Protein 1DP3 (pdb70)

CATH classification: 1.10.10.450

Secondary structure (DSSP, 8-state):
---SS----THHHHHHHHHHHHHHHT--STT--HHHHHHHHHHHTTSHHHHTT--

Solvent-accessible surface area: 5143 Å² total; per-residue (Å²): 148,192,130,168,90,203,127,85,114,119,51,67,138,50,14,69,68,15,8,114,124,95,142,85,132,52,33,168,89,138,110,18,49,79,76,47,8,32,103,83,7,151,155,72,46,58,178,100,16,91,57,105,58,134,284

Organism: Escherichia coli (NCBI:txid562)

InterPro domains:
  IPR007925 Relaxosome protein TraM [NF010267] (1-127)
  IPR007925 Relaxosome protein TraM [PF05261] (1-124)
  IPR007925 Relaxosome protein TraM [cd14804] (1-122)
  IPR010992 Integration host factor (IHF)-like DNA-binding domain superfamily [SSF47729] (2-56)
  IPR042073 TraM, DNA-binding domain [G3DSA:1.10.10.450] (2-56)

Foldseek 3Di:
DDDPDDPDPPCLVVLQVVLCVCCVVPPDPSVDGNVVSVVVCVVCVVVCVVVVPDD

Structure (mmCIF, N/CA/C/O backbone):
data_1DP3
#
_entry.id   1DP3
#
_cell.length_a   1.000
_cell.length_b   1.000
_cell.length_c   1.000
_cell.angle_alpha   90.00
_cell.angle_beta   90.00
_cell.angle_gamma   90.00
#
_symmetry.space_group_name_H-M   'P 1'
#
loop_
_atom_site.group_PDB
_atom_site.id
_atom_site.type_symbol
_atom_site.label_atom_id
_atom_site.label_alt_id
_atom_site.label_comp_id
_atom_site.label_asym_id
_atom_site.label_entity_id
_atom_site.label_seq_id
_atom_site.pdbx_PDB_ins_code
_atom_site.Cartn_x
_atom_site.Cartn_y
_atom_site.Cartn_z
_atom_site.occupancy
_atom_site.B_iso_or_equiv
_atom_site.auth_seq_id
_atom_site.auth_comp_id
_atom_site.auth_asym_id
_atom_site.auth_atom_id
_atom_site.pdbx_PDB_model_num
ATOM 1 N N . ALA A 1 1 ? -9.251 -17.419 -7.599 1.00 0.00 2 ALA A N 1
ATOM 2 C CA . ALA A 1 1 ? -8.675 -16.641 -8.733 1.00 0.00 2 ALA A CA 1
ATOM 3 C C . ALA A 1 1 ? -7.161 -16.857 -8.806 1.00 0.00 2 ALA A C 1
ATOM 4 O O . ALA A 1 1 ? -6.417 -16.392 -7.965 1.00 0.00 2 ALA A O 1
ATOM 13 N N . LYS A 1 2 ? -6.699 -17.559 -9.805 1.00 0.00 3 LYS A N 1
ATOM 14 C CA . LYS A 1 2 ? -5.233 -17.803 -9.927 1.00 0.00 3 LYS A CA 1
ATOM 15 C C . LYS A 1 2 ? -4.785 -17.628 -11.381 1.00 0.00 3 LYS A C 1
ATOM 16 O O . LYS A 1 2 ? -4.833 -18.549 -12.171 1.00 0.00 3 LYS A O 1
ATOM 35 N N . VAL A 1 3 ? -4.348 -16.451 -11.739 1.00 0.00 4 VAL A N 1
ATOM 36 C CA . VAL A 1 3 ? -3.894 -16.218 -13.140 1.00 0.00 4 VAL A CA 1
ATOM 37 C C . VAL A 1 3 ? -2.373 -16.051 -13.180 1.00 0.00 4 VAL A C 1
ATOM 38 O O . VAL A 1 3 ? -1.861 -14.950 -13.204 1.00 0.00 4 VAL A O 1
ATOM 51 N N . GLN A 1 4 ? -1.646 -17.136 -13.186 1.00 0.00 5 GLN A N 1
ATOM 52 C CA . GLN A 1 4 ? -0.159 -17.037 -13.221 1.00 0.00 5 GLN A CA 1
ATOM 53 C C . GLN A 1 4 ? 0.326 -16.032 -12.173 1.00 0.00 5 GLN A C 1
ATOM 54 O O . GLN A 1 4 ? -0.392 -15.680 -11.258 1.00 0.00 5 GLN A O 1
ATOM 68 N N . ALA A 1 5 ? 1.538 -15.566 -12.299 1.00 0.00 6 ALA A N 1
ATOM 69 C CA . ALA A 1 5 ? 2.065 -14.585 -11.308 1.00 0.00 6 ALA A CA 1
ATOM 70 C C . ALA A 1 5 ? 2.083 -15.207 -9.909 1.00 0.00 6 ALA A C 1
ATOM 71 O O . ALA A 1 5 ? 1.076 -15.671 -9.413 1.00 0.00 6 ALA A O 1
ATOM 78 N N . TYR A 1 6 ? 3.221 -15.220 -9.270 1.00 0.00 7 TYR A N 1
ATOM 79 C CA . TYR A 1 6 ? 3.301 -15.813 -7.905 1.00 0.00 7 TYR A CA 1
ATOM 80 C C . TYR A 1 6 ? 2.476 -14.982 -6.917 1.00 0.00 7 TYR A C 1
ATOM 81 O O . TYR A 1 6 ? 2.332 -13.785 -7.067 1.00 0.00 7 TYR A O 1
ATOM 99 N N . VAL A 1 7 ? 1.933 -15.609 -5.909 1.00 0.00 8 VAL A N 1
ATOM 100 C CA . VAL A 1 7 ? 1.119 -14.854 -4.913 1.00 0.00 8 VAL A CA 1
ATOM 101 C C . VAL A 1 7 ? 2.029 -14.238 -3.847 1.00 0.00 8 VAL A C 1
ATOM 102 O O . VAL A 1 7 ? 2.628 -14.934 -3.052 1.00 0.00 8 VAL A O 1
ATOM 115 N N . SER A 1 8 ? 2.141 -12.936 -3.826 1.00 0.00 9 SER A N 1
ATOM 116 C CA . SER A 1 8 ? 3.015 -12.279 -2.812 1.00 0.00 9 SER A CA 1
ATOM 117 C C . SER A 1 8 ? 2.211 -11.270 -1.989 1.00 0.00 9 SER A C 1
ATOM 118 O O . SER A 1 8 ? 0.999 -11.223 -2.057 1.00 0.00 9 SER A O 1
ATOM 126 N N . ASP A 1 9 ? 2.878 -10.462 -1.210 1.00 0.00 10 ASP A N 1
ATOM 127 C CA . ASP A 1 9 ? 2.158 -9.456 -0.380 1.00 0.00 10 ASP A CA 1
ATOM 128 C C . ASP A 1 9 ? 1.357 -8.507 -1.274 1.00 0.00 10 ASP A C 1
ATOM 129 O O . ASP A 1 9 ? 1.764 -7.392 -1.535 1.00 0.00 10 ASP A O 1
ATOM 138 N N . GLU A 1 10 ? 0.219 -8.939 -1.745 1.00 0.00 11 GLU A N 1
ATOM 139 C CA . GLU A 1 10 ? -0.607 -8.059 -2.622 1.00 0.00 11 GLU A CA 1
ATOM 140 C C . GLU A 1 10 ? -0.637 -6.635 -2.062 1.00 0.00 11 GLU A C 1
ATOM 141 O O . GLU A 1 10 ? -0.810 -5.676 -2.789 1.00 0.00 11 GLU A O 1
ATOM 153 N N . ILE A 1 11 ? -0.471 -6.488 -0.776 1.00 0.00 12 ILE A N 1
ATOM 154 C CA . ILE A 1 11 ? -0.490 -5.124 -0.174 1.00 0.00 12 ILE A CA 1
ATOM 155 C C . ILE A 1 11 ? 0.485 -4.208 -0.918 1.00 0.00 12 ILE A C 1
ATOM 156 O O . ILE A 1 11 ? 0.374 -2.999 -0.871 1.00 0.00 12 ILE A O 1
ATOM 172 N N . VAL A 1 12 ? 1.439 -4.775 -1.606 1.00 0.00 13 VAL A N 1
ATOM 173 C CA . VAL A 1 12 ? 2.419 -3.934 -2.352 1.00 0.00 13 VAL A CA 1
ATOM 174 C C . VAL A 1 12 ? 1.684 -2.847 -3.141 1.00 0.00 13 VAL A C 1
ATOM 175 O O . VAL A 1 12 ? 2.116 -1.713 -3.204 1.00 0.00 13 VAL A O 1
ATOM 188 N N . TYR A 1 13 ? 0.574 -3.183 -3.740 1.00 0.00 14 TYR A N 1
ATOM 189 C CA . TYR A 1 13 ? -0.188 -2.167 -4.520 1.00 0.00 14 TYR A CA 1
ATOM 190 C C . TYR A 1 13 ? -0.805 -1.134 -3.572 1.00 0.00 14 TYR A C 1
ATOM 191 O O . TYR A 1 13 ? -1.003 0.010 -3.929 1.00 0.00 14 TYR A O 1
ATOM 209 N N . LYS A 1 14 ? -1.107 -1.530 -2.366 1.00 0.00 15 LYS A N 1
ATOM 210 C CA . LYS A 1 14 ? -1.708 -0.573 -1.395 1.00 0.00 15 LYS A CA 1
ATOM 211 C C . LYS A 1 14 ? -0.673 0.478 -0.983 1.00 0.00 15 LYS A C 1
ATOM 212 O O . LYS A 1 14 ? -0.929 1.664 -1.024 1.00 0.00 15 LYS A O 1
ATOM 231 N N . ILE A 1 15 ? 0.494 0.050 -0.585 1.00 0.00 16 ILE A N 1
ATOM 232 C CA . ILE A 1 15 ? 1.544 1.025 -0.173 1.00 0.00 16 ILE A CA 1
ATOM 233 C C . ILE A 1 15 ? 1.992 1.857 -1.378 1.00 0.00 16 ILE A C 1
ATOM 234 O O . ILE A 1 15 ? 2.319 3.021 -1.254 1.00 0.00 16 ILE A O 1
ATOM 250 N N . ASN A 1 16 ? 2.008 1.271 -2.543 1.00 0.00 17 ASN A N 1
ATOM 251 C CA . ASN A 1 16 ? 2.433 2.029 -3.755 1.00 0.00 17 ASN A CA 1
ATOM 252 C C . ASN A 1 16 ? 1.527 3.247 -3.959 1.00 0.00 17 ASN A C 1
ATOM 253 O O . ASN A 1 16 ? 1.973 4.305 -4.357 1.00 0.00 17 ASN A O 1
ATOM 264 N N . LYS A 1 17 ? 0.257 3.106 -3.690 1.00 0.00 18 LYS A N 1
ATOM 265 C CA . LYS A 1 17 ? -0.675 4.256 -3.869 1.00 0.00 18 LYS A CA 1
ATOM 266 C C . LYS A 1 17 ? -0.374 5.344 -2.835 1.00 0.00 18 LYS A C 1
ATOM 267 O O . LYS A 1 17 ? -0.460 6.522 -3.116 1.00 0.00 18 LYS A O 1
ATOM 286 N N . ILE A 1 18 ? -0.020 4.957 -1.640 1.00 0.00 19 ILE A N 1
ATOM 287 C CA . ILE A 1 18 ? 0.287 5.970 -0.591 1.00 0.00 19 ILE A CA 1
ATOM 288 C C . ILE A 1 18 ? 1.510 6.796 -0.998 1.00 0.00 19 ILE A C 1
ATOM 289 O O . ILE A 1 18 ? 1.442 8.002 -1.120 1.00 0.00 19 ILE A O 1
ATOM 305 N N . VAL A 1 19 ? 2.627 6.155 -1.213 1.00 0.00 20 VAL A N 1
ATOM 306 C CA . VAL A 1 19 ? 3.850 6.906 -1.616 1.00 0.00 20 VAL A CA 1
ATOM 307 C C . VAL A 1 19 ? 3.512 7.892 -2.736 1.00 0.00 20 VAL A C 1
ATOM 308 O O . VAL A 1 19 ? 3.788 9.073 -2.641 1.00 0.00 20 VAL A O 1
ATOM 321 N N . GLU A 1 20 ? 2.915 7.420 -3.797 1.00 0.00 21 GLU A N 1
ATOM 322 C CA . GLU A 1 20 ? 2.560 8.333 -4.919 1.00 0.00 21 GLU A CA 1
ATOM 323 C C . GLU A 1 20 ? 1.740 9.514 -4.394 1.00 0.00 21 GLU A C 1
ATOM 324 O O . GLU A 1 20 ? 2.000 10.656 -4.718 1.00 0.00 21 GLU A O 1
ATOM 336 N N . ARG A 1 21 ? 0.754 9.248 -3.582 1.00 0.00 22 ARG A N 1
ATOM 337 C CA . ARG A 1 21 ? -0.080 10.356 -3.032 1.00 0.00 22 ARG A CA 1
ATOM 338 C C . ARG A 1 21 ? 0.817 11.445 -2.440 1.00 0.00 22 ARG A C 1
ATOM 339 O O . ARG A 1 21 ? 0.453 12.602 -2.387 1.00 0.00 22 ARG A O 1
ATOM 360 N N . ARG A 1 22 ? 1.990 11.082 -1.996 1.00 0.00 23 ARG A N 1
ATOM 361 C CA . ARG A 1 22 ? 2.911 12.097 -1.409 1.00 0.00 23 ARG A CA 1
ATOM 362 C C . ARG A 1 22 ? 3.265 13.154 -2.457 1.00 0.00 23 ARG A C 1
ATOM 363 O O . ARG A 1 22 ? 3.033 14.331 -2.267 1.00 0.00 23 ARG A O 1
ATOM 384 N N . ARG A 1 23 ? 3.824 12.744 -3.562 1.00 0.00 24 ARG A N 1
ATOM 385 C CA . ARG A 1 23 ? 4.189 13.728 -4.620 1.00 0.00 24 ARG A CA 1
ATOM 386 C C . ARG A 1 23 ? 2.924 14.307 -5.254 1.00 0.00 24 ARG A C 1
ATOM 387 O O . ARG A 1 23 ? 2.788 15.505 -5.400 1.00 0.00 24 ARG A O 1
ATOM 408 N N . ALA A 1 24 ? 1.993 13.469 -5.625 1.00 0.00 25 ALA A N 1
ATOM 409 C CA . ALA A 1 24 ? 0.737 13.985 -6.238 1.00 0.00 25 ALA A CA 1
ATOM 410 C C . ALA A 1 24 ? 0.245 15.196 -5.446 1.00 0.00 25 ALA A C 1
ATOM 411 O O . ALA A 1 24 ? -0.305 16.131 -5.993 1.00 0.00 25 ALA A O 1
ATOM 418 N N . GLU A 1 25 ? 0.449 15.186 -4.157 1.00 0.00 26 GLU A N 1
ATOM 419 C CA . GLU A 1 25 ? 0.008 16.331 -3.321 1.00 0.00 26 GLU A CA 1
ATOM 420 C C . GLU A 1 25 ? 1.060 17.442 -3.361 1.00 0.00 26 GLU A C 1
ATOM 421 O O . GLU A 1 25 ? 0.752 18.608 -3.206 1.00 0.00 26 GLU A O 1
ATOM 433 N N . GLY A 1 26 ? 2.301 17.090 -3.566 1.00 0.00 27 GLY A N 1
ATOM 434 C CA . GLY A 1 26 ? 3.371 18.125 -3.615 1.00 0.00 27 GLY A CA 1
ATOM 435 C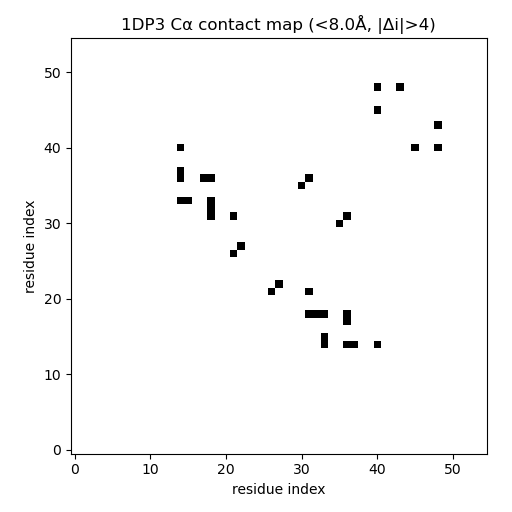 C . GLY A 1 26 ? 4.425 17.821 -2.548 1.00 0.00 27 GLY A C 1
ATOM 436 O O . GLY A 1 26 ? 5.094 18.708 -2.054 1.00 0.00 27 GLY A O 1
ATOM 440 N N . ALA A 1 27 ? 4.580 16.576 -2.190 1.00 0.00 28 ALA A N 1
ATOM 441 C CA . ALA A 1 27 ? 5.592 16.221 -1.156 1.00 0.00 28 ALA A CA 1
ATOM 442 C C . ALA A 1 27 ? 6.945 16.843 -1.509 1.00 0.00 28 ALA A C 1
ATOM 443 O O . ALA A 1 27 ? 7.119 17.412 -2.568 1.00 0.00 28 ALA A O 1
ATOM 450 N N . LYS A 1 28 ? 7.905 16.739 -0.631 1.00 0.00 29 LYS A N 1
ATOM 451 C CA . LYS A 1 28 ? 9.244 17.326 -0.921 1.00 0.00 29 LYS A CA 1
ATOM 452 C C . LYS A 1 28 ? 10.351 16.362 -0.487 1.00 0.00 29 LYS A C 1
ATOM 453 O O . LYS A 1 28 ? 10.098 15.352 0.139 1.00 0.00 29 LYS A O 1
ATOM 472 N N . SER A 1 29 ? 11.578 16.667 -0.812 1.00 0.00 30 SER A N 1
ATOM 473 C CA . SER A 1 29 ? 12.700 15.768 -0.416 1.00 0.00 30 SER A CA 1
ATOM 474 C C . SER A 1 29 ? 12.541 14.396 -1.077 1.00 0.00 30 SER A C 1
ATOM 475 O O . SER A 1 29 ? 11.443 13.919 -1.285 1.00 0.00 30 SER A O 1
ATOM 483 N N . THR A 1 30 ? 13.630 13.757 -1.409 1.00 0.00 31 THR A N 1
ATOM 484 C CA . THR A 1 30 ? 13.543 12.417 -2.056 1.00 0.00 31 THR A CA 1
ATOM 485 C C . THR A 1 30 ? 13.519 11.316 -0.992 1.00 0.00 31 THR A C 1
ATOM 486 O O . THR A 1 30 ? 14.016 10.227 -1.199 1.00 0.00 31 THR A O 1
ATOM 497 N N . ASP A 1 31 ? 12.945 11.592 0.147 1.00 0.00 32 ASP A N 1
ATOM 498 C CA . ASP A 1 31 ? 12.890 10.560 1.224 1.00 0.00 32 ASP A CA 1
ATOM 499 C C . ASP A 1 31 ? 11.690 9.636 1.009 1.00 0.00 32 ASP A C 1
ATOM 500 O O . ASP A 1 31 ? 11.659 8.520 1.488 1.00 0.00 32 ASP A O 1
ATOM 509 N N . VAL A 1 32 ? 10.699 10.093 0.293 1.00 0.00 33 VAL A N 1
ATOM 510 C CA . VAL A 1 32 ? 9.500 9.241 0.050 1.00 0.00 33 VAL A CA 1
ATOM 511 C C . VAL A 1 32 ? 9.878 8.027 -0.804 1.00 0.00 33 VAL A C 1
ATOM 512 O O . VAL A 1 32 ? 10.649 8.128 -1.738 1.00 0.00 33 VAL A O 1
ATOM 525 N N . SER A 1 33 ? 9.343 6.880 -0.488 1.00 0.00 34 SER A N 1
ATOM 526 C CA . SER A 1 33 ? 9.670 5.661 -1.280 1.00 0.00 34 SER A CA 1
ATOM 527 C C . SER A 1 33 ? 8.842 4.472 -0.785 1.00 0.00 34 SER A C 1
ATOM 528 O O . SER A 1 33 ? 8.466 4.402 0.369 1.00 0.00 34 SER A O 1
ATOM 536 N N . PHE A 1 34 ? 8.554 3.537 -1.649 1.00 0.00 35 PHE A N 1
ATOM 537 C CA . PHE A 1 34 ? 7.748 2.355 -1.229 1.00 0.00 35 PHE A CA 1
ATOM 538 C C . PHE A 1 34 ? 8.229 1.840 0.132 1.00 0.00 35 PHE A C 1
ATOM 539 O O . PHE A 1 34 ? 7.519 1.904 1.116 1.00 0.00 35 PHE A O 1
ATOM 556 N N . SER A 1 35 ? 9.427 1.329 0.194 1.00 0.00 36 SER A N 1
ATOM 557 C CA . SER A 1 35 ? 9.950 0.811 1.490 1.00 0.00 36 SER A CA 1
ATOM 558 C C . SER A 1 35 ? 9.748 1.848 2.598 1.00 0.00 36 SER A C 1
ATOM 559 O O . SER A 1 35 ? 9.401 1.519 3.714 1.00 0.00 36 SER A O 1
ATOM 567 N N . SER A 1 36 ? 9.962 3.100 2.296 1.00 0.00 37 SER A N 1
ATOM 568 C CA . SER A 1 36 ? 9.783 4.157 3.334 1.00 0.00 37 SER A CA 1
ATOM 569 C C . SER A 1 36 ? 8.324 4.202 3.800 1.00 0.00 37 SER A C 1
ATOM 570 O O . SER A 1 36 ? 8.032 4.052 4.970 1.00 0.00 37 SER A O 1
ATOM 578 N N . ILE A 1 37 ? 7.408 4.412 2.895 1.00 0.00 38 ILE A N 1
ATOM 579 C CA . ILE A 1 37 ? 5.971 4.470 3.289 1.00 0.00 38 ILE A CA 1
ATOM 580 C C . ILE A 1 37 ? 5.522 3.125 3.872 1.00 0.00 38 ILE A C 1
ATOM 581 O O . ILE A 1 37 ? 4.534 3.042 4.573 1.00 0.00 38 ILE A O 1
ATOM 597 N N . SER A 1 38 ? 6.241 2.073 3.589 1.00 0.00 39 SER A N 1
ATOM 598 C CA . SER A 1 38 ? 5.853 0.739 4.132 1.00 0.00 39 SER A CA 1
ATOM 599 C C . SER A 1 38 ? 6.182 0.660 5.625 1.00 0.00 39 SER A C 1
ATOM 600 O O . SER A 1 38 ? 5.343 0.332 6.440 1.00 0.00 39 SER A O 1
ATOM 608 N N . THR A 1 39 ? 7.400 0.959 5.989 1.00 0.00 40 THR A N 1
ATOM 609 C CA . THR A 1 39 ? 7.784 0.903 7.429 1.00 0.00 40 THR A CA 1
ATOM 610 C C . THR A 1 39 ? 6.755 1.651 8.281 1.00 0.00 40 THR A C 1
ATOM 611 O O . THR A 1 39 ? 6.245 1.132 9.253 1.00 0.00 40 THR A O 1
ATOM 622 N N . MET A 1 40 ? 6.448 2.867 7.924 1.00 0.00 41 MET A N 1
ATOM 623 C CA . MET A 1 40 ? 5.452 3.647 8.714 1.00 0.00 41 MET A CA 1
ATOM 624 C C . MET A 1 40 ? 4.117 2.899 8.767 1.00 0.00 41 MET A C 1
ATOM 625 O O . MET A 1 40 ? 3.365 3.018 9.713 1.00 0.00 41 MET A O 1
ATOM 639 N N . LEU A 1 41 ? 3.817 2.130 7.758 1.00 0.00 42 LEU A N 1
ATOM 640 C CA . LEU A 1 41 ? 2.531 1.374 7.752 1.00 0.00 42 LEU A CA 1
ATOM 641 C C . LEU A 1 41 ? 2.550 0.281 8.823 1.00 0.00 42 LEU A C 1
ATOM 642 O O . LEU A 1 41 ? 1.603 0.111 9.566 1.00 0.00 42 LEU A O 1
ATOM 658 N N . LEU A 1 42 ? 3.615 -0.469 8.901 1.00 0.00 43 LEU A N 1
ATOM 659 C CA . LEU A 1 42 ? 3.684 -1.557 9.918 1.00 0.00 43 LEU A CA 1
ATOM 660 C C . LEU A 1 42 ? 3.360 -1.014 11.310 1.00 0.00 43 LEU A C 1
ATOM 661 O O . LEU A 1 42 ? 2.869 -1.727 12.163 1.00 0.00 43 LEU A O 1
ATOM 677 N N . GLU A 1 43 ? 3.611 0.243 11.548 1.00 0.00 44 GLU A N 1
ATOM 678 C CA . GLU A 1 43 ? 3.299 0.821 12.871 1.00 0.00 44 GLU A CA 1
ATOM 679 C C . GLU A 1 43 ? 1.789 0.743 13.075 1.00 0.00 44 GLU A C 1
ATOM 680 O O . GLU A 1 43 ? 1.295 0.597 14.175 1.00 0.00 44 GLU A O 1
ATOM 692 N N . LEU A 1 44 ? 1.061 0.828 12.001 1.00 0.00 45 LEU A N 1
ATOM 693 C CA . LEU A 1 44 ? -0.422 0.751 12.084 1.00 0.00 45 LEU A CA 1
ATOM 694 C C . LEU A 1 44 ? -0.885 -0.679 11.781 1.00 0.00 45 LEU A C 1
ATOM 695 O O . LEU A 1 44 ? -2.064 -0.973 11.784 1.00 0.00 45 LEU A O 1
ATOM 711 N N . GLY A 1 45 ? 0.036 -1.570 11.515 1.00 0.00 46 GLY A N 1
ATOM 712 C CA . GLY A 1 45 ? -0.355 -2.975 11.209 1.00 0.00 46 GLY A CA 1
ATOM 713 C C . GLY A 1 45 ? -1.475 -2.978 10.167 1.00 0.00 46 GLY A C 1
ATOM 714 O O . GLY A 1 45 ? -2.427 -3.726 10.269 1.00 0.00 46 GLY A O 1
ATOM 718 N N . LEU A 1 46 ? -1.371 -2.146 9.167 1.00 0.00 47 LEU A N 1
ATOM 719 C CA . LEU A 1 46 ? -2.433 -2.102 8.120 1.00 0.00 47 LEU A CA 1
ATOM 720 C C . LEU A 1 46 ? -3.819 -2.052 8.771 1.00 0.00 47 LEU A C 1
ATOM 721 O O . LEU A 1 46 ? -4.809 -2.418 8.171 1.00 0.00 47 LEU A O 1
ATOM 737 N N . ARG A 1 47 ? -3.896 -1.607 9.996 1.00 0.00 48 ARG A N 1
ATOM 738 C CA . ARG A 1 47 ? -5.218 -1.538 10.682 1.00 0.00 48 ARG A CA 1
ATOM 739 C C . ARG A 1 47 ? -6.040 -0.362 10.135 1.00 0.00 48 ARG A C 1
ATOM 740 O O . ARG A 1 47 ? -6.328 -0.304 8.956 1.00 0.00 48 ARG A O 1
ATOM 761 N N . VAL A 1 48 ? -6.423 0.570 10.973 1.00 0.00 49 VAL A N 1
ATOM 762 C CA . VAL A 1 48 ? -7.225 1.730 10.481 1.00 0.00 49 VAL A CA 1
ATOM 763 C C . VAL A 1 48 ? -6.680 2.214 9.136 1.00 0.00 49 VAL A C 1
ATOM 764 O O . VAL A 1 48 ? -7.401 2.757 8.322 1.00 0.00 49 VAL A O 1
ATOM 777 N N . TYR A 1 49 ? -5.414 2.013 8.893 1.00 0.00 50 TYR A N 1
ATOM 778 C CA . TYR A 1 49 ? -4.825 2.453 7.597 1.00 0.00 50 TYR A CA 1
ATOM 779 C C . TYR A 1 49 ? -5.600 1.826 6.435 1.00 0.00 50 TYR A C 1
ATOM 780 O O . TYR A 1 49 ? -5.829 2.453 5.420 1.00 0.00 50 TYR A O 1
ATOM 798 N N . GLU A 1 50 ? -6.002 0.592 6.574 1.00 0.00 51 GLU A N 1
ATOM 799 C CA . GLU A 1 50 ? -6.753 -0.073 5.484 1.00 0.00 51 GLU A CA 1
ATOM 800 C C . GLU A 1 50 ? -8.131 0.572 5.314 1.00 0.00 51 GLU A C 1
ATOM 801 O O . GLU A 1 50 ? -8.813 0.351 4.333 1.00 0.00 51 GLU A O 1
ATOM 813 N N . ALA A 1 51 ? -8.546 1.366 6.262 1.00 0.00 52 ALA A N 1
ATOM 814 C CA . ALA A 1 51 ? -9.881 2.024 6.152 1.00 0.00 52 ALA A CA 1
ATOM 815 C C . ALA A 1 51 ? -9.841 3.122 5.086 1.00 0.00 52 ALA A C 1
ATOM 816 O O . ALA A 1 51 ? -10.817 3.382 4.411 1.00 0.00 52 ALA A O 1
ATOM 823 N N . GLN A 1 52 ? -8.718 3.769 4.930 1.00 0.00 53 GLN A N 1
ATOM 824 C CA . GLN A 1 52 ? -8.615 4.851 3.909 1.00 0.00 53 GLN A CA 1
ATOM 825 C C . GLN A 1 52 ? -9.242 4.393 2.589 1.00 0.00 53 GLN A C 1
ATOM 826 O O . GLN A 1 52 ? -9.800 5.179 1.850 1.00 0.00 53 GLN A O 1
ATOM 840 N N . MET A 1 53 ? -9.150 3.127 2.286 1.00 0.00 54 MET A N 1
ATOM 841 C CA . MET A 1 53 ? -9.738 2.619 1.013 1.00 0.00 54 MET A CA 1
ATOM 842 C C . MET A 1 53 ? -11.231 2.329 1.196 1.00 0.00 54 MET A C 1
ATOM 843 O O . MET A 1 53 ? -11.998 2.358 0.253 1.00 0.00 54 MET A O 1
ATOM 857 N N . GLU A 1 54 ? -11.649 2.051 2.399 1.00 0.00 55 GLU A N 1
ATOM 858 C CA . GLU A 1 54 ? -13.091 1.760 2.639 1.00 0.00 55 GLU A CA 1
ATOM 859 C C . GLU A 1 54 ? -13.622 0.800 1.569 1.00 0.00 55 GLU A C 1
ATOM 860 O O . GLU A 1 54 ? -12.872 0.251 0.787 1.00 0.00 55 GLU A O 1
ATOM 872 N N . ARG A 1 55 ? -14.910 0.594 1.529 1.00 0.00 56 ARG A N 1
ATOM 873 C CA . ARG A 1 55 ? -15.485 -0.330 0.509 1.00 0.00 56 ARG A CA 1
ATOM 874 C C . ARG A 1 55 ? -15.124 0.146 -0.900 1.00 0.00 56 ARG A C 1
ATOM 875 O O . ARG A 1 55 ? -14.570 1.227 -1.014 1.00 0.00 56 ARG A O 1
ATOM 897 N N . ALA A 1 1 ? -1.101 -21.793 -19.644 1.00 0.00 2 ALA A N 2
ATOM 898 C CA . ALA A 1 1 ? -0.696 -21.304 -18.295 1.00 0.00 2 ALA A CA 2
ATOM 899 C C . ALA A 1 1 ? -0.074 -22.443 -17.485 1.00 0.00 2 ALA A C 2
ATOM 900 O O . ALA A 1 1 ? -0.622 -22.887 -16.495 1.00 0.00 2 ALA A O 2
ATOM 909 N N . LYS A 1 2 ? 1.064 -22.915 -17.900 1.00 0.00 3 LYS A N 2
ATOM 910 C CA . LYS A 1 2 ? 1.729 -24.027 -17.159 1.00 0.00 3 LYS A CA 2
ATOM 911 C C . LYS A 1 2 ? 2.474 -23.477 -15.938 1.00 0.00 3 LYS A C 2
ATOM 912 O O . LYS A 1 2 ? 2.522 -22.284 -15.714 1.00 0.00 3 LYS A O 2
ATOM 931 N N . VAL A 1 3 ? 3.057 -24.339 -15.149 1.00 0.00 4 VAL A N 2
ATOM 932 C CA . VAL A 1 3 ? 3.798 -23.866 -13.944 1.00 0.00 4 VAL A CA 2
ATOM 933 C C . VAL A 1 3 ? 2.852 -23.117 -13.001 1.00 0.00 4 VAL A C 2
ATOM 934 O O . VAL A 1 3 ? 2.213 -22.156 -13.380 1.00 0.00 4 VAL A O 2
ATOM 947 N N . GLN A 1 4 ? 2.758 -23.551 -11.773 1.00 0.00 5 GLN A N 2
ATOM 948 C CA . GLN A 1 4 ? 1.855 -22.864 -10.806 1.00 0.00 5 GLN A CA 2
ATOM 949 C C . GLN A 1 4 ? 2.328 -21.429 -10.565 1.00 0.00 5 GLN A C 2
ATOM 950 O O . GLN A 1 4 ? 3.427 -21.059 -10.928 1.00 0.00 5 GLN A O 2
ATOM 964 N N . ALA A 1 5 ? 1.509 -20.618 -9.954 1.00 0.00 6 ALA A N 2
ATOM 965 C CA . ALA A 1 5 ? 1.913 -19.207 -9.687 1.00 0.00 6 ALA A CA 2
ATOM 966 C C . ALA A 1 5 ? 0.946 -18.558 -8.694 1.00 0.00 6 ALA A C 2
A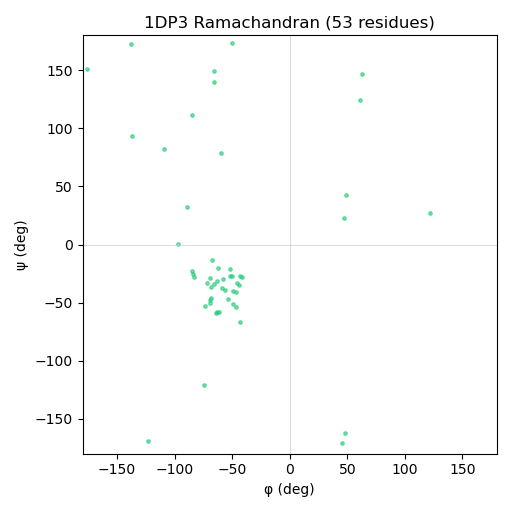TOM 967 O O . ALA A 1 5 ? -0.049 -17.973 -9.072 1.00 0.00 6 ALA A O 2
ATOM 974 N N . TYR A 1 6 ? 1.231 -18.657 -7.424 1.00 0.00 7 TYR A N 2
ATOM 975 C CA . TYR A 1 6 ? 0.328 -18.045 -6.409 1.00 0.00 7 TYR A CA 2
ATOM 976 C C . TYR A 1 6 ? 1.149 -17.465 -5.254 1.00 0.00 7 TYR A C 2
ATOM 977 O O . TYR A 1 6 ? 0.950 -17.807 -4.10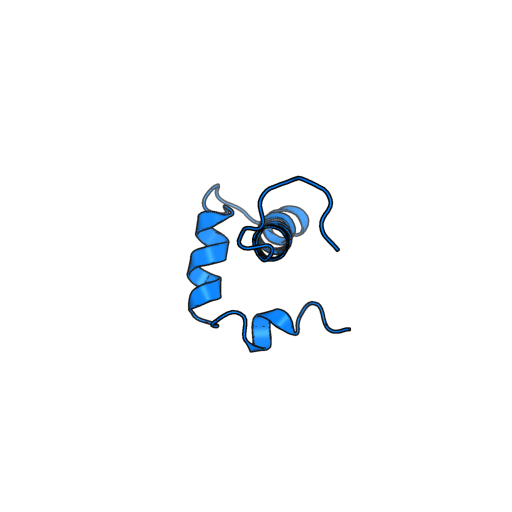5 1.00 0.00 7 TYR A O 2
ATOM 995 N N . VAL A 1 7 ? 2.069 -16.589 -5.550 1.00 0.00 8 VAL A N 2
ATOM 996 C CA . VAL A 1 7 ? 2.900 -15.987 -4.469 1.00 0.00 8 VAL A CA 2
ATOM 997 C C . VAL A 1 7 ? 3.482 -14.648 -4.931 1.00 0.00 8 VAL A C 2
ATOM 998 O O . VAL A 1 7 ? 4.481 -14.600 -5.620 1.00 0.00 8 VAL A O 2
ATOM 1011 N N . SER A 1 8 ? 2.862 -13.563 -4.558 1.00 0.00 9 SER A N 2
ATOM 1012 C CA . SER A 1 8 ? 3.379 -12.228 -4.975 1.00 0.00 9 SER A CA 2
ATOM 1013 C C . SER A 1 8 ? 3.075 -11.187 -3.896 1.00 0.00 9 SER A C 2
ATOM 1014 O O . SER A 1 8 ? 1.965 -11.080 -3.418 1.00 0.00 9 SER A O 2
ATOM 1022 N N . ASP A 1 9 ? 4.056 -10.418 -3.508 1.00 0.00 10 ASP A N 2
ATOM 1023 C CA . ASP A 1 9 ? 3.828 -9.386 -2.460 1.00 0.00 10 ASP A CA 2
ATOM 1024 C C . ASP A 1 9 ? 2.758 -8.391 -2.920 1.00 0.00 10 ASP A C 2
ATOM 1025 O O . ASP A 1 9 ? 3.060 -7.292 -3.341 1.00 0.00 10 ASP A O 2
ATOM 1034 N N . GLU A 1 10 ? 1.511 -8.767 -2.843 1.00 0.00 11 GLU A N 2
ATOM 1035 C CA . GLU A 1 10 ? 0.426 -7.841 -3.278 1.00 0.00 11 GLU A CA 2
ATOM 1036 C C . GLU A 1 10 ? 0.496 -6.535 -2.482 1.00 0.00 11 GLU A C 2
ATOM 1037 O O . GLU A 1 10 ? 0.248 -5.466 -3.001 1.00 0.00 11 GLU A O 2
ATOM 1049 N N . ILE A 1 11 ? 0.833 -6.615 -1.223 1.00 0.00 12 ILE A N 2
ATOM 1050 C CA . ILE A 1 11 ? 0.919 -5.378 -0.394 1.00 0.00 12 ILE A CA 2
ATOM 1051 C C . ILE A 1 11 ? 1.913 -4.393 -1.017 1.00 0.00 12 ILE A C 2
ATOM 1052 O O . ILE A 1 11 ? 1.644 -3.213 -1.128 1.00 0.00 12 ILE A O 2
ATOM 1068 N N . VAL A 1 12 ? 3.056 -4.869 -1.426 1.00 0.00 13 VAL A N 2
ATOM 1069 C CA . VAL A 1 12 ? 4.066 -3.960 -2.041 1.00 0.00 13 VAL A CA 2
ATOM 1070 C C . VAL A 1 12 ? 3.383 -2.996 -3.016 1.00 0.00 13 VAL A C 2
ATOM 1071 O O . VAL A 1 12 ? 3.541 -1.794 -2.929 1.00 0.00 13 VAL A O 2
ATOM 1084 N N . TYR A 1 13 ? 2.627 -3.513 -3.946 1.00 0.00 14 TYR A N 2
ATOM 1085 C CA . TYR A 1 13 ? 1.937 -2.625 -4.925 1.00 0.00 14 TYR A CA 2
ATOM 1086 C C . TYR A 1 13 ? 0.790 -1.874 -4.243 1.00 0.00 14 TYR A C 2
ATOM 1087 O O . TYR A 1 13 ? 0.396 -0.806 -4.669 1.00 0.00 14 TYR A O 2
ATOM 1105 N N . LYS A 1 14 ? 0.253 -2.421 -3.187 1.00 0.00 15 LYS A N 2
ATOM 1106 C CA . LYS A 1 14 ? -0.866 -1.736 -2.479 1.00 0.00 15 LYS A CA 2
ATOM 1107 C C . LYS A 1 14 ? -0.344 -0.510 -1.727 1.00 0.00 15 LYS A C 2
ATOM 1108 O O . LYS A 1 14 ? -1.021 0.492 -1.605 1.00 0.00 15 LYS A O 2
ATOM 1127 N N . ILE A 1 15 ? 0.859 -0.579 -1.223 1.00 0.00 16 ILE A N 2
ATOM 1128 C CA . ILE A 1 15 ? 1.423 0.583 -0.480 1.00 0.00 16 ILE A CA 2
ATOM 1129 C C . ILE A 1 15 ? 1.795 1.702 -1.455 1.00 0.00 16 ILE A C 2
ATOM 1130 O O . ILE A 1 15 ? 1.504 2.860 -1.227 1.00 0.00 16 ILE A O 2
ATOM 1146 N N . ASN A 1 16 ? 2.437 1.366 -2.542 1.00 0.00 17 ASN A N 2
ATOM 1147 C CA . ASN A 1 16 ? 2.826 2.412 -3.531 1.00 0.00 17 ASN A CA 2
ATOM 1148 C C . ASN A 1 16 ? 1.650 3.359 -3.788 1.00 0.00 17 ASN A C 2
ATOM 1149 O O . ASN A 1 16 ? 1.831 4.529 -4.061 1.00 0.00 17 ASN A O 2
ATOM 1160 N N . LYS A 1 17 ? 0.446 2.862 -3.700 1.00 0.00 18 LYS A N 2
ATOM 1161 C CA . LYS A 1 17 ? -0.740 3.735 -3.937 1.00 0.00 18 LYS A CA 2
ATOM 1162 C C . LYS A 1 17 ? -0.801 4.839 -2.879 1.00 0.00 18 LYS A C 2
ATOM 1163 O O . LYS A 1 17 ? -0.866 6.011 -3.195 1.00 0.00 18 LYS A O 2
ATOM 1182 N N . ILE A 1 18 ? -0.781 4.474 -1.626 1.00 0.00 19 ILE A N 2
ATOM 1183 C CA . ILE A 1 18 ? -0.838 5.504 -0.548 1.00 0.00 19 ILE A CA 2
ATOM 1184 C C . ILE A 1 18 ? 0.352 6.459 -0.665 1.00 0.00 19 ILE A C 2
ATOM 1185 O O . ILE A 1 18 ? 0.230 7.648 -0.448 1.00 0.00 19 ILE A O 2
ATOM 1201 N N . VAL A 1 19 ? 1.504 5.948 -1.007 1.00 0.00 20 VAL A N 2
ATOM 1202 C CA . VAL A 1 19 ? 2.701 6.828 -1.137 1.00 0.00 20 VAL A CA 2
ATOM 1203 C C . VAL A 1 19 ? 2.554 7.746 -2.353 1.00 0.00 20 VAL A C 2
ATOM 1204 O O . VAL A 1 19 ? 2.542 8.955 -2.233 1.00 0.00 20 VAL A O 2
ATOM 1217 N N . GLU A 1 20 ? 2.442 7.181 -3.525 1.00 0.00 21 GLU A N 2
ATOM 1218 C CA . GLU A 1 20 ? 2.295 8.024 -4.747 1.00 0.00 21 GLU A CA 2
ATOM 1219 C C . GLU A 1 20 ? 1.296 9.155 -4.493 1.00 0.00 21 GLU A C 2
ATOM 1220 O O . GLU A 1 20 ? 1.409 10.231 -5.045 1.00 0.00 21 GLU A O 2
ATOM 1232 N N . ARG A 1 21 ? 0.319 8.920 -3.663 1.00 0.00 22 ARG A N 2
ATOM 1233 C CA . ARG A 1 21 ? -0.685 9.983 -3.375 1.00 0.00 22 ARG A CA 2
ATOM 1234 C C . ARG A 1 21 ? 0.021 11.281 -2.977 1.00 0.00 22 ARG A C 2
ATOM 1235 O O . ARG A 1 21 ? -0.391 12.362 -3.349 1.00 0.00 22 ARG A O 2
ATOM 1256 N N . ARG A 1 22 ? 1.083 11.184 -2.225 1.00 0.00 23 ARG A N 2
ATOM 1257 C CA . ARG A 1 22 ? 1.814 12.414 -1.808 1.00 0.00 23 ARG A CA 2
ATOM 1258 C C . ARG A 1 22 ? 2.177 13.252 -3.037 1.00 0.00 23 ARG A C 2
ATOM 1259 O O . ARG A 1 22 ? 1.615 14.305 -3.270 1.00 0.00 23 ARG A O 2
ATOM 1280 N N . ARG A 1 23 ? 3.109 12.794 -3.827 1.00 0.00 24 ARG A N 2
ATOM 1281 C CA . ARG A 1 23 ? 3.500 13.568 -5.041 1.00 0.00 24 ARG A CA 2
ATOM 1282 C C . ARG A 1 23 ? 2.281 13.785 -5.937 1.00 0.00 24 ARG A C 2
ATOM 1283 O O . ARG A 1 23 ? 2.037 14.878 -6.411 1.00 0.00 24 ARG A O 2
ATOM 1304 N N . ALA A 1 24 ? 1.505 12.761 -6.170 1.00 0.00 25 ALA A N 2
ATOM 1305 C CA . ALA A 1 24 ? 0.300 12.931 -7.027 1.00 0.00 25 ALA A CA 2
ATOM 1306 C C . ALA A 1 24 ? -0.436 14.206 -6.617 1.00 0.00 25 ALA A C 2
ATOM 1307 O O . ALA A 1 24 ? -0.971 14.923 -7.440 1.00 0.00 25 ALA A O 2
ATOM 1314 N N . GLU A 1 25 ? -0.459 14.496 -5.345 1.00 0.00 26 GLU A N 2
ATOM 1315 C CA . GLU A 1 25 ? -1.146 15.723 -4.867 1.00 0.00 26 GLU A CA 2
ATOM 1316 C C . GLU A 1 25 ? -0.236 16.940 -5.054 1.00 0.00 26 GLU A C 2
ATOM 1317 O O . GLU A 1 25 ? -0.697 18.045 -5.257 1.00 0.00 26 GLU A O 2
ATOM 1329 N N . GLY A 1 26 ? 1.056 16.746 -4.987 1.00 0.00 27 GLY A N 2
ATOM 1330 C CA . GLY A 1 26 ? 1.990 17.893 -5.161 1.00 0.00 27 GLY A CA 2
ATOM 1331 C C . GLY A 1 26 ? 3.005 17.912 -4.017 1.00 0.00 27 GLY A C 2
ATOM 1332 O O . GLY A 1 26 ? 3.429 18.958 -3.568 1.00 0.00 27 GLY A O 2
ATOM 1336 N N . ALA A 1 27 ? 3.400 16.763 -3.541 1.00 0.00 28 ALA A N 2
ATOM 1337 C CA . ALA A 1 27 ? 4.390 16.717 -2.427 1.00 0.00 28 ALA A CA 2
ATOM 1338 C C . ALA A 1 27 ? 5.799 16.985 -2.962 1.00 0.00 28 ALA A C 2
ATOM 1339 O O . ALA A 1 27 ? 5.977 17.370 -4.101 1.00 0.00 28 ALA A O 2
ATOM 1346 N N . LYS A 1 28 ? 6.801 16.785 -2.150 1.00 0.00 29 LYS A N 2
ATOM 1347 C CA . LYS A 1 28 ? 8.197 17.031 -2.617 1.00 0.00 29 LYS A CA 2
ATOM 1348 C C . LYS A 1 28 ? 9.195 16.716 -1.499 1.00 0.00 29 LYS A C 2
ATOM 1349 O O . LYS A 1 28 ? 10.304 16.286 -1.748 1.00 0.00 29 LYS A O 2
ATOM 1368 N N . SER A 1 29 ? 8.811 16.924 -0.270 1.00 0.00 30 SER A N 2
ATOM 1369 C CA . SER A 1 29 ? 9.740 16.634 0.860 1.00 0.00 30 SER A CA 2
ATOM 1370 C C . SER A 1 29 ? 10.205 15.175 0.800 1.00 0.00 30 SER A C 2
ATOM 1371 O O . SER A 1 29 ? 9.494 14.307 0.332 1.00 0.00 30 SER A O 2
ATOM 1379 N N . THR A 1 30 ? 11.391 14.901 1.267 1.00 0.00 31 THR A N 2
ATOM 1380 C CA . THR A 1 30 ? 11.899 13.502 1.237 1.00 0.00 31 THR A CA 2
ATOM 1381 C C . THR A 1 30 ? 11.354 12.713 2.431 1.00 0.00 31 THR A C 2
ATOM 1382 O O . THR A 1 30 ? 11.783 11.610 2.706 1.00 0.00 31 THR A O 2
ATOM 1393 N N . ASP A 1 31 ? 10.414 13.273 3.143 1.00 0.00 32 ASP A N 2
ATOM 1394 C CA . ASP A 1 31 ? 9.843 12.556 4.319 1.00 0.00 32 ASP A CA 2
ATOM 1395 C C . ASP A 1 31 ? 8.861 11.475 3.856 1.00 0.00 32 ASP A C 2
ATOM 1396 O O . ASP A 1 31 ? 8.251 10.793 4.657 1.00 0.00 32 ASP A O 2
ATOM 1405 N N . VAL A 1 32 ? 8.705 11.313 2.571 1.00 0.00 33 VAL A N 2
ATOM 1406 C CA . VAL A 1 32 ? 7.764 10.276 2.059 1.00 0.00 33 VAL A CA 2
ATOM 1407 C C . VAL A 1 32 ? 8.508 9.288 1.158 1.00 0.00 33 VAL A C 2
ATOM 1408 O O . VAL A 1 32 ? 9.471 9.635 0.503 1.00 0.00 33 VAL A O 2
ATOM 1421 N N . SER A 1 33 ? 8.067 8.061 1.119 1.00 0.00 34 SER A N 2
ATOM 1422 C CA . SER A 1 33 ? 8.751 7.053 0.259 1.00 0.00 34 SER A CA 2
ATOM 1423 C C . SER A 1 33 ? 8.099 5.679 0.435 1.00 0.00 34 SER A C 2
ATOM 1424 O O . SER A 1 33 ? 7.556 5.367 1.476 1.00 0.00 34 SER A O 2
ATOM 1432 N N . PHE A 1 34 ? 8.149 4.856 -0.575 1.00 0.00 35 PHE A N 2
ATOM 1433 C CA . PHE A 1 34 ? 7.532 3.502 -0.467 1.00 0.00 35 PHE A CA 2
ATOM 1434 C C . PHE A 1 34 ? 7.959 2.830 0.840 1.00 0.00 35 PHE A C 2
ATOM 1435 O O . PHE A 1 34 ? 7.137 2.470 1.661 1.00 0.00 35 PHE A O 2
ATOM 1452 N N . SER A 1 35 ? 9.237 2.656 1.041 1.00 0.00 36 SER A N 2
ATOM 1453 C CA . SER A 1 35 ? 9.712 2.006 2.295 1.00 0.00 36 SER A CA 2
ATOM 1454 C C . SER A 1 35 ? 9.228 2.791 3.518 1.00 0.00 36 SER A C 2
ATOM 1455 O O . SER A 1 35 ? 8.961 2.231 4.561 1.00 0.00 36 SER A O 2
ATOM 1463 N N . SER A 1 36 ? 9.113 4.085 3.396 1.00 0.00 37 SER A N 2
ATOM 1464 C CA . SER A 1 36 ? 8.647 4.903 4.552 1.00 0.00 37 SER A CA 2
ATOM 1465 C C . SER A 1 36 ? 7.180 4.594 4.862 1.00 0.00 37 SER A C 2
ATOM 1466 O O . SER A 1 36 ? 6.832 4.237 5.969 1.00 0.00 37 SER A O 2
ATOM 1474 N N . ILE A 1 37 ? 6.318 4.730 3.891 1.00 0.00 38 ILE A N 2
ATOM 1475 C CA . ILE A 1 37 ? 4.874 4.448 4.129 1.00 0.00 38 ILE A CA 2
ATOM 1476 C C . ILE A 1 37 ? 4.670 2.968 4.474 1.00 0.00 38 ILE A C 2
ATOM 1477 O O . ILE A 1 37 ? 4.033 2.631 5.454 1.00 0.00 38 ILE A O 2
ATOM 1493 N N . SER A 1 38 ? 5.202 2.084 3.677 1.00 0.00 39 SER A N 2
ATOM 1494 C CA . SER A 1 38 ? 5.035 0.627 3.957 1.00 0.00 39 SER A CA 2
ATOM 1495 C C . SER A 1 38 ? 5.528 0.294 5.368 1.00 0.00 39 SER A C 2
ATOM 1496 O O . SER A 1 38 ? 4.817 -0.290 6.162 1.00 0.00 39 SER A O 2
ATOM 1504 N N . THR A 1 39 ? 6.740 0.657 5.685 1.00 0.00 40 THR A N 2
ATOM 1505 C CA . THR A 1 39 ? 7.280 0.357 7.042 1.00 0.00 40 THR A CA 2
ATOM 1506 C C . THR A 1 39 ? 6.282 0.784 8.124 1.00 0.00 40 THR A C 2
ATOM 1507 O O . THR A 1 39 ? 5.875 -0.008 8.951 1.00 0.00 40 THR A O 2
ATOM 1518 N N . MET A 1 40 ? 5.890 2.028 8.129 1.00 0.00 41 MET A N 2
ATOM 1519 C CA . MET A 1 40 ? 4.924 2.498 9.166 1.00 0.00 41 MET A CA 2
ATOM 1520 C C . MET A 1 40 ? 3.563 1.826 8.974 1.00 0.00 41 MET A C 2
ATOM 1521 O O . MET A 1 40 ? 2.775 1.726 9.893 1.00 0.00 41 MET A O 2
ATOM 1535 N N . LEU A 1 41 ? 3.276 1.368 7.787 1.00 0.00 42 LEU A N 2
ATOM 1536 C CA . LEU A 1 41 ? 1.961 0.709 7.541 1.00 0.00 42 LEU A CA 2
ATOM 1537 C C . LEU A 1 41 ? 1.881 -0.626 8.286 1.00 0.00 42 LEU A C 2
ATOM 1538 O O . LEU A 1 41 ? 0.954 -0.876 9.030 1.00 0.00 42 LEU A O 2
ATOM 1554 N N . LEU A 1 42 ? 2.840 -1.488 8.090 1.00 0.00 43 LEU A N 2
ATOM 1555 C CA . LEU A 1 42 ? 2.806 -2.806 8.786 1.00 0.00 43 LEU A CA 2
ATOM 1556 C C . LEU A 1 42 ? 2.913 -2.618 10.301 1.00 0.00 43 LEU A C 2
ATOM 1557 O O . LEU A 1 42 ? 2.192 -3.231 11.062 1.00 0.00 43 LEU A O 2
ATOM 1573 N N . GLU A 1 43 ? 3.802 -1.774 10.747 1.00 0.00 44 GLU A N 2
ATOM 1574 C CA . GLU A 1 43 ? 3.937 -1.556 12.215 1.00 0.00 44 GLU A CA 2
ATOM 1575 C C . GLU A 1 43 ? 2.597 -1.094 12.775 1.00 0.00 44 GLU A C 2
ATOM 1576 O O . GLU A 1 43 ? 2.321 -1.214 13.952 1.00 0.00 44 GLU A O 2
ATOM 1588 N N . LEU A 1 44 ? 1.761 -0.568 11.927 1.00 0.00 45 LEU A N 2
ATOM 1589 C CA . LEU A 1 44 ? 0.427 -0.092 12.379 1.00 0.00 45 LEU A CA 2
ATOM 1590 C C . LEU A 1 44 ? -0.644 -1.130 12.036 1.00 0.00 45 LEU A C 2
ATOM 1591 O O . LEU A 1 44 ? -1.789 -1.005 12.423 1.00 0.00 45 LEU A O 2
ATOM 1607 N N . GLY A 1 45 ? -0.285 -2.153 11.307 1.00 0.00 46 GLY A N 2
ATOM 1608 C CA . GLY A 1 45 ? -1.287 -3.192 10.938 1.00 0.00 46 GLY A CA 2
ATOM 1609 C C . GLY A 1 45 ? -2.302 -2.597 9.959 1.00 0.00 46 GLY A C 2
ATOM 1610 O O . GLY A 1 45 ? -3.463 -2.953 9.961 1.00 0.00 46 GLY A O 2
ATOM 1614 N N . LEU A 1 46 ? -1.869 -1.686 9.123 1.00 0.00 47 LEU A N 2
ATOM 1615 C CA . LEU A 1 46 ? -2.800 -1.055 8.135 1.00 0.00 47 LEU A CA 2
ATOM 1616 C C . LEU A 1 46 ? -3.752 -0.076 8.833 1.00 0.00 47 LEU A C 2
ATOM 1617 O O . LEU A 1 46 ? -4.548 0.586 8.197 1.00 0.00 47 LEU A O 2
ATOM 1633 N N . ARG A 1 47 ? -3.678 0.025 10.133 1.00 0.00 48 ARG A N 2
ATOM 1634 C CA . ARG A 1 47 ? -4.581 0.965 10.861 1.00 0.00 48 ARG A CA 2
ATOM 1635 C C . ARG A 1 47 ? -4.113 2.411 10.668 1.00 0.00 48 ARG A C 2
ATOM 1636 O O . ARG A 1 47 ? -4.689 3.336 11.208 1.00 0.00 48 ARG A O 2
ATOM 1657 N N . VAL A 1 48 ? -3.073 2.614 9.908 1.00 0.00 49 VAL A N 2
ATOM 1658 C CA . VAL A 1 48 ? -2.564 3.998 9.684 1.00 0.00 49 VAL A CA 2
ATOM 1659 C C . VAL A 1 48 ? -3.676 4.896 9.122 1.00 0.00 49 VAL A C 2
ATOM 1660 O O . VAL A 1 48 ? -4.642 5.189 9.797 1.00 0.00 49 VAL A O 2
ATOM 1673 N N . TYR A 1 49 ? -3.548 5.340 7.896 1.00 0.00 50 TYR A N 2
ATOM 1674 C CA . TYR A 1 49 ? -4.598 6.219 7.304 1.00 0.00 50 TYR A CA 2
ATOM 1675 C C . TYR A 1 49 ? -5.993 5.725 7.697 1.00 0.00 50 TYR A C 2
ATOM 1676 O O . TYR A 1 49 ? -6.931 6.491 7.788 1.00 0.00 50 TYR A O 2
ATOM 1694 N N . GLU A 1 50 ? -6.139 4.449 7.932 1.00 0.00 51 GLU A N 2
ATOM 1695 C CA . GLU A 1 50 ? -7.462 3.907 8.319 1.00 0.00 51 GLU A CA 2
ATOM 1696 C C . GLU A 1 50 ? -7.903 4.494 9.662 1.00 0.00 51 GLU A C 2
ATOM 1697 O O . GLU A 1 50 ? -9.077 4.664 9.921 1.00 0.00 51 GLU A O 2
ATOM 1709 N N . ALA A 1 51 ? -6.968 4.804 10.517 1.00 0.00 52 ALA A N 2
ATOM 1710 C CA . ALA A 1 51 ? -7.329 5.380 11.845 1.00 0.00 52 ALA A CA 2
ATOM 1711 C C . ALA A 1 51 ? -7.773 6.836 11.683 1.00 0.00 52 ALA A C 2
ATOM 1712 O O . ALA A 1 51 ? -8.652 7.310 12.377 1.00 0.00 52 ALA A O 2
ATOM 1719 N N . GLN A 1 52 ? -7.167 7.551 10.775 1.00 0.00 53 GLN A N 2
ATOM 1720 C CA . GLN A 1 52 ? -7.547 8.976 10.569 1.00 0.00 53 GLN A CA 2
ATOM 1721 C C . GLN A 1 52 ? -9.013 9.082 10.139 1.00 0.00 53 GLN A C 2
ATOM 1722 O O . GLN A 1 52 ? -9.819 9.710 10.795 1.00 0.00 53 GLN A O 2
ATOM 1736 N N . MET A 1 53 ? -9.365 8.473 9.038 1.00 0.00 54 MET A N 2
ATOM 1737 C CA . MET A 1 53 ? -10.779 8.543 8.567 1.00 0.00 54 MET A CA 2
ATOM 1738 C C . MET A 1 53 ? -11.712 7.896 9.591 1.00 0.00 54 MET A C 2
ATOM 1739 O O . MET A 1 53 ? -12.809 8.362 9.823 1.00 0.00 54 MET A O 2
ATOM 1753 N N . GLU A 1 54 ? -11.282 6.822 10.203 1.00 0.00 55 GLU A N 2
ATOM 1754 C CA . GLU A 1 54 ? -12.139 6.134 11.216 1.00 0.00 55 GLU A CA 2
ATOM 1755 C C . GLU A 1 54 ? -13.603 6.136 10.773 1.00 0.00 55 GLU A C 2
ATOM 1756 O O . GLU A 1 54 ? -13.913 6.318 9.612 1.00 0.00 55 GLU A O 2
ATOM 1768 N N . ARG A 1 55 ? -14.507 5.932 11.690 1.00 0.00 56 ARG A N 2
ATOM 1769 C CA . ARG A 1 55 ? -15.952 5.923 11.324 1.00 0.00 56 ARG A CA 2
ATOM 1770 C C . ARG A 1 55 ? -16.520 7.343 11.376 1.00 0.00 56 ARG A C 2
ATOM 1771 O O . ARG A 1 55 ? -17.732 7.478 11.343 1.00 0.00 56 ARG A O 2
ATOM 1793 N N . ALA A 1 1 ? -4.328 -30.858 4.385 1.00 0.00 2 ALA A N 3
ATOM 1794 C CA . ALA A 1 1 ? -3.529 -29.685 4.847 1.00 0.00 2 ALA A CA 3
ATOM 1795 C C . ALA A 1 1 ? -3.965 -28.421 4.098 1.00 0.00 2 ALA A C 3
ATOM 1796 O O . ALA A 1 1 ? -4.650 -27.575 4.638 1.00 0.00 2 ALA A O 3
ATOM 1805 N N . LYS A 1 2 ? -3.574 -28.288 2.861 1.00 0.00 3 LYS A N 3
ATOM 1806 C CA . LYS A 1 2 ? -3.966 -27.079 2.082 1.00 0.00 3 LYS A CA 3
ATOM 1807 C C . LYS A 1 2 ? -3.595 -27.257 0.607 1.00 0.00 3 LYS A C 3
ATOM 1808 O O . LYS A 1 2 ? -3.187 -28.320 0.182 1.00 0.00 3 LYS A O 3
ATOM 1827 N N . VAL A 1 3 ? -3.730 -26.222 -0.175 1.00 0.00 4 VAL A N 3
ATOM 1828 C CA . VAL A 1 3 ? -3.385 -26.331 -1.623 1.00 0.00 4 VAL A CA 3
ATOM 1829 C C . VAL A 1 3 ? -1.992 -25.748 -1.878 1.00 0.00 4 VAL A C 3
ATOM 1830 O O . VAL A 1 3 ? -1.556 -25.628 -3.006 1.00 0.00 4 VAL A O 3
ATOM 1843 N N . GLN A 1 4 ? -1.291 -25.385 -0.839 1.00 0.00 5 GLN A N 3
ATOM 1844 C CA . GLN A 1 4 ? 0.072 -24.809 -1.023 1.00 0.00 5 GLN A CA 3
ATOM 1845 C C . GLN A 1 4 ? -0.001 -23.549 -1.888 1.00 0.00 5 GLN A C 3
ATOM 1846 O O . GLN A 1 4 ? -0.929 -23.357 -2.648 1.00 0.00 5 GLN A O 3
ATOM 1860 N N . ALA A 1 5 ? 0.972 -22.683 -1.779 1.00 0.00 6 ALA A N 3
ATOM 1861 C CA . ALA A 1 5 ? 0.955 -21.437 -2.595 1.00 0.00 6 ALA A CA 3
ATOM 1862 C C . ALA A 1 5 ? -0.358 -20.682 -2.381 1.00 0.00 6 ALA A C 3
ATOM 1863 O O . ALA A 1 5 ? -1.326 -20.884 -3.089 1.00 0.00 6 ALA A O 3
ATOM 1870 N N . TYR A 1 6 ? -0.404 -19.813 -1.408 1.00 0.00 7 TYR A N 3
ATOM 1871 C CA . TYR A 1 6 ? -1.657 -19.048 -1.150 1.00 0.00 7 TYR A CA 3
ATOM 1872 C C . TYR A 1 6 ? -1.353 -17.795 -0.326 1.00 0.00 7 TYR A C 3
ATOM 1873 O O . TYR A 1 6 ? -1.979 -17.537 0.682 1.00 0.00 7 TYR A O 3
ATOM 1891 N N . VAL A 1 7 ? -0.397 -17.013 -0.748 1.00 0.00 8 VAL A N 3
ATOM 1892 C CA . VAL A 1 7 ? -0.056 -15.777 0.011 1.00 0.00 8 VAL A CA 3
ATOM 1893 C C . VAL A 1 7 ? 1.036 -14.990 -0.719 1.00 0.00 8 VAL A C 3
ATOM 1894 O O . VAL A 1 7 ? 2.055 -15.532 -1.103 1.00 0.00 8 VAL A O 3
ATOM 1907 N N . SER A 1 8 ? 0.835 -13.715 -0.908 1.00 0.00 9 SER A N 3
ATOM 1908 C CA . SER A 1 8 ? 1.863 -12.894 -1.610 1.00 0.00 9 SER A CA 3
ATOM 1909 C C . SER A 1 8 ? 1.810 -11.447 -1.111 1.00 0.00 9 SER A C 3
ATOM 1910 O O . SER A 1 8 ? 0.751 -10.902 -0.876 1.00 0.00 9 SER A O 3
ATOM 1918 N N . ASP A 1 9 ? 2.944 -10.823 -0.948 1.00 0.00 10 ASP A N 3
ATOM 1919 C CA . ASP A 1 9 ? 2.960 -9.415 -0.464 1.00 0.00 10 ASP A CA 3
ATOM 1920 C C . ASP A 1 9 ? 2.264 -8.499 -1.475 1.00 0.00 10 ASP A C 3
ATOM 1921 O O . ASP A 1 9 ? 2.896 -7.712 -2.151 1.00 0.00 10 ASP A O 3
ATOM 1930 N N . GLU A 1 10 ? 0.966 -8.595 -1.582 1.00 0.00 11 GLU A N 3
ATOM 1931 C CA . GLU A 1 10 ? 0.231 -7.731 -2.551 1.00 0.00 11 GLU A CA 3
ATOM 1932 C C . GLU A 1 10 ? 0.220 -6.279 -2.067 1.00 0.00 11 GLU A C 3
ATOM 1933 O O . GLU A 1 10 ? -0.231 -5.388 -2.758 1.00 0.00 11 GLU A O 3
ATOM 1945 N N . ILE A 1 11 ? 0.714 -6.035 -0.883 1.00 0.00 12 ILE A N 3
ATOM 1946 C CA . ILE A 1 11 ? 0.731 -4.641 -0.355 1.00 0.00 12 ILE A CA 3
ATOM 1947 C C . ILE A 1 11 ? 1.646 -3.762 -1.210 1.00 0.00 12 ILE A C 3
ATOM 1948 O O . ILE A 1 11 ? 1.600 -2.549 -1.141 1.00 0.00 12 ILE A O 3
ATOM 1964 N N . VAL A 1 12 ? 2.478 -4.362 -2.015 1.00 0.00 13 VAL A N 3
ATOM 1965 C CA . VAL A 1 12 ? 3.395 -3.559 -2.873 1.00 0.00 13 VAL A CA 3
ATOM 1966 C C . VAL A 1 12 ? 2.588 -2.658 -3.810 1.00 0.00 13 VAL A C 3
ATOM 1967 O O . VAL A 1 12 ? 2.623 -1.449 -3.706 1.00 0.00 13 VAL A O 3
ATOM 1980 N N . TYR A 1 13 ? 1.862 -3.239 -4.725 1.00 0.00 14 TYR A N 3
ATOM 1981 C CA . TYR A 1 13 ? 1.053 -2.418 -5.670 1.00 0.00 14 TYR A CA 3
ATOM 1982 C C . TYR A 1 13 ? 0.018 -1.589 -4.903 1.00 0.00 14 TYR A C 3
ATOM 1983 O O . TYR A 1 13 ? -0.344 -0.502 -5.307 1.00 0.00 14 TYR A O 3
ATOM 2001 N N . LYS A 1 14 ? -0.462 -2.094 -3.799 1.00 0.00 15 LYS A N 3
ATOM 2002 C CA . LYS A 1 14 ? -1.474 -1.331 -3.012 1.00 0.00 15 LYS A CA 3
ATOM 2003 C C . LYS A 1 14 ? -0.809 -0.155 -2.293 1.00 0.00 15 LYS A C 3
ATOM 2004 O O . LYS A 1 14 ? -1.216 0.982 -2.437 1.00 0.00 15 LYS A O 3
ATOM 2023 N N . ILE A 1 15 ? 0.208 -0.416 -1.520 1.00 0.00 16 ILE A N 3
ATOM 2024 C CA . ILE A 1 15 ? 0.897 0.690 -0.794 1.00 0.00 16 ILE A CA 3
ATOM 2025 C C . ILE A 1 15 ? 1.488 1.689 -1.794 1.00 0.00 16 ILE A C 3
ATOM 2026 O O . ILE A 1 15 ? 1.358 2.886 -1.642 1.00 0.00 16 ILE A O 3
ATOM 2042 N N . ASN A 1 16 ? 2.140 1.201 -2.814 1.00 0.00 17 ASN A N 3
ATOM 2043 C CA . ASN A 1 16 ? 2.742 2.119 -3.826 1.00 0.00 17 ASN A CA 3
ATOM 2044 C C . ASN A 1 16 ? 1.729 3.187 -4.247 1.00 0.00 17 ASN A C 3
ATOM 2045 O O . ASN A 1 16 ? 2.061 4.346 -4.395 1.00 0.00 17 ASN A O 3
ATOM 2056 N N . LYS A 1 17 ? 0.496 2.806 -4.442 1.00 0.00 18 LYS A N 3
ATOM 2057 C CA . LYS A 1 17 ? -0.534 3.803 -4.856 1.00 0.00 18 LYS A CA 3
ATOM 2058 C C . LYS A 1 17 ? -0.628 4.928 -3.823 1.00 0.00 18 LYS A C 3
ATOM 2059 O O . LYS A 1 17 ? -0.827 6.079 -4.160 1.00 0.00 18 LYS A O 3
ATOM 2078 N N . ILE A 1 18 ? -0.485 4.605 -2.567 1.00 0.00 19 ILE A N 3
ATOM 2079 C CA . ILE A 1 18 ? -0.567 5.657 -1.513 1.00 0.00 19 ILE A CA 3
ATOM 2080 C C . ILE A 1 18 ? 0.666 6.564 -1.571 1.00 0.00 19 ILE A C 3
ATOM 2081 O O . ILE A 1 18 ? 0.559 7.773 -1.544 1.00 0.00 19 ILE A O 3
ATOM 2097 N N . VAL A 1 19 ? 1.834 5.989 -1.651 1.00 0.00 20 VAL A N 3
ATOM 2098 C CA . VAL A 1 19 ? 3.069 6.821 -1.710 1.00 0.00 20 VAL A CA 3
ATOM 2099 C C . VAL A 1 19 ? 3.037 7.729 -2.944 1.00 0.00 20 VAL A C 3
ATOM 2100 O O . VAL A 1 19 ? 3.314 8.909 -2.864 1.00 0.00 20 VAL A O 3
ATOM 2113 N N . GLU A 1 20 ? 2.702 7.188 -4.082 1.00 0.00 21 GLU A N 3
ATOM 2114 C CA . GLU A 1 20 ? 2.653 8.022 -5.318 1.00 0.00 21 GLU A CA 3
ATOM 2115 C C . GLU A 1 20 ? 1.801 9.271 -5.079 1.00 0.00 21 GLU A C 3
ATOM 2116 O O . GLU A 1 20 ? 2.261 10.385 -5.235 1.00 0.00 21 GLU A O 3
ATOM 2128 N N . ARG A 1 21 ? 0.564 9.096 -4.701 1.00 0.00 22 ARG A N 3
ATOM 2129 C CA . ARG A 1 21 ? -0.311 10.277 -4.453 1.00 0.00 22 ARG A CA 3
ATOM 2130 C C . ARG A 1 21 ? 0.445 11.330 -3.641 1.00 0.00 22 ARG A C 3
ATOM 2131 O O . ARG A 1 21 ? 0.432 12.502 -3.961 1.00 0.00 22 ARG A O 3
ATOM 2152 N N . ARG A 1 22 ? 1.107 10.922 -2.593 1.00 0.00 23 ARG A N 3
ATOM 2153 C CA . ARG A 1 22 ? 1.866 11.899 -1.764 1.00 0.00 23 ARG A CA 3
ATOM 2154 C C . ARG A 1 22 ? 2.804 12.725 -2.647 1.00 0.00 23 ARG A C 3
ATOM 2155 O O . ARG A 1 22 ? 2.625 13.914 -2.817 1.00 0.00 23 ARG A O 3
ATOM 2176 N N . ARG A 1 23 ? 3.801 12.103 -3.213 1.00 0.00 24 ARG A N 3
ATOM 2177 C CA . ARG A 1 23 ? 4.747 12.855 -4.087 1.00 0.00 24 ARG A CA 3
ATOM 2178 C C . ARG A 1 23 ? 3.997 13.469 -5.271 1.00 0.00 24 ARG A C 3
ATOM 2179 O O . ARG A 1 23 ? 4.200 14.616 -5.616 1.00 0.00 24 ARG A O 3
ATOM 2200 N N . ALA A 1 24 ? 3.130 12.718 -5.894 1.00 0.00 25 ALA A N 3
ATOM 2201 C CA . ALA A 1 24 ? 2.369 13.270 -7.051 1.00 0.00 25 ALA A CA 3
ATOM 2202 C C . ALA A 1 24 ? 1.887 14.683 -6.717 1.00 0.00 25 ALA A C 3
ATOM 2203 O O . ALA A 1 24 ? 1.972 15.588 -7.525 1.00 0.00 25 ALA A O 3
ATOM 2210 N N . GLU A 1 25 ? 1.386 14.878 -5.528 1.00 0.00 26 GLU A N 3
ATOM 2211 C CA . GLU A 1 25 ? 0.903 16.224 -5.134 1.00 0.00 26 GLU A CA 3
ATOM 2212 C C . GLU A 1 25 ? 2.052 17.044 -4.538 1.00 0.00 26 GLU A C 3
ATOM 2213 O O . GLU A 1 25 ? 1.998 18.257 -4.484 1.00 0.00 26 GLU A O 3
ATOM 2225 N N . GLY A 1 26 ? 3.093 16.391 -4.093 1.00 0.00 27 GLY A N 3
ATOM 2226 C CA . GLY A 1 26 ? 4.241 17.136 -3.503 1.00 0.00 27 GLY A CA 3
ATOM 2227 C C . GLY A 1 26 ? 3.847 17.677 -2.127 1.00 0.00 27 GLY A C 3
ATOM 2228 O O . GLY A 1 26 ? 4.269 18.744 -1.725 1.00 0.00 27 GLY A O 3
ATOM 2232 N N . ALA A 1 27 ? 3.041 16.951 -1.402 1.00 0.00 28 ALA A N 3
ATOM 2233 C CA . ALA A 1 27 ? 2.622 17.427 -0.052 1.00 0.00 28 ALA A CA 3
ATOM 2234 C C . ALA A 1 27 ? 3.498 16.787 1.026 1.00 0.00 28 ALA A C 3
ATOM 2235 O O . ALA A 1 27 ? 3.027 16.405 2.078 1.00 0.00 28 ALA A O 3
ATOM 2242 N N . LYS A 1 28 ? 4.769 16.674 0.766 1.00 0.00 29 LYS A N 3
ATOM 2243 C CA . LYS A 1 28 ? 5.693 16.061 1.766 1.00 0.00 29 LYS A CA 3
ATOM 2244 C C . LYS A 1 28 ? 7.110 15.989 1.191 1.00 0.00 29 LYS A C 3
ATOM 2245 O O . LYS A 1 28 ? 7.867 15.088 1.495 1.00 0.00 29 LYS A O 3
ATOM 2264 N N . SER A 1 29 ? 7.475 16.929 0.360 1.00 0.00 30 SER A N 3
ATOM 2265 C CA . SER A 1 29 ? 8.840 16.907 -0.236 1.00 0.00 30 SER A CA 3
ATOM 2266 C C . SER A 1 29 ? 9.111 15.543 -0.876 1.00 0.00 30 SER A C 3
ATOM 2267 O O . SER A 1 29 ? 8.224 14.722 -1.007 1.00 0.00 30 SER A O 3
ATOM 2275 N N . THR A 1 30 ? 10.327 15.292 -1.277 1.00 0.00 31 THR A N 3
ATOM 2276 C CA . THR A 1 30 ? 10.646 13.979 -1.907 1.00 0.00 31 THR A CA 3
ATOM 2277 C C . THR A 1 30 ? 11.029 12.958 -0.833 1.00 0.00 31 THR A C 3
ATOM 2278 O O . THR A 1 30 ? 11.708 11.987 -1.098 1.00 0.00 31 THR A O 3
ATOM 2289 N N . ASP A 1 31 ? 10.599 13.173 0.379 1.00 0.00 32 ASP A N 3
ATOM 2290 C CA . ASP A 1 31 ? 10.938 12.219 1.472 1.00 0.00 32 ASP A CA 3
ATOM 2291 C C . ASP A 1 31 ? 9.983 11.023 1.451 1.00 0.00 32 ASP A C 3
ATOM 2292 O O . ASP A 1 31 ? 10.273 9.973 1.990 1.00 0.00 32 ASP A O 3
ATOM 2301 N N . VAL A 1 32 ? 8.843 11.173 0.834 1.00 0.00 33 VAL A N 3
ATOM 2302 C CA . VAL A 1 32 ? 7.868 10.044 0.780 1.00 0.00 33 VAL A CA 3
ATOM 2303 C C . VAL A 1 32 ? 8.440 8.887 -0.042 1.00 0.00 33 VAL A C 3
ATOM 2304 O O . VAL A 1 32 ? 9.237 9.083 -0.938 1.00 0.00 33 VAL A O 3
ATOM 2317 N N . SER A 1 33 ? 8.039 7.681 0.256 1.00 0.00 34 SER A N 3
ATOM 2318 C CA . SER A 1 33 ? 8.558 6.510 -0.506 1.00 0.00 34 SER A CA 3
ATOM 2319 C C . SER A 1 33 ? 7.958 5.214 0.045 1.00 0.00 34 SER A C 3
ATOM 2320 O O . SER A 1 33 ? 7.675 5.101 1.221 1.00 0.00 34 SER A O 3
ATOM 2328 N N . PHE A 1 34 ? 7.760 4.235 -0.796 1.00 0.00 35 PHE A N 3
ATOM 2329 C CA . PHE A 1 34 ? 7.178 2.948 -0.317 1.00 0.00 35 PHE A CA 3
ATOM 2330 C C . PHE A 1 34 ? 7.818 2.539 1.013 1.00 0.00 35 PHE A C 3
ATOM 2331 O O . PHE A 1 34 ? 7.154 2.426 2.023 1.00 0.00 35 PHE A O 3
ATOM 2348 N N . SER A 1 35 ? 9.104 2.320 1.020 1.00 0.00 36 SER A N 3
ATOM 2349 C CA . SER A 1 35 ? 9.786 1.920 2.285 1.00 0.00 36 SER A CA 3
ATOM 2350 C C . SER A 1 35 ? 9.342 2.825 3.437 1.00 0.00 36 SER A C 3
ATOM 2351 O O . SER A 1 35 ? 9.226 2.396 4.567 1.00 0.00 36 SER A O 3
ATOM 2359 N N . SER A 1 36 ? 9.094 4.077 3.158 1.00 0.00 37 SER A N 3
ATOM 2360 C CA . SER A 1 36 ? 8.660 5.010 4.239 1.00 0.00 37 SER A CA 3
ATOM 2361 C C . SER A 1 36 ? 7.167 4.830 4.527 1.00 0.00 37 SER A C 3
ATOM 2362 O O . SER A 1 36 ? 6.743 4.804 5.665 1.00 0.00 37 SER A O 3
ATOM 2370 N N . ILE A 1 37 ? 6.365 4.704 3.505 1.00 0.00 38 ILE A N 3
ATOM 2371 C CA . ILE A 1 37 ? 4.899 4.526 3.723 1.00 0.00 38 ILE A CA 3
ATOM 2372 C C . ILE A 1 37 ? 4.609 3.109 4.223 1.00 0.00 38 ILE A C 3
ATOM 2373 O O . ILE A 1 37 ? 3.753 2.899 5.059 1.00 0.00 38 ILE A O 3
ATOM 2389 N N . SER A 1 38 ? 5.318 2.136 3.719 1.00 0.00 39 SER A N 3
ATOM 2390 C CA . SER A 1 38 ? 5.084 0.734 4.169 1.00 0.00 39 SER A CA 3
ATOM 2391 C C . SER A 1 38 ? 5.664 0.527 5.570 1.00 0.00 39 SER A C 3
ATOM 2392 O O . SER A 1 38 ? 5.011 0.003 6.452 1.00 0.00 39 SER A O 3
ATOM 2400 N N . THR A 1 39 ? 6.886 0.934 5.780 1.00 0.00 40 THR A N 3
ATOM 2401 C CA . THR A 1 39 ? 7.515 0.759 7.121 1.00 0.00 40 THR A CA 3
ATOM 2402 C C . THR A 1 39 ? 6.592 1.289 8.224 1.00 0.00 40 THR A C 3
ATOM 2403 O O . THR A 1 39 ? 6.366 0.632 9.222 1.00 0.00 40 THR A O 3
ATOM 2414 N N . MET A 1 40 ? 6.062 2.472 8.060 1.00 0.00 41 MET A N 3
ATOM 2415 C CA . MET A 1 40 ? 5.159 3.034 9.109 1.00 0.00 41 MET A CA 3
ATOM 2416 C C . MET A 1 40 ? 3.801 2.327 9.076 1.00 0.00 41 MET A C 3
ATOM 2417 O O . MET A 1 40 ? 3.156 2.157 10.091 1.00 0.00 41 MET A O 3
ATOM 2431 N N . LEU A 1 41 ? 3.363 1.914 7.919 1.00 0.00 42 LEU A N 3
ATOM 2432 C CA . LEU A 1 41 ? 2.059 1.224 7.816 1.00 0.00 42 LEU A CA 3
ATOM 2433 C C . LEU A 1 41 ? 2.110 -0.130 8.523 1.00 0.00 42 LEU A C 3
ATOM 2434 O O . LEU A 1 41 ? 1.261 -0.450 9.333 1.00 0.00 42 LEU A O 3
ATOM 2450 N N . LEU A 1 42 ? 3.093 -0.935 8.224 1.00 0.00 43 LEU A N 3
ATOM 2451 C CA . LEU A 1 42 ? 3.179 -2.267 8.880 1.00 0.00 43 LEU A CA 3
ATOM 2452 C C . LEU A 1 42 ? 3.556 -2.118 10.351 1.00 0.00 43 LEU A C 3
ATOM 2453 O O . LEU A 1 42 ? 3.528 -3.070 11.106 1.00 0.00 43 LEU A O 3
ATOM 2469 N N . GLU A 1 43 ? 3.885 -0.932 10.777 1.00 0.00 44 GLU A N 3
ATOM 2470 C CA . GLU A 1 43 ? 4.230 -0.742 12.209 1.00 0.00 44 GLU A CA 3
ATOM 2471 C C . GLU A 1 43 ? 2.927 -0.727 12.990 1.00 0.00 44 GLU A C 3
ATOM 2472 O O . GLU A 1 43 ? 2.842 -1.177 14.115 1.00 0.00 44 GLU A O 3
ATOM 2484 N N . LEU A 1 44 ? 1.903 -0.216 12.368 1.00 0.00 45 LEU A N 3
ATOM 2485 C CA . LEU A 1 44 ? 0.572 -0.160 13.014 1.00 0.00 45 LEU A CA 3
ATOM 2486 C C . LEU A 1 44 ? -0.321 -1.285 12.469 1.00 0.00 45 LEU A C 3
ATOM 2487 O O . LEU A 1 44 ? -1.439 -1.468 12.909 1.00 0.00 45 LEU A O 3
ATOM 2503 N N . GLY A 1 45 ? 0.166 -2.042 11.515 1.00 0.00 46 GLY A N 3
ATOM 2504 C CA . GLY A 1 45 ? -0.657 -3.151 10.949 1.00 0.00 46 GLY A CA 3
ATOM 2505 C C . GLY A 1 45 ? -1.692 -2.587 9.970 1.00 0.00 46 GLY A C 3
ATOM 2506 O O . GLY A 1 45 ? -2.751 -3.150 9.783 1.00 0.00 46 GLY A O 3
ATOM 2510 N N . LEU A 1 46 ? -1.393 -1.483 9.338 1.00 0.00 47 LEU A N 3
ATOM 2511 C CA . LEU A 1 46 ? -2.358 -0.887 8.365 1.00 0.00 47 LEU A CA 3
ATOM 2512 C C . LEU A 1 46 ? -3.763 -0.745 8.974 1.00 0.00 47 LEU A C 3
ATOM 2513 O O . LEU A 1 46 ? -4.728 -0.537 8.267 1.00 0.00 47 LEU A O 3
ATOM 2529 N N . ARG A 1 47 ? -3.896 -0.856 10.270 1.00 0.00 48 ARG A N 3
ATOM 2530 C CA . ARG A 1 47 ? -5.251 -0.726 10.888 1.00 0.00 48 ARG A CA 3
ATOM 2531 C C . ARG A 1 47 ? -5.686 0.742 10.930 1.00 0.00 48 ARG A C 3
ATOM 2532 O O . ARG A 1 47 ? -6.547 1.168 10.186 1.00 0.00 48 ARG A O 3
ATOM 2553 N N . VAL A 1 48 ? -5.101 1.515 11.804 1.00 0.00 49 VAL A N 3
ATOM 2554 C CA . VAL A 1 48 ? -5.481 2.953 11.908 1.00 0.00 49 VAL A CA 3
ATOM 2555 C C . VAL A 1 48 ? -5.466 3.612 10.527 1.00 0.00 49 VAL A C 3
ATOM 2556 O O . VAL A 1 48 ? -6.257 4.487 10.238 1.00 0.00 49 VAL A O 3
ATOM 2569 N N . TYR A 1 49 ? -4.571 3.200 9.672 1.00 0.00 50 TYR A N 3
ATOM 2570 C CA . TYR A 1 49 ? -4.510 3.806 8.310 1.00 0.00 50 TYR A CA 3
ATOM 2571 C C . TYR A 1 49 ? -5.919 3.933 7.725 1.00 0.00 50 TYR A C 3
ATOM 2572 O O . TYR A 1 49 ? -6.316 4.983 7.261 1.00 0.00 50 TYR A O 3
ATOM 2590 N N . GLU A 1 50 ? -6.679 2.872 7.742 1.00 0.00 51 GLU A N 3
ATOM 2591 C CA . GLU A 1 50 ? -8.053 2.928 7.190 1.00 0.00 51 GLU A CA 3
ATOM 2592 C C . GLU A 1 50 ? -8.916 3.903 7.998 1.00 0.00 51 GLU A C 3
ATOM 2593 O O . GLU A 1 50 ? -10.005 4.262 7.595 1.00 0.00 51 GLU A O 3
ATOM 2605 N N . ALA A 1 51 ? -8.439 4.332 9.134 1.00 0.00 52 ALA A N 3
ATOM 2606 C CA . ALA A 1 51 ? -9.235 5.281 9.967 1.00 0.00 52 ALA A CA 3
ATOM 2607 C C . ALA A 1 51 ? -9.130 6.701 9.402 1.00 0.00 52 ALA A C 3
ATOM 2608 O O . ALA A 1 51 ? -10.123 7.333 9.102 1.00 0.00 52 ALA A O 3
ATOM 2615 N N . GLN A 1 52 ? -7.935 7.205 9.256 1.00 0.00 53 GLN A N 3
ATOM 2616 C CA . GLN A 1 52 ? -7.769 8.582 8.716 1.00 0.00 53 GLN A CA 3
ATOM 2617 C C . GLN A 1 52 ? -7.810 8.569 7.183 1.00 0.00 53 GLN A C 3
ATOM 2618 O O . GLN A 1 52 ? -7.396 9.512 6.537 1.00 0.00 53 GLN A O 3
ATOM 2632 N N . MET A 1 53 ? -8.300 7.512 6.597 1.00 0.00 54 MET A N 3
ATOM 2633 C CA . MET A 1 53 ? -8.363 7.449 5.110 1.00 0.00 54 MET A CA 3
ATOM 2634 C C . MET A 1 53 ? -9.104 8.669 4.556 1.00 0.00 54 MET A C 3
ATOM 2635 O O . MET A 1 53 ? -8.838 9.123 3.460 1.00 0.00 54 MET A O 3
ATOM 2649 N N . GLU A 1 54 ? -10.032 9.205 5.302 1.00 0.00 55 GLU A N 3
ATOM 2650 C CA . GLU A 1 54 ? -10.785 10.397 4.813 1.00 0.00 55 GLU A CA 3
ATOM 2651 C C . GLU A 1 54 ? -9.949 11.667 5.004 1.00 0.00 55 GLU A C 3
ATOM 2652 O O . GLU A 1 54 ? -8.761 11.608 5.243 1.00 0.00 55 GLU A O 3
ATOM 2664 N N . ARG A 1 55 ? -10.563 12.813 4.898 1.00 0.00 56 ARG A N 3
ATOM 2665 C CA . ARG A 1 55 ? -9.803 14.085 5.073 1.00 0.00 56 ARG A CA 3
ATOM 2666 C C . ARG A 1 55 ? -10.766 15.259 5.259 1.00 0.00 56 ARG A C 3
ATOM 2667 O O . ARG A 1 55 ? -11.960 15.049 5.112 1.00 0.00 56 ARG A O 3
ATOM 2689 N N . ALA A 1 1 ? -3.527 -21.384 -7.942 1.00 0.00 2 ALA A N 4
ATOM 2690 C CA . ALA A 1 1 ? -3.876 -20.337 -8.947 1.00 0.00 2 ALA A CA 4
ATOM 2691 C C . ALA A 1 1 ? -5.332 -20.498 -9.389 1.00 0.00 2 ALA A C 4
ATOM 2692 O O . ALA A 1 1 ? -6.176 -19.675 -9.096 1.00 0.00 2 ALA A O 4
ATOM 2701 N N . LYS A 1 2 ? -5.632 -21.551 -10.099 1.00 0.00 3 LYS A N 4
ATOM 2702 C CA . LYS A 1 2 ? -7.032 -21.763 -10.563 1.00 0.00 3 LYS A CA 4
ATOM 2703 C C . LYS A 1 2 ? -7.506 -20.557 -11.379 1.00 0.00 3 LYS A C 4
ATOM 2704 O O . LYS A 1 2 ? -8.305 -19.762 -10.923 1.00 0.00 3 LYS A O 4
ATOM 2723 N N . VAL A 1 3 ? -7.017 -20.413 -12.581 1.00 0.00 4 VAL A N 4
ATOM 2724 C CA . VAL A 1 3 ? -7.439 -19.258 -13.425 1.00 0.00 4 VAL A CA 4
ATOM 2725 C C . VAL A 1 3 ? -7.064 -17.938 -12.747 1.00 0.00 4 VAL A C 4
ATOM 2726 O O . VAL A 1 3 ? -7.504 -16.877 -13.147 1.00 0.00 4 VAL A O 4
ATOM 2739 N N . GLN A 1 4 ? -6.255 -17.992 -11.724 1.00 0.00 5 GLN A N 4
ATOM 2740 C CA . GLN A 1 4 ? -5.858 -16.739 -11.022 1.00 0.00 5 GLN A CA 4
ATOM 2741 C C . GLN A 1 4 ? -7.104 -15.969 -10.576 1.00 0.00 5 GLN A C 4
ATOM 2742 O O . GLN A 1 4 ? -8.202 -16.231 -11.026 1.00 0.00 5 GLN A O 4
ATOM 2756 N N . ALA A 1 5 ? -6.946 -15.022 -9.693 1.00 0.00 6 ALA A N 4
ATOM 2757 C CA . ALA A 1 5 ? -8.126 -14.242 -9.222 1.00 0.00 6 ALA A CA 4
ATOM 2758 C C . ALA A 1 5 ? -7.711 -13.272 -8.114 1.00 0.00 6 ALA A C 4
ATOM 2759 O O . ALA A 1 5 ? -8.341 -13.189 -7.078 1.00 0.00 6 ALA A O 4
ATOM 2766 N N . TYR A 1 6 ? -6.654 -12.539 -8.325 1.00 0.00 7 TYR A N 4
ATOM 2767 C CA . TYR A 1 6 ? -6.198 -11.573 -7.285 1.00 0.00 7 TYR A CA 4
ATOM 2768 C C . TYR A 1 6 ? -6.158 -12.253 -5.915 1.00 0.00 7 TYR A C 4
ATOM 2769 O O . TYR A 1 6 ? -6.997 -12.016 -5.067 1.00 0.00 7 TYR A O 4
ATOM 2787 N N . VAL A 1 7 ? -5.189 -13.098 -5.690 1.00 0.00 8 VAL A N 4
ATOM 2788 C CA . VAL A 1 7 ? -5.095 -13.796 -4.375 1.00 0.00 8 VAL A CA 4
ATOM 2789 C C . VAL A 1 7 ? -3.675 -13.671 -3.811 1.00 0.00 8 VAL A C 4
ATOM 2790 O O . VAL A 1 7 ? -3.011 -14.653 -3.551 1.00 0.00 8 VAL A O 4
ATOM 2803 N N . SER A 1 8 ? -3.208 -12.467 -3.620 1.00 0.00 9 SER A N 4
ATOM 2804 C CA . SER A 1 8 ? -1.833 -12.278 -3.074 1.00 0.00 9 SER A CA 4
ATOM 2805 C C . SER A 1 8 ? -1.742 -10.944 -2.326 1.00 0.00 9 SER A C 4
ATOM 2806 O O . SER A 1 8 ? -2.724 -10.252 -2.152 1.00 0.00 9 SER A O 4
ATOM 2814 N N . ASP A 1 9 ? -0.569 -10.580 -1.883 1.00 0.00 10 ASP A N 4
ATOM 2815 C CA . ASP A 1 9 ? -0.414 -9.292 -1.148 1.00 0.00 10 ASP A CA 4
ATOM 2816 C C . ASP A 1 9 ? -0.827 -8.120 -2.044 1.00 0.00 10 ASP A C 4
ATOM 2817 O O . ASP A 1 9 ? 0.005 -7.417 -2.586 1.00 0.00 10 ASP A O 4
ATOM 2826 N N . GLU A 1 10 ? -2.103 -7.906 -2.206 1.00 0.00 11 GLU A N 4
ATOM 2827 C CA . GLU A 1 10 ? -2.568 -6.781 -3.068 1.00 0.00 11 GLU A CA 4
ATOM 2828 C C . GLU A 1 10 ? -2.286 -5.437 -2.392 1.00 0.00 11 GLU A C 4
ATOM 2829 O O . GLU A 1 10 ? -2.411 -4.390 -2.996 1.00 0.00 11 GLU A O 4
ATOM 2841 N N . ILE A 1 11 ? -1.907 -5.456 -1.145 1.00 0.00 12 ILE A N 4
ATOM 2842 C CA . ILE A 1 11 ? -1.620 -4.175 -0.435 1.00 0.00 12 ILE A CA 4
ATOM 2843 C C . ILE A 1 11 ? -0.461 -3.440 -1.115 1.00 0.00 12 ILE A C 4
ATOM 2844 O O . ILE A 1 11 ? -0.357 -2.232 -1.047 1.00 0.00 12 ILE A O 4
ATOM 2860 N N . VAL A 1 12 ? 0.410 -4.158 -1.771 1.00 0.00 13 VAL A N 4
ATOM 2861 C CA . VAL A 1 12 ? 1.558 -3.495 -2.452 1.00 0.00 13 VAL A CA 4
ATOM 2862 C C . VAL A 1 12 ? 1.072 -2.264 -3.222 1.00 0.00 13 VAL A C 4
ATOM 2863 O O . VAL A 1 12 ? 1.606 -1.181 -3.082 1.00 0.00 13 VAL A O 4
ATOM 2876 N N . TYR A 1 13 ? 0.061 -2.421 -4.032 1.00 0.00 14 TYR A N 4
ATOM 2877 C CA . TYR A 1 13 ? -0.461 -1.260 -4.809 1.00 0.00 14 TYR A CA 4
ATOM 2878 C C . TYR A 1 13 ? -1.146 -0.262 -3.872 1.00 0.00 14 TYR A C 4
ATOM 2879 O O . TYR A 1 13 ? -1.248 0.912 -4.167 1.00 0.00 14 TYR A O 4
ATOM 2897 N N . LYS A 1 14 ? -1.617 -0.721 -2.745 1.00 0.00 15 LYS A N 4
ATOM 2898 C CA . LYS A 1 14 ? -2.298 0.200 -1.791 1.00 0.00 15 LYS A CA 4
ATOM 2899 C C . LYS A 1 14 ? -1.286 1.168 -1.170 1.00 0.00 15 LYS A C 4
ATOM 2900 O O . LYS A 1 14 ? -1.449 2.372 -1.227 1.00 0.00 15 LYS A O 4
ATOM 2919 N N . ILE A 1 15 ? -0.244 0.654 -0.576 1.00 0.00 16 ILE A N 4
ATOM 2920 C CA . ILE A 1 15 ? 0.772 1.549 0.049 1.00 0.00 16 ILE A CA 4
ATOM 2921 C C . ILE A 1 15 ? 1.643 2.197 -1.029 1.00 0.00 16 ILE A C 4
ATOM 2922 O O . ILE A 1 15 ? 2.203 3.259 -0.832 1.00 0.00 16 ILE A O 4
ATOM 2938 N N . ASN A 1 16 ? 1.761 1.574 -2.169 1.00 0.00 17 ASN A N 4
ATOM 2939 C CA . ASN A 1 16 ? 2.595 2.161 -3.255 1.00 0.00 17 ASN A CA 4
ATOM 2940 C C . ASN A 1 16 ? 1.977 3.478 -3.734 1.00 0.00 17 ASN A C 4
ATOM 2941 O O . ASN A 1 16 ? 2.672 4.430 -4.032 1.00 0.00 17 ASN A O 4
ATOM 2952 N N . LYS A 1 17 ? 0.677 3.542 -3.808 1.00 0.00 18 LYS A N 4
ATOM 2953 C CA . LYS A 1 17 ? 0.019 4.799 -4.264 1.00 0.00 18 LYS A CA 4
ATOM 2954 C C . LYS A 1 17 ? 0.230 5.907 -3.230 1.00 0.00 18 LYS A C 4
ATOM 2955 O O . LYS A 1 17 ? 0.417 7.059 -3.570 1.00 0.00 18 LYS A O 4
ATOM 2974 N N . ILE A 1 18 ? 0.201 5.568 -1.970 1.00 0.00 19 ILE A N 4
ATOM 2975 C CA . ILE A 1 18 ? 0.400 6.600 -0.913 1.00 0.00 19 ILE A CA 4
ATOM 2976 C C . ILE A 1 18 ? 1.702 7.366 -1.158 1.00 0.00 19 ILE A C 4
ATOM 2977 O O . ILE A 1 18 ? 1.750 8.577 -1.059 1.00 0.00 19 ILE A O 4
ATOM 2993 N N . VAL A 1 19 ? 2.762 6.671 -1.474 1.00 0.00 20 VAL A N 4
ATOM 2994 C CA . VAL A 1 19 ? 4.061 7.364 -1.721 1.00 0.00 20 VAL A CA 4
ATOM 2995 C C . VAL A 1 19 ? 3.982 8.189 -3.010 1.00 0.00 20 VAL A C 4
ATOM 2996 O O . VAL A 1 19 ? 4.338 9.350 -3.037 1.00 0.00 20 VAL A O 4
ATOM 3009 N N . GLU A 1 20 ? 3.522 7.597 -4.077 1.00 0.00 21 GLU A N 4
ATOM 3010 C CA . GLU A 1 20 ? 3.422 8.345 -5.361 1.00 0.00 21 GLU A CA 4
ATOM 3011 C C . GLU A 1 20 ? 2.453 9.524 -5.216 1.00 0.00 21 GLU A C 4
ATOM 3012 O O . GLU A 1 20 ? 2.586 10.535 -5.875 1.00 0.00 21 GLU A O 4
ATOM 3024 N N . ARG A 1 21 ? 1.479 9.398 -4.357 1.00 0.00 22 ARG A N 4
ATOM 3025 C CA . ARG A 1 21 ? 0.500 10.507 -4.169 1.00 0.00 22 ARG A CA 4
ATOM 3026 C C . ARG A 1 21 ? 1.224 11.852 -4.089 1.00 0.00 22 ARG A C 4
ATOM 3027 O O . ARG A 1 21 ? 0.939 12.763 -4.839 1.00 0.00 22 ARG A O 4
ATOM 3048 N N . ARG A 1 22 ? 2.156 11.985 -3.186 1.00 0.00 23 ARG A N 4
ATOM 3049 C CA . ARG A 1 22 ? 2.891 13.277 -3.067 1.00 0.00 23 ARG A CA 4
ATOM 3050 C C . ARG A 1 22 ? 3.252 13.805 -4.458 1.00 0.00 23 ARG A C 4
ATOM 3051 O O . ARG A 1 22 ? 3.084 14.972 -4.751 1.00 0.00 23 ARG A O 4
ATOM 3072 N N . ARG A 1 23 ? 3.745 12.956 -5.318 1.00 0.00 24 ARG A N 4
ATOM 3073 C CA . ARG A 1 23 ? 4.109 13.418 -6.688 1.00 0.00 24 ARG A CA 4
ATOM 3074 C C . ARG A 1 23 ? 2.845 13.738 -7.481 1.00 0.00 24 ARG A C 4
ATOM 3075 O O . ARG A 1 23 ? 2.656 14.848 -7.938 1.00 0.00 24 ARG A O 4
ATOM 3096 N N . ALA A 1 24 ? 1.969 12.787 -7.637 1.00 0.00 25 ALA A N 4
ATOM 3097 C CA . ALA A 1 24 ? 0.716 13.066 -8.388 1.00 0.00 25 ALA A CA 4
ATOM 3098 C C . ALA A 1 24 ? 0.112 14.376 -7.880 1.00 0.00 25 ALA A C 4
ATOM 3099 O O . ALA A 1 24 ? -0.625 15.045 -8.574 1.00 0.00 25 ALA A O 4
ATOM 3106 N N . GLU A 1 25 ? 0.431 14.747 -6.667 1.00 0.00 26 GLU A N 4
ATOM 3107 C CA . GLU A 1 25 ? -0.108 16.009 -6.101 1.00 0.00 26 GLU A CA 4
ATOM 3108 C C . GLU A 1 25 ? 0.855 17.168 -6.372 1.00 0.00 26 GLU A C 4
ATOM 3109 O O . GLU A 1 25 ? 0.495 18.323 -6.263 1.00 0.00 26 GLU A O 4
ATOM 3121 N N . GLY A 1 26 ? 2.080 16.872 -6.723 1.00 0.00 27 GLY A N 4
ATOM 3122 C CA . GLY A 1 26 ? 3.057 17.966 -6.994 1.00 0.00 27 GLY A CA 4
ATOM 3123 C C . GLY A 1 26 ? 4.424 17.575 -6.436 1.00 0.00 27 GLY A C 4
ATOM 3124 O O . GLY A 1 26 ? 4.996 18.273 -5.624 1.00 0.00 27 GLY A O 4
ATOM 3128 N N . ALA A 1 27 ? 4.944 16.455 -6.866 1.00 0.00 28 ALA A N 4
ATOM 3129 C CA . ALA A 1 27 ? 6.277 15.991 -6.370 1.00 0.00 28 ALA A CA 4
ATOM 3130 C C . ALA A 1 27 ? 7.222 17.175 -6.144 1.00 0.00 28 ALA A C 4
ATOM 3131 O O . ALA A 1 27 ? 7.200 18.150 -6.866 1.00 0.00 28 ALA A O 4
ATOM 3138 N N . LYS A 1 28 ? 8.050 17.089 -5.136 1.00 0.00 29 LYS A N 4
ATOM 3139 C CA . LYS A 1 28 ? 9.001 18.194 -4.839 1.00 0.00 29 LYS A CA 4
ATOM 3140 C C . LYS A 1 28 ? 9.827 17.814 -3.612 1.00 0.00 29 LYS A C 4
ATOM 3141 O O . LYS A 1 28 ? 11.014 17.572 -3.694 1.00 0.00 29 LYS A O 4
ATOM 3160 N N . SER A 1 29 ? 9.192 17.734 -2.476 1.00 0.00 30 SER A N 4
ATOM 3161 C CA . SER A 1 29 ? 9.919 17.342 -1.240 1.00 0.00 30 SER A CA 4
ATOM 3162 C C . SER A 1 29 ? 9.366 16.008 -0.743 1.00 0.00 30 SER A C 4
ATOM 3163 O O . SER A 1 29 ? 9.287 15.749 0.440 1.00 0.00 30 SER A O 4
ATOM 3171 N N . THR A 1 30 ? 8.989 15.164 -1.659 1.00 0.00 31 THR A N 4
ATOM 3172 C CA . THR A 1 30 ? 8.440 13.832 -1.278 1.00 0.00 31 THR A CA 4
ATOM 3173 C C . THR A 1 30 ? 9.484 12.750 -1.538 1.00 0.00 31 THR A C 4
ATOM 3174 O O . THR A 1 30 ? 9.176 11.668 -1.996 1.00 0.00 31 THR A O 4
ATOM 3185 N N . ASP A 1 31 ? 10.721 13.037 -1.245 1.00 0.00 32 ASP A N 4
ATOM 3186 C CA . ASP A 1 31 ? 11.795 12.031 -1.469 1.00 0.00 32 ASP A CA 4
ATOM 3187 C C . ASP A 1 31 ? 11.405 10.697 -0.824 1.00 0.00 32 ASP A C 4
ATOM 3188 O O . ASP A 1 31 ? 11.926 9.655 -1.167 1.00 0.00 32 ASP A O 4
ATOM 3197 N N . VAL A 1 32 ? 10.485 10.724 0.104 1.00 0.00 33 VAL A N 4
ATOM 3198 C CA . VAL A 1 32 ? 10.048 9.462 0.766 1.00 0.00 33 VAL A CA 4
ATOM 3199 C C . VAL A 1 32 ? 9.811 8.373 -0.285 1.00 0.00 33 VAL A C 4
ATOM 3200 O O . VAL A 1 32 ? 9.875 8.624 -1.473 1.00 0.00 33 VAL A O 4
ATOM 3213 N N . SER A 1 33 ? 9.543 7.162 0.130 1.00 0.00 34 SER A N 4
ATOM 3214 C CA . SER A 1 33 ? 9.315 6.077 -0.867 1.00 0.00 34 SER A CA 4
ATOM 3215 C C . SER A 1 33 ? 8.503 4.935 -0.250 1.00 0.00 34 SER A C 4
ATOM 3216 O O . SER A 1 33 ? 8.067 5.009 0.883 1.00 0.00 34 SER A O 4
ATOM 3224 N N . PHE A 1 34 ? 8.300 3.878 -0.987 1.00 0.00 35 PHE A N 4
ATOM 3225 C CA . PHE A 1 34 ? 7.519 2.729 -0.449 1.00 0.00 35 PHE A CA 4
ATOM 3226 C C . PHE A 1 34 ? 8.202 2.164 0.798 1.00 0.00 35 PHE A C 4
ATOM 3227 O O . PHE A 1 34 ? 7.647 2.176 1.878 1.00 0.00 35 PHE A O 4
ATOM 3244 N N . SER A 1 35 ? 9.401 1.667 0.656 1.00 0.00 36 SER A N 4
ATOM 3245 C CA . SER A 1 35 ? 10.119 1.102 1.835 1.00 0.00 36 SER A CA 4
ATOM 3246 C C . SER A 1 35 ? 9.917 2.005 3.054 1.00 0.00 36 SER A C 4
ATOM 3247 O O . SER A 1 35 ? 9.716 1.541 4.158 1.00 0.00 36 SER A O 4
ATOM 3255 N N . SER A 1 36 ? 9.967 3.293 2.858 1.00 0.00 37 SER A N 4
ATOM 3256 C CA . SER A 1 36 ? 9.776 4.231 4.000 1.00 0.00 37 SER A CA 4
ATOM 3257 C C . SER A 1 36 ? 8.285 4.393 4.309 1.00 0.00 37 SER A C 4
ATOM 3258 O O . SER A 1 36 ? 7.881 4.461 5.452 1.00 0.00 37 SER A O 4
ATOM 3266 N N . ILE A 1 37 ? 7.463 4.462 3.296 1.00 0.00 38 ILE A N 4
ATOM 3267 C CA . ILE A 1 37 ? 6.002 4.626 3.536 1.00 0.00 38 ILE A CA 4
ATOM 3268 C C . ILE A 1 37 ? 5.379 3.306 3.996 1.00 0.00 38 ILE A C 4
ATOM 3269 O O . ILE A 1 37 ? 4.366 3.288 4.664 1.00 0.00 38 ILE A O 4
ATOM 3285 N N . SER A 1 38 ? 5.972 2.201 3.640 1.00 0.00 39 SER A N 4
ATOM 3286 C CA . SER A 1 38 ? 5.404 0.887 4.057 1.00 0.00 39 SER A CA 4
ATOM 3287 C C . SER A 1 38 ? 5.673 0.638 5.543 1.00 0.00 39 SER A C 4
ATOM 3288 O O . SER A 1 38 ? 4.762 0.522 6.339 1.00 0.00 39 SER A O 4
ATOM 3296 N N . THR A 1 39 ? 6.918 0.545 5.921 1.00 0.00 40 THR A N 4
ATOM 3297 C CA . THR A 1 39 ? 7.254 0.295 7.354 1.00 0.00 40 THR A CA 4
ATOM 3298 C C . THR A 1 39 ? 6.508 1.269 8.271 1.00 0.00 40 THR A C 4
ATOM 3299 O O . THR A 1 39 ? 6.356 1.027 9.453 1.00 0.00 40 THR A O 4
ATOM 3310 N N . MET A 1 40 ? 6.048 2.373 7.747 1.00 0.00 41 MET A N 4
ATOM 3311 C CA . MET A 1 40 ? 5.326 3.354 8.608 1.00 0.00 41 MET A CA 4
ATOM 3312 C C . MET A 1 40 ? 3.975 2.779 9.058 1.00 0.00 41 MET A C 4
ATOM 3313 O O . MET A 1 40 ? 3.635 2.816 10.222 1.00 0.00 41 MET A O 4
ATOM 3327 N N . LEU A 1 41 ? 3.205 2.250 8.147 1.00 0.00 42 LEU A N 4
ATOM 3328 C CA . LEU A 1 41 ? 1.891 1.677 8.531 1.00 0.00 42 LEU A CA 4
ATOM 3329 C C . LEU A 1 41 ? 2.099 0.407 9.360 1.00 0.00 42 LEU A C 4
ATOM 3330 O O . LEU A 1 41 ? 1.393 0.156 10.317 1.00 0.00 42 LEU A O 4
ATOM 3346 N N . LEU A 1 42 ? 3.057 -0.401 8.995 1.00 0.00 43 LEU A N 4
ATOM 3347 C CA . LEU A 1 42 ? 3.301 -1.655 9.759 1.00 0.00 43 LEU A CA 4
ATOM 3348 C C . LEU A 1 42 ? 3.336 -1.362 11.260 1.00 0.00 43 LEU A C 4
ATOM 3349 O O . LEU A 1 42 ? 3.085 -2.229 12.075 1.00 0.00 43 LEU A O 4
ATOM 3365 N N . GLU A 1 43 ? 3.623 -0.147 11.634 1.00 0.00 44 GLU A N 4
ATOM 3366 C CA . GLU A 1 43 ? 3.650 0.198 13.071 1.00 0.00 44 GLU A CA 4
ATOM 3367 C C . GLU A 1 43 ? 2.223 0.088 13.601 1.00 0.00 44 GLU A C 4
ATOM 3368 O O . GLU A 1 43 ? 1.986 -0.262 14.742 1.00 0.00 44 GLU A O 4
ATOM 3380 N N . LEU A 1 44 ? 1.276 0.374 12.758 1.00 0.00 45 LEU A N 4
ATOM 3381 C CA . LEU A 1 44 ? -0.150 0.285 13.164 1.00 0.00 45 LEU A CA 4
ATOM 3382 C C . LEU A 1 44 ? -0.684 -1.124 12.876 1.00 0.00 45 LEU A C 4
ATOM 3383 O O . LEU A 1 44 ? -1.735 -1.508 13.349 1.00 0.00 45 LEU A O 4
ATOM 3399 N N . GLY A 1 45 ? 0.037 -1.898 12.106 1.00 0.00 46 GLY A N 4
ATOM 3400 C CA . GLY A 1 45 ? -0.426 -3.281 11.795 1.00 0.00 46 GLY A CA 4
ATOM 3401 C C . GLY A 1 45 ? -1.118 -3.314 10.428 1.00 0.00 46 GLY A C 4
ATOM 3402 O O . GLY A 1 45 ? -1.587 -4.346 9.994 1.00 0.00 46 GLY A O 4
ATOM 3406 N N . LEU A 1 46 ? -1.183 -2.196 9.746 1.00 0.00 47 LEU A N 4
ATOM 3407 C CA . LEU A 1 46 ? -1.841 -2.153 8.397 1.00 0.00 47 LEU A CA 4
ATOM 3408 C C . LEU A 1 46 ? -3.378 -2.149 8.520 1.00 0.00 47 LEU A C 4
ATOM 3409 O O . LEU A 1 46 ? -4.073 -1.782 7.594 1.00 0.00 47 LEU A O 4
ATOM 3425 N N . ARG A 1 47 ? -3.915 -2.553 9.640 1.00 0.00 48 ARG A N 4
ATOM 3426 C CA . ARG A 1 47 ? -5.398 -2.568 9.788 1.00 0.00 48 ARG A CA 4
ATOM 3427 C C . ARG A 1 47 ? -5.934 -1.143 9.970 1.00 0.00 48 ARG A C 4
ATOM 3428 O O . ARG A 1 47 ? -6.931 -0.768 9.386 1.00 0.00 48 ARG A O 4
ATOM 3449 N N . VAL A 1 48 ? -5.285 -0.350 10.776 1.00 0.00 49 VAL A N 4
ATOM 3450 C CA . VAL A 1 48 ? -5.763 1.043 10.996 1.00 0.00 49 VAL A CA 4
ATOM 3451 C C . VAL A 1 48 ? -5.938 1.765 9.656 1.00 0.00 49 VAL A C 4
ATOM 3452 O O . VAL A 1 48 ? -7.043 2.019 9.219 1.00 0.00 49 VAL A O 4
ATOM 3465 N N . TYR A 1 49 ? -4.861 2.095 9.003 1.00 0.00 50 TYR A N 4
ATOM 3466 C CA . TYR A 1 49 ? -4.970 2.800 7.692 1.00 0.00 50 TYR A CA 4
ATOM 3467 C C . TYR A 1 49 ? -6.072 2.166 6.839 1.00 0.00 50 TYR A C 4
ATOM 3468 O O . TYR A 1 49 ? -7.002 2.825 6.420 1.00 0.00 50 TYR A O 4
ATOM 3486 N N . GLU A 1 50 ? -5.970 0.892 6.574 1.00 0.00 51 GLU A N 4
ATOM 3487 C CA . GLU A 1 50 ? -6.998 0.211 5.750 1.00 0.00 51 GLU A CA 4
ATOM 3488 C C . GLU A 1 50 ? -8.370 0.300 6.424 1.00 0.00 51 GLU A C 4
ATOM 3489 O O . GLU A 1 50 ? -9.396 0.233 5.774 1.00 0.00 51 GLU A O 4
ATOM 3501 N N . ALA A 1 51 ? -8.399 0.448 7.719 1.00 0.00 52 ALA A N 4
ATOM 3502 C CA . ALA A 1 51 ? -9.705 0.539 8.433 1.00 0.00 52 ALA A CA 4
ATOM 3503 C C . ALA A 1 51 ? -10.301 1.942 8.274 1.00 0.00 52 ALA A C 4
ATOM 3504 O O . ALA A 1 51 ? -11.487 2.102 8.063 1.00 0.00 52 ALA A O 4
ATOM 3511 N N . GLN A 1 52 ? -9.489 2.957 8.378 1.00 0.00 53 GLN A N 4
ATOM 3512 C CA . GLN A 1 52 ? -10.008 4.348 8.239 1.00 0.00 53 GLN A CA 4
ATOM 3513 C C . GLN A 1 52 ? -10.605 4.557 6.843 1.00 0.00 53 GLN A C 4
ATOM 3514 O O . GLN A 1 52 ? -11.432 5.423 6.639 1.00 0.00 53 GLN A O 4
ATOM 3528 N N . MET A 1 53 ? -10.192 3.776 5.883 1.00 0.00 54 MET A N 4
ATOM 3529 C CA . MET A 1 53 ? -10.740 3.938 4.505 1.00 0.00 54 MET A CA 4
ATOM 3530 C C . MET A 1 53 ? -11.833 2.898 4.239 1.00 0.00 54 MET A C 4
ATOM 3531 O O . MET A 1 53 ? -12.151 2.595 3.108 1.00 0.00 54 MET A O 4
ATOM 3545 N N . GLU A 1 54 ? -12.411 2.353 5.275 1.00 0.00 55 GLU A N 4
ATOM 3546 C CA . GLU A 1 54 ? -13.484 1.336 5.080 1.00 0.00 55 GLU A CA 4
ATOM 3547 C C . GLU A 1 54 ? -14.374 1.259 6.323 1.00 0.00 55 GLU A C 4
ATOM 3548 O O . GLU A 1 54 ? -14.085 1.858 7.341 1.00 0.00 55 GLU A O 4
ATOM 3560 N N . ARG A 1 55 ? -15.451 0.529 6.251 1.00 0.00 56 ARG A N 4
ATOM 3561 C CA . ARG A 1 55 ? -16.357 0.417 7.431 1.00 0.00 56 ARG A CA 4
ATOM 3562 C C . ARG A 1 55 ? -16.242 -0.977 8.055 1.00 0.00 56 ARG A C 4
ATOM 3563 O O . ARG A 1 55 ? -17.196 -1.731 7.951 1.00 0.00 56 ARG A O 4
ATOM 3585 N N . ALA A 1 1 ? 0.849 -24.812 -7.955 1.00 0.00 2 ALA A N 5
ATOM 3586 C CA . ALA A 1 1 ? 0.517 -25.385 -9.291 1.00 0.00 2 ALA A CA 5
ATOM 3587 C C . ALA A 1 1 ? 0.427 -24.271 -10.338 1.00 0.00 2 ALA A C 5
ATOM 3588 O O . ALA A 1 1 ? 0.329 -24.525 -11.522 1.00 0.00 2 ALA A O 5
ATOM 3597 N N . LYS A 1 2 ? 0.457 -23.037 -9.911 1.00 0.00 3 LYS A N 5
ATOM 3598 C CA . LYS A 1 2 ? 0.373 -21.910 -10.883 1.00 0.00 3 LYS A CA 5
ATOM 3599 C C . LYS A 1 2 ? 1.481 -20.889 -10.607 1.00 0.00 3 LYS A C 5
ATOM 3600 O O . LYS A 1 2 ? 1.884 -20.684 -9.480 1.00 0.00 3 LYS A O 5
ATOM 3619 N N . VAL A 1 3 ? 1.977 -20.248 -11.631 1.00 0.00 4 VAL A N 5
ATOM 3620 C CA . VAL A 1 3 ? 3.059 -19.241 -11.427 1.00 0.00 4 VAL A CA 5
ATOM 3621 C C . VAL A 1 3 ? 2.487 -17.825 -11.527 1.00 0.00 4 VAL A C 5
ATOM 3622 O O . VAL A 1 3 ? 3.205 -16.848 -11.447 1.00 0.00 4 VAL A O 5
ATOM 3635 N N . GLN A 1 4 ? 1.198 -17.707 -11.701 1.00 0.00 5 GLN A N 5
ATOM 3636 C CA . GLN A 1 4 ? 0.582 -16.352 -11.806 1.00 0.00 5 GLN A CA 5
ATOM 3637 C C . GLN A 1 4 ? 0.702 -15.610 -10.473 1.00 0.00 5 GLN A C 5
ATOM 3638 O O . GLN A 1 4 ? 1.481 -15.976 -9.615 1.00 0.00 5 GLN A O 5
ATOM 3652 N N . ALA A 1 5 ? -0.062 -14.568 -10.292 1.00 0.00 6 ALA A N 5
ATOM 3653 C CA . ALA A 1 5 ? 0.009 -13.803 -9.014 1.00 0.00 6 ALA A CA 5
ATOM 3654 C C . ALA A 1 5 ? 1.428 -13.271 -8.795 1.00 0.00 6 ALA A C 5
ATOM 3655 O O . ALA A 1 5 ? 1.982 -13.374 -7.719 1.00 0.00 6 ALA A O 5
ATOM 3662 N N . TYR A 1 6 ? 2.016 -12.706 -9.810 1.00 0.00 7 TYR A N 5
ATOM 3663 C CA . TYR A 1 6 ? 3.400 -12.166 -9.670 1.00 0.00 7 TYR A CA 5
ATOM 3664 C C . TYR A 1 6 ? 3.412 -10.982 -8.700 1.00 0.00 7 TYR A C 5
ATOM 3665 O O . TYR A 1 6 ? 2.409 -10.646 -8.103 1.00 0.00 7 TYR A O 5
ATOM 3683 N N . VAL A 1 7 ? 4.543 -10.348 -8.541 1.00 0.00 8 VAL A N 5
ATOM 3684 C CA . VAL A 1 7 ? 4.630 -9.180 -7.612 1.00 0.00 8 VAL A CA 5
ATOM 3685 C C . VAL A 1 7 ? 4.494 -9.644 -6.159 1.00 0.00 8 VAL A C 5
ATOM 3686 O O . VAL A 1 7 ? 4.464 -8.845 -5.245 1.00 0.00 8 VAL A O 5
ATOM 3699 N N . SER A 1 8 ? 4.417 -10.927 -5.936 1.00 0.00 9 SER A N 5
ATOM 3700 C CA . SER A 1 8 ? 4.289 -11.432 -4.538 1.00 0.00 9 SER A CA 5
ATOM 3701 C C . SER A 1 8 ? 3.285 -10.585 -3.756 1.00 0.00 9 SER A C 5
ATOM 3702 O O . SER A 1 8 ? 2.372 -10.016 -4.317 1.00 0.00 9 SER A O 5
ATOM 3710 N N . ASP A 1 9 ? 3.459 -10.516 -2.462 1.00 0.00 10 ASP A N 5
ATOM 3711 C CA . ASP A 1 9 ? 2.539 -9.723 -1.592 1.00 0.00 10 ASP A CA 5
ATOM 3712 C C . ASP A 1 9 ? 1.992 -8.504 -2.335 1.00 0.00 10 ASP A C 5
ATOM 3713 O O . ASP A 1 9 ? 2.568 -7.433 -2.309 1.00 0.00 10 ASP A O 5
ATOM 3722 N N . GLU A 1 10 ? 0.883 -8.667 -2.993 1.00 0.00 11 GLU A N 5
ATOM 3723 C CA . GLU A 1 10 ? 0.278 -7.529 -3.744 1.00 0.00 11 GLU A CA 5
ATOM 3724 C C . GLU A 1 10 ? 0.231 -6.273 -2.866 1.00 0.00 11 GLU A C 5
ATOM 3725 O O . GLU A 1 10 ? 0.149 -5.165 -3.359 1.00 0.00 11 GLU A O 5
ATOM 3737 N N . ILE A 1 11 ? 0.286 -6.433 -1.571 1.00 0.00 12 ILE A N 5
ATOM 3738 C CA . ILE A 1 11 ? 0.245 -5.245 -0.672 1.00 0.00 12 ILE A CA 5
ATOM 3739 C C . ILE A 1 11 ? 1.294 -4.220 -1.108 1.00 0.00 12 ILE A C 5
ATOM 3740 O O . ILE A 1 11 ? 1.203 -3.051 -0.793 1.00 0.00 12 ILE A O 5
ATOM 3756 N N . VAL A 1 12 ? 2.290 -4.650 -1.833 1.00 0.00 13 VAL A N 5
ATOM 3757 C CA . VAL A 1 12 ? 3.343 -3.698 -2.291 1.00 0.00 13 VAL A CA 5
ATOM 3758 C C . VAL A 1 12 ? 2.706 -2.555 -3.086 1.00 0.00 13 VAL A C 5
ATOM 3759 O O . VAL A 1 12 ? 2.725 -1.413 -2.672 1.00 0.00 13 VAL A O 5
ATOM 3772 N N . TYR A 1 13 ? 2.142 -2.854 -4.224 1.00 0.00 14 TYR A N 5
ATOM 3773 C CA . TYR A 1 13 ? 1.503 -1.784 -5.042 1.00 0.00 14 TYR A CA 5
ATOM 3774 C C . TYR A 1 13 ? 0.449 -1.045 -4.212 1.00 0.00 14 TYR A C 5
ATOM 3775 O O . TYR A 1 13 ? 0.090 0.078 -4.503 1.00 0.00 14 TYR A O 5
ATOM 3793 N N . LYS A 1 14 ? -0.048 -1.667 -3.178 1.00 0.00 15 LYS A N 5
ATOM 3794 C CA . LYS A 1 14 ? -1.077 -1.000 -2.329 1.00 0.00 15 LYS A CA 5
ATOM 3795 C C . LYS A 1 14 ? -0.458 0.179 -1.576 1.00 0.00 15 LYS A C 5
ATOM 3796 O O . LYS A 1 14 ? -1.038 1.243 -1.484 1.00 0.00 15 LYS A O 5
ATOM 3815 N N . ILE A 1 15 ? 0.718 0.001 -1.035 1.00 0.00 16 ILE A N 5
ATOM 3816 C CA . ILE A 1 15 ? 1.372 1.113 -0.289 1.00 0.00 16 ILE A CA 5
ATOM 3817 C C . ILE A 1 15 ? 1.925 2.154 -1.266 1.00 0.00 16 ILE A C 5
ATOM 3818 O O . ILE A 1 15 ? 2.310 3.240 -0.879 1.00 0.00 16 ILE A O 5
ATOM 3834 N N . ASN A 1 16 ? 1.965 1.834 -2.531 1.00 0.00 17 ASN A N 5
ATOM 3835 C CA . ASN A 1 16 ? 2.493 2.806 -3.530 1.00 0.00 17 ASN A CA 5
ATOM 3836 C C . ASN A 1 16 ? 1.497 3.953 -3.728 1.00 0.00 17 ASN A C 5
ATOM 3837 O O . ASN A 1 16 ? 1.861 5.112 -3.714 1.00 0.00 17 ASN A O 5
ATOM 3848 N N . LYS A 1 17 ? 0.244 3.640 -3.911 1.00 0.00 18 LYS A N 5
ATOM 3849 C CA . LYS A 1 17 ? -0.772 4.712 -4.109 1.00 0.00 18 LYS A CA 5
ATOM 3850 C C . LYS A 1 17 ? -0.605 5.797 -3.043 1.00 0.00 18 LYS A C 5
ATOM 3851 O O . LYS A 1 17 ? -0.904 6.953 -3.267 1.00 0.00 18 LYS A O 5
ATOM 3870 N N . ILE A 1 18 ? -0.128 5.435 -1.883 1.00 0.00 19 ILE A N 5
ATOM 3871 C CA . ILE A 1 18 ? 0.058 6.444 -0.804 1.00 0.00 19 ILE A CA 5
ATOM 3872 C C . ILE A 1 18 ? 1.299 7.295 -1.088 1.00 0.00 19 ILE A C 5
ATOM 3873 O O . ILE A 1 18 ? 1.272 8.505 -0.977 1.00 0.00 19 ILE A O 5
ATOM 3889 N N . VAL A 1 19 ? 2.386 6.673 -1.456 1.00 0.00 20 VAL A N 5
ATOM 3890 C CA . VAL A 1 19 ? 3.625 7.450 -1.749 1.00 0.00 20 VAL A CA 5
ATOM 3891 C C . VAL A 1 19 ? 3.452 8.242 -3.049 1.00 0.00 20 VAL A C 5
ATOM 3892 O O . VAL A 1 19 ? 3.689 9.433 -3.098 1.00 0.00 20 VAL A O 5
ATOM 3905 N N . GLU A 1 20 ? 3.040 7.588 -4.100 1.00 0.00 21 GLU A N 5
ATOM 3906 C CA . GLU A 1 20 ? 2.850 8.300 -5.396 1.00 0.00 21 GLU A CA 5
ATOM 3907 C C . GLU A 1 20 ? 2.153 9.643 -5.167 1.00 0.00 21 GLU A C 5
ATOM 3908 O O . GLU A 1 20 ? 2.535 10.654 -5.722 1.00 0.00 21 GLU A O 5
ATOM 3920 N N . ARG A 1 21 ? 1.134 9.663 -4.352 1.00 0.00 22 ARG A N 5
ATOM 3921 C CA . ARG A 1 21 ? 0.414 10.941 -4.089 1.00 0.00 22 ARG A CA 5
ATOM 3922 C C . ARG A 1 21 ? 1.419 12.079 -3.893 1.00 0.00 22 ARG A C 5
ATOM 3923 O O . ARG A 1 21 ? 1.357 13.095 -4.558 1.00 0.00 22 ARG A O 5
ATOM 3944 N N . ARG A 1 22 ? 2.345 11.917 -2.989 1.00 0.00 23 ARG A N 5
ATOM 3945 C CA . ARG A 1 22 ? 3.354 12.991 -2.757 1.00 0.00 23 ARG A CA 5
ATOM 3946 C C . ARG A 1 22 ? 3.902 13.488 -4.096 1.00 0.00 23 ARG A C 5
ATOM 3947 O O . ARG A 1 22 ? 3.989 14.675 -4.340 1.00 0.00 23 ARG A O 5
ATOM 3968 N N . ARG A 1 23 ? 4.270 12.590 -4.969 1.00 0.00 24 ARG A N 5
ATOM 3969 C CA . ARG A 1 23 ? 4.809 13.011 -6.294 1.00 0.00 24 ARG A CA 5
ATOM 3970 C C . ARG A 1 23 ? 3.686 13.581 -7.160 1.00 0.00 24 ARG A C 5
ATOM 3971 O O . ARG A 1 23 ? 3.765 14.697 -7.635 1.00 0.00 24 ARG A O 5
ATOM 3992 N N . ALA A 1 24 ? 2.636 12.829 -7.364 1.00 0.00 25 ALA A N 5
ATOM 3993 C CA . ALA A 1 24 ? 1.511 13.346 -8.193 1.00 0.00 25 ALA A CA 5
ATOM 3994 C C . ALA A 1 24 ? 1.217 14.792 -7.798 1.00 0.00 25 ALA A C 5
ATOM 3995 O O . ALA A 1 24 ? 0.789 15.596 -8.601 1.00 0.00 25 ALA A O 5
ATOM 4002 N N . GLU A 1 25 ? 1.456 15.126 -6.559 1.00 0.00 26 GLU A N 5
ATOM 4003 C CA . GLU A 1 25 ? 1.208 16.514 -6.098 1.00 0.00 26 GLU A CA 5
ATOM 4004 C C . GLU A 1 25 ? 2.411 17.400 -6.435 1.00 0.00 26 GLU A C 5
ATOM 4005 O O . GLU A 1 25 ? 2.274 18.587 -6.658 1.00 0.00 26 GLU A O 5
ATOM 4017 N N . GLY A 1 26 ? 3.591 16.833 -6.480 1.00 0.00 27 GLY A N 5
ATOM 4018 C CA . GLY A 1 26 ? 4.793 17.651 -6.809 1.00 0.00 27 GLY A CA 5
ATOM 4019 C C . GLY A 1 26 ? 5.842 17.498 -5.705 1.00 0.00 27 GLY A C 5
ATOM 4020 O O . GLY A 1 26 ? 6.475 18.453 -5.301 1.00 0.00 27 GLY A O 5
ATOM 4024 N N . ALA A 1 27 ? 6.035 16.304 -5.215 1.00 0.00 28 ALA A N 5
ATOM 4025 C CA . ALA A 1 27 ? 7.047 16.095 -4.139 1.00 0.00 28 ALA A CA 5
ATOM 4026 C C . ALA A 1 27 ? 8.401 15.728 -4.755 1.00 0.00 28 ALA A C 5
ATOM 4027 O O . ALA A 1 27 ? 8.520 15.552 -5.950 1.00 0.00 28 ALA A O 5
ATOM 4034 N N . LYS A 1 28 ? 9.422 15.610 -3.950 1.00 0.00 29 LYS A N 5
ATOM 4035 C CA . LYS A 1 28 ? 10.763 15.254 -4.498 1.00 0.00 29 LYS A CA 5
ATOM 4036 C C . LYS A 1 28 ? 11.762 15.025 -3.358 1.00 0.00 29 LYS A C 5
ATOM 4037 O O . LYS A 1 28 ? 12.633 14.183 -3.447 1.00 0.00 29 LYS A O 5
ATOM 4056 N N . SER A 1 29 ? 11.645 15.767 -2.292 1.00 0.00 30 SER A N 5
ATOM 4057 C CA . SER A 1 29 ? 12.589 15.588 -1.152 1.00 0.00 30 SER A CA 5
ATOM 4058 C C . SER A 1 29 ? 12.805 14.097 -0.873 1.00 0.00 30 SER A C 5
ATOM 4059 O O . SER A 1 29 ? 11.972 13.270 -1.189 1.00 0.00 30 SER A O 5
ATOM 4067 N N . THR A 1 30 ? 13.916 13.747 -0.286 1.00 0.00 31 THR A N 5
ATOM 4068 C CA . THR A 1 30 ? 14.184 12.309 0.010 1.00 0.00 31 THR A CA 5
ATOM 4069 C C . THR A 1 30 ? 13.573 11.923 1.359 1.00 0.00 31 THR A C 5
ATOM 4070 O O . THR A 1 30 ? 14.158 11.181 2.125 1.00 0.00 31 THR A O 5
ATOM 4081 N N . ASP A 1 31 ? 12.402 12.415 1.657 1.00 0.00 32 ASP A N 5
ATOM 4082 C CA . ASP A 1 31 ? 11.757 12.071 2.958 1.00 0.00 32 ASP A CA 5
ATOM 4083 C C . ASP A 1 31 ? 10.662 11.022 2.742 1.00 0.00 32 ASP A C 5
ATOM 4084 O O . ASP A 1 31 ? 10.385 10.214 3.605 1.00 0.00 32 ASP A O 5
ATOM 4093 N N . VAL A 1 32 ? 10.039 11.029 1.594 1.00 0.00 33 VAL A N 5
ATOM 4094 C CA . VAL A 1 32 ? 8.963 10.030 1.326 1.00 0.00 33 VAL A CA 5
ATOM 4095 C C . VAL A 1 32 ? 9.461 8.967 0.343 1.00 0.00 33 VAL A C 5
ATOM 4096 O O . VAL A 1 32 ? 10.140 9.267 -0.618 1.00 0.00 33 VAL A O 5
ATOM 4109 N N . SER A 1 33 ? 9.128 7.728 0.578 1.00 0.00 34 SER A N 5
ATOM 4110 C CA . SER A 1 33 ? 9.581 6.648 -0.344 1.00 0.00 34 SER A CA 5
ATOM 4111 C C . SER A 1 33 ? 8.764 5.375 -0.109 1.00 0.00 34 SER A C 5
ATOM 4112 O O . SER A 1 33 ? 8.377 5.070 1.002 1.00 0.00 34 SER A O 5
ATOM 4120 N N . PHE A 1 34 ? 8.501 4.629 -1.146 1.00 0.00 35 PHE A N 5
ATOM 4121 C CA . PHE A 1 34 ? 7.709 3.377 -0.980 1.00 0.00 35 PHE A CA 5
ATOM 4122 C C . PHE A 1 34 ? 8.184 2.612 0.259 1.00 0.00 35 PHE A C 5
ATOM 4123 O O . PHE A 1 34 ? 7.392 2.121 1.037 1.00 0.00 35 PHE A O 5
ATOM 4140 N N . SER A 1 35 ? 9.473 2.511 0.447 1.00 0.00 36 SER A N 5
ATOM 4141 C CA . SER A 1 35 ? 9.996 1.779 1.636 1.00 0.00 36 SER A CA 5
ATOM 4142 C C . SER A 1 35 ? 9.639 2.534 2.920 1.00 0.00 36 SER A C 5
ATOM 4143 O O . SER A 1 35 ? 9.410 1.942 3.955 1.00 0.00 36 SER A O 5
ATOM 4151 N N . SER A 1 36 ? 9.591 3.838 2.858 1.00 0.00 37 SER A N 5
ATOM 4152 C CA . SER A 1 36 ? 9.251 4.630 4.076 1.00 0.00 37 SER A CA 5
ATOM 4153 C C . SER A 1 36 ? 7.743 4.593 4.333 1.00 0.00 37 SER A C 5
ATOM 4154 O O . SER A 1 36 ? 7.299 4.416 5.450 1.00 0.00 37 SER A O 5
ATOM 4162 N N . ILE A 1 37 ? 6.949 4.759 3.309 1.00 0.00 38 ILE A N 5
ATOM 4163 C CA . ILE A 1 37 ? 5.471 4.735 3.503 1.00 0.00 38 ILE A CA 5
ATOM 4164 C C . ILE A 1 37 ? 5.002 3.316 3.839 1.00 0.00 38 ILE A C 5
ATOM 4165 O O . ILE A 1 37 ? 3.953 3.121 4.417 1.00 0.00 38 ILE A O 5
ATOM 4181 N N . SER A 1 38 ? 5.767 2.325 3.475 1.00 0.00 39 SER A N 5
ATOM 4182 C CA . SER A 1 38 ? 5.359 0.921 3.770 1.00 0.00 39 SER A CA 5
ATOM 4183 C C . SER A 1 38 ? 5.559 0.605 5.257 1.00 0.00 39 SER A C 5
ATOM 4184 O O . SER A 1 38 ? 4.646 0.180 5.940 1.00 0.00 39 SER A O 5
ATOM 4192 N N . THR A 1 39 ? 6.748 0.798 5.760 1.00 0.00 40 THR A N 5
ATOM 4193 C CA . THR A 1 39 ? 7.014 0.500 7.198 1.00 0.00 40 THR A CA 5
ATOM 4194 C C . THR A 1 39 ? 5.961 1.154 8.099 1.00 0.00 40 THR A C 5
ATOM 4195 O O . THR A 1 39 ? 5.600 0.621 9.130 1.00 0.00 40 THR A O 5
ATOM 4206 N N . MET A 1 40 ? 5.470 2.306 7.729 1.00 0.00 41 MET A N 5
ATOM 4207 C CA . MET A 1 40 ? 4.449 2.981 8.584 1.00 0.00 41 MET A CA 5
ATOM 4208 C C . MET A 1 40 ? 3.181 2.127 8.680 1.00 0.00 41 MET A C 5
ATOM 4209 O O . MET A 1 40 ? 2.468 2.169 9.664 1.00 0.00 41 MET A O 5
ATOM 4223 N N . LEU A 1 41 ? 2.896 1.349 7.674 1.00 0.00 42 LEU A N 5
ATOM 4224 C CA . LEU A 1 41 ? 1.677 0.490 7.721 1.00 0.00 42 LEU A CA 5
ATOM 4225 C C . LEU A 1 41 ? 1.853 -0.612 8.768 1.00 0.00 42 LEU A C 5
ATOM 4226 O O . LEU A 1 41 ? 1.099 -0.711 9.715 1.00 0.00 42 LEU A O 5
ATOM 4242 N N . LEU A 1 42 ? 2.847 -1.441 8.601 1.00 0.00 43 LEU A N 5
ATOM 4243 C CA . LEU A 1 42 ? 3.075 -2.539 9.583 1.00 0.00 43 LEU A CA 5
ATOM 4244 C C . LEU A 1 42 ? 3.159 -1.968 10.999 1.00 0.00 43 LEU A C 5
ATOM 4245 O O . LEU A 1 42 ? 2.631 -2.532 11.936 1.00 0.00 43 LEU A O 5
ATOM 4261 N N . GLU A 1 43 ? 3.805 -0.846 11.164 1.00 0.00 44 GLU A N 5
ATOM 4262 C CA . GLU A 1 43 ? 3.903 -0.246 12.522 1.00 0.00 44 GLU A CA 5
ATOM 4263 C C . GLU A 1 43 ? 2.493 0.043 13.028 1.00 0.00 44 GLU A C 5
ATOM 4264 O O . GLU A 1 43 ? 2.243 0.126 14.214 1.00 0.00 44 GLU A O 5
ATOM 4276 N N . LEU A 1 44 ? 1.572 0.182 12.119 1.00 0.00 45 LEU A N 5
ATOM 4277 C CA . LEU A 1 44 ? 0.163 0.452 12.506 1.00 0.00 45 LEU A CA 5
ATOM 4278 C C . LEU A 1 44 ? -0.650 -0.845 12.433 1.00 0.00 45 LEU A C 5
ATOM 4279 O O . LEU A 1 44 ? -1.805 -0.888 12.810 1.00 0.00 45 LEU A O 5
ATOM 4295 N N . GLY A 1 45 ? -0.051 -1.902 11.949 1.00 0.00 46 GLY A N 5
ATOM 4296 C CA . GLY A 1 45 ? -0.785 -3.195 11.848 1.00 0.00 46 GLY A CA 5
ATOM 4297 C C . GLY A 1 45 ? -1.790 -3.129 10.695 1.00 0.00 46 GLY A C 5
ATOM 4298 O O . GLY A 1 45 ? -2.592 -4.022 10.515 1.00 0.00 46 GLY A O 5
ATOM 4302 N N . LEU A 1 46 ? -1.751 -2.073 9.919 1.00 0.00 47 LEU A N 5
ATOM 4303 C CA . LEU A 1 46 ? -2.698 -1.922 8.764 1.00 0.00 47 LEU A CA 5
ATOM 4304 C C . LEU A 1 46 ? -4.126 -1.585 9.234 1.00 0.00 47 LEU A C 5
ATOM 4305 O O . LEU A 1 46 ? -4.899 -1.005 8.496 1.00 0.00 47 LEU A O 5
ATOM 4321 N N . ARG A 1 47 ? -4.491 -1.936 10.439 1.00 0.00 48 ARG A N 5
ATOM 4322 C CA . ARG A 1 47 ? -5.870 -1.622 10.917 1.00 0.00 48 ARG A CA 5
ATOM 4323 C C . ARG A 1 47 ? -5.998 -0.129 11.233 1.00 0.00 48 ARG A C 5
ATOM 4324 O O . ARG A 1 47 ? -6.682 0.604 10.546 1.00 0.00 48 ARG A O 5
ATOM 4345 N N . VAL A 1 48 ? -5.344 0.326 12.269 1.00 0.00 49 VAL A N 5
ATOM 4346 C CA . VAL A 1 48 ? -5.426 1.768 12.630 1.00 0.00 49 VAL A CA 5
ATOM 4347 C C . VAL A 1 48 ? -5.357 2.638 11.373 1.00 0.00 49 VAL A C 5
ATOM 4348 O O . VAL A 1 48 ? -5.880 3.733 11.334 1.00 0.00 49 VAL A O 5
ATOM 4361 N N . TYR A 1 49 ? -4.717 2.155 10.343 1.00 0.00 50 TYR A N 5
ATOM 4362 C CA . TYR A 1 49 ? -4.618 2.951 9.086 1.00 0.00 50 TYR A CA 5
ATOM 4363 C C . TYR A 1 49 ? -6.007 3.153 8.476 1.00 0.00 50 TYR A C 5
ATOM 4364 O O . TYR A 1 49 ? -6.400 4.257 8.157 1.00 0.00 50 TYR A O 5
ATOM 4382 N N . GLU A 1 50 ? -6.753 2.096 8.316 1.00 0.00 51 GLU A N 5
ATOM 4383 C CA . GLU A 1 50 ? -8.111 2.220 7.734 1.00 0.00 51 GLU A CA 5
ATOM 4384 C C . GLU A 1 50 ? -8.983 3.123 8.613 1.00 0.00 51 GLU A C 5
ATOM 4385 O O . GLU A 1 50 ? -10.046 3.553 8.215 1.00 0.00 51 GLU A O 5
ATOM 4397 N N . ALA A 1 51 ? -8.537 3.415 9.805 1.00 0.00 52 ALA A N 5
ATOM 4398 C CA . ALA A 1 51 ? -9.337 4.291 10.706 1.00 0.00 52 ALA A CA 5
ATOM 4399 C C . ALA A 1 51 ? -9.268 5.743 10.224 1.00 0.00 52 ALA A C 5
ATOM 4400 O O . ALA A 1 51 ? -10.278 6.381 9.996 1.00 0.00 52 ALA A O 5
ATOM 4407 N N . GLN A 1 52 ? -8.084 6.269 10.069 1.00 0.00 53 GLN A N 5
ATOM 4408 C CA . GLN A 1 52 ? -7.947 7.675 9.606 1.00 0.00 53 GLN A CA 5
ATOM 4409 C C . GLN A 1 52 ? -7.943 7.736 8.076 1.00 0.00 53 GLN A C 5
ATOM 4410 O O . GLN A 1 52 ? -7.283 8.564 7.481 1.00 0.00 53 GLN A O 5
ATOM 4424 N N . MET A 1 53 ? -8.672 6.864 7.434 1.00 0.00 54 MET A N 5
ATOM 4425 C CA . MET A 1 53 ? -8.705 6.877 5.943 1.00 0.00 54 MET A CA 5
ATOM 4426 C C . MET A 1 53 ? -9.215 8.228 5.436 1.00 0.00 54 MET A C 5
ATOM 4427 O O . MET A 1 53 ? -8.915 8.643 4.334 1.00 0.00 54 MET A O 5
ATOM 4441 N N . GLU A 1 54 ? -9.984 8.918 6.233 1.00 0.00 55 GLU A N 5
ATOM 4442 C CA . GLU A 1 54 ? -10.513 10.242 5.798 1.00 0.00 55 GLU A CA 5
ATOM 4443 C C . GLU A 1 54 ? -9.810 11.367 6.565 1.00 0.00 55 GLU A C 5
ATOM 4444 O O . GLU A 1 54 ? -8.788 11.161 7.189 1.00 0.00 55 GLU A O 5
ATOM 4456 N N . ARG A 1 55 ? -10.350 12.555 6.521 1.00 0.00 56 ARG A N 5
ATOM 4457 C CA . ARG A 1 55 ? -9.712 13.690 7.249 1.00 0.00 56 ARG A CA 5
ATOM 4458 C C . ARG A 1 55 ? -10.640 14.909 7.246 1.00 0.00 56 ARG A C 5
ATOM 4459 O O . ARG A 1 55 ? -10.140 16.010 7.093 1.00 0.00 56 ARG A O 5
ATOM 4481 N N . ALA A 1 1 ? -2.350 -20.237 -13.006 1.00 0.00 2 ALA A N 6
ATOM 4482 C CA . ALA A 1 1 ? -2.062 -19.515 -11.733 1.00 0.00 2 ALA A CA 6
ATOM 4483 C C . ALA A 1 1 ? -0.965 -18.468 -11.951 1.00 0.00 2 ALA A C 6
ATOM 4484 O O . ALA A 1 1 ? 0.210 -18.757 -11.848 1.00 0.00 2 ALA A O 6
ATOM 4493 N N . LYS A 1 2 ? -1.341 -17.255 -12.252 1.00 0.00 3 LYS A N 6
ATOM 4494 C CA . LYS A 1 2 ? -0.318 -16.192 -12.475 1.00 0.00 3 LYS A CA 6
ATOM 4495 C C . LYS A 1 2 ? 0.306 -15.774 -11.141 1.00 0.00 3 LYS A C 6
ATOM 4496 O O . LYS A 1 2 ? -0.293 -15.061 -10.361 1.00 0.00 3 LYS A O 6
ATOM 4515 N N . VAL A 1 3 ? 1.506 -16.212 -10.874 1.00 0.00 4 VAL A N 6
ATOM 4516 C CA . VAL A 1 3 ? 2.168 -15.841 -9.589 1.00 0.00 4 VAL A CA 6
ATOM 4517 C C . VAL A 1 3 ? 1.247 -16.160 -8.408 1.00 0.00 4 VAL A C 6
ATOM 4518 O O . VAL A 1 3 ? 0.455 -15.340 -7.987 1.00 0.00 4 VAL A O 6
ATOM 4531 N N . GLN A 1 4 ? 1.343 -17.345 -7.873 1.00 0.00 5 GLN A N 6
ATOM 4532 C CA . GLN A 1 4 ? 0.472 -17.715 -6.719 1.00 0.00 5 GLN A CA 6
ATOM 4533 C C . GLN A 1 4 ? 0.452 -16.584 -5.687 1.00 0.00 5 GLN A C 6
ATOM 4534 O O . GLN A 1 4 ? 1.209 -15.638 -5.773 1.00 0.00 5 GLN A O 6
ATOM 4548 N N . ALA A 1 5 ? -0.408 -16.675 -4.708 1.00 0.00 6 ALA A N 6
ATOM 4549 C CA . ALA A 1 5 ? -0.475 -15.605 -3.673 1.00 0.00 6 ALA A CA 6
ATOM 4550 C C . ALA A 1 5 ? -1.670 -15.840 -2.746 1.00 0.00 6 ALA A C 6
ATOM 4551 O O . ALA A 1 5 ? -2.799 -15.934 -3.184 1.00 0.00 6 ALA A O 6
ATOM 4558 N N . TYR A 1 6 ? -1.431 -15.931 -1.467 1.00 0.00 7 TYR A N 6
ATOM 4559 C CA . TYR A 1 6 ? -2.553 -16.156 -0.513 1.00 0.00 7 TYR A CA 6
ATOM 4560 C C . TYR A 1 6 ? -2.125 -15.782 0.908 1.00 0.00 7 TYR A C 6
ATOM 4561 O O . TYR A 1 6 ? -2.041 -16.622 1.784 1.00 0.00 7 TYR A O 6
ATOM 4579 N N . VAL A 1 7 ? -1.853 -14.528 1.145 1.00 0.00 8 VAL A N 6
ATOM 4580 C CA . VAL A 1 7 ? -1.430 -14.102 2.510 1.00 0.00 8 VAL A CA 6
ATOM 4581 C C . VAL A 1 7 ? -1.520 -12.578 2.642 1.00 0.00 8 VAL A C 6
ATOM 4582 O O . VAL A 1 7 ? -1.985 -12.058 3.637 1.00 0.00 8 VAL A O 6
ATOM 4595 N N . SER A 1 8 ? -1.080 -11.858 1.646 1.00 0.00 9 SER A N 6
ATOM 4596 C CA . SER A 1 8 ? -1.144 -10.369 1.716 1.00 0.00 9 SER A CA 6
ATOM 4597 C C . SER A 1 8 ? -0.391 -9.750 0.536 1.00 0.00 9 SER A C 6
ATOM 4598 O O . SER A 1 8 ? 0.375 -8.820 0.693 1.00 0.00 9 SER A O 6
ATOM 4606 N N . ASP A 1 9 ? -0.602 -10.262 -0.644 1.00 0.00 10 ASP A N 6
ATOM 4607 C CA . ASP A 1 9 ? 0.098 -9.708 -1.836 1.00 0.00 10 ASP A CA 6
ATOM 4608 C C . ASP A 1 9 ? -0.379 -8.281 -2.118 1.00 0.00 10 ASP A C 6
ATOM 4609 O O . ASP A 1 9 ? 0.402 -7.408 -2.447 1.00 0.00 10 ASP A O 6
ATOM 4618 N N . GLU A 1 10 ? -1.654 -8.036 -1.993 1.00 0.00 11 GLU A N 6
ATOM 4619 C CA . GLU A 1 10 ? -2.185 -6.667 -2.257 1.00 0.00 11 GLU A CA 6
ATOM 4620 C C . GLU A 1 10 ? -1.395 -5.625 -1.459 1.00 0.00 11 GLU A C 6
ATOM 4621 O O . GLU A 1 10 ? -1.389 -4.455 -1.786 1.00 0.00 11 GLU A O 6
ATOM 4633 N N . ILE A 1 11 ? -0.733 -6.040 -0.415 1.00 0.00 12 ILE A N 6
ATOM 4634 C CA . ILE A 1 11 ? 0.052 -5.069 0.403 1.00 0.00 12 ILE A CA 6
ATOM 4635 C C . ILE A 1 11 ? 0.996 -4.262 -0.493 1.00 0.00 12 ILE A C 6
ATOM 4636 O O . ILE A 1 11 ? 0.942 -3.048 -0.533 1.00 0.00 12 ILE A O 6
ATOM 4652 N N . VAL A 1 12 ? 1.861 -4.925 -1.211 1.00 0.00 13 VAL A N 6
ATOM 4653 C CA . VAL A 1 12 ? 2.808 -4.194 -2.102 1.00 0.00 13 VAL A CA 6
ATOM 4654 C C . VAL A 1 12 ? 2.080 -3.077 -2.855 1.00 0.00 13 VAL A C 6
ATOM 4655 O O . VAL A 1 12 ? 2.472 -1.928 -2.811 1.00 0.00 13 VAL A O 6
ATOM 4668 N N . TYR A 1 13 ? 1.023 -3.407 -3.546 1.00 0.00 14 TYR A N 6
ATOM 4669 C CA . TYR A 1 13 ? 0.273 -2.362 -4.303 1.00 0.00 14 TYR A CA 6
ATOM 4670 C C . TYR A 1 13 ? -0.423 -1.403 -3.333 1.00 0.00 14 TYR A C 6
ATOM 4671 O O . TYR A 1 13 ? -0.721 -0.273 -3.670 1.00 0.00 14 TYR A O 6
ATOM 4689 N N . LYS A 1 14 ? -0.687 -1.844 -2.135 1.00 0.00 15 LYS A N 6
ATOM 4690 C CA . LYS A 1 14 ? -1.365 -0.957 -1.146 1.00 0.00 15 LYS A CA 6
ATOM 4691 C C . LYS A 1 14 ? -0.454 0.212 -0.766 1.00 0.00 15 LYS A C 6
ATOM 4692 O O . LYS A 1 14 ? -0.845 1.361 -0.820 1.00 0.00 15 LYS A O 6
ATOM 4711 N N . ILE A 1 15 ? 0.760 -0.072 -0.380 1.00 0.00 16 ILE A N 6
ATOM 4712 C CA . ILE A 1 15 ? 1.696 1.022 0.004 1.00 0.00 16 ILE A CA 6
ATOM 4713 C C . ILE A 1 15 ? 1.982 1.924 -1.199 1.00 0.00 16 ILE A C 6
ATOM 4714 O O . ILE A 1 15 ? 2.442 3.039 -1.057 1.00 0.00 16 ILE A O 6
ATOM 4730 N N . ASN A 1 16 ? 1.713 1.451 -2.385 1.00 0.00 17 ASN A N 6
ATOM 4731 C CA . ASN A 1 16 ? 1.974 2.282 -3.596 1.00 0.00 17 ASN A CA 6
ATOM 4732 C C . ASN A 1 16 ? 0.957 3.423 -3.690 1.00 0.00 17 ASN A C 6
ATOM 4733 O O . ASN A 1 16 ? 1.311 4.564 -3.903 1.00 0.00 17 ASN A O 6
ATOM 4744 N N . LYS A 1 17 ? -0.302 3.122 -3.534 1.00 0.00 18 LYS A N 6
ATOM 4745 C CA . LYS A 1 17 ? -1.338 4.191 -3.620 1.00 0.00 18 LYS A CA 6
ATOM 4746 C C . LYS A 1 17 ? -1.128 5.224 -2.510 1.00 0.00 18 LYS A C 6
ATOM 4747 O O . LYS A 1 17 ? -1.508 6.371 -2.635 1.00 0.00 18 LYS A O 6
ATOM 4766 N N . ILE A 1 18 ? -0.525 4.826 -1.425 1.00 0.00 19 ILE A N 6
ATOM 4767 C CA . ILE A 1 18 ? -0.290 5.784 -0.307 1.00 0.00 19 ILE A CA 6
ATOM 4768 C C . ILE A 1 18 ? 0.923 6.667 -0.611 1.00 0.00 19 ILE A C 6
ATOM 4769 O O . ILE A 1 18 ? 0.862 7.877 -0.511 1.00 0.00 19 ILE A O 6
ATOM 4785 N N . VAL A 1 19 ? 2.026 6.075 -0.982 1.00 0.00 20 VAL A N 6
ATOM 4786 C CA . VAL A 1 19 ? 3.237 6.886 -1.290 1.00 0.00 20 VAL A CA 6
ATOM 4787 C C . VAL A 1 19 ? 3.004 7.725 -2.549 1.00 0.00 20 VAL A C 6
ATOM 4788 O O . VAL A 1 19 ? 3.295 8.904 -2.584 1.00 0.00 20 VAL A O 6
ATOM 4801 N N . GLU A 1 20 ? 2.479 7.125 -3.583 1.00 0.00 21 GLU A N 6
ATOM 4802 C CA . GLU A 1 20 ? 2.225 7.886 -4.841 1.00 0.00 21 GLU A CA 6
ATOM 4803 C C . GLU A 1 20 ? 1.652 9.268 -4.516 1.00 0.00 21 GLU A C 6
ATOM 4804 O O . GLU A 1 20 ? 2.009 10.258 -5.124 1.00 0.00 21 GLU A O 6
ATOM 4816 N N . ARG A 1 21 ? 0.767 9.346 -3.558 1.00 0.00 22 ARG A N 6
ATOM 4817 C CA . ARG A 1 21 ? 0.175 10.664 -3.195 1.00 0.00 22 ARG A CA 6
ATOM 4818 C C . ARG A 1 21 ? 1.274 11.726 -3.115 1.00 0.00 22 ARG A C 6
ATOM 4819 O O . ARG A 1 21 ? 1.104 12.844 -3.561 1.00 0.00 22 ARG A O 6
ATOM 4840 N N . ARG A 1 22 ? 2.401 11.386 -2.550 1.00 0.00 23 ARG A N 6
ATOM 4841 C CA . ARG A 1 22 ? 3.508 12.378 -2.447 1.00 0.00 23 ARG A CA 6
ATOM 4842 C C . ARG A 1 22 ? 3.705 13.082 -3.791 1.00 0.00 23 ARG A C 6
ATOM 4843 O O . ARG A 1 22 ? 3.731 14.295 -3.870 1.00 0.00 23 ARG A O 6
ATOM 4864 N N . ARG A 1 23 ? 3.840 12.331 -4.850 1.00 0.00 24 ARG A N 6
ATOM 4865 C CA . ARG A 1 23 ? 4.031 12.958 -6.190 1.00 0.00 24 ARG A CA 6
ATOM 4866 C C . ARG A 1 23 ? 2.733 13.631 -6.637 1.00 0.00 24 ARG A C 6
ATOM 4867 O O . ARG A 1 23 ? 2.725 14.781 -7.031 1.00 0.00 24 ARG A O 6
ATOM 4888 N N . ALA A 1 24 ? 1.633 12.930 -6.571 1.00 0.00 25 ALA A N 6
ATOM 4889 C CA . ALA A 1 24 ? 0.342 13.544 -6.984 1.00 0.00 25 ALA A CA 6
ATOM 4890 C C . ALA A 1 24 ? 0.245 14.957 -6.404 1.00 0.00 25 ALA A C 6
ATOM 4891 O O . ALA A 1 24 ? -0.309 15.853 -7.007 1.00 0.00 25 ALA A O 6
ATOM 4898 N N . GLU A 1 25 ? 0.793 15.157 -5.236 1.00 0.00 26 GLU A N 6
ATOM 4899 C CA . GLU A 1 25 ? 0.751 16.504 -4.610 1.00 0.00 26 GLU A CA 6
ATOM 4900 C C . GLU A 1 25 ? 1.877 17.377 -5.172 1.00 0.00 26 GLU A C 6
ATOM 4901 O O . GLU A 1 25 ? 1.768 18.586 -5.229 1.00 0.00 26 GLU A O 6
ATOM 4913 N N . GLY A 1 26 ? 2.960 16.773 -5.588 1.00 0.00 27 GLY A N 6
ATOM 4914 C CA . GLY A 1 26 ? 4.089 17.570 -6.144 1.00 0.00 27 GLY A CA 6
ATOM 4915 C C . GLY A 1 26 ? 5.133 17.808 -5.053 1.00 0.00 27 GLY A C 6
ATOM 4916 O O . GLY A 1 26 ? 5.937 18.716 -5.138 1.00 0.00 27 GLY A O 6
ATOM 4920 N N . ALA A 1 27 ? 5.129 17.002 -4.027 1.00 0.00 28 ALA A N 6
ATOM 4921 C CA . ALA A 1 27 ? 6.123 17.185 -2.932 1.00 0.00 28 ALA A CA 6
ATOM 4922 C C . ALA A 1 27 ? 7.532 17.312 -3.515 1.00 0.00 28 ALA A C 6
ATOM 4923 O O . ALA A 1 27 ? 7.737 17.164 -4.705 1.00 0.00 28 ALA A O 6
ATOM 4930 N N . LYS A 1 28 ? 8.506 17.586 -2.690 1.00 0.00 29 LYS A N 6
ATOM 4931 C CA . LYS A 1 28 ? 9.900 17.722 -3.203 1.00 0.00 29 LYS A CA 6
ATOM 4932 C C . LYS A 1 28 ? 10.896 17.179 -2.179 1.00 0.00 29 LYS A C 6
ATOM 4933 O O . LYS A 1 28 ? 12.092 17.350 -2.312 1.00 0.00 29 LYS A O 6
ATOM 4952 N N . SER A 1 29 ? 10.417 16.524 -1.159 1.00 0.00 30 SER A N 6
ATOM 4953 C CA . SER A 1 29 ? 11.341 15.973 -0.131 1.00 0.00 30 SER A CA 6
ATOM 4954 C C . SER A 1 29 ? 11.346 14.444 -0.197 1.00 0.00 30 SER A C 6
ATOM 4955 O O . SER A 1 29 ? 10.311 13.812 -0.281 1.00 0.00 30 SER A O 6
ATOM 4963 N N . THR A 1 30 ? 12.503 13.844 -0.162 1.00 0.00 31 THR A N 6
ATOM 4964 C CA . THR A 1 30 ? 12.574 12.354 -0.223 1.00 0.00 31 THR A CA 6
ATOM 4965 C C . THR A 1 30 ? 12.036 11.741 1.074 1.00 0.00 31 THR A C 6
ATOM 4966 O O . THR A 1 30 ? 11.946 10.537 1.212 1.00 0.00 31 THR A O 6
ATOM 4977 N N . ASP A 1 31 ? 11.672 12.560 2.024 1.00 0.00 32 ASP A N 6
ATOM 4978 C CA . ASP A 1 31 ? 11.136 12.025 3.307 1.00 0.00 32 ASP A CA 6
ATOM 4979 C C . ASP A 1 31 ? 10.056 10.978 3.030 1.00 0.00 32 ASP A C 6
ATOM 4980 O O . ASP A 1 31 ? 9.874 10.044 3.786 1.00 0.00 32 ASP A O 6
ATOM 4989 N N . VAL A 1 32 ? 9.338 11.128 1.953 1.00 0.00 33 VAL A N 6
ATOM 4990 C CA . VAL A 1 32 ? 8.268 10.142 1.626 1.00 0.00 33 VAL A CA 6
ATOM 4991 C C . VAL A 1 32 ? 8.775 9.135 0.591 1.00 0.00 33 VAL A C 6
ATOM 4992 O O . VAL A 1 32 ? 9.486 9.483 -0.331 1.00 0.00 33 VAL A O 6
ATOM 5005 N N . SER A 1 33 ? 8.415 7.890 0.737 1.00 0.00 34 SER A N 6
ATOM 5006 C CA . SER A 1 33 ? 8.877 6.861 -0.238 1.00 0.00 34 SER A CA 6
ATOM 5007 C C . SER A 1 33 ? 8.252 5.503 0.090 1.00 0.00 34 SER A C 6
ATOM 5008 O O . SER A 1 33 ? 7.838 5.252 1.204 1.00 0.00 34 SER A O 6
ATOM 5016 N N . PHE A 1 34 ? 8.182 4.624 -0.872 1.00 0.00 35 PHE A N 6
ATOM 5017 C CA . PHE A 1 34 ? 7.585 3.283 -0.612 1.00 0.00 35 PHE A CA 6
ATOM 5018 C C . PHE A 1 34 ? 8.198 2.668 0.650 1.00 0.00 35 PHE A C 6
ATOM 5019 O O . PHE A 1 34 ? 7.515 2.409 1.621 1.00 0.00 35 PHE A O 6
ATOM 5036 N N . SER A 1 35 ? 9.482 2.433 0.644 1.00 0.00 36 SER A N 6
ATOM 5037 C CA . SER A 1 35 ? 10.138 1.837 1.843 1.00 0.00 36 SER A CA 6
ATOM 5038 C C . SER A 1 35 ? 9.796 2.651 3.094 1.00 0.00 36 SER A C 6
ATOM 5039 O O . SER A 1 35 ? 9.676 2.119 4.180 1.00 0.00 36 SER A O 6
ATOM 5047 N N . SER A 1 36 ? 9.640 3.939 2.952 1.00 0.00 37 SER A N 6
ATOM 5048 C CA . SER A 1 36 ? 9.306 4.784 4.134 1.00 0.00 37 SER A CA 6
ATOM 5049 C C . SER A 1 36 ? 7.854 4.549 4.559 1.00 0.00 37 SER A C 6
ATOM 5050 O O . SER A 1 36 ? 7.575 4.227 5.697 1.00 0.00 37 SER A O 6
ATOM 5058 N N . ILE A 1 37 ? 6.926 4.705 3.654 1.00 0.00 38 ILE A N 6
ATOM 5059 C CA . ILE A 1 37 ? 5.494 4.488 4.009 1.00 0.00 38 ILE A CA 6
ATOM 5060 C C . ILE A 1 37 ? 5.282 3.054 4.500 1.00 0.00 38 ILE A C 6
ATOM 5061 O O . ILE A 1 37 ? 4.641 2.821 5.505 1.00 0.00 38 ILE A O 6
ATOM 5077 N N . SER A 1 38 ? 5.818 2.091 3.801 1.00 0.00 39 SER A N 6
ATOM 5078 C CA . SER A 1 38 ? 5.650 0.675 4.231 1.00 0.00 39 SER A CA 6
ATOM 5079 C C . SER A 1 38 ? 5.934 0.543 5.730 1.00 0.00 39 SER A C 6
ATOM 5080 O O . SER A 1 38 ? 5.214 -0.117 6.453 1.00 0.00 39 SER A O 6
ATOM 5088 N N . THR A 1 39 ? 6.980 1.163 6.200 1.00 0.00 40 THR A N 6
ATOM 5089 C CA . THR A 1 39 ? 7.312 1.074 7.651 1.00 0.00 40 THR A CA 6
ATOM 5090 C C . THR A 1 39 ? 6.077 1.395 8.499 1.00 0.00 40 THR A C 6
ATOM 5091 O O . THR A 1 39 ? 5.523 0.535 9.154 1.00 0.00 40 THR A O 6
ATOM 5102 N N . MET A 1 40 ? 5.641 2.624 8.490 1.00 0.00 41 MET A N 6
ATOM 5103 C CA . MET A 1 40 ? 4.442 2.995 9.296 1.00 0.00 41 MET A CA 6
ATOM 5104 C C . MET A 1 40 ? 3.280 2.054 8.972 1.00 0.00 41 MET A C 6
ATOM 5105 O O . MET A 1 40 ? 2.374 1.874 9.760 1.00 0.00 41 MET A O 6
ATOM 5119 N N . LEU A 1 41 ? 3.300 1.456 7.815 1.00 0.00 42 LEU A N 6
ATOM 5120 C CA . LEU A 1 41 ? 2.196 0.531 7.432 1.00 0.00 42 LEU A CA 6
ATOM 5121 C C . LEU A 1 41 ? 2.231 -0.737 8.288 1.00 0.00 42 LEU A C 6
ATOM 5122 O O . LEU A 1 41 ? 1.331 -0.999 9.063 1.00 0.00 42 LEU A O 6
ATOM 5138 N N . LEU A 1 42 ? 3.254 -1.536 8.150 1.00 0.00 43 LEU A N 6
ATOM 5139 C CA . LEU A 1 42 ? 3.326 -2.792 8.951 1.00 0.00 43 LEU A CA 6
ATOM 5140 C C . LEU A 1 42 ? 3.562 -2.486 10.431 1.00 0.00 43 LEU A C 6
ATOM 5141 O O . LEU A 1 42 ? 3.165 -3.242 11.297 1.00 0.00 43 LEU A O 6
ATOM 5157 N N . GLU A 1 43 ? 4.192 -1.385 10.740 1.00 0.00 44 GLU A N 6
ATOM 5158 C CA . GLU A 1 43 ? 4.422 -1.059 12.173 1.00 0.00 44 GLU A CA 6
ATOM 5159 C C . GLU A 1 43 ? 3.072 -0.784 12.817 1.00 0.00 44 GLU A C 6
ATOM 5160 O O . GLU A 1 43 ? 2.816 -1.137 13.951 1.00 0.00 44 GLU A O 6
ATOM 5172 N N . LEU A 1 44 ? 2.201 -0.166 12.075 1.00 0.00 45 LEU A N 6
ATOM 5173 C CA . LEU A 1 44 ? 0.844 0.133 12.593 1.00 0.00 45 LEU A CA 6
ATOM 5174 C C . LEU A 1 44 ? -0.149 -0.891 12.029 1.00 0.00 45 LEU A C 6
ATOM 5175 O O . LEU A 1 44 ? -1.346 -0.765 12.188 1.00 0.00 45 LEU A O 6
ATOM 5191 N N . GLY A 1 45 ? 0.343 -1.906 11.363 1.00 0.00 46 GLY A N 6
ATOM 5192 C CA . GLY A 1 45 ? -0.574 -2.926 10.783 1.00 0.00 46 GLY A CA 6
ATOM 5193 C C . GLY A 1 45 ? -1.515 -2.237 9.796 1.00 0.00 46 GLY A C 6
ATOM 5194 O O . GLY A 1 45 ? -2.605 -2.703 9.536 1.00 0.00 46 GLY A O 6
ATOM 5198 N N . LEU A 1 46 ? -1.086 -1.124 9.251 1.00 0.00 47 LEU A N 6
ATOM 5199 C CA . LEU A 1 46 ? -1.930 -0.364 8.276 1.00 0.00 47 LEU A CA 6
ATOM 5200 C C . LEU A 1 46 ? -3.415 -0.498 8.618 1.00 0.00 47 LEU A C 6
ATOM 5201 O O . LEU A 1 46 ? -4.257 -0.541 7.748 1.00 0.00 47 LEU A O 6
ATOM 5217 N N . ARG A 1 47 ? -3.744 -0.569 9.878 1.00 0.00 48 ARG A N 6
ATOM 5218 C CA . ARG A 1 47 ? -5.179 -0.707 10.267 1.00 0.00 48 ARG A CA 6
ATOM 5219 C C . ARG A 1 47 ? -5.920 0.620 10.086 1.00 0.00 48 ARG A C 6
ATOM 5220 O O . ARG A 1 47 ? -7.134 0.662 10.077 1.00 0.00 48 ARG A O 6
ATOM 5241 N N . VAL A 1 48 ? -5.206 1.701 9.951 1.00 0.00 49 VAL A N 6
ATOM 5242 C CA . VAL A 1 48 ? -5.882 3.021 9.778 1.00 0.00 49 VAL A CA 6
ATOM 5243 C C . VAL A 1 48 ? -6.896 2.962 8.624 1.00 0.00 49 VAL A C 6
ATOM 5244 O O . VAL A 1 48 ? -7.960 2.393 8.754 1.00 0.00 49 VAL A O 6
ATOM 5257 N N . TYR A 1 49 ? -6.583 3.550 7.497 1.00 0.00 50 TYR A N 6
ATOM 5258 C CA . TYR A 1 49 ? -7.539 3.528 6.350 1.00 0.00 50 TYR A CA 6
ATOM 5259 C C . TYR A 1 49 ? -8.158 2.134 6.176 1.00 0.00 50 TYR A C 6
ATOM 5260 O O . TYR A 1 49 ? -9.297 2.003 5.776 1.00 0.00 50 TYR A O 6
ATOM 5278 N N . GLU A 1 50 ? -7.422 1.095 6.461 1.00 0.00 51 GLU A N 6
ATOM 5279 C CA . GLU A 1 50 ? -7.973 -0.272 6.301 1.00 0.00 51 GLU A CA 6
ATOM 5280 C C . GLU A 1 50 ? -9.138 -0.501 7.266 1.00 0.00 51 GLU A C 6
ATOM 5281 O O . GLU A 1 50 ? -9.866 -1.468 7.158 1.00 0.00 51 GLU A O 6
ATOM 5293 N N . ALA A 1 51 ? -9.327 0.382 8.209 1.00 0.00 52 ALA A N 6
ATOM 5294 C CA . ALA A 1 51 ? -10.448 0.210 9.174 1.00 0.00 52 ALA A CA 6
ATOM 5295 C C . ALA A 1 51 ? -11.785 0.254 8.432 1.00 0.00 52 ALA A C 6
ATOM 5296 O O . ALA A 1 51 ? -12.611 -0.628 8.562 1.00 0.00 52 ALA A O 6
ATOM 5303 N N . GLN A 1 52 ? -12.005 1.277 7.652 1.00 0.00 53 GLN A N 6
ATOM 5304 C CA . GLN A 1 52 ? -13.281 1.383 6.899 1.00 0.00 53 GLN A CA 6
ATOM 5305 C C . GLN A 1 52 ? -13.178 0.629 5.570 1.00 0.00 53 GLN A C 6
ATOM 5306 O O . GLN A 1 52 ? -14.160 0.418 4.886 1.00 0.00 53 GLN A O 6
ATOM 5320 N N . MET A 1 53 ? -11.994 0.224 5.196 1.00 0.00 54 MET A N 6
ATOM 5321 C CA . MET A 1 53 ? -11.829 -0.514 3.911 1.00 0.00 54 MET A CA 6
ATOM 5322 C C . MET A 1 53 ? -11.821 -2.023 4.164 1.00 0.00 54 MET A C 6
ATOM 5323 O O . MET A 1 53 ? -11.251 -2.786 3.408 1.00 0.00 54 MET A O 6
ATOM 5337 N N . GLU A 1 54 ? -12.449 -2.461 5.219 1.00 0.00 55 GLU A N 6
ATOM 5338 C CA . GLU A 1 54 ? -12.476 -3.922 5.516 1.00 0.00 55 GLU A CA 6
ATOM 5339 C C . GLU A 1 54 ? -13.106 -4.687 4.348 1.00 0.00 55 GLU A C 6
ATOM 5340 O O . GLU A 1 54 ? -13.414 -4.120 3.318 1.00 0.00 55 GLU A O 6
ATOM 5352 N N . ARG A 1 55 ? -13.300 -5.968 4.499 1.00 0.00 56 ARG A N 6
ATOM 5353 C CA . ARG A 1 55 ? -13.911 -6.764 3.397 1.00 0.00 56 ARG A CA 6
ATOM 5354 C C . ARG A 1 55 ? -15.336 -6.277 3.119 1.00 0.00 56 ARG A C 6
ATOM 5355 O O . ARG A 1 55 ? -16.122 -6.246 4.051 1.00 0.00 56 ARG A O 6
ATOM 5377 N N . ALA A 1 1 ? 18.436 -13.796 -16.669 1.00 0.00 2 ALA A N 7
ATOM 5378 C CA . ALA A 1 1 ? 18.312 -14.525 -15.374 1.00 0.00 2 ALA A CA 7
ATOM 5379 C C . ALA A 1 1 ? 17.281 -13.835 -14.475 1.00 0.00 2 ALA A C 7
ATOM 5380 O O . ALA A 1 1 ? 17.599 -12.923 -13.739 1.00 0.00 2 ALA A O 7
ATOM 5389 N N . LYS A 1 2 ? 16.050 -14.262 -14.531 1.00 0.00 3 LYS A N 7
ATOM 5390 C CA . LYS A 1 2 ? 15.001 -13.628 -13.681 1.00 0.00 3 LYS A CA 7
ATOM 5391 C C . LYS A 1 2 ? 14.167 -14.700 -12.974 1.00 0.00 3 LYS A C 7
ATOM 5392 O O . LYS A 1 2 ? 14.219 -15.865 -13.315 1.00 0.00 3 LYS A O 7
ATOM 5411 N N . VAL A 1 3 ? 13.398 -14.313 -11.994 1.00 0.00 4 VAL A N 7
ATOM 5412 C CA . VAL A 1 3 ? 12.558 -15.308 -11.266 1.00 0.00 4 VAL A CA 7
ATOM 5413 C C . VAL A 1 3 ? 11.079 -15.083 -11.588 1.00 0.00 4 VAL A C 7
ATOM 5414 O O . VAL A 1 3 ? 10.614 -13.961 -11.666 1.00 0.00 4 VAL A O 7
ATOM 5427 N N . GLN A 1 4 ? 10.335 -16.137 -11.778 1.00 0.00 5 GLN A N 7
ATOM 5428 C CA . GLN A 1 4 ? 8.886 -15.983 -12.098 1.00 0.00 5 GLN A CA 7
ATOM 5429 C C . GLN A 1 4 ? 8.239 -14.956 -11.166 1.00 0.00 5 GLN A C 7
ATOM 5430 O O . GLN A 1 4 ? 8.834 -14.511 -10.204 1.00 0.00 5 GLN A O 7
ATOM 5444 N N . ALA A 1 5 ? 7.020 -14.577 -11.442 1.00 0.00 6 ALA A N 7
ATOM 5445 C CA . ALA A 1 5 ? 6.329 -13.581 -10.573 1.00 0.00 6 ALA A CA 7
ATOM 5446 C C . ALA A 1 5 ? 4.932 -14.087 -10.205 1.00 0.00 6 ALA A C 7
ATOM 5447 O O . ALA A 1 5 ? 4.009 -14.021 -10.992 1.00 0.00 6 ALA A O 7
ATOM 5454 N N . TYR A 1 6 ? 4.768 -14.594 -9.014 1.00 0.00 7 TYR A N 7
ATOM 5455 C CA . TYR A 1 6 ? 3.429 -15.105 -8.600 1.00 0.00 7 TYR A CA 7
ATOM 5456 C C . TYR A 1 6 ? 2.766 -14.133 -7.621 1.00 0.00 7 TYR A C 7
ATOM 5457 O O . TYR A 1 6 ? 3.218 -13.020 -7.433 1.00 0.00 7 TYR A O 7
ATOM 5475 N N . VAL A 1 7 ? 1.696 -14.542 -6.997 1.00 0.00 8 VAL A N 7
ATOM 5476 C CA . VAL A 1 7 ? 1.003 -13.642 -6.031 1.00 0.00 8 VAL A CA 7
ATOM 5477 C C . VAL A 1 7 ? 1.866 -13.444 -4.784 1.00 0.00 8 VAL A C 7
ATOM 5478 O O . VAL A 1 7 ? 1.768 -14.184 -3.824 1.00 0.00 8 VAL A O 7
ATOM 5491 N N . SER A 1 8 ? 2.713 -12.451 -4.788 1.00 0.00 9 SER A N 7
ATOM 5492 C CA . SER A 1 8 ? 3.584 -12.206 -3.603 1.00 0.00 9 SER A CA 7
ATOM 5493 C C . SER A 1 8 ? 2.869 -11.303 -2.596 1.00 0.00 9 SER A C 7
ATOM 5494 O O . SER A 1 8 ? 1.660 -11.191 -2.595 1.00 0.00 9 SER A O 7
ATOM 5502 N N . ASP A 1 9 ? 3.614 -10.659 -1.739 1.00 0.00 10 ASP A N 7
ATOM 5503 C CA . ASP A 1 9 ? 2.992 -9.760 -0.724 1.00 0.00 10 ASP A CA 7
ATOM 5504 C C . ASP A 1 9 ? 2.131 -8.697 -1.411 1.00 0.00 10 ASP A C 7
ATOM 5505 O O . ASP A 1 9 ? 2.557 -7.577 -1.617 1.00 0.00 10 ASP A O 7
ATOM 5514 N N . GLU A 1 10 ? 0.925 -9.043 -1.766 1.00 0.00 11 GLU A N 7
ATOM 5515 C CA . GLU A 1 10 ? 0.028 -8.059 -2.440 1.00 0.00 11 GLU A CA 7
ATOM 5516 C C . GLU A 1 10 ? 0.162 -6.679 -1.788 1.00 0.00 11 GLU A C 7
ATOM 5517 O O . GLU A 1 10 ? 0.022 -5.661 -2.436 1.00 0.00 11 GLU A O 7
ATOM 5529 N N . ILE A 1 11 ? 0.431 -6.638 -0.512 1.00 0.00 12 ILE A N 7
ATOM 5530 C CA . ILE A 1 11 ? 0.573 -5.323 0.176 1.00 0.00 12 ILE A CA 7
ATOM 5531 C C . ILE A 1 11 ? 1.586 -4.448 -0.568 1.00 0.00 12 ILE A C 7
ATOM 5532 O O . ILE A 1 11 ? 1.504 -3.236 -0.551 1.00 0.00 12 ILE A O 7
ATOM 5548 N N . VAL A 1 12 ? 2.542 -5.052 -1.220 1.00 0.00 13 VAL A N 7
ATOM 5549 C CA . VAL A 1 12 ? 3.556 -4.250 -1.960 1.00 0.00 13 VAL A CA 7
ATOM 5550 C C . VAL A 1 12 ? 2.870 -3.144 -2.768 1.00 0.00 13 VAL A C 7
ATOM 5551 O O . VAL A 1 12 ? 3.251 -1.993 -2.706 1.00 0.00 13 VAL A O 7
ATOM 5564 N N . TYR A 1 13 ? 1.858 -3.480 -3.519 1.00 0.00 14 TYR A N 7
ATOM 5565 C CA . TYR A 1 13 ? 1.153 -2.437 -4.316 1.00 0.00 14 TYR A CA 7
ATOM 5566 C C . TYR A 1 13 ? 0.323 -1.544 -3.392 1.00 0.00 14 TYR A C 7
ATOM 5567 O O . TYR A 1 13 ? 0.145 -0.368 -3.641 1.00 0.00 14 TYR A O 7
ATOM 5585 N N . LYS A 1 14 ? -0.185 -2.096 -2.323 1.00 0.00 15 LYS A N 7
ATOM 5586 C CA . LYS A 1 14 ? -1.002 -1.282 -1.379 1.00 0.00 15 LYS A CA 7
ATOM 5587 C C . LYS A 1 14 ? -0.196 -0.078 -0.883 1.00 0.00 15 LYS A C 7
ATOM 5588 O O . LYS A 1 14 ? -0.666 1.043 -0.895 1.00 0.00 15 LYS A O 7
ATOM 5607 N N . ILE A 1 15 ? 1.014 -0.300 -0.444 1.00 0.00 16 ILE A N 7
ATOM 5608 C CA . ILE A 1 15 ? 1.846 0.834 0.054 1.00 0.00 16 ILE A CA 7
ATOM 5609 C C . ILE A 1 15 ? 1.932 1.934 -1.008 1.00 0.00 16 ILE A C 7
ATOM 5610 O O . ILE A 1 15 ? 1.764 3.103 -0.720 1.00 0.00 16 ILE A O 7
ATOM 5626 N N . ASN A 1 16 ? 2.195 1.571 -2.233 1.00 0.00 17 ASN A N 7
ATOM 5627 C CA . ASN A 1 16 ? 2.293 2.596 -3.312 1.00 0.00 17 ASN A CA 7
ATOM 5628 C C . ASN A 1 16 ? 1.127 3.584 -3.215 1.00 0.00 17 ASN A C 7
ATOM 5629 O O . ASN A 1 16 ? 1.319 4.784 -3.163 1.00 0.00 17 ASN A O 7
ATOM 5640 N N . LYS A 1 17 ? -0.080 3.090 -3.194 1.00 0.00 18 LYS A N 7
ATOM 5641 C CA . LYS A 1 17 ? -1.260 3.998 -3.104 1.00 0.00 18 LYS A CA 7
ATOM 5642 C C . LYS A 1 17 ? -1.012 5.095 -2.062 1.00 0.00 18 LYS A C 7
ATOM 5643 O O . LYS A 1 17 ? -1.347 6.244 -2.267 1.00 0.00 18 LYS A O 7
ATOM 5662 N N . ILE A 1 18 ? -0.431 4.748 -0.946 1.00 0.00 19 ILE A N 7
ATOM 5663 C CA . ILE A 1 18 ? -0.168 5.772 0.106 1.00 0.00 19 ILE A CA 7
ATOM 5664 C C . ILE A 1 18 ? 1.060 6.609 -0.264 1.00 0.00 19 ILE A C 7
ATOM 5665 O O . ILE A 1 18 ? 1.144 7.779 0.055 1.00 0.00 19 ILE A O 7
ATOM 5681 N N . VAL A 1 19 ? 2.011 6.021 -0.938 1.00 0.00 20 VAL A N 7
ATOM 5682 C CA . VAL A 1 19 ? 3.231 6.786 -1.330 1.00 0.00 20 VAL A CA 7
ATOM 5683 C C . VAL A 1 19 ? 2.890 7.799 -2.426 1.00 0.00 20 VAL A C 7
ATOM 5684 O O . VAL A 1 19 ? 3.250 8.957 -2.349 1.00 0.00 20 VAL A O 7
ATOM 5697 N N . GLU A 1 20 ? 2.200 7.370 -3.446 1.00 0.00 21 GLU A N 7
ATOM 5698 C CA . GLU A 1 20 ? 1.835 8.306 -4.549 1.00 0.00 21 GLU A CA 7
ATOM 5699 C C . GLU A 1 20 ? 1.134 9.545 -3.986 1.00 0.00 21 GLU A C 7
ATOM 5700 O O . GLU A 1 20 ? 1.530 10.666 -4.242 1.00 0.00 21 GLU A O 7
ATOM 5712 N N . ARG A 1 21 ? 0.093 9.356 -3.223 1.00 0.00 22 ARG A N 7
ATOM 5713 C CA . ARG A 1 21 ? -0.633 10.527 -2.649 1.00 0.00 22 ARG A CA 7
ATOM 5714 C C . ARG A 1 21 ? 0.363 11.531 -2.063 1.00 0.00 22 ARG A C 7
ATOM 5715 O O . ARG A 1 21 ? 0.304 12.712 -2.343 1.00 0.00 22 ARG A O 7
ATOM 5736 N N . ARG A 1 22 ? 1.277 11.072 -1.253 1.00 0.00 23 ARG A N 7
ATOM 5737 C CA . ARG A 1 22 ? 2.276 12.004 -0.651 1.00 0.00 23 ARG A CA 7
ATOM 5738 C C . ARG A 1 22 ? 2.877 12.905 -1.733 1.00 0.00 23 ARG A C 7
ATOM 5739 O O . ARG A 1 22 ? 2.594 14.085 -1.798 1.00 0.00 23 ARG A O 7
ATOM 5760 N N . ARG A 1 23 ? 3.701 12.360 -2.586 1.00 0.00 24 ARG A N 7
ATOM 5761 C CA . ARG A 1 23 ? 4.314 13.189 -3.662 1.00 0.00 24 ARG A CA 7
ATOM 5762 C C . ARG A 1 23 ? 3.220 13.776 -4.556 1.00 0.00 24 ARG A C 7
ATOM 5763 O O . ARG A 1 23 ? 3.240 14.944 -4.889 1.00 0.00 24 ARG A O 7
ATOM 5784 N N . ALA A 1 24 ? 2.263 12.978 -4.941 1.00 0.00 25 ALA A N 7
ATOM 5785 C CA . ALA A 1 24 ? 1.168 13.499 -5.804 1.00 0.00 25 ALA A CA 7
ATOM 5786 C C . ALA A 1 24 ? 0.697 14.857 -5.280 1.00 0.00 25 ALA A C 7
ATOM 5787 O O . ALA A 1 24 ? 0.407 15.761 -6.038 1.00 0.00 25 ALA A O 7
ATOM 5794 N N . GLU A 1 25 ? 0.622 15.004 -3.986 1.00 0.00 26 GLU A N 7
ATOM 5795 C CA . GLU A 1 25 ? 0.174 16.296 -3.406 1.00 0.00 26 GLU A CA 7
ATOM 5796 C C . GLU A 1 25 ? 1.378 17.203 -3.139 1.00 0.00 26 GLU A C 7
ATOM 5797 O O . GLU A 1 25 ? 1.244 18.404 -3.005 1.00 0.00 26 GLU A O 7
ATOM 5809 N N . GLY A 1 26 ? 2.555 16.643 -3.059 1.00 0.00 27 GLY A N 7
ATOM 5810 C CA . GLY A 1 26 ? 3.763 17.477 -2.802 1.00 0.00 27 GLY A CA 7
ATOM 5811 C C . GLY A 1 26 ? 3.768 17.933 -1.341 1.00 0.00 27 GLY A C 7
ATOM 5812 O O . GLY A 1 26 ? 4.099 19.062 -1.034 1.00 0.00 27 GLY A O 7
ATOM 5816 N N . ALA A 1 27 ? 3.404 17.065 -0.436 1.00 0.00 28 ALA A N 7
ATOM 5817 C CA . ALA A 1 27 ? 3.390 17.451 1.004 1.00 0.00 28 ALA A CA 7
ATOM 5818 C C . ALA A 1 27 ? 4.553 16.784 1.741 1.00 0.00 28 ALA A C 7
ATOM 5819 O O . ALA A 1 27 ? 4.396 16.257 2.825 1.00 0.00 28 ALA A O 7
ATOM 5826 N N . LYS A 1 28 ? 5.718 16.803 1.158 1.00 0.00 29 LYS A N 7
ATOM 5827 C CA . LYS A 1 28 ? 6.899 16.173 1.816 1.00 0.00 29 LYS A CA 7
ATOM 5828 C C . LYS A 1 28 ? 8.073 16.107 0.836 1.00 0.00 29 LYS A C 7
ATOM 5829 O O . LYS A 1 28 ? 7.931 15.670 -0.287 1.00 0.00 29 LYS A O 7
ATOM 5848 N N . SER A 1 29 ? 9.233 16.537 1.253 1.00 0.00 30 SER A N 7
ATOM 5849 C CA . SER A 1 29 ? 10.413 16.494 0.343 1.00 0.00 30 SER A CA 7
ATOM 5850 C C . SER A 1 29 ? 10.642 15.065 -0.150 1.00 0.00 30 SER A C 7
ATOM 5851 O O . SER A 1 29 ? 9.756 14.234 -0.107 1.00 0.00 30 SER A O 7
ATOM 5859 N N . THR A 1 30 ? 11.821 14.766 -0.619 1.00 0.00 31 THR A N 7
ATOM 5860 C CA . THR A 1 30 ? 12.099 13.385 -1.112 1.00 0.00 31 THR A CA 7
ATOM 5861 C C . THR A 1 30 ? 12.198 12.409 0.065 1.00 0.00 31 THR A C 7
ATOM 5862 O O . THR A 1 30 ? 13.156 11.674 0.193 1.00 0.00 31 THR A O 7
ATOM 5873 N N . ASP A 1 31 ? 11.216 12.394 0.925 1.00 0.00 32 ASP A N 7
ATOM 5874 C CA . ASP A 1 31 ? 11.252 11.466 2.088 1.00 0.00 32 ASP A CA 7
ATOM 5875 C C . ASP A 1 31 ? 10.314 10.282 1.844 1.00 0.00 32 ASP A C 7
ATOM 5876 O O . ASP A 1 31 ? 10.528 9.193 2.339 1.00 0.00 32 ASP A O 7
ATOM 5885 N N . VAL A 1 32 ? 9.272 10.491 1.088 1.00 0.00 33 VAL A N 7
ATOM 5886 C CA . VAL A 1 32 ? 8.314 9.383 0.813 1.00 0.00 33 VAL A CA 7
ATOM 5887 C C . VAL A 1 32 ? 8.951 8.349 -0.117 1.00 0.00 33 VAL A C 7
ATOM 5888 O O . VAL A 1 32 ? 9.891 8.634 -0.833 1.00 0.00 33 VAL A O 7
ATOM 5901 N N . SER A 1 33 ? 8.443 7.146 -0.112 1.00 0.00 34 SER A N 7
ATOM 5902 C CA . SER A 1 33 ? 9.012 6.086 -0.991 1.00 0.00 34 SER A CA 7
ATOM 5903 C C . SER A 1 33 ? 8.400 4.729 -0.636 1.00 0.00 34 SER A C 7
ATOM 5904 O O . SER A 1 33 ? 8.094 4.458 0.508 1.00 0.00 34 SER A O 7
ATOM 5912 N N . PHE A 1 34 ? 8.217 3.873 -1.605 1.00 0.00 35 PHE A N 7
ATOM 5913 C CA . PHE A 1 34 ? 7.621 2.539 -1.312 1.00 0.00 35 PHE A CA 7
ATOM 5914 C C . PHE A 1 34 ? 8.267 1.937 -0.061 1.00 0.00 35 PHE A C 7
ATOM 5915 O O . PHE A 1 34 ? 7.593 1.537 0.868 1.00 0.00 35 PHE A O 7
ATOM 5932 N N . SER A 1 35 ? 9.570 1.868 -0.031 1.00 0.00 36 SER A N 7
ATOM 5933 C CA . SER A 1 35 ? 10.258 1.292 1.159 1.00 0.00 36 SER A CA 7
ATOM 5934 C C . SER A 1 35 ? 10.014 2.175 2.387 1.00 0.00 36 SER A C 7
ATOM 5935 O O . SER A 1 35 ? 10.013 1.706 3.509 1.00 0.00 36 SER A O 7
ATOM 5943 N N . SER A 1 36 ? 9.809 3.449 2.186 1.00 0.00 37 SER A N 7
ATOM 5944 C CA . SER A 1 36 ? 9.568 4.359 3.343 1.00 0.00 37 SER A CA 7
ATOM 5945 C C . SER A 1 36 ? 8.113 4.255 3.812 1.00 0.00 37 SER A C 7
ATOM 5946 O O . SER A 1 36 ? 7.841 4.027 4.974 1.00 0.00 37 SER A O 7
ATOM 5954 N N . ILE A 1 37 ? 7.173 4.420 2.918 1.00 0.00 38 ILE A N 7
ATOM 5955 C CA . ILE A 1 37 ? 5.738 4.333 3.322 1.00 0.00 38 ILE A CA 7
ATOM 5956 C C . ILE A 1 37 ? 5.391 2.901 3.741 1.00 0.00 38 ILE A C 7
ATOM 5957 O O . ILE A 1 37 ? 4.418 2.664 4.426 1.00 0.00 38 ILE A O 7
ATOM 5973 N N . SER A 1 38 ? 6.179 1.944 3.337 1.00 0.00 39 SER A N 7
ATOM 5974 C CA . SER A 1 38 ? 5.889 0.534 3.716 1.00 0.00 39 SER A CA 7
ATOM 5975 C C . SER A 1 38 ? 6.024 0.357 5.231 1.00 0.00 39 SER A C 7
ATOM 5976 O O . SER A 1 38 ? 5.060 0.101 5.925 1.00 0.00 39 SER A O 7
ATOM 5984 N N . THR A 1 39 ? 7.215 0.489 5.749 1.00 0.00 40 THR A N 7
ATOM 5985 C CA . THR A 1 39 ? 7.413 0.329 7.217 1.00 0.00 40 THR A CA 7
ATOM 5986 C C . THR A 1 39 ? 6.408 1.187 7.989 1.00 0.00 40 THR A C 7
ATOM 5987 O O . THR A 1 39 ? 5.900 0.788 9.020 1.00 0.00 40 THR A O 7
ATOM 5998 N N . MET A 1 40 ? 6.119 2.365 7.506 1.00 0.00 41 MET A N 7
ATOM 5999 C CA . MET A 1 40 ? 5.153 3.243 8.224 1.00 0.00 41 MET A CA 7
ATOM 6000 C C . MET A 1 40 ? 3.787 2.551 8.324 1.00 0.00 41 MET A C 7
ATOM 6001 O O . MET A 1 40 ? 3.118 2.616 9.334 1.00 0.00 41 MET A O 7
ATOM 6015 N N . LEU A 1 41 ? 3.370 1.889 7.282 1.00 0.00 42 LEU A N 7
ATOM 6016 C CA . LEU A 1 41 ? 2.053 1.191 7.318 1.00 0.00 42 LEU A CA 7
ATOM 6017 C C . LEU A 1 41 ? 2.111 0.002 8.279 1.00 0.00 42 LEU A C 7
ATOM 6018 O O . LEU A 1 41 ? 1.126 -0.365 8.888 1.00 0.00 42 LEU A O 7
ATOM 6034 N N . LEU A 1 42 ? 3.255 -0.610 8.409 1.00 0.00 43 LEU A N 7
ATOM 6035 C CA . LEU A 1 42 ? 3.373 -1.786 9.319 1.00 0.00 43 LEU A CA 7
ATOM 6036 C C . LEU A 1 42 ? 3.296 -1.349 10.785 1.00 0.00 43 LEU A C 7
ATOM 6037 O O . LEU A 1 42 ? 2.601 -1.951 11.579 1.00 0.00 43 LEU A O 7
ATOM 6053 N N . GLU A 1 43 ? 3.997 -0.312 11.155 1.00 0.00 44 GLU A N 7
ATOM 6054 C CA . GLU A 1 43 ? 3.940 0.138 12.575 1.00 0.00 44 GLU A CA 7
ATOM 6055 C C . GLU A 1 43 ? 2.480 0.361 12.962 1.00 0.00 44 GLU A C 7
ATOM 6056 O O . GLU A 1 43 ? 2.074 0.141 14.085 1.00 0.00 44 GLU A O 7
ATOM 6068 N N . LEU A 1 44 ? 1.692 0.792 12.019 1.00 0.00 45 LEU A N 7
ATOM 6069 C CA . LEU A 1 44 ? 0.250 1.031 12.291 1.00 0.00 45 LEU A CA 7
ATOM 6070 C C . LEU A 1 44 ? -0.527 -0.282 12.163 1.00 0.00 45 LEU A C 7
ATOM 6071 O O . LEU A 1 44 ? -1.690 -0.362 12.506 1.00 0.00 45 LEU A O 7
ATOM 6087 N N . GLY A 1 45 ? 0.110 -1.312 11.673 1.00 0.00 46 GLY A N 7
ATOM 6088 C CA . GLY A 1 45 ? -0.589 -2.619 11.523 1.00 0.00 46 GLY A CA 7
ATOM 6089 C C . GLY A 1 45 ? -1.695 -2.490 10.475 1.00 0.00 46 GLY A C 7
ATOM 6090 O O . GLY A 1 45 ? -2.767 -3.045 10.622 1.00 0.00 46 GLY A O 7
ATOM 6094 N N . LEU A 1 46 ? -1.447 -1.767 9.415 1.00 0.00 47 LEU A N 7
ATOM 6095 C CA . LEU A 1 46 ? -2.491 -1.607 8.359 1.00 0.00 47 LEU A CA 7
ATOM 6096 C C . LEU A 1 46 ? -3.867 -1.401 9.000 1.00 0.00 47 LEU A C 7
ATOM 6097 O O . LEU A 1 46 ? -4.848 -1.958 8.560 1.00 0.00 47 LEU A O 7
ATOM 6113 N N . ARG A 1 47 ? -3.938 -0.627 10.052 1.00 0.00 48 ARG A N 7
ATOM 6114 C CA . ARG A 1 47 ? -5.249 -0.401 10.742 1.00 0.00 48 ARG A CA 7
ATOM 6115 C C . ARG A 1 47 ? -6.150 0.581 9.977 1.00 0.00 48 ARG A C 7
ATOM 6116 O O . ARG A 1 47 ? -7.103 0.195 9.333 1.00 0.00 48 ARG A O 7
ATOM 6137 N N . VAL A 1 48 ? -5.876 1.854 10.081 1.00 0.00 49 VAL A N 7
ATOM 6138 C CA . VAL A 1 48 ? -6.729 2.873 9.398 1.00 0.00 49 VAL A CA 7
ATOM 6139 C C . VAL A 1 48 ? -7.163 2.399 8.007 1.00 0.00 49 VAL A C 7
ATOM 6140 O O . VAL A 1 48 ? -8.243 1.872 7.833 1.00 0.00 49 VAL A O 7
ATOM 6153 N N . TYR A 1 49 ? -6.334 2.616 7.020 1.00 0.00 50 TYR A N 7
ATOM 6154 C CA . TYR A 1 49 ? -6.680 2.211 5.610 1.00 0.00 50 TYR A CA 7
ATOM 6155 C C . TYR A 1 49 ? -7.527 0.933 5.580 1.00 0.00 50 TYR A C 7
ATOM 6156 O O . TYR A 1 49 ? -8.315 0.731 4.678 1.00 0.00 50 TYR A O 7
ATOM 6174 N N . GLU A 1 50 ? -7.372 0.064 6.540 1.00 0.00 51 GLU A N 7
ATOM 6175 C CA . GLU A 1 50 ? -8.159 -1.185 6.539 1.00 0.00 51 GLU A CA 7
ATOM 6176 C C . GLU A 1 50 ? -9.634 -0.898 6.833 1.00 0.00 51 GLU A C 7
ATOM 6177 O O . GLU A 1 50 ? -10.516 -1.569 6.339 1.00 0.00 51 GLU A O 7
ATOM 6189 N N . ALA A 1 51 ? -9.910 0.098 7.632 1.00 0.00 52 ALA A N 7
ATOM 6190 C CA . ALA A 1 51 ? -11.329 0.423 7.952 1.00 0.00 52 ALA A CA 7
ATOM 6191 C C . ALA A 1 51 ? -12.141 0.563 6.661 1.00 0.00 52 ALA A C 7
ATOM 6192 O O . ALA A 1 51 ? -13.324 0.286 6.628 1.00 0.00 52 ALA A O 7
ATOM 6199 N N . GLN A 1 52 ? -11.514 0.993 5.602 1.00 0.00 53 GLN A N 7
ATOM 6200 C CA . GLN A 1 52 ? -12.248 1.153 4.314 1.00 0.00 53 GLN A CA 7
ATOM 6201 C C . GLN A 1 52 ? -12.882 -0.178 3.897 1.00 0.00 53 GLN A C 7
ATOM 6202 O O . GLN A 1 52 ? -13.882 -0.211 3.208 1.00 0.00 53 GLN A O 7
ATOM 6216 N N . MET A 1 53 ? -12.308 -1.276 4.308 1.00 0.00 54 MET A N 7
ATOM 6217 C CA . MET A 1 53 ? -12.878 -2.602 3.936 1.00 0.00 54 MET A CA 7
ATOM 6218 C C . MET A 1 53 ? -12.848 -2.786 2.416 1.00 0.00 54 MET A C 7
ATOM 6219 O O . MET A 1 53 ? -13.817 -3.206 1.814 1.00 0.00 54 MET A O 7
ATOM 6233 N N . GLU A 1 54 ? -11.747 -2.474 1.790 1.00 0.00 55 GLU A N 7
ATOM 6234 C CA . GLU A 1 54 ? -11.662 -2.633 0.310 1.00 0.00 55 GLU A CA 7
ATOM 6235 C C . GLU A 1 54 ? -10.938 -3.926 -0.036 1.00 0.00 55 GLU A C 7
ATOM 6236 O O . GLU A 1 54 ? -10.330 -4.062 -1.080 1.00 0.00 55 GLU A O 7
ATOM 6248 N N . ARG A 1 55 ? -11.008 -4.868 0.841 1.00 0.00 56 ARG A N 7
ATOM 6249 C CA . ARG A 1 55 ? -10.335 -6.177 0.602 1.00 0.00 56 ARG A CA 7
ATOM 6250 C C . ARG A 1 55 ? -11.349 -7.320 0.702 1.00 0.00 56 ARG A C 7
ATOM 6251 O O . ARG A 1 55 ? -12.196 -7.411 -0.171 1.00 0.00 56 ARG A O 7
ATOM 6273 N N . ALA A 1 1 ? 5.145 -10.348 -23.644 1.00 0.00 2 ALA A N 8
ATOM 6274 C CA . ALA A 1 1 ? 3.723 -10.046 -23.306 1.00 0.00 2 ALA A CA 8
ATOM 6275 C C . ALA A 1 1 ? 3.656 -9.050 -22.145 1.00 0.00 2 ALA A C 8
ATOM 6276 O O . ALA A 1 1 ? 2.884 -8.110 -22.163 1.00 0.00 2 ALA A O 8
ATOM 6285 N N . LYS A 1 2 ? 4.457 -9.248 -21.135 1.00 0.00 3 LYS A N 8
ATOM 6286 C CA . LYS A 1 2 ? 4.436 -8.314 -19.973 1.00 0.00 3 LYS A CA 8
ATOM 6287 C C . LYS A 1 2 ? 2.993 -7.984 -19.584 1.00 0.00 3 LYS A C 8
ATOM 6288 O O . LYS A 1 2 ? 2.503 -6.900 -19.837 1.00 0.00 3 LYS A O 8
ATOM 6307 N N . VAL A 1 3 ? 2.308 -8.911 -18.974 1.00 0.00 4 VAL A N 8
ATOM 6308 C CA . VAL A 1 3 ? 0.895 -8.650 -18.572 1.00 0.00 4 VAL A CA 8
ATOM 6309 C C . VAL A 1 3 ? 0.719 -8.889 -17.070 1.00 0.00 4 VAL A C 8
ATOM 6310 O O . VAL A 1 3 ? 0.241 -8.036 -16.348 1.00 0.00 4 VAL A O 8
ATOM 6323 N N . GLN A 1 4 ? 1.095 -10.045 -16.596 1.00 0.00 5 GLN A N 8
ATOM 6324 C CA . GLN A 1 4 ? 0.946 -10.340 -15.144 1.00 0.00 5 GLN A CA 8
ATOM 6325 C C . GLN A 1 4 ? 1.476 -11.744 -14.835 1.00 0.00 5 GLN A C 8
ATOM 6326 O O . GLN A 1 4 ? 2.156 -12.349 -15.638 1.00 0.00 5 GLN A O 8
ATOM 6340 N N . ALA A 1 5 ? 1.171 -12.263 -13.680 1.00 0.00 6 ALA A N 8
ATOM 6341 C CA . ALA A 1 5 ? 1.660 -13.627 -13.324 1.00 0.00 6 ALA A CA 8
ATOM 6342 C C . ALA A 1 5 ? 1.017 -14.097 -12.017 1.00 0.00 6 ALA A C 8
ATOM 6343 O O . ALA A 1 5 ? 1.541 -13.874 -10.942 1.00 0.00 6 ALA A O 8
ATOM 6350 N N . TYR A 1 6 ? -0.111 -14.744 -12.099 1.00 0.00 7 TYR A N 8
ATOM 6351 C CA . TYR A 1 6 ? -0.785 -15.230 -10.860 1.00 0.00 7 TYR A CA 8
ATOM 6352 C C . TYR A 1 6 ? -1.043 -14.063 -9.904 1.00 0.00 7 TYR A C 8
ATOM 6353 O O . TYR A 1 6 ? -0.418 -13.025 -9.992 1.00 0.00 7 TYR A O 8
ATOM 6371 N N . VAL A 1 7 ? -1.960 -14.227 -8.988 1.00 0.00 8 VAL A N 8
ATOM 6372 C CA . VAL A 1 7 ? -2.257 -13.128 -8.024 1.00 0.00 8 VAL A CA 8
ATOM 6373 C C . VAL A 1 7 ? -1.904 -13.564 -6.601 1.00 0.00 8 VAL A C 8
ATOM 6374 O O . VAL A 1 7 ? -2.217 -14.662 -6.181 1.00 0.00 8 VAL A O 8
ATOM 6387 N N . SER A 1 8 ? -1.252 -12.716 -5.855 1.00 0.00 9 SER A N 8
ATOM 6388 C CA . SER A 1 8 ? -0.876 -13.082 -4.459 1.00 0.00 9 SER A CA 8
ATOM 6389 C C . SER A 1 8 ? -1.163 -11.915 -3.513 1.00 0.00 9 SER A C 8
ATOM 6390 O O . SER A 1 8 ? -1.929 -11.026 -3.824 1.00 0.00 9 SER A O 8
ATOM 6398 N N . ASP A 1 9 ? -0.551 -11.913 -2.360 1.00 0.00 10 ASP A N 8
ATOM 6399 C CA . ASP A 1 9 ? -0.782 -10.805 -1.393 1.00 0.00 10 ASP A CA 8
ATOM 6400 C C . ASP A 1 9 ? -0.398 -9.464 -2.026 1.00 0.00 10 ASP A C 8
ATOM 6401 O O . ASP A 1 9 ? 0.668 -8.936 -1.781 1.00 0.00 10 ASP A O 8
ATOM 6410 N N . GLU A 1 10 ? -1.258 -8.914 -2.838 1.00 0.00 11 GLU A N 8
ATOM 6411 C CA . GLU A 1 10 ? -0.942 -7.610 -3.489 1.00 0.00 11 GLU A CA 8
ATOM 6412 C C . GLU A 1 10 ? -0.868 -6.494 -2.442 1.00 0.00 11 GLU A C 8
ATOM 6413 O O . GLU A 1 10 ? -1.610 -5.535 -2.488 1.00 0.00 11 GLU A O 8
ATOM 6425 N N . ILE A 1 11 ? 0.027 -6.613 -1.499 1.00 0.00 12 ILE A N 8
ATOM 6426 C CA . ILE A 1 11 ? 0.153 -5.558 -0.452 1.00 0.00 12 ILE A CA 8
ATOM 6427 C C . ILE A 1 11 ? 1.121 -4.468 -0.921 1.00 0.00 12 ILE A C 8
ATOM 6428 O O . ILE A 1 11 ? 0.763 -3.314 -1.038 1.00 0.00 12 ILE A O 8
ATOM 6444 N N . VAL A 1 12 ? 2.346 -4.828 -1.190 1.00 0.00 13 VAL A N 8
ATOM 6445 C CA . VAL A 1 12 ? 3.337 -3.813 -1.652 1.00 0.00 13 VAL A CA 8
ATOM 6446 C C . VAL A 1 12 ? 2.729 -2.947 -2.758 1.00 0.00 13 VAL A C 8
ATOM 6447 O O . VAL A 1 12 ? 3.053 -1.784 -2.895 1.00 0.00 13 VAL A O 8
ATOM 6460 N N . TYR A 1 13 ? 1.850 -3.503 -3.545 1.00 0.00 14 TYR A N 8
ATOM 6461 C CA . TYR A 1 13 ? 1.223 -2.710 -4.641 1.00 0.00 14 TYR A CA 8
ATOM 6462 C C . TYR A 1 13 ? 0.246 -1.684 -4.059 1.00 0.00 14 TYR A C 8
ATOM 6463 O O . TYR A 1 13 ? 0.157 -0.565 -4.525 1.00 0.00 14 TYR A O 8
ATOM 6481 N N . LYS A 1 14 ? -0.485 -2.054 -3.043 1.00 0.00 15 LYS A N 8
ATOM 6482 C CA . LYS A 1 14 ? -1.451 -1.098 -2.431 1.00 0.00 15 LYS A CA 8
ATOM 6483 C C . LYS A 1 14 ? -0.698 0.030 -1.724 1.00 0.00 15 LYS A C 8
ATOM 6484 O O . LYS A 1 14 ? -1.146 1.157 -1.676 1.00 0.00 15 LYS A O 8
ATOM 6503 N N . ILE A 1 15 ? 0.449 -0.268 -1.175 1.00 0.00 16 ILE A N 8
ATOM 6504 C CA . ILE A 1 15 ? 1.235 0.785 -0.471 1.00 0.00 16 ILE A CA 8
ATOM 6505 C C . ILE A 1 15 ? 1.815 1.775 -1.485 1.00 0.00 16 ILE A C 8
ATOM 6506 O O . ILE A 1 15 ? 1.770 2.975 -1.292 1.00 0.00 16 ILE A O 8
ATOM 6522 N N . ASN A 1 16 ? 2.356 1.283 -2.564 1.00 0.00 17 ASN A N 8
ATOM 6523 C CA . ASN A 1 16 ? 2.940 2.193 -3.591 1.00 0.00 17 ASN A CA 8
ATOM 6524 C C . ASN A 1 16 ? 1.894 3.215 -4.050 1.00 0.00 17 ASN A C 8
ATOM 6525 O O . ASN A 1 16 ? 2.208 4.354 -4.331 1.00 0.00 17 ASN A O 8
ATOM 6536 N N . LYS A 1 17 ? 0.654 2.815 -4.126 1.00 0.00 18 LYS A N 8
ATOM 6537 C CA . LYS A 1 17 ? -0.409 3.763 -4.567 1.00 0.00 18 LYS A CA 8
ATOM 6538 C C . LYS A 1 17 ? -0.712 4.775 -3.459 1.00 0.00 18 LYS A C 8
ATOM 6539 O O . LYS A 1 17 ? -1.230 5.845 -3.706 1.00 0.00 18 LYS A O 8
ATOM 6558 N N . ILE A 1 18 ? -0.391 4.445 -2.238 1.00 0.00 19 ILE A N 8
ATOM 6559 C CA . ILE A 1 18 ? -0.662 5.386 -1.113 1.00 0.00 19 ILE A CA 8
ATOM 6560 C C . ILE A 1 18 ? 0.468 6.413 -0.996 1.00 0.00 19 ILE A C 8
ATOM 6561 O O . ILE A 1 18 ? 0.248 7.552 -0.635 1.00 0.00 19 ILE A O 8
ATOM 6577 N N . VAL A 1 19 ? 1.676 6.018 -1.292 1.00 0.00 20 VAL A N 8
ATOM 6578 C CA . VAL A 1 19 ? 2.818 6.972 -1.191 1.00 0.00 20 VAL A CA 8
ATOM 6579 C C . VAL A 1 19 ? 2.739 8.017 -2.307 1.00 0.00 20 VAL A C 8
ATOM 6580 O O . VAL A 1 19 ? 2.856 9.204 -2.070 1.00 0.00 20 VAL A O 8
ATOM 6593 N N . GLU A 1 20 ? 2.545 7.589 -3.525 1.00 0.00 21 GLU A N 8
ATOM 6594 C CA . GLU A 1 20 ? 2.462 8.561 -4.654 1.00 0.00 21 GLU A CA 8
ATOM 6595 C C . GLU A 1 20 ? 1.378 9.605 -4.375 1.00 0.00 21 GLU A C 8
ATOM 6596 O O . GLU A 1 20 ? 1.530 10.769 -4.689 1.00 0.00 21 GLU A O 8
ATOM 6608 N N . ARG A 1 21 ? 0.285 9.202 -3.786 1.00 0.00 22 ARG A N 8
ATOM 6609 C CA . ARG A 1 21 ? -0.802 10.178 -3.487 1.00 0.00 22 ARG A CA 8
ATOM 6610 C C . ARG A 1 21 ? -0.210 11.440 -2.857 1.00 0.00 22 ARG A C 8
ATOM 6611 O O . ARG A 1 21 ? -0.707 12.532 -3.048 1.00 0.00 22 ARG A O 8
ATOM 6632 N N . ARG A 1 22 ? 0.848 11.298 -2.109 1.00 0.00 23 ARG A N 8
ATOM 6633 C CA . ARG A 1 22 ? 1.472 12.490 -1.471 1.00 0.00 23 ARG A CA 8
ATOM 6634 C C . ARG A 1 22 ? 1.929 13.477 -2.547 1.00 0.00 23 ARG A C 8
ATOM 6635 O O . ARG A 1 22 ? 1.231 14.412 -2.880 1.00 0.00 23 ARG A O 8
ATOM 6656 N N . ARG A 1 23 ? 3.090 13.272 -3.103 1.00 0.00 24 ARG A N 8
ATOM 6657 C CA . ARG A 1 23 ? 3.575 14.199 -4.162 1.00 0.00 24 ARG A CA 8
ATOM 6658 C C . ARG A 1 23 ? 2.535 14.289 -5.278 1.00 0.00 24 ARG A C 8
ATOM 6659 O O . ARG A 1 23 ? 2.390 15.305 -5.926 1.00 0.00 24 ARG A O 8
ATOM 6680 N N . ALA A 1 24 ? 1.801 13.232 -5.502 1.00 0.00 25 ALA A N 8
ATOM 6681 C CA . ALA A 1 24 ? 0.764 13.265 -6.568 1.00 0.00 25 ALA A CA 8
ATOM 6682 C C . ALA A 1 24 ? -0.058 14.548 -6.438 1.00 0.00 25 ALA A C 8
ATOM 6683 O O . ALA A 1 24 ? -0.305 15.239 -7.406 1.00 0.00 25 ALA A O 8
ATOM 6690 N N . GLU A 1 25 ? -0.478 14.875 -5.245 1.00 0.00 26 GLU A N 8
ATOM 6691 C CA . GLU A 1 25 ? -1.275 16.113 -5.056 1.00 0.00 26 GLU A CA 8
ATOM 6692 C C . GLU A 1 25 ? -0.353 17.337 -5.042 1.00 0.00 26 GLU A C 8
ATOM 6693 O O . GLU A 1 25 ? -0.773 18.446 -5.313 1.00 0.00 26 GLU A O 8
ATOM 6705 N N . GLY A 1 26 ? 0.902 17.147 -4.728 1.00 0.00 27 GLY A N 8
ATOM 6706 C CA . GLY A 1 26 ? 1.844 18.301 -4.697 1.00 0.00 27 GLY A CA 8
ATOM 6707 C C . GLY A 1 26 ? 2.102 18.714 -3.248 1.00 0.00 27 GLY A C 8
ATOM 6708 O O . GLY A 1 26 ? 2.128 19.883 -2.920 1.00 0.00 27 GLY A O 8
ATOM 6712 N N . ALA A 1 27 ? 2.293 17.761 -2.375 1.00 0.00 28 ALA A N 8
ATOM 6713 C CA . ALA A 1 27 ? 2.551 18.100 -0.946 1.00 0.00 28 ALA A CA 8
ATOM 6714 C C . ALA A 1 27 ? 3.813 18.957 -0.823 1.00 0.00 28 ALA A C 8
ATOM 6715 O O . ALA A 1 27 ? 4.256 19.568 -1.775 1.00 0.00 28 ALA A O 8
ATOM 6722 N N . LYS A 1 28 ? 4.396 19.005 0.344 1.00 0.00 29 LYS A N 8
ATOM 6723 C CA . LYS A 1 28 ? 5.630 19.821 0.528 1.00 0.00 29 LYS A CA 8
ATOM 6724 C C . LYS A 1 28 ? 6.736 18.970 1.159 1.00 0.00 29 LYS A C 8
ATOM 6725 O O . LYS A 1 28 ? 7.875 19.003 0.735 1.00 0.00 29 LYS A O 8
ATOM 6744 N N . SER A 1 29 ? 6.412 18.202 2.163 1.00 0.00 30 SER A N 8
ATOM 6745 C CA . SER A 1 29 ? 7.448 17.346 2.808 1.00 0.00 30 SER A CA 8
ATOM 6746 C C . SER A 1 29 ? 6.956 15.908 2.886 1.00 0.00 30 SER A C 8
ATOM 6747 O O . SER A 1 29 ? 7.379 15.129 3.717 1.00 0.00 30 SER A O 8
ATOM 6755 N N . THR A 1 30 ? 6.076 15.556 2.005 1.00 0.00 31 THR A N 8
ATOM 6756 C CA . THR A 1 30 ? 5.544 14.166 1.982 1.00 0.00 31 THR A CA 8
ATOM 6757 C C . THR A 1 30 ? 6.126 13.423 0.778 1.00 0.00 31 THR A C 8
ATOM 6758 O O . THR A 1 30 ? 5.444 12.675 0.107 1.00 0.00 31 THR A O 8
ATOM 6769 N N . ASP A 1 31 ? 7.382 13.635 0.498 1.00 0.00 32 ASP A N 8
ATOM 6770 C CA . ASP A 1 31 ? 8.019 12.955 -0.665 1.00 0.00 32 ASP A CA 8
ATOM 6771 C C . ASP A 1 31 ? 8.543 11.577 -0.252 1.00 0.00 32 ASP A C 8
ATOM 6772 O O . ASP A 1 31 ? 9.418 11.022 -0.884 1.00 0.00 32 ASP A O 8
ATOM 6781 N N . VAL A 1 32 ? 8.012 11.025 0.806 1.00 0.00 33 VAL A N 8
ATOM 6782 C CA . VAL A 1 32 ? 8.474 9.680 1.260 1.00 0.00 33 VAL A CA 8
ATOM 6783 C C . VAL A 1 32 ? 8.415 8.681 0.101 1.00 0.00 33 VAL A C 8
ATOM 6784 O O . VAL A 1 32 ? 8.234 9.050 -1.043 1.00 0.00 33 VAL A O 8
ATOM 6797 N N . SER A 1 33 ? 8.564 7.415 0.384 1.00 0.00 34 SER A N 8
ATOM 6798 C CA . SER A 1 33 ? 8.518 6.404 -0.710 1.00 0.00 34 SER A CA 8
ATOM 6799 C C . SER A 1 33 ? 7.914 5.092 -0.202 1.00 0.00 34 SER A C 8
ATOM 6800 O O . SER A 1 33 ? 7.635 4.935 0.969 1.00 0.00 34 SER A O 8
ATOM 6808 N N . PHE A 1 34 ? 7.711 4.150 -1.081 1.00 0.00 35 PHE A N 8
ATOM 6809 C CA . PHE A 1 34 ? 7.126 2.845 -0.662 1.00 0.00 35 PHE A CA 8
ATOM 6810 C C . PHE A 1 34 ? 7.912 2.261 0.515 1.00 0.00 35 PHE A C 8
ATOM 6811 O O . PHE A 1 34 ? 7.403 2.132 1.611 1.00 0.00 35 PHE A O 8
ATOM 6828 N N . SER A 1 35 ? 9.149 1.903 0.296 1.00 0.00 36 SER A N 8
ATOM 6829 C CA . SER A 1 35 ? 9.965 1.324 1.403 1.00 0.00 36 SER A CA 8
ATOM 6830 C C . SER A 1 35 ? 9.733 2.108 2.699 1.00 0.00 36 SER A C 8
ATOM 6831 O O . SER A 1 35 ? 9.514 1.538 3.749 1.00 0.00 36 SER A O 8
ATOM 6839 N N . SER A 1 36 ? 9.782 3.408 2.632 1.00 0.00 37 SER A N 8
ATOM 6840 C CA . SER A 1 36 ? 9.564 4.227 3.859 1.00 0.00 37 SER A CA 8
ATOM 6841 C C . SER A 1 36 ? 8.101 4.137 4.301 1.00 0.00 37 SER A C 8
ATOM 6842 O O . SER A 1 36 ? 7.798 3.711 5.399 1.00 0.00 37 SER A O 8
ATOM 6850 N N . ILE A 1 37 ? 7.191 4.535 3.455 1.00 0.00 38 ILE A N 8
ATOM 6851 C CA . ILE A 1 37 ? 5.749 4.474 3.825 1.00 0.00 38 ILE A CA 8
ATOM 6852 C C . ILE A 1 37 ? 5.368 3.048 4.238 1.00 0.00 38 ILE A C 8
ATOM 6853 O O . ILE A 1 37 ? 4.380 2.830 4.911 1.00 0.00 38 ILE A O 8
ATOM 6869 N N . SER A 1 38 ? 6.141 2.077 3.839 1.00 0.00 39 SER A N 8
ATOM 6870 C CA . SER A 1 38 ? 5.820 0.669 4.208 1.00 0.00 39 SER A CA 8
ATOM 6871 C C . SER A 1 38 ? 6.134 0.423 5.687 1.00 0.00 39 SER A C 8
ATOM 6872 O O . SER A 1 38 ? 5.328 -0.111 6.422 1.00 0.00 39 SER A O 8
ATOM 6880 N N . THR A 1 39 ? 7.300 0.809 6.126 1.00 0.00 40 THR A N 8
ATOM 6881 C CA . THR A 1 39 ? 7.666 0.598 7.556 1.00 0.00 40 THR A CA 8
ATOM 6882 C C . THR A 1 39 ? 6.554 1.116 8.471 1.00 0.00 40 THR A C 8
ATOM 6883 O O . THR A 1 39 ? 6.006 0.386 9.273 1.00 0.00 40 THR A O 8
ATOM 6894 N N . MET A 1 40 ? 6.217 2.371 8.358 1.00 0.00 41 MET A N 8
ATOM 6895 C CA . MET A 1 40 ? 5.141 2.936 9.221 1.00 0.00 41 MET A CA 8
ATOM 6896 C C . MET A 1 40 ? 3.839 2.157 9.022 1.00 0.00 41 MET A C 8
ATOM 6897 O O . MET A 1 40 ? 2.991 2.109 9.891 1.00 0.00 41 MET A O 8
ATOM 6911 N N . LEU A 1 41 ? 3.674 1.546 7.882 1.00 0.00 42 LEU A N 8
ATOM 6912 C CA . LEU A 1 41 ? 2.427 0.771 7.624 1.00 0.00 42 LEU A CA 8
ATOM 6913 C C . LEU A 1 41 ? 2.354 -0.445 8.549 1.00 0.00 42 LEU A C 8
ATOM 6914 O O . LEU A 1 41 ? 1.448 -0.573 9.349 1.00 0.00 42 LEU A O 8
ATOM 6930 N N . LEU A 1 42 ? 3.297 -1.341 8.448 1.00 0.00 43 LEU A N 8
ATOM 6931 C CA . LEU A 1 42 ? 3.270 -2.547 9.323 1.00 0.00 43 LEU A CA 8
ATOM 6932 C C . LEU A 1 42 ? 3.375 -2.139 10.793 1.00 0.00 43 LEU A C 8
ATOM 6933 O O . LEU A 1 42 ? 2.822 -2.782 11.665 1.00 0.00 43 LEU A O 8
ATOM 6949 N N . GLU A 1 43 ? 4.063 -1.069 11.077 1.00 0.00 44 GLU A N 8
ATOM 6950 C CA . GLU A 1 43 ? 4.182 -0.617 12.479 1.00 0.00 44 GLU A CA 8
ATOM 6951 C C . GLU A 1 43 ? 2.788 -0.232 12.971 1.00 0.00 44 GLU A C 8
ATOM 6952 O O . GLU A 1 43 ? 2.448 -0.390 14.126 1.00 0.00 44 GLU A O 8
ATOM 6964 N N . LEU A 1 44 ? 1.983 0.259 12.078 1.00 0.00 45 LEU A N 8
ATOM 6965 C CA . LEU A 1 44 ? 0.599 0.655 12.440 1.00 0.00 45 LEU A CA 8
ATOM 6966 C C . LEU A 1 44 ? -0.367 -0.488 12.090 1.00 0.00 45 LEU A C 8
ATOM 6967 O O . LEU A 1 44 ? -1.550 -0.416 12.358 1.00 0.00 45 LEU A O 8
ATOM 6983 N N . GLY A 1 45 ? 0.130 -1.542 11.496 1.00 0.00 46 GLY A N 8
ATOM 6984 C CA . GLY A 1 45 ? -0.762 -2.682 11.134 1.00 0.00 46 GLY A CA 8
ATOM 6985 C C . GLY A 1 45 ? -1.738 -2.250 10.035 1.00 0.00 46 GLY A C 8
ATOM 6986 O O . GLY A 1 45 ? -2.817 -2.795 9.904 1.00 0.00 46 GLY A O 8
ATOM 6990 N N . LEU A 1 46 ? -1.367 -1.283 9.239 1.00 0.00 47 LEU A N 8
ATOM 6991 C CA . LEU A 1 46 ? -2.276 -0.828 8.145 1.00 0.00 47 LEU A CA 8
ATOM 6992 C C . LEU A 1 46 ? -3.717 -0.708 8.655 1.00 0.00 47 LEU A C 8
ATOM 6993 O O . LEU A 1 46 ? -4.658 -0.812 7.897 1.00 0.00 47 LEU A O 8
ATOM 7009 N N . ARG A 1 47 ? -3.896 -0.506 9.933 1.00 0.00 48 ARG A N 8
ATOM 7010 C CA . ARG A 1 47 ? -5.278 -0.393 10.494 1.00 0.00 48 ARG A CA 8
ATOM 7011 C C . ARG A 1 47 ? -5.915 0.969 10.179 1.00 0.00 48 ARG A C 8
ATOM 7012 O O . ARG A 1 47 ? -7.046 1.049 9.740 1.00 0.00 48 ARG A O 8
ATOM 7033 N N . VAL A 1 48 ? -5.213 2.041 10.433 1.00 0.00 49 VAL A N 8
ATOM 7034 C CA . VAL A 1 48 ? -5.786 3.400 10.189 1.00 0.00 49 VAL A CA 8
ATOM 7035 C C . VAL A 1 48 ? -6.613 3.447 8.895 1.00 0.00 49 VAL A C 8
ATOM 7036 O O . VAL A 1 48 ? -7.787 3.130 8.899 1.00 0.00 49 VAL A O 8
ATOM 7049 N N . TYR A 1 49 ? -6.024 3.876 7.803 1.00 0.00 50 TYR A N 8
ATOM 7050 C CA . TYR A 1 49 ? -6.795 3.978 6.511 1.00 0.00 50 TYR A CA 8
ATOM 7051 C C . TYR A 1 49 ? -7.809 2.841 6.388 1.00 0.00 50 TYR A C 8
ATOM 7052 O O . TYR A 1 49 ? -8.841 2.983 5.761 1.00 0.00 50 TYR A O 8
ATOM 7070 N N . GLU A 1 50 ? -7.522 1.713 6.967 1.00 0.00 51 GLU A N 8
ATOM 7071 C CA . GLU A 1 50 ? -8.450 0.573 6.875 1.00 0.00 51 GLU A CA 8
ATOM 7072 C C . GLU A 1 50 ? -9.639 0.770 7.823 1.00 0.00 51 GLU A C 8
ATOM 7073 O O . GLU A 1 50 ? -10.761 0.433 7.505 1.00 0.00 51 GLU A O 8
ATOM 7085 N N . ALA A 1 51 ? -9.397 1.315 8.983 1.00 0.00 52 ALA A N 8
ATOM 7086 C CA . ALA A 1 51 ? -10.510 1.534 9.951 1.00 0.00 52 ALA A CA 8
ATOM 7087 C C . ALA A 1 51 ? -11.471 2.603 9.420 1.00 0.00 52 ALA A C 8
ATOM 7088 O O . ALA A 1 51 ? -12.558 2.782 9.931 1.00 0.00 52 ALA A O 8
ATOM 7095 N N . GLN A 1 52 ? -11.076 3.316 8.400 1.00 0.00 53 GLN A N 8
ATOM 7096 C CA . GLN A 1 52 ? -11.961 4.366 7.840 1.00 0.00 53 GLN A CA 8
ATOM 7097 C C . GLN A 1 52 ? -12.181 4.132 6.343 1.00 0.00 53 GLN A C 8
ATOM 7098 O O . GLN A 1 52 ? -12.219 5.058 5.558 1.00 0.00 53 GLN A O 8
ATOM 7112 N N . MET A 1 53 ? -12.325 2.898 5.942 1.00 0.00 54 MET A N 8
ATOM 7113 C CA . MET A 1 53 ? -12.541 2.606 4.496 1.00 0.00 54 MET A CA 8
ATOM 7114 C C . MET A 1 53 ? -13.979 2.947 4.097 1.00 0.00 54 MET A C 8
ATOM 7115 O O . MET A 1 53 ? -14.279 3.153 2.937 1.00 0.00 54 MET A O 8
ATOM 7129 N N . GLU A 1 54 ? -14.871 3.006 5.047 1.00 0.00 55 GLU A N 8
ATOM 7130 C CA . GLU A 1 54 ? -16.288 3.334 4.720 1.00 0.00 55 GLU A CA 8
ATOM 7131 C C . GLU A 1 54 ? -16.887 4.240 5.800 1.00 0.00 55 GLU A C 8
ATOM 7132 O O . GLU A 1 54 ? -16.245 4.562 6.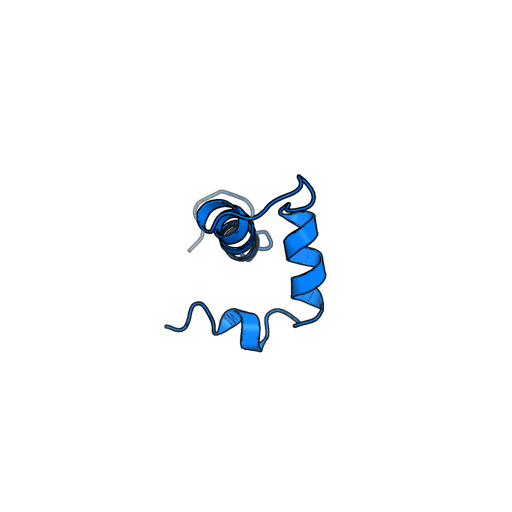778 1.00 0.00 55 GLU A O 8
ATOM 7144 N N . ARG A 1 55 ? -18.112 4.652 5.626 1.00 0.00 56 ARG A N 8
ATOM 7145 C CA . ARG A 1 55 ? -18.753 5.535 6.643 1.00 0.00 56 ARG A CA 8
ATOM 7146 C C . ARG A 1 55 ? -19.262 4.701 7.821 1.00 0.00 56 ARG A C 8
ATOM 7147 O O . ARG A 1 55 ? -19.725 3.598 7.586 1.00 0.00 56 ARG A O 8
ATOM 7169 N N . ALA A 1 1 ? 9.371 -18.455 -19.655 1.00 0.00 2 ALA A N 9
ATOM 7170 C CA . ALA A 1 1 ? 8.473 -17.518 -20.390 1.00 0.00 2 ALA A CA 9
ATOM 7171 C C . ALA A 1 1 ? 7.094 -17.476 -19.727 1.00 0.00 2 ALA A C 9
ATOM 7172 O O . ALA A 1 1 ? 6.453 -16.445 -19.669 1.00 0.00 2 ALA A O 9
ATOM 7181 N N . LYS A 1 2 ? 6.633 -18.589 -19.224 1.00 0.00 3 LYS A N 9
ATOM 7182 C CA . LYS A 1 2 ? 5.295 -18.612 -18.565 1.00 0.00 3 LYS A CA 9
ATOM 7183 C C . LYS A 1 2 ? 5.454 -18.528 -17.044 1.00 0.00 3 LYS A C 9
ATOM 7184 O O . LYS A 1 2 ? 5.802 -19.492 -16.393 1.00 0.00 3 LYS A O 9
ATOM 7203 N N . VAL A 1 3 ? 5.205 -17.381 -16.475 1.00 0.00 4 VAL A N 9
ATOM 7204 C CA . VAL A 1 3 ? 5.342 -17.237 -14.997 1.00 0.00 4 VAL A CA 9
ATOM 7205 C C . VAL A 1 3 ? 4.043 -16.697 -14.394 1.00 0.00 4 VAL A C 9
ATOM 7206 O O . VAL A 1 3 ? 3.895 -15.511 -14.172 1.00 0.00 4 VAL A O 9
ATOM 7219 N N . GLN A 1 4 ? 3.099 -17.557 -14.125 1.00 0.00 5 GLN A N 9
ATOM 7220 C CA . GLN A 1 4 ? 1.811 -17.090 -13.536 1.00 0.00 5 GLN A CA 9
ATOM 7221 C C . GLN A 1 4 ? 1.798 -17.340 -12.025 1.00 0.00 5 GLN A C 9
ATOM 7222 O O . GLN A 1 4 ? 2.560 -18.136 -11.512 1.00 0.00 5 GLN A O 9
ATOM 7236 N N . ALA A 1 5 ? 0.938 -16.668 -11.309 1.00 0.00 6 ALA A N 9
ATOM 7237 C CA . ALA A 1 5 ? 0.879 -16.869 -9.832 1.00 0.00 6 ALA A CA 9
ATOM 7238 C C . ALA A 1 5 ? -0.469 -16.390 -9.288 1.00 0.00 6 ALA A C 9
ATOM 7239 O O . ALA A 1 5 ? -0.746 -15.207 -9.237 1.00 0.00 6 ALA A O 9
ATOM 7246 N N . TYR A 1 6 ? -1.313 -17.300 -8.881 1.00 0.00 7 TYR A N 9
ATOM 7247 C CA . TYR A 1 6 ? -2.643 -16.897 -8.341 1.00 0.00 7 TYR A CA 9
ATOM 7248 C C . TYR A 1 6 ? -2.541 -16.594 -6.844 1.00 0.00 7 TYR A C 9
ATOM 7249 O O . TYR A 1 6 ? -1.683 -17.107 -6.154 1.00 0.00 7 TYR A O 9
ATOM 7267 N N . VAL A 1 7 ? -3.413 -15.767 -6.337 1.00 0.00 8 VAL A N 9
ATOM 7268 C CA . VAL A 1 7 ? -3.370 -15.434 -4.884 1.00 0.00 8 VAL A CA 9
ATOM 7269 C C . VAL A 1 7 ? -1.953 -15.019 -4.478 1.00 0.00 8 VAL A C 9
ATOM 7270 O O . VAL A 1 7 ? -1.141 -15.838 -4.096 1.00 0.00 8 VAL A O 9
ATOM 7283 N N . SER A 1 8 ? -1.651 -13.752 -4.556 1.00 0.00 9 SER A N 9
ATOM 7284 C CA . SER A 1 8 ? -0.287 -13.285 -4.173 1.00 0.00 9 SER A CA 9
ATOM 7285 C C . SER A 1 8 ? -0.383 -12.037 -3.291 1.00 0.00 9 SER A C 9
ATOM 7286 O O . SER A 1 8 ? -1.163 -11.141 -3.550 1.00 0.00 9 SER A O 9
ATOM 7294 N N . ASP A 1 9 ? 0.399 -11.975 -2.249 1.00 0.00 10 ASP A N 9
ATOM 7295 C CA . ASP A 1 9 ? 0.352 -10.789 -1.348 1.00 0.00 10 ASP A CA 9
ATOM 7296 C C . ASP A 1 9 ? 0.757 -9.524 -2.112 1.00 0.00 10 ASP A C 9
ATOM 7297 O O . ASP A 1 9 ? 1.834 -8.993 -1.924 1.00 0.00 10 ASP A O 9
ATOM 7306 N N . GLU A 1 10 ? -0.097 -9.038 -2.970 1.00 0.00 11 GLU A N 9
ATOM 7307 C CA . GLU A 1 10 ? 0.239 -7.808 -3.743 1.00 0.00 11 GLU A CA 9
ATOM 7308 C C . GLU A 1 10 ? 0.225 -6.584 -2.824 1.00 0.00 11 GLU A C 9
ATOM 7309 O O . GLU A 1 10 ? -0.586 -5.692 -2.978 1.00 0.00 11 GLU A O 9
ATOM 7321 N N . ILE A 1 11 ? 1.113 -6.534 -1.870 1.00 0.00 12 ILE A N 9
ATOM 7322 C CA . ILE A 1 11 ? 1.147 -5.366 -0.944 1.00 0.00 12 ILE A CA 9
ATOM 7323 C C . ILE A 1 11 ? 1.892 -4.197 -1.595 1.00 0.00 12 ILE A C 9
ATOM 7324 O O . ILE A 1 11 ? 1.479 -3.059 -1.508 1.00 0.00 12 ILE A O 9
ATOM 7340 N N . VAL A 1 12 ? 2.987 -4.470 -2.251 1.00 0.00 13 VAL A N 9
ATOM 7341 C CA . VAL A 1 12 ? 3.755 -3.372 -2.907 1.00 0.00 13 VAL A CA 9
ATOM 7342 C C . VAL A 1 12 ? 2.802 -2.454 -3.678 1.00 0.00 13 VAL A C 9
ATOM 7343 O O . VAL A 1 12 ? 2.850 -1.247 -3.551 1.00 0.00 13 VAL A O 9
ATOM 7356 N N . TYR A 1 13 ? 1.939 -3.017 -4.479 1.00 0.00 14 TYR A N 9
ATOM 7357 C CA . TYR A 1 13 ? 0.984 -2.175 -5.255 1.00 0.00 14 TYR A CA 9
ATOM 7358 C C . TYR A 1 13 ? 0.081 -1.387 -4.304 1.00 0.00 14 TYR A C 9
ATOM 7359 O O . TYR A 1 13 ? -0.112 -0.197 -4.460 1.00 0.00 14 TYR A O 9
ATOM 7377 N N . LYS A 1 14 ? -0.476 -2.040 -3.320 1.00 0.00 15 LYS A N 9
ATOM 7378 C CA . LYS A 1 14 ? -1.367 -1.326 -2.362 1.00 0.00 15 LYS A CA 9
ATOM 7379 C C . LYS A 1 14 ? -0.590 -0.217 -1.646 1.00 0.00 15 LYS A C 9
ATOM 7380 O O . LYS A 1 14 ? -1.057 0.898 -1.520 1.00 0.00 15 LYS A O 9
ATOM 7399 N N . ILE A 1 15 ? 0.593 -0.511 -1.181 1.00 0.00 16 ILE A N 9
ATOM 7400 C CA . ILE A 1 15 ? 1.395 0.530 -0.479 1.00 0.00 16 ILE A CA 9
ATOM 7401 C C . ILE A 1 15 ? 1.757 1.656 -1.451 1.00 0.00 16 ILE A C 9
ATOM 7402 O O . ILE A 1 15 ? 1.473 2.813 -1.212 1.00 0.00 16 ILE A O 9
ATOM 7418 N N . ASN A 1 16 ? 2.377 1.324 -2.551 1.00 0.00 17 ASN A N 9
ATOM 7419 C CA . ASN A 1 16 ? 2.753 2.374 -3.539 1.00 0.00 17 ASN A CA 9
ATOM 7420 C C . ASN A 1 16 ? 1.574 3.323 -3.771 1.00 0.00 17 ASN A C 9
ATOM 7421 O O . ASN A 1 16 ? 1.721 4.528 -3.745 1.00 0.00 17 ASN A O 9
ATOM 7432 N N . LYS A 1 17 ? 0.404 2.787 -3.994 1.00 0.00 18 LYS A N 9
ATOM 7433 C CA . LYS A 1 17 ? -0.781 3.662 -4.224 1.00 0.00 18 LYS A CA 9
ATOM 7434 C C . LYS A 1 17 ? -0.789 4.810 -3.212 1.00 0.00 18 LYS A C 9
ATOM 7435 O O . LYS A 1 17 ? -1.032 5.951 -3.553 1.00 0.00 18 LYS A O 9
ATOM 7454 N N . ILE A 1 18 ? -0.517 4.518 -1.970 1.00 0.00 19 ILE A N 9
ATOM 7455 C CA . ILE A 1 18 ? -0.504 5.593 -0.937 1.00 0.00 19 ILE A CA 9
ATOM 7456 C C . ILE A 1 18 ? 0.757 6.448 -1.088 1.00 0.00 19 ILE A C 9
ATOM 7457 O O . ILE A 1 18 ? 0.739 7.643 -0.875 1.00 0.00 19 ILE A O 9
ATOM 7473 N N . VAL A 1 19 ? 1.853 5.843 -1.460 1.00 0.00 20 VAL A N 9
ATOM 7474 C CA . VAL A 1 19 ? 3.114 6.622 -1.629 1.00 0.00 20 VAL A CA 9
ATOM 7475 C C . VAL A 1 19 ? 3.008 7.526 -2.861 1.00 0.00 20 VAL A C 9
ATOM 7476 O O . VAL A 1 19 ? 3.265 8.712 -2.796 1.00 0.00 20 VAL A O 9
ATOM 7489 N N . GLU A 1 20 ? 2.628 6.975 -3.982 1.00 0.00 21 GLU A N 9
ATOM 7490 C CA . GLU A 1 20 ? 2.505 7.806 -5.213 1.00 0.00 21 GLU A CA 9
ATOM 7491 C C . GLU A 1 20 ? 1.601 9.012 -4.945 1.00 0.00 21 GLU A C 9
ATOM 7492 O O . GLU A 1 20 ? 1.688 10.024 -5.610 1.00 0.00 21 GLU A O 9
ATOM 7504 N N . ARG A 1 21 ? 0.734 8.912 -3.974 1.00 0.00 22 ARG A N 9
ATOM 7505 C CA . ARG A 1 21 ? -0.172 10.055 -3.663 1.00 0.00 22 ARG A CA 9
ATOM 7506 C C . ARG A 1 21 ? 0.634 11.225 -3.096 1.00 0.00 22 ARG A C 9
ATOM 7507 O O . ARG A 1 21 ? 0.617 12.317 -3.629 1.00 0.00 22 ARG A O 9
ATOM 7528 N N . ARG A 1 22 ? 1.345 11.008 -2.023 1.00 0.00 23 ARG A N 9
ATOM 7529 C CA . ARG A 1 22 ? 2.151 12.113 -1.437 1.00 0.00 23 ARG A CA 9
ATOM 7530 C C . ARG A 1 22 ? 2.899 12.852 -2.548 1.00 0.00 23 ARG A C 9
ATOM 7531 O O . ARG A 1 22 ? 2.763 14.048 -2.711 1.00 0.00 23 ARG A O 9
ATOM 7552 N N . ARG A 1 23 ? 3.678 12.146 -3.321 1.00 0.00 24 ARG A N 9
ATOM 7553 C CA . ARG A 1 23 ? 4.422 12.810 -4.428 1.00 0.00 24 ARG A CA 9
ATOM 7554 C C . ARG A 1 23 ? 3.441 13.250 -5.514 1.00 0.00 24 ARG A C 9
ATOM 7555 O O . ARG A 1 23 ? 3.570 14.316 -6.083 1.00 0.00 24 ARG A O 9
ATOM 7576 N N . ALA A 1 24 ? 2.453 12.443 -5.798 1.00 0.00 25 ALA A N 9
ATOM 7577 C CA . ALA A 1 24 ? 1.460 12.829 -6.838 1.00 0.00 25 ALA A CA 9
ATOM 7578 C C . ALA A 1 24 ? 1.069 14.293 -6.640 1.00 0.00 25 ALA A C 9
ATOM 7579 O O . ALA A 1 24 ? 0.984 15.058 -7.580 1.00 0.00 25 ALA A O 9
ATOM 7586 N N . GLU A 1 25 ? 0.846 14.688 -5.415 1.00 0.00 26 GLU A N 9
ATOM 7587 C CA . GLU A 1 25 ? 0.475 16.102 -5.148 1.00 0.00 26 GLU A CA 9
ATOM 7588 C C . GLU A 1 25 ? 1.706 16.998 -5.303 1.00 0.00 26 GLU A C 9
ATOM 7589 O O . GLU A 1 25 ? 1.603 18.152 -5.670 1.00 0.00 26 GLU A O 9
ATOM 7601 N N . GLY A 1 26 ? 2.873 16.476 -5.029 1.00 0.00 27 GLY A N 9
ATOM 7602 C CA . GLY A 1 26 ? 4.109 17.298 -5.165 1.00 0.00 27 GLY A CA 9
ATOM 7603 C C . GLY A 1 26 ? 4.403 18.016 -3.847 1.00 0.00 27 GLY A C 9
ATOM 7604 O O . GLY A 1 26 ? 5.198 18.932 -3.795 1.00 0.00 27 GLY A O 9
ATOM 7608 N N . ALA A 1 27 ? 3.772 17.608 -2.779 1.00 0.00 28 ALA A N 9
ATOM 7609 C CA . ALA A 1 27 ? 4.026 18.277 -1.470 1.00 0.00 28 ALA A CA 9
ATOM 7610 C C . ALA A 1 27 ? 4.782 17.334 -0.534 1.00 0.00 28 ALA A C 9
ATOM 7611 O O . ALA A 1 27 ? 4.572 17.330 0.664 1.00 0.00 28 ALA A O 9
ATOM 7618 N N . LYS A 1 28 ? 5.664 16.544 -1.078 1.00 0.00 29 LYS A N 9
ATOM 7619 C CA . LYS A 1 28 ? 6.457 15.588 -0.247 1.00 0.00 29 LYS A CA 9
ATOM 7620 C C . LYS A 1 28 ? 7.090 14.517 -1.141 1.00 0.00 29 LYS A C 9
ATOM 7621 O O . LYS A 1 28 ? 7.233 13.378 -0.746 1.00 0.00 29 LYS A O 9
ATOM 7640 N N . SER A 1 29 ? 7.472 14.867 -2.341 1.00 0.00 30 SER A N 9
ATOM 7641 C CA . SER A 1 29 ? 8.091 13.851 -3.241 1.00 0.00 30 SER A CA 9
ATOM 7642 C C . SER A 1 29 ? 9.601 13.827 -3.042 1.00 0.00 30 SER A C 9
ATOM 7643 O O . SER A 1 29 ? 10.345 13.298 -3.844 1.00 0.00 30 SER A O 9
ATOM 7651 N N . THR A 1 30 ? 10.042 14.381 -1.962 1.00 0.00 31 THR A N 9
ATOM 7652 C CA . THR A 1 30 ? 11.499 14.393 -1.653 1.00 0.00 31 THR A CA 9
ATOM 7653 C C . THR A 1 30 ? 11.775 13.424 -0.504 1.00 0.00 31 THR A C 9
ATOM 7654 O O . THR A 1 30 ? 12.800 12.775 -0.451 1.00 0.00 31 THR A O 9
ATOM 7665 N N . ASP A 1 31 ? 10.856 13.335 0.418 1.00 0.00 32 ASP A N 9
ATOM 7666 C CA . ASP A 1 31 ? 11.036 12.423 1.581 1.00 0.00 32 ASP A CA 9
ATOM 7667 C C . ASP A 1 31 ? 10.192 11.158 1.402 1.00 0.00 32 ASP A C 9
ATOM 7668 O O . ASP A 1 31 ? 10.662 10.053 1.590 1.00 0.00 32 ASP A O 9
ATOM 7677 N N . VAL A 1 32 ? 8.945 11.313 1.051 1.00 0.00 33 VAL A N 9
ATOM 7678 C CA . VAL A 1 32 ? 8.064 10.124 0.868 1.00 0.00 33 VAL A CA 9
ATOM 7679 C C . VAL A 1 32 ? 8.782 9.045 0.053 1.00 0.00 33 VAL A C 9
ATOM 7680 O O . VAL A 1 32 ? 9.601 9.335 -0.796 1.00 0.00 33 VAL A O 9
ATOM 7693 N N . SER A 1 33 ? 8.479 7.803 0.307 1.00 0.00 34 SER A N 9
ATOM 7694 C CA . SER A 1 33 ? 9.138 6.700 -0.448 1.00 0.00 34 SER A CA 9
ATOM 7695 C C . SER A 1 33 ? 8.534 5.353 -0.045 1.00 0.00 34 SER A C 9
ATOM 7696 O O . SER A 1 33 ? 8.145 5.150 1.088 1.00 0.00 34 SER A O 9
ATOM 7704 N N . PHE A 1 34 ? 8.450 4.431 -0.964 1.00 0.00 35 PHE A N 9
ATOM 7705 C CA . PHE A 1 34 ? 7.868 3.098 -0.634 1.00 0.00 35 PHE A CA 9
ATOM 7706 C C . PHE A 1 34 ? 8.387 2.612 0.722 1.00 0.00 35 PHE A C 9
ATOM 7707 O O . PHE A 1 34 ? 7.624 2.307 1.617 1.00 0.00 35 PHE A O 9
ATOM 7724 N N . SER A 1 35 ? 9.681 2.536 0.882 1.00 0.00 36 SER A N 9
ATOM 7725 C CA . SER A 1 35 ? 10.247 2.069 2.180 1.00 0.00 36 SER A CA 9
ATOM 7726 C C . SER A 1 35 ? 9.724 2.931 3.333 1.00 0.00 36 SER A C 9
ATOM 7727 O O . SER A 1 35 ? 9.604 2.476 4.454 1.00 0.00 36 SER A O 9
ATOM 7735 N N . SER A 1 36 ? 9.413 4.169 3.069 1.00 0.00 37 SER A N 9
ATOM 7736 C CA . SER A 1 36 ? 8.903 5.056 4.153 1.00 0.00 37 SER A CA 9
ATOM 7737 C C . SER A 1 36 ? 7.414 4.794 4.403 1.00 0.00 37 SER A C 9
ATOM 7738 O O . SER A 1 36 ? 6.969 4.721 5.533 1.00 0.00 37 SER A O 9
ATOM 7746 N N . ILE A 1 37 ? 6.640 4.658 3.362 1.00 0.00 38 ILE A N 9
ATOM 7747 C CA . ILE A 1 37 ? 5.181 4.409 3.548 1.00 0.00 38 ILE A CA 9
ATOM 7748 C C . ILE A 1 37 ? 4.938 2.991 4.072 1.00 0.00 38 ILE A C 9
ATOM 7749 O O . ILE A 1 37 ? 4.148 2.780 4.968 1.00 0.00 38 ILE A O 9
ATOM 7765 N N . SER A 1 38 ? 5.604 2.016 3.518 1.00 0.00 39 SER A N 9
ATOM 7766 C CA . SER A 1 38 ? 5.398 0.615 3.985 1.00 0.00 39 SER A CA 9
ATOM 7767 C C . SER A 1 38 ? 5.870 0.456 5.434 1.00 0.00 39 SER A C 9
ATOM 7768 O O . SER A 1 38 ? 5.200 -0.141 6.252 1.00 0.00 39 SER A O 9
ATOM 7776 N N . THR A 1 39 ? 7.020 0.979 5.754 1.00 0.00 40 THR A N 9
ATOM 7777 C CA . THR A 1 39 ? 7.539 0.852 7.147 1.00 0.00 40 THR A CA 9
ATOM 7778 C C . THR A 1 39 ? 6.477 1.274 8.168 1.00 0.00 40 THR A C 9
ATOM 7779 O O . THR A 1 39 ? 6.148 0.534 9.074 1.00 0.00 40 THR A O 9
ATOM 7790 N N . MET A 1 40 ? 5.945 2.460 8.039 1.00 0.00 41 MET A N 9
ATOM 7791 C CA . MET A 1 40 ? 4.915 2.925 9.016 1.00 0.00 41 MET A CA 9
ATOM 7792 C C . MET A 1 40 ? 3.604 2.155 8.829 1.00 0.00 41 MET A C 9
ATOM 7793 O O . MET A 1 40 ? 2.833 1.995 9.754 1.00 0.00 41 MET A O 9
ATOM 7807 N N . LEU A 1 41 ? 3.343 1.679 7.643 1.00 0.00 42 LEU A N 9
ATOM 7808 C CA . LEU A 1 41 ? 2.078 0.923 7.408 1.00 0.00 42 LEU A CA 9
ATOM 7809 C C . LEU A 1 41 ? 2.094 -0.400 8.175 1.00 0.00 42 LEU A C 9
ATOM 7810 O O . LEU A 1 41 ? 1.147 -0.748 8.852 1.00 0.00 42 LEU A O 9
ATOM 7826 N N . LEU A 1 42 ? 3.160 -1.146 8.071 1.00 0.00 43 LEU A N 9
ATOM 7827 C CA . LEU A 1 42 ? 3.226 -2.450 8.793 1.00 0.00 43 LEU A CA 9
ATOM 7828 C C . LEU A 1 42 ? 3.290 -2.224 10.306 1.00 0.00 43 LEU A C 9
ATOM 7829 O O . LEU A 1 42 ? 2.627 -2.896 11.071 1.00 0.00 43 LEU A O 9
ATOM 7845 N N . GLU A 1 43 ? 4.081 -1.282 10.745 1.00 0.00 44 GLU A N 9
ATOM 7846 C CA . GLU A 1 43 ? 4.175 -1.020 12.208 1.00 0.00 44 GLU A CA 9
ATOM 7847 C C . GLU A 1 43 ? 2.786 -0.690 12.746 1.00 0.00 44 GLU A C 9
ATOM 7848 O O . GLU A 1 43 ? 2.470 -0.930 13.893 1.00 0.00 44 GLU A O 9
ATOM 7860 N N . LEU A 1 44 ? 1.953 -0.145 11.906 1.00 0.00 45 LEU A N 9
ATOM 7861 C CA . LEU A 1 44 ? 0.573 0.201 12.332 1.00 0.00 45 LEU A CA 9
ATOM 7862 C C . LEU A 1 44 ? -0.401 -0.883 11.843 1.00 0.00 45 LEU A C 9
ATOM 7863 O O . LEU A 1 44 ? -1.584 -0.834 12.116 1.00 0.00 45 LEU A O 9
ATOM 7879 N N . GLY A 1 45 ? 0.088 -1.856 11.120 1.00 0.00 46 GLY A N 9
ATOM 7880 C CA . GLY A 1 45 ? -0.815 -2.930 10.616 1.00 0.00 46 GLY A CA 9
ATOM 7881 C C . GLY A 1 45 ? -2.003 -2.290 9.898 1.00 0.00 46 GLY A C 9
ATOM 7882 O O . GLY A 1 45 ? -3.129 -2.718 10.042 1.00 0.00 46 GLY A O 9
ATOM 7886 N N . LEU A 1 46 ? -1.748 -1.263 9.127 1.00 0.00 47 LEU A N 9
ATOM 7887 C CA . LEU A 1 46 ? -2.846 -0.567 8.384 1.00 0.00 47 LEU A CA 9
ATOM 7888 C C . LEU A 1 46 ? -4.137 -0.542 9.211 1.00 0.00 47 LEU A C 9
ATOM 7889 O O . LEU A 1 46 ? -5.228 -0.570 8.675 1.00 0.00 47 LEU A O 9
ATOM 7905 N N . ARG A 1 47 ? -4.025 -0.491 10.510 1.00 0.00 48 ARG A N 9
ATOM 7906 C CA . ARG A 1 47 ? -5.249 -0.466 11.362 1.00 0.00 48 ARG A CA 9
ATOM 7907 C C . ARG A 1 47 ? -5.918 0.909 11.291 1.00 0.00 48 ARG A C 9
ATOM 7908 O O . ARG A 1 47 ? -6.783 1.148 10.473 1.00 0.00 48 ARG A O 9
ATOM 7929 N N . VAL A 1 48 ? -5.526 1.817 12.144 1.00 0.00 49 VAL A N 9
ATOM 7930 C CA . VAL A 1 48 ? -6.142 3.174 12.121 1.00 0.00 49 VAL A CA 9
ATOM 7931 C C . VAL A 1 48 ? -6.171 3.712 10.689 1.00 0.00 49 VAL A C 9
ATOM 7932 O O . VAL A 1 48 ? -6.980 4.553 10.346 1.00 0.00 49 VAL A O 9
ATOM 7945 N N . TYR A 1 49 ? -5.296 3.230 9.848 1.00 0.00 50 TYR A N 9
ATOM 7946 C CA . TYR A 1 49 ? -5.274 3.710 8.437 1.00 0.00 50 TYR A CA 9
ATOM 7947 C C . TYR A 1 49 ? -6.634 3.465 7.776 1.00 0.00 50 TYR A C 9
ATOM 7948 O O . TYR A 1 49 ? -7.247 4.368 7.246 1.00 0.00 50 TYR A O 9
ATOM 7966 N N . GLU A 1 50 ? -7.109 2.250 7.805 1.00 0.00 51 GLU A N 9
ATOM 7967 C CA . GLU A 1 50 ? -8.419 1.947 7.186 1.00 0.00 51 GLU A CA 9
ATOM 7968 C C . GLU A 1 50 ? -9.551 2.597 7.989 1.00 0.00 51 GLU A C 9
ATOM 7969 O O . GLU A 1 50 ? -10.687 2.638 7.560 1.00 0.00 51 GLU A O 9
ATOM 7981 N N . ALA A 1 51 ? -9.248 3.104 9.153 1.00 0.00 52 ALA A N 9
ATOM 7982 C CA . ALA A 1 51 ? -10.305 3.748 9.986 1.00 0.00 52 ALA A CA 9
ATOM 7983 C C . ALA A 1 51 ? -10.574 5.174 9.497 1.00 0.00 52 ALA A C 9
ATOM 7984 O O . ALA A 1 51 ? -11.690 5.527 9.170 1.00 0.00 52 ALA A O 9
ATOM 7991 N N . GLN A 1 52 ? -9.563 5.999 9.453 1.00 0.00 53 GLN A N 9
ATOM 7992 C CA . GLN A 1 52 ? -9.766 7.404 8.991 1.00 0.00 53 GLN A CA 9
ATOM 7993 C C . GLN A 1 52 ? -10.464 7.420 7.626 1.00 0.00 53 GLN A C 9
ATOM 7994 O O . GLN A 1 52 ? -11.070 8.400 7.242 1.00 0.00 53 GLN A O 9
ATOM 8008 N N . MET A 1 53 ? -10.381 6.344 6.892 1.00 0.00 54 MET A N 9
ATOM 8009 C CA . MET A 1 53 ? -11.039 6.304 5.555 1.00 0.00 54 MET A CA 9
ATOM 8010 C C . MET A 1 53 ? -12.489 5.831 5.691 1.00 0.00 54 MET A C 9
ATOM 8011 O O . MET A 1 53 ? -13.403 6.450 5.183 1.00 0.00 54 MET A O 9
ATOM 8025 N N . GLU A 1 54 ? -12.706 4.741 6.372 1.00 0.00 55 GLU A N 9
ATOM 8026 C CA . GLU A 1 54 ? -14.097 4.230 6.539 1.00 0.00 55 GLU A CA 9
ATOM 8027 C C . GLU A 1 54 ? -14.412 4.027 8.022 1.00 0.00 55 GLU A C 9
ATOM 8028 O O . GLU A 1 54 ? -13.535 4.040 8.861 1.00 0.00 55 GLU A O 9
ATOM 8040 N N . ARG A 1 55 ? -15.661 3.835 8.351 1.00 0.00 56 ARG A N 9
ATOM 8041 C CA . ARG A 1 55 ? -16.033 3.628 9.779 1.00 0.00 56 ARG A CA 9
ATOM 8042 C C . ARG A 1 55 ? -17.455 3.067 9.879 1.00 0.00 56 ARG A C 9
ATOM 8043 O O . ARG A 1 55 ? -17.723 2.068 9.232 1.00 0.00 56 ARG A O 9
ATOM 8065 N N . ALA A 1 1 ? -6.790 -19.639 -10.067 1.00 0.00 2 ALA A N 10
ATOM 8066 C CA . ALA A 1 1 ? -5.579 -20.344 -9.559 1.00 0.00 2 ALA A CA 10
ATOM 8067 C C . ALA A 1 1 ? -4.314 -19.726 -10.164 1.00 0.00 2 ALA A C 10
ATOM 8068 O O . ALA A 1 1 ? -3.250 -20.312 -10.133 1.00 0.00 2 ALA A O 10
ATOM 8077 N N . LYS A 1 2 ? -4.421 -18.548 -10.715 1.00 0.00 3 LYS A N 10
ATOM 8078 C CA . LYS A 1 2 ? -3.225 -17.896 -11.321 1.00 0.00 3 LYS A CA 10
ATOM 8079 C C . LYS A 1 2 ? -2.674 -16.825 -10.379 1.00 0.00 3 LYS A C 10
ATOM 8080 O O . LYS A 1 2 ? -2.632 -15.655 -10.709 1.00 0.00 3 LYS A O 10
ATOM 8099 N N . VAL A 1 3 ? -2.250 -17.213 -9.207 1.00 0.00 4 VAL A N 10
ATOM 8100 C CA . VAL A 1 3 ? -1.700 -16.217 -8.244 1.00 0.00 4 VAL A CA 10
ATOM 8101 C C . VAL A 1 3 ? -0.265 -16.589 -7.861 1.00 0.00 4 VAL A C 10
ATOM 8102 O O . VAL A 1 3 ? 0.601 -15.744 -7.759 1.00 0.00 4 VAL A O 10
ATOM 8115 N N . GLN A 1 4 ? -0.007 -17.851 -7.648 1.00 0.00 5 GLN A N 10
ATOM 8116 C CA . GLN A 1 4 ? 1.371 -18.277 -7.273 1.00 0.00 5 GLN A CA 10
ATOM 8117 C C . GLN A 1 4 ? 1.934 -17.358 -6.188 1.00 0.00 5 GLN A C 10
ATOM 8118 O O . GLN A 1 4 ? 1.219 -16.582 -5.584 1.00 0.00 5 GLN A O 10
ATOM 8132 N N . ALA A 1 5 ? 3.213 -17.437 -5.934 1.00 0.00 6 ALA A N 10
ATOM 8133 C CA . ALA A 1 5 ? 3.824 -16.568 -4.887 1.00 0.00 6 ALA A CA 10
ATOM 8134 C C . ALA A 1 5 ? 3.284 -16.942 -3.504 1.00 0.00 6 ALA A C 10
ATOM 8135 O O . ALA A 1 5 ? 2.291 -16.411 -3.049 1.00 0.00 6 ALA A O 10
ATOM 8142 N N . TYR A 1 6 ? 3.934 -17.853 -2.831 1.00 0.00 7 TYR A N 10
ATOM 8143 C CA . TYR A 1 6 ? 3.458 -18.259 -1.479 1.00 0.00 7 TYR A CA 10
ATOM 8144 C C . TYR A 1 6 ? 3.289 -17.026 -0.587 1.00 0.00 7 TYR A C 10
ATOM 8145 O O . TYR A 1 6 ? 4.249 -16.461 -0.105 1.00 0.00 7 TYR A O 10
ATOM 8163 N N . VAL A 1 7 ? 2.074 -16.603 -0.366 1.00 0.00 8 VAL A N 10
ATOM 8164 C CA . VAL A 1 7 ? 1.849 -15.405 0.491 1.00 0.00 8 VAL A CA 10
ATOM 8165 C C . VAL A 1 7 ? 2.745 -14.252 0.030 1.00 0.00 8 VAL A C 10
ATOM 8166 O O . VAL A 1 7 ? 3.776 -13.982 0.613 1.00 0.00 8 VAL A O 10
ATOM 8179 N N . SER A 1 8 ? 2.362 -13.572 -1.016 1.00 0.00 9 SER A N 10
ATOM 8180 C CA . SER A 1 8 ? 3.192 -12.439 -1.515 1.00 0.00 9 SER A CA 10
ATOM 8181 C C . SER A 1 8 ? 2.879 -11.163 -0.729 1.00 0.00 9 SER A C 10
ATOM 8182 O O . SER A 1 8 ? 1.768 -10.952 -0.284 1.00 0.00 9 SER A O 10
ATOM 8190 N N . ASP A 1 9 ? 3.851 -10.310 -0.553 1.00 0.00 10 ASP A N 10
ATOM 8191 C CA . ASP A 1 9 ? 3.612 -9.050 0.201 1.00 0.00 10 ASP A CA 10
ATOM 8192 C C . ASP A 1 9 ? 2.567 -8.192 -0.516 1.00 0.00 10 ASP A C 10
ATOM 8193 O O . ASP A 1 9 ? 2.894 -7.233 -1.189 1.00 0.00 10 ASP A O 10
ATOM 8202 N N . GLU A 1 10 ? 1.314 -8.528 -0.380 1.00 0.00 11 GLU A N 10
ATOM 8203 C CA . GLU A 1 10 ? 0.250 -7.731 -1.055 1.00 0.00 11 GLU A CA 10
ATOM 8204 C C . GLU A 1 10 ? 0.290 -6.277 -0.578 1.00 0.00 11 GLU A C 10
ATOM 8205 O O . GLU A 1 10 ? -0.313 -5.403 -1.169 1.00 0.00 11 GLU A O 10
ATOM 8217 N N . ILE A 1 11 ? 0.996 -6.010 0.488 1.00 0.00 12 ILE A N 10
ATOM 8218 C CA . ILE A 1 11 ? 1.071 -4.612 1.001 1.00 0.00 12 ILE A CA 10
ATOM 8219 C C . ILE A 1 11 ? 1.909 -3.744 0.057 1.00 0.00 12 ILE A C 10
ATOM 8220 O O . ILE A 1 11 ? 1.631 -2.578 -0.135 1.00 0.00 12 ILE A O 10
ATOM 8236 N N . VAL A 1 12 ? 2.933 -4.303 -0.528 1.00 0.00 13 VAL A N 10
ATOM 8237 C CA . VAL A 1 12 ? 3.790 -3.509 -1.457 1.00 0.00 13 VAL A CA 10
ATOM 8238 C C . VAL A 1 12 ? 2.920 -2.619 -2.351 1.00 0.00 13 VAL A C 10
ATOM 8239 O O . VAL A 1 12 ? 3.200 -1.453 -2.545 1.00 0.00 13 VAL A O 10
ATOM 8252 N N . TYR A 1 13 ? 1.867 -3.163 -2.899 1.00 0.00 14 TYR A N 10
ATOM 8253 C CA . TYR A 1 13 ? 0.980 -2.351 -3.780 1.00 0.00 14 TYR A CA 10
ATOM 8254 C C . TYR A 1 13 ? 0.279 -1.259 -2.967 1.00 0.00 14 TYR A C 10
ATOM 8255 O O . TYR A 1 13 ? 0.296 -0.098 -3.323 1.00 0.00 14 TYR A O 10
ATOM 8273 N N . LYS A 1 14 ? -0.344 -1.626 -1.882 1.00 0.00 15 LYS A N 10
ATOM 8274 C CA . LYS A 1 14 ? -1.052 -0.614 -1.047 1.00 0.00 15 LYS A CA 10
ATOM 8275 C C . LYS A 1 14 ? -0.123 0.555 -0.710 1.00 0.00 15 LYS A C 10
ATOM 8276 O O . LYS A 1 14 ? -0.529 1.699 -0.708 1.00 0.00 15 LYS A O 10
ATOM 8295 N N . ILE A 1 15 ? 1.120 0.279 -0.422 1.00 0.00 16 ILE A N 10
ATOM 8296 C CA . ILE A 1 15 ? 2.066 1.382 -0.085 1.00 0.00 16 ILE A CA 10
ATOM 8297 C C . ILE A 1 15 ? 2.320 2.256 -1.316 1.00 0.00 16 ILE A C 10
ATOM 8298 O O . ILE A 1 15 ? 2.280 3.468 -1.248 1.00 0.00 16 ILE A O 10
ATOM 8314 N N . ASN A 1 16 ? 2.584 1.650 -2.441 1.00 0.00 17 ASN A N 10
ATOM 8315 C CA . ASN A 1 16 ? 2.840 2.449 -3.674 1.00 0.00 17 ASN A CA 10
ATOM 8316 C C . ASN A 1 16 ? 1.816 3.580 -3.790 1.00 0.00 17 ASN A C 10
ATOM 8317 O O . ASN A 1 16 ? 2.103 4.641 -4.309 1.00 0.00 17 ASN A O 10
ATOM 8328 N N . LYS A 1 17 ? 0.623 3.362 -3.308 1.00 0.00 18 LYS A N 10
ATOM 8329 C CA . LYS A 1 17 ? -0.421 4.425 -3.389 1.00 0.00 18 LYS A CA 10
ATOM 8330 C C . LYS A 1 17 ? -0.099 5.557 -2.408 1.00 0.00 18 LYS A C 10
ATOM 8331 O O . LYS A 1 17 ? -0.026 6.711 -2.781 1.00 0.00 18 LYS A O 10
ATOM 8350 N N . ILE A 1 18 ? 0.091 5.236 -1.158 1.00 0.00 19 ILE A N 10
ATOM 8351 C CA . ILE A 1 18 ? 0.407 6.293 -0.156 1.00 0.00 19 ILE A CA 10
ATOM 8352 C C . ILE A 1 18 ? 1.590 7.141 -0.634 1.00 0.00 19 ILE A C 10
ATOM 8353 O O . ILE A 1 18 ? 1.524 8.354 -0.665 1.00 0.00 19 ILE A O 10
ATOM 8369 N N . VAL A 1 19 ? 2.672 6.513 -1.009 1.00 0.00 20 VAL A N 10
ATOM 8370 C CA . VAL A 1 19 ? 3.854 7.286 -1.485 1.00 0.00 20 VAL A CA 10
ATOM 8371 C C . VAL A 1 19 ? 3.500 8.055 -2.761 1.00 0.00 20 VAL A C 10
ATOM 8372 O O . VAL A 1 19 ? 3.554 9.267 -2.803 1.00 0.00 20 VAL A O 10
ATOM 8385 N N . GLU A 1 20 ? 3.137 7.356 -3.803 1.00 0.00 21 GLU A N 10
ATOM 8386 C CA . GLU A 1 20 ? 2.778 8.045 -5.075 1.00 0.00 21 GLU A CA 10
ATOM 8387 C C . GLU A 1 20 ? 1.782 9.175 -4.798 1.00 0.00 21 GLU A C 10
ATOM 8388 O O . GLU A 1 20 ? 1.898 10.262 -5.326 1.00 0.00 21 GLU A O 10
ATOM 8400 N N . ARG A 1 21 ? 0.803 8.922 -3.972 1.00 0.00 22 ARG A N 10
ATOM 8401 C CA . ARG A 1 21 ? -0.199 9.981 -3.660 1.00 0.00 22 ARG A CA 10
ATOM 8402 C C . ARG A 1 21 ? 0.506 11.318 -3.420 1.00 0.00 22 ARG A C 10
ATOM 8403 O O . ARG A 1 21 ? 0.130 12.335 -3.971 1.00 0.00 22 ARG A O 10
ATOM 8424 N N . ARG A 1 22 ? 1.523 11.327 -2.604 1.00 0.00 23 ARG A N 10
ATOM 8425 C CA . ARG A 1 22 ? 2.249 12.599 -2.332 1.00 0.00 23 ARG A CA 10
ATOM 8426 C C . ARG A 1 22 ? 2.491 13.356 -3.642 1.00 0.00 23 ARG A C 10
ATOM 8427 O O . ARG A 1 22 ? 2.138 14.511 -3.776 1.00 0.00 23 ARG A O 10
ATOM 8448 N N . ARG A 1 23 ? 3.087 12.714 -4.610 1.00 0.00 24 ARG A N 10
ATOM 8449 C CA . ARG A 1 23 ? 3.345 13.399 -5.909 1.00 0.00 24 ARG A CA 10
ATOM 8450 C C . ARG A 1 23 ? 2.028 13.640 -6.647 1.00 0.00 24 ARG A C 10
ATOM 8451 O O . ARG A 1 23 ? 1.706 14.754 -7.010 1.00 0.00 24 ARG A O 10
ATOM 8472 N N . ALA A 1 24 ? 1.258 12.611 -6.862 1.00 0.00 25 ALA A N 10
ATOM 8473 C CA . ALA A 1 24 ? -0.040 12.796 -7.567 1.00 0.00 25 ALA A CA 10
ATOM 8474 C C . ALA A 1 24 ? -0.803 13.963 -6.939 1.00 0.00 25 ALA A C 10
ATOM 8475 O O . ALA A 1 24 ? -1.656 14.568 -7.558 1.00 0.00 25 ALA A O 10
ATOM 8482 N N . GLU A 1 25 ? -0.503 14.280 -5.708 1.00 0.00 26 GLU A N 10
ATOM 8483 C CA . GLU A 1 25 ? -1.203 15.400 -5.034 1.00 0.00 26 GLU A CA 10
ATOM 8484 C C . GLU A 1 25 ? -0.333 16.659 -5.056 1.00 0.00 26 GLU A C 10
ATOM 8485 O O . GLU A 1 25 ? -0.828 17.767 -4.981 1.00 0.00 26 GLU A O 10
ATOM 8497 N N . GLY A 1 26 ? 0.962 16.504 -5.157 1.00 0.00 27 GLY A N 10
ATOM 8498 C CA . GLY A 1 26 ? 1.852 17.699 -5.183 1.00 0.00 27 GLY A CA 10
ATOM 8499 C C . GLY A 1 26 ? 2.885 17.591 -4.059 1.00 0.00 27 GLY A C 10
ATOM 8500 O O . GLY A 1 26 ? 2.971 18.443 -3.198 1.00 0.00 27 GLY A O 10
ATOM 8504 N N . ALA A 1 27 ? 3.668 16.548 -4.064 1.00 0.00 28 ALA A N 10
ATOM 8505 C CA . ALA A 1 27 ? 4.697 16.380 -2.996 1.00 0.00 28 ALA A CA 10
ATOM 8506 C C . ALA A 1 27 ? 5.606 17.611 -2.938 1.00 0.00 28 ALA A C 10
ATOM 8507 O O . ALA A 1 27 ? 5.279 18.662 -3.451 1.00 0.00 28 ALA A O 10
ATOM 8514 N N . LYS A 1 28 ? 6.747 17.490 -2.316 1.00 0.00 29 LYS A N 10
ATOM 8515 C CA . LYS A 1 28 ? 7.674 18.655 -2.225 1.00 0.00 29 LYS A CA 10
ATOM 8516 C C . LYS A 1 28 ? 9.121 18.203 -2.444 1.00 0.00 29 LYS A C 10
ATOM 8517 O O . LYS A 1 28 ? 9.866 18.817 -3.181 1.00 0.00 29 LYS A O 10
ATOM 8536 N N . SER A 1 29 ? 9.525 17.137 -1.811 1.00 0.00 30 SER A N 10
ATOM 8537 C CA . SER A 1 29 ? 10.924 16.651 -1.985 1.00 0.00 30 SER A CA 10
ATOM 8538 C C . SER A 1 29 ? 10.965 15.122 -1.931 1.00 0.00 30 SER A C 10
ATOM 8539 O O . SER A 1 29 ? 9.944 14.463 -1.923 1.00 0.00 30 SER A O 10
ATOM 8547 N N . THR A 1 30 ? 12.139 14.551 -1.897 1.00 0.00 31 THR A N 10
ATOM 8548 C CA . THR A 1 30 ? 12.243 13.065 -1.843 1.00 0.00 31 THR A CA 10
ATOM 8549 C C . THR A 1 30 ? 12.074 12.575 -0.402 1.00 0.00 31 THR A C 10
ATOM 8550 O O . THR A 1 30 ? 12.292 11.419 -0.100 1.00 0.00 31 THR A O 10
ATOM 8561 N N . ASP A 1 31 ? 11.688 13.447 0.489 1.00 0.00 32 ASP A N 10
ATOM 8562 C CA . ASP A 1 31 ? 11.508 13.031 1.909 1.00 0.00 32 ASP A CA 10
ATOM 8563 C C . ASP A 1 31 ? 10.645 11.769 1.983 1.00 0.00 32 ASP A C 10
ATOM 8564 O O . ASP A 1 31 ? 10.754 10.982 2.903 1.00 0.00 32 ASP A O 10
ATOM 8573 N N . VAL A 1 32 ? 9.788 11.569 1.019 1.00 0.00 33 VAL A N 10
ATOM 8574 C CA . VAL A 1 32 ? 8.918 10.358 1.034 1.00 0.00 33 VAL A CA 10
ATOM 8575 C C . VAL A 1 32 ? 9.543 9.248 0.184 1.00 0.00 33 VAL A C 10
ATOM 8576 O O . VAL A 1 32 ? 10.210 9.506 -0.798 1.00 0.00 33 VAL A O 10
ATOM 8589 N N . SER A 1 33 ? 9.331 8.014 0.553 1.00 0.00 34 SER A N 10
ATOM 8590 C CA . SER A 1 33 ? 9.912 6.889 -0.235 1.00 0.00 34 SER A CA 10
ATOM 8591 C C . SER A 1 33 ? 9.087 5.616 -0.033 1.00 0.00 34 SER A C 10
ATOM 8592 O O . SER A 1 33 ? 8.478 5.417 1.000 1.00 0.00 34 SER A O 10
ATOM 8600 N N . PHE A 1 34 ? 9.060 4.753 -1.012 1.00 0.00 35 PHE A N 10
ATOM 8601 C CA . PHE A 1 34 ? 8.274 3.492 -0.876 1.00 0.00 35 PHE A CA 10
ATOM 8602 C C . PHE A 1 34 ? 8.747 2.705 0.349 1.00 0.00 35 PHE A C 10
ATOM 8603 O O . PHE A 1 34 ? 7.955 2.142 1.080 1.00 0.00 35 PHE A O 10
ATOM 8620 N N . SER A 1 35 ? 10.031 2.658 0.576 1.00 0.00 36 SER A N 10
ATOM 8621 C CA . SER A 1 35 ? 10.552 1.905 1.753 1.00 0.00 36 SER A CA 10
ATOM 8622 C C . SER A 1 35 ? 10.169 2.622 3.051 1.00 0.00 36 SER A C 10
ATOM 8623 O O . SER A 1 35 ? 10.030 2.010 4.091 1.00 0.00 36 SER A O 10
ATOM 8631 N N . SER A 1 36 ? 10.000 3.915 2.998 1.00 0.00 37 SER A N 10
ATOM 8632 C CA . SER A 1 36 ? 9.628 4.669 4.229 1.00 0.00 37 SER A CA 10
ATOM 8633 C C . SER A 1 36 ? 8.127 4.535 4.505 1.00 0.00 37 SER A C 10
ATOM 8634 O O . SER A 1 36 ? 7.709 4.331 5.628 1.00 0.00 37 SER A O 10
ATOM 8642 N N . ILE A 1 37 ? 7.313 4.652 3.492 1.00 0.00 38 ILE A N 10
ATOM 8643 C CA . ILE A 1 37 ? 5.841 4.535 3.698 1.00 0.00 38 ILE A CA 10
ATOM 8644 C C . ILE A 1 37 ? 5.443 3.070 3.909 1.00 0.00 38 ILE A C 10
ATOM 8645 O O . ILE A 1 37 ? 4.407 2.773 4.469 1.00 0.00 38 ILE A O 10
ATOM 8661 N N . SER A 1 38 ? 6.256 2.154 3.457 1.00 0.00 39 SER A N 10
ATOM 8662 C CA . SER A 1 38 ? 5.924 0.710 3.625 1.00 0.00 39 SER A CA 10
ATOM 8663 C C . SER A 1 38 ? 5.830 0.349 5.111 1.00 0.00 39 SER A C 10
ATOM 8664 O O . SER A 1 38 ? 4.756 0.244 5.666 1.00 0.00 39 SER A O 10
ATOM 8672 N N . THR A 1 39 ? 6.948 0.153 5.755 1.00 0.00 40 THR A N 10
ATOM 8673 C CA . THR A 1 39 ? 6.929 -0.207 7.202 1.00 0.00 40 THR A CA 10
ATOM 8674 C C . THR A 1 39 ? 5.874 0.621 7.945 1.00 0.00 40 THR A C 10
ATOM 8675 O O . THR A 1 39 ? 5.240 0.150 8.868 1.00 0.00 40 THR A O 10
ATOM 8686 N N . MET A 1 40 ? 5.684 1.850 7.551 1.00 0.00 41 MET A N 10
ATOM 8687 C CA . MET A 1 40 ? 4.672 2.705 8.236 1.00 0.00 41 MET A CA 10
ATOM 8688 C C . MET A 1 40 ? 3.338 1.962 8.350 1.00 0.00 41 MET A C 10
ATOM 8689 O O . MET A 1 40 ? 2.838 1.728 9.432 1.00 0.00 41 MET A O 10
ATOM 8703 N N . LEU A 1 41 ? 2.756 1.590 7.242 1.00 0.00 42 LEU A N 10
ATOM 8704 C CA . LEU A 1 41 ? 1.454 0.863 7.294 1.00 0.00 42 LEU A CA 10
ATOM 8705 C C . LEU A 1 41 ? 1.589 -0.404 8.141 1.00 0.00 42 LEU A C 10
ATOM 8706 O O . LEU A 1 41 ? 0.897 -0.578 9.126 1.00 0.00 42 LEU A O 10
ATOM 8722 N N . LEU A 1 42 ? 2.470 -1.292 7.767 1.00 0.00 43 LEU A N 10
ATOM 8723 C CA . LEU A 1 42 ? 2.640 -2.546 8.556 1.00 0.00 43 LEU A CA 10
ATOM 8724 C C . LEU A 1 42 ? 2.787 -2.222 10.042 1.00 0.00 43 LEU A C 10
ATOM 8725 O O . LEU A 1 42 ? 2.189 -2.859 10.888 1.00 0.00 43 LEU A O 10
ATOM 8741 N N . GLU A 1 43 ? 3.569 -1.230 10.372 1.00 0.00 44 GLU A N 10
ATOM 8742 C CA . GLU A 1 43 ? 3.735 -0.865 11.805 1.00 0.00 44 GLU A CA 10
ATOM 8743 C C . GLU A 1 43 ? 2.385 -0.420 12.354 1.00 0.00 44 GLU A C 10
ATOM 8744 O O . GLU A 1 43 ? 2.156 -0.386 13.546 1.00 0.00 44 GLU A O 10
ATOM 8756 N N . LEU A 1 44 ? 1.486 -0.084 11.473 1.00 0.00 45 LEU A N 10
ATOM 8757 C CA . LEU A 1 44 ? 0.135 0.354 11.898 1.00 0.00 45 LEU A CA 10
ATOM 8758 C C . LEU A 1 44 ? -0.846 -0.814 11.776 1.00 0.00 45 LEU A C 10
ATOM 8759 O O . LEU A 1 44 ? -2.005 -0.704 12.124 1.00 0.00 45 LEU A O 10
ATOM 8775 N N . GLY A 1 45 ? -0.390 -1.935 11.278 1.00 0.00 46 GLY A N 10
ATOM 8776 C CA . GLY A 1 45 ? -1.298 -3.106 11.130 1.00 0.00 46 GLY A CA 10
ATOM 8777 C C . GLY A 1 45 ? -2.328 -2.820 10.035 1.00 0.00 46 GLY A C 10
ATOM 8778 O O . GLY A 1 45 ? -3.251 -3.584 9.830 1.00 0.00 46 GLY A O 10
ATOM 8782 N N . LEU A 1 46 ? -2.176 -1.721 9.331 1.00 0.00 47 LEU A N 10
ATOM 8783 C CA . LEU A 1 46 ? -3.138 -1.361 8.237 1.00 0.00 47 LEU A CA 10
ATOM 8784 C C . LEU A 1 46 ? -4.445 -0.787 8.806 1.00 0.00 47 LEU A C 10
ATOM 8785 O O . LEU A 1 46 ? -5.077 0.049 8.194 1.00 0.00 47 LEU A O 10
ATOM 8801 N N . ARG A 1 47 ? -4.864 -1.231 9.962 1.00 0.00 48 ARG A N 10
ATOM 8802 C CA . ARG A 1 47 ? -6.133 -0.706 10.545 1.00 0.00 48 ARG A CA 10
ATOM 8803 C C . ARG A 1 47 ? -5.954 0.746 11.002 1.00 0.00 48 ARG A C 10
ATOM 8804 O O . ARG A 1 47 ? -6.558 1.652 10.465 1.00 0.00 48 ARG A O 10
ATOM 8825 N N . VAL A 1 48 ? -5.135 0.971 11.994 1.00 0.00 49 VAL A N 10
ATOM 8826 C CA . VAL A 1 48 ? -4.925 2.363 12.485 1.00 0.00 49 VAL A CA 10
ATOM 8827 C C . VAL A 1 48 ? -4.809 3.331 11.306 1.00 0.00 49 VAL A C 10
ATOM 8828 O O . VAL A 1 48 ? -5.211 4.475 11.388 1.00 0.00 49 VAL A O 10
ATOM 8841 N N . TYR A 1 49 ? -4.262 2.884 10.209 1.00 0.00 50 TYR A N 10
ATOM 8842 C CA . TYR A 1 49 ? -4.125 3.782 9.027 1.00 0.00 50 TYR A CA 10
ATOM 8843 C C . TYR A 1 49 ? -5.486 3.983 8.357 1.00 0.00 50 TYR A C 10
ATOM 8844 O O . TYR A 1 49 ? -6.050 5.060 8.387 1.00 0.00 50 TYR A O 10
ATOM 8862 N N . GLU A 1 50 ? -6.019 2.956 7.754 1.00 0.00 51 GLU A N 10
ATOM 8863 C CA . GLU A 1 50 ? -7.337 3.081 7.085 1.00 0.00 51 GLU A CA 10
ATOM 8864 C C . GLU A 1 50 ? -8.400 3.538 8.086 1.00 0.00 51 GLU A C 10
ATOM 8865 O O . GLU A 1 50 ? -9.437 4.054 7.716 1.00 0.00 51 GLU A O 10
ATOM 8877 N N . ALA A 1 51 ? -8.152 3.352 9.356 1.00 0.00 52 ALA A N 10
ATOM 8878 C CA . ALA A 1 51 ? -9.148 3.776 10.381 1.00 0.00 52 ALA A CA 10
ATOM 8879 C C . ALA A 1 51 ? -9.394 5.286 10.293 1.00 0.00 52 ALA A C 10
ATOM 8880 O O . ALA A 1 51 ? -10.434 5.777 10.682 1.00 0.00 52 ALA A O 10
ATOM 8887 N N . GLN A 1 52 ? -8.444 6.023 9.787 1.00 0.00 53 GLN A N 10
ATOM 8888 C CA . GLN A 1 52 ? -8.626 7.499 9.676 1.00 0.00 53 GLN A CA 10
ATOM 8889 C C . GLN A 1 52 ? -9.975 7.819 9.026 1.00 0.00 53 GLN A C 10
ATOM 8890 O O . GLN A 1 52 ? -10.689 8.702 9.455 1.00 0.00 53 GLN A O 10
ATOM 8904 N N . MET A 1 53 ? -10.329 7.106 7.990 1.00 0.00 54 MET A N 10
ATOM 8905 C CA . MET A 1 53 ? -11.630 7.370 7.313 1.00 0.00 54 MET A CA 10
ATOM 8906 C C . MET A 1 53 ? -12.120 6.107 6.601 1.00 0.00 54 MET A C 10
ATOM 8907 O O . MET A 1 53 ? -13.113 5.517 6.975 1.00 0.00 54 MET A O 10
ATOM 8921 N N . GLU A 1 54 ? -11.428 5.689 5.575 1.00 0.00 55 GLU A N 10
ATOM 8922 C CA . GLU A 1 54 ? -11.855 4.463 4.840 1.00 0.00 55 GLU A CA 10
ATOM 8923 C C . GLU A 1 54 ? -10.887 4.173 3.688 1.00 0.00 55 GLU A C 10
ATOM 8924 O O . GLU A 1 54 ? -10.215 5.056 3.193 1.00 0.00 55 GLU A O 10
ATOM 8936 N N . ARG A 1 55 ? -10.810 2.943 3.261 1.00 0.00 56 ARG A N 10
ATOM 8937 C CA . ARG A 1 55 ? -9.885 2.598 2.143 1.00 0.00 56 ARG A CA 10
ATOM 8938 C C . ARG A 1 55 ? -10.060 3.585 0.987 1.00 0.00 56 ARG A C 10
ATOM 8939 O O . ARG A 1 55 ? -11.175 3.717 0.510 1.00 0.00 56 ARG A O 10
ATOM 8961 N N . ALA A 1 1 ? -5.561 -26.080 0.933 1.00 0.00 2 ALA A N 11
ATOM 8962 C CA . ALA A 1 1 ? -4.386 -25.254 1.330 1.00 0.00 2 ALA A CA 11
ATOM 8963 C C . ALA A 1 1 ? -3.184 -25.590 0.446 1.00 0.00 2 ALA A C 11
ATOM 8964 O O . ALA A 1 1 ? -2.962 -26.732 0.090 1.00 0.00 2 ALA A O 11
ATOM 8973 N N . LYS A 1 2 ? -2.406 -24.607 0.086 1.00 0.00 3 LYS A N 11
ATOM 8974 C CA . LYS A 1 2 ? -1.218 -24.872 -0.775 1.00 0.00 3 LYS A CA 11
ATOM 8975 C C . LYS A 1 2 ? 0.071 -24.615 0.009 1.00 0.00 3 LYS A C 11
ATOM 8976 O O . LYS A 1 2 ? 0.681 -23.572 -0.115 1.00 0.00 3 LYS A O 11
ATOM 8995 N N . VAL A 1 3 ? 0.487 -25.564 0.810 1.00 0.00 4 VAL A N 11
ATOM 8996 C CA . VAL A 1 3 ? 1.740 -25.396 1.611 1.00 0.00 4 VAL A CA 11
ATOM 8997 C C . VAL A 1 3 ? 1.900 -23.941 2.070 1.00 0.00 4 VAL A C 11
A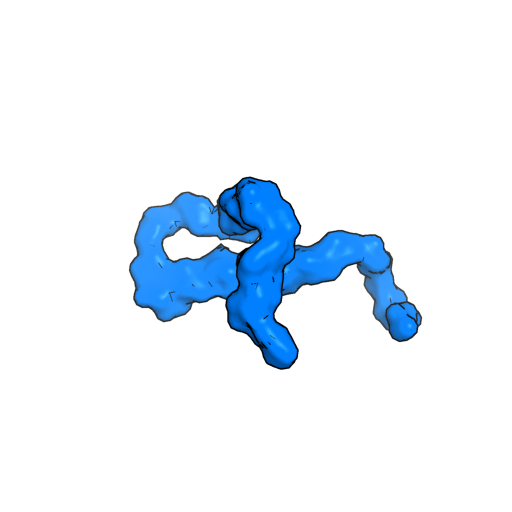TOM 8998 O O . VAL A 1 3 ? 2.680 -23.188 1.523 1.00 0.00 4 VAL A O 11
ATOM 9011 N N . GLN A 1 4 ? 1.165 -23.544 3.072 1.00 0.00 5 GLN A N 11
ATOM 9012 C CA . GLN A 1 4 ? 1.270 -22.141 3.564 1.00 0.00 5 GLN A CA 11
ATOM 9013 C C . GLN A 1 4 ? 0.883 -21.162 2.452 1.00 0.00 5 GLN A C 11
ATOM 9014 O O . GLN A 1 4 ? 0.947 -21.481 1.281 1.00 0.00 5 GLN A O 11
ATOM 9028 N N . ALA A 1 5 ? 0.481 -19.973 2.808 1.00 0.00 6 ALA A N 11
ATOM 9029 C CA . ALA A 1 5 ? 0.089 -18.976 1.771 1.00 0.00 6 ALA A CA 11
ATOM 9030 C C . ALA A 1 5 ? 0.751 -17.625 2.061 1.00 0.00 6 ALA A C 11
ATOM 9031 O O . ALA A 1 5 ? 0.297 -16.866 2.895 1.00 0.00 6 ALA A O 11
ATOM 9038 N N . TYR A 1 6 ? 1.821 -17.318 1.378 1.00 0.00 7 TYR A N 11
ATOM 9039 C CA . TYR A 1 6 ? 2.511 -16.017 1.617 1.00 0.00 7 TYR A CA 11
ATOM 9040 C C . TYR A 1 6 ? 2.518 -15.169 0.340 1.00 0.00 7 TYR A C 11
ATOM 9041 O O . TYR A 1 6 ? 3.546 -14.692 -0.092 1.00 0.00 7 TYR A O 11
ATOM 9059 N N . VAL A 1 7 ? 1.378 -14.978 -0.265 1.00 0.00 8 VAL A N 11
ATOM 9060 C CA . VAL A 1 7 ? 1.327 -14.160 -1.512 1.00 0.00 8 VAL A CA 11
ATOM 9061 C C . VAL A 1 7 ? 0.515 -12.882 -1.280 1.00 0.00 8 VAL A C 11
ATOM 9062 O O . VAL A 1 7 ? -0.481 -12.641 -1.933 1.00 0.00 8 VAL A O 11
ATOM 9075 N N . SER A 1 8 ? 0.932 -12.058 -0.356 1.00 0.00 9 SER A N 11
ATOM 9076 C CA . SER A 1 8 ? 0.182 -10.797 -0.087 1.00 0.00 9 SER A CA 11
ATOM 9077 C C . SER A 1 8 ? 0.679 -9.680 -1.012 1.00 0.00 9 SER A C 11
ATOM 9078 O O . SER A 1 8 ? 1.030 -8.605 -0.570 1.00 0.00 9 SER A O 11
ATOM 9086 N N . ASP A 1 9 ? 0.714 -9.930 -2.291 1.00 0.00 10 ASP A N 11
ATOM 9087 C CA . ASP A 1 9 ? 1.190 -8.890 -3.245 1.00 0.00 10 ASP A CA 11
ATOM 9088 C C . ASP A 1 9 ? 0.269 -7.665 -3.205 1.00 0.00 10 ASP A C 11
ATOM 9089 O O . ASP A 1 9 ? 0.722 -6.537 -3.194 1.00 0.00 10 ASP A O 11
ATOM 9098 N N . GLU A 1 10 ? -1.018 -7.878 -3.188 1.00 0.00 11 GLU A N 11
ATOM 9099 C CA . GLU A 1 10 ? -1.966 -6.726 -3.157 1.00 0.00 11 GLU A CA 11
ATOM 9100 C C . GLU A 1 10 ? -1.516 -5.687 -2.125 1.00 0.00 11 GLU A C 11
ATOM 9101 O O . GLU A 1 10 ? -1.496 -4.502 -2.394 1.00 0.00 11 GLU A O 11
ATOM 9113 N N . ILE A 1 11 ? -1.158 -6.118 -0.947 1.00 0.00 12 ILE A N 11
ATOM 9114 C CA . ILE A 1 11 ? -0.716 -5.150 0.099 1.00 0.00 12 ILE A CA 11
ATOM 9115 C C . ILE A 1 11 ? 0.378 -4.230 -0.455 1.00 0.00 12 ILE A C 11
ATOM 9116 O O . ILE A 1 11 ? 0.330 -3.027 -0.293 1.00 0.00 12 ILE A O 11
ATOM 9132 N N . VAL A 1 12 ? 1.362 -4.786 -1.107 1.00 0.00 13 VAL A N 11
ATOM 9133 C CA . VAL A 1 12 ? 2.456 -3.944 -1.667 1.00 0.00 13 VAL A CA 11
ATOM 9134 C C . VAL A 1 12 ? 1.895 -2.972 -2.710 1.00 0.00 13 VAL A C 11
ATOM 9135 O O . VAL A 1 12 ? 2.370 -1.863 -2.857 1.00 0.00 13 VAL A O 11
ATOM 9148 N N . TYR A 1 13 ? 0.889 -3.379 -3.434 1.00 0.00 14 TYR A N 11
ATOM 9149 C CA . TYR A 1 13 ? 0.302 -2.477 -4.465 1.00 0.00 14 TYR A CA 11
ATOM 9150 C C . TYR A 1 13 ? -0.290 -1.229 -3.803 1.00 0.00 14 TYR A C 11
ATOM 9151 O O . TYR A 1 13 ? -0.019 -0.115 -4.205 1.00 0.00 14 TYR A O 11
ATOM 9169 N N . LYS A 1 14 ? -1.095 -1.408 -2.793 1.00 0.00 15 LYS A N 11
ATOM 9170 C CA . LYS A 1 14 ? -1.703 -0.231 -2.107 1.00 0.00 15 LYS A CA 11
ATOM 9171 C C . LYS A 1 14 ? -0.613 0.767 -1.700 1.00 0.00 15 LYS A C 11
ATOM 9172 O O . LYS A 1 14 ? -0.853 1.953 -1.599 1.00 0.00 15 LYS A O 11
ATOM 9191 N N . ILE A 1 15 ? 0.582 0.295 -1.464 1.00 0.00 16 ILE A N 11
ATOM 9192 C CA . ILE A 1 15 ? 1.680 1.219 -1.066 1.00 0.00 16 ILE A CA 11
ATOM 9193 C C . ILE A 1 15 ? 2.163 2.022 -2.277 1.00 0.00 16 ILE A C 11
ATOM 9194 O O . ILE A 1 15 ? 2.080 3.234 -2.300 1.00 0.00 16 ILE A O 11
ATOM 9210 N N . ASN A 1 16 ? 2.669 1.356 -3.282 1.00 0.00 17 ASN A N 11
ATOM 9211 C CA . ASN A 1 16 ? 3.158 2.082 -4.491 1.00 0.00 17 ASN A CA 11
ATOM 9212 C C . ASN A 1 16 ? 2.180 3.197 -4.863 1.00 0.00 17 ASN A C 11
ATOM 9213 O O . ASN A 1 16 ? 2.555 4.194 -5.449 1.00 0.00 17 ASN A O 11
ATOM 9224 N N . LYS A 1 17 ? 0.932 3.047 -4.518 1.00 0.00 18 LYS A N 11
ATOM 9225 C CA . LYS A 1 17 ? -0.058 4.112 -4.838 1.00 0.00 18 LYS A CA 11
ATOM 9226 C C . LYS A 1 17 ? 0.122 5.282 -3.869 1.00 0.00 18 LYS A C 11
ATOM 9227 O O . LYS A 1 17 ? 0.416 6.392 -4.267 1.00 0.00 18 LYS A O 11
ATOM 9246 N N . ILE A 1 18 ? -0.043 5.036 -2.598 1.00 0.00 19 ILE A N 11
ATOM 9247 C CA . ILE A 1 18 ? 0.129 6.130 -1.600 1.00 0.00 19 ILE A CA 11
ATOM 9248 C C . ILE A 1 18 ? 1.433 6.880 -1.877 1.00 0.00 19 ILE A C 11
ATOM 9249 O O . ILE A 1 18 ? 1.446 8.082 -2.051 1.00 0.00 19 ILE A O 11
ATOM 9265 N N . VAL A 1 19 ? 2.531 6.174 -1.934 1.00 0.00 20 VAL A N 11
ATOM 9266 C CA . VAL A 1 19 ? 3.835 6.845 -2.217 1.00 0.00 20 VAL A CA 11
ATOM 9267 C C . VAL A 1 19 ? 3.671 7.838 -3.369 1.00 0.00 20 VAL A C 11
ATOM 9268 O O . VAL A 1 19 ? 3.739 9.038 -3.186 1.00 0.00 20 VAL A O 11
ATOM 9281 N N . GLU A 1 20 ? 3.462 7.343 -4.557 1.00 0.00 21 GLU A N 11
ATOM 9282 C CA . GLU A 1 20 ? 3.296 8.250 -5.728 1.00 0.00 21 GLU A CA 11
ATOM 9283 C C . GLU A 1 20 ? 2.335 9.394 -5.392 1.00 0.00 21 GLU A C 11
ATOM 9284 O O . GLU A 1 20 ? 2.418 10.471 -5.947 1.00 0.00 21 GLU A O 11
ATOM 9296 N N . ARG A 1 21 ? 1.419 9.169 -4.488 1.00 0.00 22 ARG A N 11
ATOM 9297 C CA . ARG A 1 21 ? 0.454 10.247 -4.122 1.00 0.00 22 ARG A CA 11
ATOM 9298 C C . ARG A 1 21 ? 1.164 11.347 -3.330 1.00 0.00 22 ARG A C 11
ATOM 9299 O O . ARG A 1 21 ? 0.852 12.515 -3.457 1.00 0.00 22 ARG A O 11
ATOM 9320 N N . ARG A 1 22 ? 2.117 10.988 -2.515 1.00 0.00 23 ARG A N 11
ATOM 9321 C CA . ARG A 1 22 ? 2.842 12.017 -1.720 1.00 0.00 23 ARG A CA 11
ATOM 9322 C C . ARG A 1 22 ? 3.174 13.225 -2.598 1.00 0.00 23 ARG A C 11
ATOM 9323 O O . ARG A 1 22 ? 3.019 14.361 -2.192 1.00 0.00 23 ARG A O 11
ATOM 9344 N N . ARG A 1 23 ? 3.624 12.993 -3.801 1.00 0.00 24 ARG A N 11
ATOM 9345 C CA . ARG A 1 23 ? 3.962 14.132 -4.702 1.00 0.00 24 ARG A CA 11
ATOM 9346 C C . ARG A 1 23 ? 2.684 14.809 -5.195 1.00 0.00 24 ARG A C 11
ATOM 9347 O O . ARG A 1 23 ? 2.460 15.977 -4.949 1.00 0.00 24 ARG A O 11
ATOM 9368 N N . ALA A 1 24 ? 1.840 14.086 -5.881 1.00 0.00 25 ALA A N 11
ATOM 9369 C CA . ALA A 1 24 ? 0.575 14.699 -6.374 1.00 0.00 25 ALA A CA 11
ATOM 9370 C C . ALA A 1 24 ? -0.039 15.547 -5.261 1.00 0.00 25 ALA A C 11
ATOM 9371 O O . ALA A 1 24 ? -0.737 16.511 -5.508 1.00 0.00 25 ALA A O 11
ATOM 9378 N N . GLU A 1 25 ? 0.229 15.195 -4.033 1.00 0.00 26 GLU A N 11
ATOM 9379 C CA . GLU A 1 25 ? -0.318 15.971 -2.894 1.00 0.00 26 GLU A CA 11
ATOM 9380 C C . GLU A 1 25 ? 0.597 17.160 -2.580 1.00 0.00 26 GLU A C 11
ATOM 9381 O O . GLU A 1 25 ? 0.152 18.190 -2.113 1.00 0.00 26 GLU A O 11
ATOM 9393 N N . GLY A 1 26 ? 1.874 17.027 -2.832 1.00 0.00 27 GLY A N 11
ATOM 9394 C CA . GLY A 1 26 ? 2.807 18.155 -2.545 1.00 0.00 27 GLY A CA 11
ATOM 9395 C C . GLY A 1 26 ? 3.956 17.660 -1.666 1.00 0.00 27 GLY A C 11
ATOM 9396 O O . GLY A 1 26 ? 4.285 18.259 -0.663 1.00 0.00 27 GLY A O 11
ATOM 9400 N N . ALA A 1 27 ? 4.568 16.568 -2.035 1.00 0.00 28 ALA A N 11
ATOM 9401 C CA . ALA A 1 27 ? 5.697 16.036 -1.218 1.00 0.00 28 ALA A CA 11
ATOM 9402 C C . ALA A 1 27 ? 6.755 17.122 -1.007 1.00 0.00 28 ALA A C 11
ATOM 9403 O O . ALA A 1 27 ? 6.536 18.280 -1.301 1.00 0.00 28 ALA A O 11
ATOM 9410 N N . LYS A 1 28 ? 7.900 16.757 -0.500 1.00 0.00 29 LYS A N 11
ATOM 9411 C CA . LYS A 1 28 ? 8.970 17.771 -0.272 1.00 0.00 29 LYS A CA 11
ATOM 9412 C C . LYS A 1 28 ? 10.291 17.292 -0.877 1.00 0.00 29 LYS A C 11
ATOM 9413 O O . LYS A 1 28 ? 10.947 18.011 -1.606 1.00 0.00 29 LYS A O 11
ATOM 9432 N N . SER A 1 29 ? 10.690 16.084 -0.582 1.00 0.00 30 SER A N 11
ATOM 9433 C CA . SER A 1 29 ? 11.970 15.565 -1.143 1.00 0.00 30 SER A CA 11
ATOM 9434 C C . SER A 1 29 ? 11.827 14.084 -1.508 1.00 0.00 30 SER A C 11
ATOM 9435 O O . SER A 1 29 ? 10.736 13.553 -1.573 1.00 0.00 30 SER A O 11
ATOM 9443 N N . THR A 1 30 ? 12.921 13.415 -1.750 1.00 0.00 31 THR A N 11
ATOM 9444 C CA . THR A 1 30 ? 12.848 11.971 -2.112 1.00 0.00 31 THR A CA 11
ATOM 9445 C C . THR A 1 30 ? 12.848 11.106 -0.849 1.00 0.00 31 THR A C 11
ATOM 9446 O O . THR A 1 30 ? 12.797 9.894 -0.915 1.00 0.00 31 THR A O 11
ATOM 9457 N N . ASP A 1 31 ? 12.907 11.718 0.300 1.00 0.00 32 ASP A N 11
ATOM 9458 C CA . ASP A 1 31 ? 12.910 10.930 1.567 1.00 0.00 32 ASP A CA 11
ATOM 9459 C C . ASP A 1 31 ? 11.748 9.934 1.574 1.00 0.00 32 ASP A C 11
ATOM 9460 O O . ASP A 1 31 ? 11.802 8.906 2.219 1.00 0.00 32 ASP A O 11
ATOM 9469 N N . VAL A 1 32 ? 10.696 10.229 0.859 1.00 0.00 33 VAL A N 11
ATOM 9470 C CA . VAL A 1 32 ? 9.532 9.299 0.826 1.00 0.00 33 VAL A CA 11
ATOM 9471 C C . VAL A 1 32 ? 9.784 8.170 -0.175 1.00 0.00 33 VAL A C 11
ATOM 9472 O O . VAL A 1 32 ? 10.424 8.360 -1.193 1.00 0.00 33 VAL A O 11
ATOM 9485 N N . SER A 1 33 ? 9.289 6.995 0.102 1.00 0.00 34 SER A N 11
ATOM 9486 C CA . SER A 1 33 ? 9.502 5.855 -0.836 1.00 0.00 34 SER A CA 11
ATOM 9487 C C . SER A 1 33 ? 8.692 4.640 -0.379 1.00 0.00 34 SER A C 11
ATOM 9488 O O . SER A 1 33 ? 7.987 4.686 0.609 1.00 0.00 34 SER A O 11
ATOM 9496 N N . PHE A 1 34 ? 8.785 3.550 -1.093 1.00 0.00 35 PHE A N 11
ATOM 9497 C CA . PHE A 1 34 ? 8.020 2.333 -0.700 1.00 0.00 35 PHE A CA 11
ATOM 9498 C C . PHE A 1 34 ? 8.352 1.940 0.743 1.00 0.00 35 PHE A C 11
ATOM 9499 O O . PHE A 1 34 ? 7.502 1.939 1.609 1.00 0.00 35 PHE A O 11
ATOM 9516 N N . SER A 1 35 ? 9.588 1.607 1.005 1.00 0.00 36 SER A N 11
ATOM 9517 C CA . SER A 1 35 ? 9.975 1.215 2.390 1.00 0.00 36 SER A CA 11
ATOM 9518 C C . SER A 1 35 ? 9.441 2.237 3.398 1.00 0.00 36 SER A C 11
ATOM 9519 O O . SER A 1 35 ? 8.869 1.884 4.409 1.00 0.00 36 SER A O 11
ATOM 9527 N N . SER A 1 36 ? 9.626 3.500 3.134 1.00 0.00 37 SER A N 11
ATOM 9528 C CA . SER A 1 36 ? 9.133 4.542 4.082 1.00 0.00 37 SER A CA 11
ATOM 9529 C C . SER A 1 36 ? 7.609 4.465 4.219 1.00 0.00 37 SER A C 11
ATOM 9530 O O . SER A 1 36 ? 7.086 4.180 5.279 1.00 0.00 37 SER A O 11
ATOM 9538 N N . ILE A 1 37 ? 6.893 4.720 3.159 1.00 0.00 38 ILE A N 11
ATOM 9539 C CA . ILE A 1 37 ? 5.404 4.667 3.232 1.00 0.00 38 ILE A CA 11
ATOM 9540 C C . ILE A 1 37 ? 4.946 3.305 3.763 1.00 0.00 38 ILE A C 11
ATOM 9541 O O . ILE A 1 37 ? 3.999 3.211 4.517 1.00 0.00 38 ILE A O 11
ATOM 9557 N N . SER A 1 38 ? 5.606 2.252 3.374 1.00 0.00 39 SER A N 11
ATOM 9558 C CA . SER A 1 38 ? 5.203 0.900 3.858 1.00 0.00 39 SER A CA 11
ATOM 9559 C C . SER A 1 38 ? 5.623 0.704 5.319 1.00 0.00 39 SER A C 11
ATOM 9560 O O . SER A 1 38 ? 4.845 0.273 6.147 1.00 0.00 39 SER A O 11
ATOM 9568 N N . THR A 1 39 ? 6.851 1.008 5.636 1.00 0.00 40 THR A N 11
ATOM 9569 C CA . THR A 1 39 ? 7.330 0.832 7.039 1.00 0.00 40 THR A CA 11
ATOM 9570 C C . THR A 1 39 ? 6.362 1.486 8.034 1.00 0.00 40 THR A C 11
ATOM 9571 O O . THR A 1 39 ? 6.057 0.930 9.070 1.00 0.00 40 THR A O 11
ATOM 9582 N N . MET A 1 40 ? 5.883 2.663 7.732 1.00 0.00 41 MET A N 11
ATOM 9583 C CA . MET A 1 40 ? 4.945 3.346 8.671 1.00 0.00 41 MET A CA 11
ATOM 9584 C C . MET A 1 40 ? 3.609 2.600 8.740 1.00 0.00 41 MET A C 11
ATOM 9585 O O . MET A 1 40 ? 2.931 2.620 9.748 1.00 0.00 41 MET A O 11
ATOM 9599 N N . LEU A 1 41 ? 3.223 1.948 7.681 1.00 0.00 42 LEU A N 11
ATOM 9600 C CA . LEU A 1 41 ? 1.929 1.206 7.695 1.00 0.00 42 LEU A CA 11
ATOM 9601 C C . LEU A 1 41 ? 2.016 0.003 8.635 1.00 0.00 42 LEU A C 11
ATOM 9602 O O . LEU A 1 41 ? 1.150 -0.219 9.458 1.00 0.00 42 LEU A O 11
ATOM 9618 N N . LEU A 1 42 ? 3.052 -0.782 8.514 1.00 0.00 43 LEU A N 11
ATOM 9619 C CA . LEU A 1 42 ? 3.184 -1.975 9.395 1.00 0.00 43 LEU A CA 11
ATOM 9620 C C . LEU A 1 42 ? 3.377 -1.548 10.850 1.00 0.00 43 LEU A C 11
ATOM 9621 O O . LEU A 1 42 ? 3.212 -2.337 11.760 1.00 0.00 43 LEU A O 11
ATOM 9637 N N . GLU A 1 43 ? 3.701 -0.308 11.085 1.00 0.00 44 GLU A N 11
ATOM 9638 C CA . GLU A 1 43 ? 3.872 0.148 12.491 1.00 0.00 44 GLU A CA 11
ATOM 9639 C C . GLU A 1 43 ? 2.516 0.067 13.181 1.00 0.00 44 GLU A C 11
ATOM 9640 O O . GLU A 1 43 ? 2.411 -0.186 14.364 1.00 0.00 44 GLU A O 11
ATOM 9652 N N . LEU A 1 44 ? 1.477 0.268 12.423 1.00 0.00 45 LEU A N 11
ATOM 9653 C CA . LEU A 1 44 ? 0.105 0.195 12.981 1.00 0.00 45 LEU A CA 11
ATOM 9654 C C . LEU A 1 44 ? -0.520 -1.158 12.629 1.00 0.00 45 LEU A C 11
ATOM 9655 O O . LEU A 1 44 ? -1.599 -1.491 13.078 1.00 0.00 45 LEU A O 11
ATOM 9671 N N . GLY A 1 45 ? 0.149 -1.939 11.820 1.00 0.00 46 GLY A N 11
ATOM 9672 C CA . GLY A 1 45 ? -0.405 -3.268 11.432 1.00 0.00 46 GLY A CA 11
ATOM 9673 C C . GLY A 1 45 ? -1.405 -3.087 10.289 1.00 0.00 46 GLY A C 11
ATOM 9674 O O . GLY A 1 45 ? -2.238 -3.934 10.041 1.00 0.00 46 GLY A O 11
ATOM 9678 N N . LEU A 1 46 ? -1.332 -1.983 9.590 1.00 0.00 47 LEU A N 11
ATOM 9679 C CA . LEU A 1 46 ? -2.284 -1.750 8.467 1.00 0.00 47 LEU A CA 11
ATOM 9680 C C . LEU A 1 46 ? -3.722 -1.655 8.993 1.00 0.00 47 LEU A C 11
ATOM 9681 O O . LEU A 1 46 ? -4.667 -1.610 8.233 1.00 0.00 47 LEU A O 11
ATOM 9697 N N . ARG A 1 47 ? -3.892 -1.625 10.288 1.00 0.00 48 ARG A N 11
ATOM 9698 C CA . ARG A 1 47 ? -5.266 -1.535 10.859 1.00 0.00 48 ARG A CA 11
ATOM 9699 C C . ARG A 1 47 ? -5.820 -0.119 10.697 1.00 0.00 48 ARG A C 11
ATOM 9700 O O . ARG A 1 47 ? -6.580 0.163 9.791 1.00 0.00 48 ARG A O 11
ATOM 9721 N N . VAL A 1 48 ? -5.448 0.775 11.573 1.00 0.00 49 VAL A N 11
ATOM 9722 C CA . VAL A 1 48 ? -5.952 2.172 11.477 1.00 0.00 49 VAL A CA 11
ATOM 9723 C C . VAL A 1 48 ? -5.922 2.651 10.023 1.00 0.00 49 VAL A C 11
ATOM 9724 O O . VAL A 1 48 ? -6.789 3.380 9.582 1.00 0.00 49 VAL A O 11
ATOM 9737 N N . TYR A 1 49 ? -4.934 2.246 9.272 1.00 0.00 50 TYR A N 11
ATOM 9738 C CA . TYR A 1 49 ? -4.857 2.681 7.847 1.00 0.00 50 TYR A CA 11
ATOM 9739 C C . TYR A 1 49 ? -6.192 2.423 7.145 1.00 0.00 50 TYR A C 11
ATOM 9740 O O . TYR A 1 49 ? -6.766 3.305 6.540 1.00 0.00 50 TYR A O 11
ATOM 9758 N N . GLU A 1 50 ? -6.683 1.218 7.218 1.00 0.00 51 GLU A N 11
ATOM 9759 C CA . GLU A 1 50 ? -7.969 0.893 6.558 1.00 0.00 51 GLU A CA 11
ATOM 9760 C C . GLU A 1 50 ? -9.103 1.722 7.166 1.00 0.00 51 GLU A C 11
ATOM 9761 O O . GLU A 1 50 ? -10.189 1.797 6.628 1.00 0.00 51 GLU A O 11
ATOM 9773 N N . ALA A 1 51 ? -8.858 2.351 8.284 1.00 0.00 52 ALA A N 11
ATOM 9774 C CA . ALA A 1 51 ? -9.921 3.180 8.921 1.00 0.00 52 ALA A CA 11
ATOM 9775 C C . ALA A 1 51 ? -10.312 4.330 7.991 1.00 0.00 52 ALA A C 11
ATOM 9776 O O . ALA A 1 51 ? -11.478 4.596 7.774 1.00 0.00 52 ALA A O 11
ATOM 9783 N N . GLN A 1 52 ? -9.346 5.012 7.439 1.00 0.00 53 GLN A N 11
ATOM 9784 C CA . GLN A 1 52 ? -9.657 6.141 6.524 1.00 0.00 53 GLN A CA 11
ATOM 9785 C C . GLN A 1 52 ? -9.634 5.667 5.068 1.00 0.00 53 GLN A C 11
ATOM 9786 O O . GLN A 1 52 ? -9.187 6.368 4.184 1.00 0.00 53 GLN A O 11
ATOM 9800 N N . MET A 1 53 ? -10.114 4.479 4.814 1.00 0.00 54 MET A N 11
ATOM 9801 C CA . MET A 1 53 ? -10.116 3.961 3.415 1.00 0.00 54 MET A CA 11
ATOM 9802 C C . MET A 1 53 ? -11.014 4.831 2.530 1.00 0.00 54 MET A C 11
ATOM 9803 O O . MET A 1 53 ? -10.633 5.233 1.448 1.00 0.00 54 MET A O 11
ATOM 9817 N N . GLU A 1 54 ? -12.204 5.123 2.979 1.00 0.00 55 GLU A N 11
ATOM 9818 C CA . GLU A 1 54 ? -13.122 5.967 2.162 1.00 0.00 55 GLU A CA 11
ATOM 9819 C C . GLU A 1 54 ? -13.774 7.041 3.037 1.00 0.00 55 GLU A C 11
ATOM 9820 O O . GLU A 1 54 ? -13.824 6.924 4.245 1.00 0.00 55 GLU A O 11
ATOM 9832 N N . ARG A 1 55 ? -14.274 8.085 2.436 1.00 0.00 56 ARG A N 11
ATOM 9833 C CA . ARG A 1 55 ? -14.922 9.166 3.235 1.00 0.00 56 ARG A CA 11
ATOM 9834 C C . ARG A 1 55 ? -16.127 9.732 2.479 1.00 0.00 56 ARG A C 11
ATOM 9835 O O . ARG A 1 55 ? -16.128 9.652 1.262 1.00 0.00 56 ARG A O 11
ATOM 9857 N N . ALA A 1 1 ? 12.745 -21.624 -3.174 1.00 0.00 2 ALA A N 12
ATOM 9858 C CA . ALA A 1 1 ? 13.803 -20.585 -3.333 1.00 0.00 2 ALA A CA 12
ATOM 9859 C C . ALA A 1 1 ? 13.168 -19.202 -3.494 1.00 0.00 2 ALA A C 12
ATOM 9860 O O . ALA A 1 1 ? 12.995 -18.472 -2.538 1.00 0.00 2 ALA A O 12
ATOM 9869 N N . LYS A 1 2 ? 12.822 -18.834 -4.698 1.00 0.00 3 LYS A N 12
ATOM 9870 C CA . LYS A 1 2 ? 12.200 -17.497 -4.918 1.00 0.00 3 LYS A CA 12
ATOM 9871 C C . LYS A 1 2 ? 10.684 -17.576 -4.719 1.00 0.00 3 LYS A C 12
ATOM 9872 O O . LYS A 1 2 ? 9.915 -17.315 -5.622 1.00 0.00 3 LYS A O 12
ATOM 9891 N N . VAL A 1 3 ? 10.250 -17.933 -3.542 1.00 0.00 4 VAL A N 12
ATOM 9892 C CA . VAL A 1 3 ? 8.784 -18.027 -3.285 1.00 0.00 4 VAL A CA 12
ATOM 9893 C C . VAL A 1 3 ? 8.065 -16.814 -3.884 1.00 0.00 4 VAL A C 12
ATOM 9894 O O . VAL A 1 3 ? 8.595 -15.721 -3.914 1.00 0.00 4 VAL A O 12
ATOM 9907 N N . GLN A 1 4 ? 6.864 -16.996 -4.360 1.00 0.00 5 GLN A N 12
ATOM 9908 C CA . GLN A 1 4 ? 6.115 -15.853 -4.957 1.00 0.00 5 GLN A CA 12
ATOM 9909 C C . GLN A 1 4 ? 5.733 -14.845 -3.871 1.00 0.00 5 GLN A C 12
ATOM 9910 O O . GLN A 1 4 ? 5.669 -15.171 -2.703 1.00 0.00 5 GLN A O 12
ATOM 9924 N N . ALA A 1 5 ? 5.482 -13.621 -4.247 1.00 0.00 6 ALA A N 12
ATOM 9925 C CA . ALA A 1 5 ? 5.106 -12.592 -3.236 1.00 0.00 6 ALA A CA 12
ATOM 9926 C C . ALA A 1 5 ? 6.115 -12.587 -2.086 1.00 0.00 6 ALA A C 12
ATOM 9927 O O . ALA A 1 5 ? 5.878 -13.150 -1.036 1.00 0.00 6 ALA A O 12
ATOM 9934 N N . TYR A 1 6 ? 7.237 -11.955 -2.280 1.00 0.00 7 TYR A N 12
ATOM 9935 C CA . TYR A 1 6 ? 8.265 -11.911 -1.200 1.00 0.00 7 TYR A CA 12
ATOM 9936 C C . TYR A 1 6 ? 8.119 -10.623 -0.388 1.00 0.00 7 TYR A C 12
ATOM 9937 O O . TYR A 1 6 ? 7.433 -9.702 -0.784 1.00 0.00 7 TYR A O 12
ATOM 9955 N N . VAL A 1 7 ? 8.759 -10.549 0.747 1.00 0.00 8 VAL A N 12
ATOM 9956 C CA . VAL A 1 7 ? 8.654 -9.319 1.583 1.00 0.00 8 VAL A CA 12
ATOM 9957 C C . VAL A 1 7 ? 7.184 -8.995 1.867 1.00 0.00 8 VAL A C 12
ATOM 9958 O O . VAL A 1 7 ? 6.618 -9.441 2.845 1.00 0.00 8 VAL A O 12
ATOM 9971 N N . SER A 1 8 ? 6.563 -8.220 1.018 1.00 0.00 9 SER A N 12
ATOM 9972 C CA . SER A 1 8 ? 5.130 -7.867 1.240 1.00 0.00 9 SER A CA 12
ATOM 9973 C C . SER A 1 8 ? 4.259 -8.484 0.143 1.00 0.00 9 SER A C 12
ATOM 9974 O O . SER A 1 8 ? 4.607 -8.470 -1.022 1.00 0.00 9 SER A O 12
ATOM 9982 N N . ASP A 1 9 ? 3.129 -9.028 0.505 1.00 0.00 10 ASP A N 12
ATOM 9983 C CA . ASP A 1 9 ? 2.237 -9.647 -0.509 1.00 0.00 10 ASP A CA 12
ATOM 9984 C C . ASP A 1 9 ? 1.548 -8.560 -1.346 1.00 0.00 10 ASP A C 12
ATOM 9985 O O . ASP A 1 9 ? 2.191 -7.674 -1.874 1.00 0.00 10 ASP A O 12
ATOM 9994 N N . GLU A 1 10 ? 0.246 -8.617 -1.476 1.00 0.00 11 GLU A N 12
ATOM 9995 C CA . GLU A 1 10 ? -0.468 -7.585 -2.281 1.00 0.00 11 GLU A CA 12
ATOM 9996 C C . GLU A 1 10 ? -0.346 -6.211 -1.613 1.00 0.00 11 GLU A C 12
ATOM 9997 O O . GLU A 1 10 ? -0.635 -5.193 -2.208 1.00 0.00 11 GLU A O 12
ATOM 10009 N N . ILE A 1 11 ? 0.082 -6.178 -0.380 1.00 0.00 12 ILE A N 12
ATOM 10010 C CA . ILE A 1 11 ? 0.221 -4.870 0.325 1.00 0.00 12 ILE A CA 12
ATOM 10011 C C . ILE A 1 11 ? 1.098 -3.917 -0.493 1.00 0.00 12 ILE A C 12
ATOM 10012 O O . ILE A 1 11 ? 0.932 -2.713 -0.447 1.00 0.00 12 ILE A O 12
ATOM 10028 N N . VAL A 1 12 ? 2.031 -4.443 -1.238 1.00 0.00 13 VAL A N 12
ATOM 10029 C CA . VAL A 1 12 ? 2.919 -3.566 -2.054 1.00 0.00 13 VAL A CA 12
ATOM 10030 C C . VAL A 1 12 ? 2.091 -2.516 -2.801 1.00 0.00 13 VAL A C 12
ATOM 10031 O O . VAL A 1 12 ? 2.431 -1.350 -2.831 1.00 0.00 13 VAL A O 12
ATOM 10044 N N . TYR A 1 13 ? 1.006 -2.919 -3.403 1.00 0.00 14 TYR A N 12
ATOM 10045 C CA . TYR A 1 13 ? 0.161 -1.941 -4.148 1.00 0.00 14 TYR A CA 12
ATOM 10046 C C . TYR A 1 13 ? -0.409 -0.897 -3.194 1.00 0.00 14 TYR A C 12
ATOM 10047 O O . TYR A 1 13 ? -0.175 0.287 -3.334 1.00 0.00 14 TYR A O 12
ATOM 10065 N N . LYS A 1 14 ? -1.175 -1.330 -2.234 1.00 0.00 15 LYS A N 12
ATOM 10066 C CA . LYS A 1 14 ? -1.783 -0.371 -1.277 1.00 0.00 15 LYS A CA 12
ATOM 10067 C C . LYS A 1 14 ? -0.763 0.691 -0.854 1.00 0.00 15 LYS A C 12
ATOM 10068 O O . LYS A 1 14 ? -1.101 1.840 -0.648 1.00 0.00 15 LYS A O 12
ATOM 10087 N N . ILE A 1 15 ? 0.480 0.319 -0.717 1.00 0.00 16 ILE A N 12
ATOM 10088 C CA . ILE A 1 15 ? 1.513 1.312 -0.304 1.00 0.00 16 ILE A CA 12
ATOM 10089 C C . ILE A 1 15 ? 1.809 2.284 -1.450 1.00 0.00 16 ILE A C 12
ATOM 10090 O O . ILE A 1 15 ? 1.615 3.478 -1.329 1.00 0.00 16 ILE A O 12
ATOM 10106 N N . ASN A 1 16 ? 2.277 1.784 -2.560 1.00 0.00 17 ASN A N 12
ATOM 10107 C CA . ASN A 1 16 ? 2.585 2.684 -3.710 1.00 0.00 17 ASN A CA 12
ATOM 10108 C C . ASN A 1 16 ? 1.458 3.702 -3.899 1.00 0.00 17 ASN A C 12
ATOM 10109 O O . ASN A 1 16 ? 1.664 4.781 -4.418 1.00 0.00 17 ASN A O 12
ATOM 10120 N N . LYS A 1 17 ? 0.267 3.366 -3.485 1.00 0.00 18 LYS A N 12
ATOM 10121 C CA . LYS A 1 17 ? -0.876 4.312 -3.646 1.00 0.00 18 LYS A CA 12
ATOM 10122 C C . LYS A 1 17 ? -0.649 5.579 -2.815 1.00 0.00 18 LYS A C 12
ATOM 10123 O O . LYS A 1 17 ? -0.305 6.621 -3.335 1.00 0.00 18 LYS A O 12
ATOM 10142 N N . ILE A 1 18 ? -0.848 5.498 -1.527 1.00 0.00 19 ILE A N 12
ATOM 10143 C CA . ILE A 1 18 ? -0.656 6.696 -0.660 1.00 0.00 19 ILE A CA 12
ATOM 10144 C C . ILE A 1 18 ? 0.641 7.431 -1.027 1.00 0.00 19 ILE A C 12
ATOM 10145 O O . ILE A 1 18 ? 0.669 8.641 -1.132 1.00 0.00 19 ILE A O 12
ATOM 10161 N N . VAL A 1 19 ? 1.714 6.712 -1.217 1.00 0.00 20 VAL A N 12
ATOM 10162 C CA . VAL A 1 19 ? 3.005 7.374 -1.569 1.00 0.00 20 VAL A CA 12
ATOM 10163 C C . VAL A 1 19 ? 2.864 8.157 -2.878 1.00 0.00 20 VAL A C 12
ATOM 10164 O O . VAL A 1 19 ? 3.242 9.309 -2.967 1.00 0.00 20 VAL A O 12
ATOM 10177 N N . GLU A 1 20 ? 2.329 7.540 -3.896 1.00 0.00 21 GLU A N 12
ATOM 10178 C CA . GLU A 1 20 ? 2.170 8.247 -5.200 1.00 0.00 21 GLU A CA 12
ATOM 10179 C C . GLU A 1 20 ? 1.668 9.677 -4.977 1.00 0.00 21 GLU A C 12
ATOM 10180 O O . GLU A 1 20 ? 2.181 10.621 -5.545 1.00 0.00 21 GLU A O 12
ATOM 10192 N N . ARG A 1 21 ? 0.664 9.845 -4.158 1.00 0.00 22 ARG A N 12
ATOM 10193 C CA . ARG A 1 21 ? 0.127 11.214 -3.906 1.00 0.00 22 ARG A CA 12
ATOM 10194 C C . ARG A 1 21 ? 1.276 12.212 -3.731 1.00 0.00 22 ARG A C 12
ATOM 10195 O O . ARG A 1 21 ? 1.303 13.256 -4.355 1.00 0.00 22 ARG A O 12
ATOM 10216 N N . ARG A 1 22 ? 2.223 11.904 -2.891 1.00 0.00 23 ARG A N 12
ATOM 10217 C CA . ARG A 1 22 ? 3.365 12.840 -2.681 1.00 0.00 23 ARG A CA 12
ATOM 10218 C C . ARG A 1 22 ? 3.926 13.299 -4.030 1.00 0.00 23 ARG A C 12
ATOM 10219 O O . ARG A 1 22 ? 3.955 14.477 -4.332 1.00 0.00 23 ARG A O 12
ATOM 10240 N N . ARG A 1 23 ? 4.371 12.381 -4.843 1.00 0.00 24 ARG A N 12
ATOM 10241 C CA . ARG A 1 23 ? 4.929 12.771 -6.171 1.00 0.00 24 ARG A CA 12
ATOM 10242 C C . ARG A 1 23 ? 3.821 13.335 -7.061 1.00 0.00 24 ARG A C 12
ATOM 10243 O O . ARG A 1 23 ? 3.960 14.391 -7.644 1.00 0.00 24 ARG A O 12
ATOM 10264 N N . ALA A 1 24 ? 2.717 12.646 -7.166 1.00 0.00 25 ALA A N 12
ATOM 10265 C CA . ALA A 1 24 ? 1.604 13.156 -8.016 1.00 0.00 25 ALA A CA 12
ATOM 10266 C C . ALA A 1 24 ? 1.406 14.651 -7.754 1.00 0.00 25 ALA A C 12
ATOM 10267 O O . ALA A 1 24 ? 1.035 15.404 -8.632 1.00 0.00 25 ALA A O 12
ATOM 10274 N N . GLU A 1 25 ? 1.662 15.083 -6.549 1.00 0.00 26 GLU A N 12
ATOM 10275 C CA . GLU A 1 25 ? 1.505 16.513 -6.215 1.00 0.00 26 GLU A CA 12
ATOM 10276 C C . GLU A 1 25 ? 2.777 17.274 -6.612 1.00 0.00 26 GLU A C 12
ATOM 10277 O O . GLU A 1 25 ? 2.738 18.450 -6.912 1.00 0.00 26 GLU A O 12
ATOM 10289 N N . GLY A 1 26 ? 3.902 16.610 -6.618 1.00 0.00 27 GLY A N 12
ATOM 10290 C CA . GLY A 1 26 ? 5.168 17.299 -6.997 1.00 0.00 27 GLY A CA 12
ATOM 10291 C C . GLY A 1 26 ? 6.132 17.292 -5.810 1.00 0.00 27 GLY A C 12
ATOM 10292 O O . GLY A 1 26 ? 6.719 18.299 -5.469 1.00 0.00 27 GLY A O 12
ATOM 10296 N N . ALA A 1 27 ? 6.301 16.163 -5.177 1.00 0.00 28 ALA A N 12
ATOM 10297 C CA . ALA A 1 27 ? 7.228 16.095 -4.012 1.00 0.00 28 ALA A CA 12
ATOM 10298 C C . ALA A 1 27 ? 8.540 15.416 -4.423 1.00 0.00 28 ALA A C 12
ATOM 10299 O O . ALA A 1 27 ? 8.573 14.608 -5.330 1.00 0.00 28 ALA A O 12
ATOM 10306 N N . LYS A 1 28 ? 9.617 15.738 -3.762 1.00 0.00 29 LYS A N 12
ATOM 10307 C CA . LYS A 1 28 ? 10.923 15.110 -4.115 1.00 0.00 29 LYS A CA 12
ATOM 10308 C C . LYS A 1 28 ? 11.765 14.902 -2.856 1.00 0.00 29 LYS A C 12
ATOM 10309 O O . LYS A 1 28 ? 12.828 15.471 -2.706 1.00 0.00 29 LYS A O 12
ATOM 10328 N N . SER A 1 29 ? 11.298 14.090 -1.947 1.00 0.00 30 SER A N 12
ATOM 10329 C CA . SER A 1 29 ? 12.070 13.846 -0.696 1.00 0.00 30 SER A CA 12
ATOM 10330 C C . SER A 1 29 ? 11.922 12.385 -0.262 1.00 0.00 30 SER A C 12
ATOM 10331 O O . SER A 1 29 ? 10.915 11.753 -0.511 1.00 0.00 30 SER A O 12
ATOM 10339 N N . THR A 1 30 ? 12.918 11.845 0.383 1.00 0.00 31 THR A N 12
ATOM 10340 C CA . THR A 1 30 ? 12.836 10.425 0.830 1.00 0.00 31 THR A CA 12
ATOM 10341 C C . THR A 1 30 ? 11.751 10.266 1.901 1.00 0.00 31 THR A C 12
ATOM 10342 O O . THR A 1 30 ? 11.421 9.170 2.306 1.00 0.00 31 THR A O 12
ATOM 10353 N N . ASP A 1 31 ? 11.194 11.354 2.361 1.00 0.00 32 ASP A N 12
ATOM 10354 C CA . ASP A 1 31 ? 10.131 11.261 3.404 1.00 0.00 32 ASP A CA 12
ATOM 10355 C C . ASP A 1 31 ? 9.037 10.290 2.956 1.00 0.00 32 ASP A C 12
ATOM 10356 O O . ASP A 1 31 ? 8.452 9.585 3.754 1.00 0.00 32 ASP A O 12
ATOM 10365 N N . VAL A 1 32 ? 8.757 10.247 1.682 1.00 0.00 33 VAL A N 12
ATOM 10366 C CA . VAL A 1 32 ? 7.704 9.322 1.179 1.00 0.00 33 VAL A CA 12
ATOM 10367 C C . VAL A 1 32 ? 8.305 8.338 0.172 1.00 0.00 33 VAL A C 12
ATOM 10368 O O . VAL A 1 32 ? 9.204 8.670 -0.574 1.00 0.00 33 VAL A O 12
ATOM 10381 N N . SER A 1 33 ? 7.817 7.129 0.147 1.00 0.00 34 SER A N 12
ATOM 10382 C CA . SER A 1 33 ? 8.362 6.122 -0.809 1.00 0.00 34 SER A CA 12
ATOM 10383 C C . SER A 1 33 ? 7.770 4.743 -0.510 1.00 0.00 34 SER A C 12
ATOM 10384 O O . SER A 1 33 ? 6.911 4.596 0.337 1.00 0.00 34 SER A O 12
ATOM 10392 N N . PHE A 1 34 ? 8.222 3.730 -1.197 1.00 0.00 35 PHE A N 12
ATOM 10393 C CA . PHE A 1 34 ? 7.682 2.364 -0.944 1.00 0.00 35 PHE A CA 12
ATOM 10394 C C . PHE A 1 34 ? 8.114 1.876 0.441 1.00 0.00 35 PHE A C 12
ATOM 10395 O O . PHE A 1 34 ? 7.298 1.658 1.314 1.00 0.00 35 PHE A O 12
ATOM 10412 N N . SER A 1 35 ? 9.390 1.702 0.649 1.00 0.00 36 SER A N 12
ATOM 10413 C CA . SER A 1 35 ? 9.874 1.227 1.978 1.00 0.00 36 SER A CA 12
ATOM 10414 C C . SER A 1 35 ? 9.665 2.311 3.040 1.00 0.00 36 SER A C 12
ATOM 10415 O O . SER A 1 35 ? 9.740 2.055 4.226 1.00 0.00 36 SER A O 12
ATOM 10423 N N . SER A 1 36 ? 9.406 3.522 2.626 1.00 0.00 37 SER A N 12
ATOM 10424 C CA . SER A 1 36 ? 9.193 4.618 3.616 1.00 0.00 37 SER A CA 12
ATOM 10425 C C . SER A 1 36 ? 7.780 4.542 4.199 1.00 0.00 37 SER A C 12
ATOM 10426 O O . SER A 1 36 ? 7.595 4.318 5.379 1.00 0.00 37 SER A O 12
ATOM 10434 N N . ILE A 1 37 ? 6.780 4.724 3.380 1.00 0.00 38 ILE A N 12
ATOM 10435 C CA . ILE A 1 37 ? 5.378 4.663 3.884 1.00 0.00 38 ILE A CA 12
ATOM 10436 C C . ILE A 1 37 ? 5.090 3.271 4.463 1.00 0.00 38 ILE A C 12
ATOM 10437 O O . ILE A 1 37 ? 4.448 3.136 5.487 1.00 0.00 38 ILE A O 12
ATOM 10453 N N . SER A 1 38 ? 5.556 2.236 3.818 1.00 0.00 39 SER A N 12
ATOM 10454 C CA . SER A 1 38 ? 5.304 0.862 4.340 1.00 0.00 39 SER A CA 12
ATOM 10455 C C . SER A 1 38 ? 5.761 0.764 5.796 1.00 0.00 39 SER A C 12
ATOM 10456 O O . SER A 1 38 ? 5.094 0.181 6.630 1.00 0.00 39 SER A O 12
ATOM 10464 N N . THR A 1 39 ? 6.892 1.332 6.111 1.00 0.00 40 THR A N 12
ATOM 10465 C CA . THR A 1 39 ? 7.392 1.273 7.514 1.00 0.00 40 THR A CA 12
ATOM 10466 C C . THR A 1 39 ? 6.277 1.666 8.488 1.00 0.00 40 THR A C 12
ATOM 10467 O O . THR A 1 39 ? 5.739 0.839 9.196 1.00 0.00 40 THR A O 12
ATOM 10478 N N . MET A 1 40 ? 5.928 2.924 8.529 1.00 0.00 41 MET A N 12
ATOM 10479 C CA . MET A 1 40 ? 4.847 3.368 9.456 1.00 0.00 41 MET A CA 12
ATOM 10480 C C . MET A 1 40 ? 3.599 2.501 9.268 1.00 0.00 41 MET A C 12
ATOM 10481 O O . MET A 1 40 ? 2.844 2.274 10.191 1.00 0.00 41 MET A O 12
ATOM 10495 N N . LEU A 1 41 ? 3.379 2.018 8.077 1.00 0.00 42 LEU A N 12
ATOM 10496 C CA . LEU A 1 41 ? 2.181 1.168 7.823 1.00 0.00 42 LEU A CA 12
ATOM 10497 C C . LEU A 1 41 ? 2.312 -0.176 8.547 1.00 0.00 42 LEU A C 12
ATOM 10498 O O . LEU A 1 41 ? 1.461 -0.559 9.324 1.00 0.00 42 LEU A O 12
ATOM 10514 N N . LEU A 1 42 ? 3.368 -0.901 8.291 1.00 0.00 43 LEU A N 12
ATOM 10515 C CA . LEU A 1 42 ? 3.544 -2.224 8.960 1.00 0.00 43 LEU A CA 12
ATOM 10516 C C . LEU A 1 42 ? 3.580 -2.060 10.482 1.00 0.00 43 LEU A C 12
ATOM 10517 O O . LEU A 1 42 ? 2.939 -2.793 11.208 1.00 0.00 43 LEU A O 12
ATOM 10533 N N . GLU A 1 43 ? 4.323 -1.106 10.973 1.00 0.00 44 GLU A N 12
ATOM 10534 C CA . GLU A 1 43 ? 4.389 -0.907 12.448 1.00 0.00 44 GLU A CA 12
ATOM 10535 C C . GLU A 1 43 ? 2.979 -0.700 12.995 1.00 0.00 44 GLU A C 12
ATOM 10536 O O . GLU A 1 43 ? 2.704 -0.935 14.154 1.00 0.00 44 GLU A O 12
ATOM 10548 N N . LEU A 1 44 ? 2.084 -0.265 12.155 1.00 0.00 45 LEU A N 12
ATOM 10549 C CA . LEU A 1 44 ? 0.682 -0.041 12.599 1.00 0.00 45 LEU A CA 12
ATOM 10550 C C . LEU A 1 44 ? -0.190 -1.227 12.159 1.00 0.00 45 LEU A C 12
ATOM 10551 O O . LEU A 1 44 ? -1.382 -1.251 12.389 1.00 0.00 45 LEU A O 12
ATOM 10567 N N . GLY A 1 45 ? 0.394 -2.208 11.524 1.00 0.00 46 GLY A N 12
ATOM 10568 C CA . GLY A 1 45 ? -0.412 -3.377 11.071 1.00 0.00 46 GLY A CA 12
ATOM 10569 C C . GLY A 1 45 ? -1.559 -2.877 10.195 1.00 0.00 46 GLY A C 12
ATOM 10570 O O . GLY A 1 45 ? -2.687 -3.299 10.346 1.00 0.00 46 GLY A O 12
ATOM 10574 N N . LEU A 1 46 ? -1.257 -1.975 9.288 1.00 0.00 47 LEU A N 12
ATOM 10575 C CA . LEU A 1 46 ? -2.285 -1.389 8.364 1.00 0.00 47 LEU A CA 12
ATOM 10576 C C . LEU A 1 46 ? -3.710 -1.536 8.910 1.00 0.00 47 LEU A C 12
ATOM 10577 O O . LEU A 1 46 ? -4.623 -1.894 8.193 1.00 0.00 47 LEU A O 12
ATOM 10593 N N . ARG A 1 47 ? -3.912 -1.254 10.168 1.00 0.00 48 ARG A N 12
ATOM 10594 C CA . ARG A 1 47 ? -5.281 -1.369 10.744 1.00 0.00 48 ARG A CA 12
ATOM 10595 C C . ARG A 1 47 ? -6.142 -0.191 10.284 1.00 0.00 48 ARG A C 12
ATOM 10596 O O . ARG A 1 47 ? -6.829 -0.263 9.284 1.00 0.00 48 ARG A O 12
ATOM 10617 N N . VAL A 1 48 ? -6.105 0.898 11.003 1.00 0.00 49 VAL A N 12
ATOM 10618 C CA . VAL A 1 48 ? -6.917 2.081 10.601 1.00 0.00 49 VAL A CA 12
ATOM 10619 C C . VAL A 1 48 ? -6.539 2.510 9.182 1.00 0.00 49 VAL A C 12
ATOM 10620 O O . VAL A 1 48 ? -7.270 3.223 8.521 1.00 0.00 49 VAL A O 12
ATOM 10633 N N . TYR A 1 49 ? -5.403 2.077 8.708 1.00 0.00 50 TYR A N 12
ATOM 10634 C CA . TYR A 1 49 ? -4.977 2.454 7.330 1.00 0.00 50 TYR A CA 12
ATOM 10635 C C . TYR A 1 49 ? -5.832 1.712 6.297 1.00 0.00 50 TYR A C 12
ATOM 10636 O O . TYR A 1 49 ? -6.416 2.313 5.417 1.00 0.00 50 TYR A O 12
ATOM 10654 N N . GLU A 1 50 ? -5.910 0.413 6.396 1.00 0.00 51 GLU A N 12
ATOM 10655 C CA . GLU A 1 50 ? -6.722 -0.358 5.429 1.00 0.00 51 GLU A CA 12
ATOM 10656 C C . GLU A 1 50 ? -8.214 -0.122 5.681 1.00 0.00 51 GLU A C 12
ATOM 10657 O O . GLU A 1 50 ? -9.061 -0.597 4.951 1.00 0.00 51 GLU A O 12
ATOM 10669 N N . ALA A 1 51 ? -8.540 0.610 6.712 1.00 0.00 52 ALA A N 12
ATOM 10670 C CA . ALA A 1 51 ? -9.976 0.876 7.014 1.00 0.00 52 ALA A CA 12
ATOM 10671 C C . ALA A 1 51 ? -10.528 1.945 6.067 1.00 0.00 52 ALA A C 12
ATOM 10672 O O . ALA A 1 51 ? -11.593 1.792 5.500 1.00 0.00 52 ALA A O 12
ATOM 10679 N N . GLN A 1 52 ? -9.816 3.024 5.890 1.00 0.00 53 GLN A N 12
ATOM 10680 C CA . GLN A 1 52 ? -10.307 4.097 4.980 1.00 0.00 53 GLN A CA 12
ATOM 10681 C C . GLN A 1 52 ? -10.759 3.490 3.648 1.00 0.00 53 GLN A C 12
ATOM 10682 O O . GLN A 1 52 ? -11.695 3.957 3.028 1.00 0.00 53 GLN A O 12
ATOM 10696 N N . MET A 1 53 ? -10.103 2.452 3.206 1.00 0.00 54 MET A N 12
ATOM 10697 C CA . MET A 1 53 ? -10.498 1.816 1.917 1.00 0.00 54 MET A CA 12
ATOM 10698 C C . MET A 1 53 ? -11.767 0.985 2.108 1.00 0.00 54 MET A C 12
ATOM 10699 O O . MET A 1 53 ? -12.458 0.663 1.161 1.00 0.00 54 MET A O 12
ATOM 10713 N N . GLU A 1 54 ? -12.082 0.634 3.325 1.00 0.00 55 GLU A N 12
ATOM 10714 C CA . GLU A 1 54 ? -13.308 -0.175 3.575 1.00 0.00 55 GLU A CA 12
ATOM 10715 C C . GLU A 1 54 ? -14.442 0.720 4.082 1.00 0.00 55 GLU A C 12
ATOM 10716 O O . GLU A 1 54 ? -14.231 1.862 4.440 1.00 0.00 55 GLU A O 12
ATOM 10728 N N . ARG A 1 55 ? -15.644 0.212 4.113 1.00 0.00 56 ARG A N 12
ATOM 10729 C CA . ARG A 1 55 ? -16.790 1.036 4.596 1.00 0.00 56 ARG A CA 12
ATOM 10730 C C . ARG A 1 55 ? -16.453 1.669 5.948 1.00 0.00 56 ARG A C 12
ATOM 10731 O O . ARG A 1 55 ? -15.436 1.303 6.515 1.00 0.00 56 ARG A O 12
ATOM 10753 N N . ALA A 1 1 ? -3.012 -26.242 3.793 1.00 0.00 2 ALA A N 13
ATOM 10754 C CA . ALA A 1 1 ? -3.327 -26.005 2.355 1.00 0.00 2 ALA A CA 13
ATOM 10755 C C . ALA A 1 1 ? -4.252 -24.794 2.208 1.00 0.00 2 ALA A C 13
ATOM 10756 O O . ALA A 1 1 ? -4.159 -24.040 1.259 1.00 0.00 2 ALA A O 13
ATOM 10765 N N . LYS A 1 2 ? -5.144 -24.601 3.140 1.00 0.00 3 LYS A N 13
ATOM 10766 C CA . LYS A 1 2 ? -6.073 -23.438 3.053 1.00 0.00 3 LYS A CA 13
ATOM 10767 C C . LYS A 1 2 ? -5.609 -22.324 3.995 1.00 0.00 3 LYS A C 13
ATOM 10768 O O . LYS A 1 2 ? -6.382 -21.774 4.754 1.00 0.00 3 LYS A O 13
ATOM 10787 N N . VAL A 1 3 ? -4.347 -21.988 3.952 1.00 0.00 4 VAL A N 13
ATOM 10788 C CA . VAL A 1 3 ? -3.833 -20.912 4.845 1.00 0.00 4 VAL A CA 13
ATOM 10789 C C . VAL A 1 3 ? -3.242 -19.769 4.017 1.00 0.00 4 VAL A C 13
ATOM 10790 O O . VAL A 1 3 ? -2.215 -19.215 4.352 1.00 0.00 4 VAL A O 13
ATOM 10803 N N . GLN A 1 4 ? -3.886 -19.411 2.939 1.00 0.00 5 GLN A N 13
ATOM 10804 C CA . GLN A 1 4 ? -3.360 -18.302 2.090 1.00 0.00 5 GLN A CA 13
ATOM 10805 C C . GLN A 1 4 ? -1.845 -18.442 1.919 1.00 0.00 5 GLN A C 13
ATOM 10806 O O . GLN A 1 4 ? -1.263 -19.458 2.241 1.00 0.00 5 GLN A O 13
ATOM 10820 N N . ALA A 1 5 ? -1.199 -17.427 1.412 1.00 0.00 6 ALA A N 13
ATOM 10821 C CA . ALA A 1 5 ? 0.278 -17.502 1.223 1.00 0.00 6 ALA A CA 13
ATOM 10822 C C . ALA A 1 5 ? 0.970 -16.370 1.985 1.00 0.00 6 ALA A C 13
ATOM 10823 O O . ALA A 1 5 ? 1.336 -15.360 1.418 1.00 0.00 6 ALA A O 13
ATOM 10830 N N . TYR A 1 6 ? 1.150 -16.534 3.268 1.00 0.00 7 TYR A N 13
ATOM 10831 C CA . TYR A 1 6 ? 1.817 -15.472 4.076 1.00 0.00 7 TYR A CA 13
ATOM 10832 C C . TYR A 1 6 ? 1.337 -14.084 3.639 1.00 0.00 7 TYR A C 13
ATOM 10833 O O . TYR A 1 6 ? 2.066 -13.324 3.034 1.00 0.00 7 TYR A O 13
ATOM 10851 N N . VAL A 1 7 ? 0.110 -13.749 3.942 1.00 0.00 8 VAL A N 13
ATOM 10852 C CA . VAL A 1 7 ? -0.421 -12.412 3.544 1.00 0.00 8 VAL A CA 13
ATOM 10853 C C . VAL A 1 7 ? -0.144 -12.149 2.060 1.00 0.00 8 VAL A C 13
ATOM 10854 O O . VAL A 1 7 ? 0.954 -11.792 1.678 1.00 0.00 8 VAL A O 13
ATOM 10867 N N . SER A 1 8 ? -1.128 -12.327 1.222 1.00 0.00 9 SER A N 13
ATOM 10868 C CA . SER A 1 8 ? -0.917 -12.088 -0.235 1.00 0.00 9 SER A CA 13
ATOM 10869 C C . SER A 1 8 ? -0.171 -10.769 -0.452 1.00 0.00 9 SER A C 13
ATOM 10870 O O . SER A 1 8 ? -0.303 -9.836 0.314 1.00 0.00 9 SER A O 13
ATOM 10878 N N . ASP A 1 9 ? 0.617 -10.689 -1.490 1.00 0.00 10 ASP A N 13
ATOM 10879 C CA . ASP A 1 9 ? 1.376 -9.435 -1.757 1.00 0.00 10 ASP A CA 13
ATOM 10880 C C . ASP A 1 9 ? 0.432 -8.326 -2.230 1.00 0.00 10 ASP A C 13
ATOM 10881 O O . ASP A 1 9 ? 0.846 -7.207 -2.467 1.00 0.00 10 ASP A O 13
ATOM 10890 N N . GLU A 1 10 ? -0.830 -8.625 -2.375 1.00 0.00 11 GLU A N 13
ATOM 10891 C CA . GLU A 1 10 ? -1.793 -7.585 -2.837 1.00 0.00 11 GLU A CA 13
ATOM 10892 C C . GLU A 1 10 ? -1.535 -6.258 -2.116 1.00 0.00 11 GLU A C 13
ATOM 10893 O O . GLU A 1 10 ? -1.816 -5.195 -2.632 1.00 0.00 11 GLU A O 13
ATOM 10905 N N . ILE A 1 11 ? -0.999 -6.310 -0.926 1.00 0.00 12 ILE A N 13
ATOM 10906 C CA . ILE A 1 11 ? -0.724 -5.049 -0.177 1.00 0.00 12 ILE A CA 13
ATOM 10907 C C . ILE A 1 11 ? 0.485 -4.327 -0.780 1.00 0.00 12 ILE A C 13
ATOM 10908 O O . ILE A 1 11 ? 0.655 -3.137 -0.612 1.00 0.00 12 ILE A O 13
ATOM 10924 N N . VAL A 1 12 ? 1.326 -5.040 -1.480 1.00 0.00 13 VAL A N 13
ATOM 10925 C CA . VAL A 1 12 ? 2.522 -4.391 -2.091 1.00 0.00 13 VAL A CA 13
ATOM 10926 C C . VAL A 1 12 ? 2.096 -3.441 -3.214 1.00 0.00 13 VAL A C 13
ATOM 10927 O O . VAL A 1 12 ? 2.710 -2.417 -3.441 1.00 0.00 13 VAL A O 13
ATOM 10940 N N . TYR A 1 13 ? 1.046 -3.771 -3.917 1.00 0.00 14 TYR A N 13
ATOM 10941 C CA . TYR A 1 13 ? 0.583 -2.885 -5.025 1.00 0.00 14 TYR A CA 13
ATOM 10942 C C . TYR A 1 13 ? -0.033 -1.604 -4.454 1.00 0.00 14 TYR A C 13
ATOM 10943 O O . TYR A 1 13 ? 0.076 -0.541 -5.031 1.00 0.00 14 TYR A O 13
ATOM 10961 N N . LYS A 1 14 ? -0.680 -1.699 -3.324 1.00 0.00 15 LYS A N 13
ATOM 10962 C CA . LYS A 1 14 ? -1.304 -0.488 -2.719 1.00 0.00 15 LYS A CA 13
ATOM 10963 C C . LYS A 1 14 ? -0.229 0.421 -2.115 1.00 0.00 15 LYS A C 13
ATOM 10964 O O . LYS A 1 14 ? -0.200 1.609 -2.361 1.00 0.00 15 LYS A O 13
ATOM 10983 N N . ILE A 1 15 ? 0.656 -0.131 -1.328 1.00 0.00 16 ILE A N 13
ATOM 10984 C CA . ILE A 1 15 ? 1.727 0.704 -0.710 1.00 0.00 16 ILE A CA 13
ATOM 10985 C C . ILE A 1 15 ? 2.291 1.687 -1.738 1.00 0.00 16 ILE A C 13
ATOM 10986 O O . ILE A 1 15 ? 2.508 2.848 -1.451 1.00 0.00 16 ILE A O 13
ATOM 11002 N N . ASN A 1 16 ? 2.530 1.231 -2.937 1.00 0.00 17 ASN A N 13
ATOM 11003 C CA . ASN A 1 16 ? 3.080 2.138 -3.984 1.00 0.00 17 ASN A CA 13
ATOM 11004 C C . ASN A 1 16 ? 2.132 3.317 -4.214 1.00 0.00 17 ASN A C 13
ATOM 11005 O O . ASN A 1 16 ? 2.551 4.408 -4.549 1.00 0.00 17 ASN A O 13
ATOM 11016 N N . LYS A 1 17 ? 0.856 3.108 -4.041 1.00 0.00 18 LYS A N 13
ATOM 11017 C CA . LYS A 1 17 ? -0.117 4.218 -4.254 1.00 0.00 18 LYS A CA 13
ATOM 11018 C C . LYS A 1 17 ? 0.127 5.341 -3.240 1.00 0.00 18 LYS A C 13
ATOM 11019 O O . LYS A 1 17 ? 0.170 6.503 -3.588 1.00 0.00 18 LYS A O 13
ATOM 11038 N N . ILE A 1 18 ? 0.290 5.004 -1.988 1.00 0.00 19 ILE A N 13
ATOM 11039 C CA . ILE A 1 18 ? 0.534 6.060 -0.962 1.00 0.00 19 ILE A CA 13
ATOM 11040 C C . ILE A 1 18 ? 1.644 7.002 -1.439 1.00 0.00 19 ILE A C 13
ATOM 11041 O O . ILE A 1 18 ? 1.447 8.194 -1.567 1.00 0.00 19 ILE A O 13
ATOM 11057 N N . VAL A 1 19 ? 2.808 6.474 -1.712 1.00 0.00 20 VAL A N 13
ATOM 11058 C CA . VAL A 1 19 ? 3.923 7.340 -2.192 1.00 0.00 20 VAL A CA 13
ATOM 11059 C C . VAL A 1 19 ? 3.402 8.310 -3.255 1.00 0.00 20 VAL A C 13
ATOM 11060 O O . VAL A 1 19 ? 3.272 9.494 -3.022 1.00 0.00 20 VAL A O 13
ATOM 11073 N N . GLU A 1 20 ? 3.108 7.804 -4.422 1.00 0.00 21 GLU A N 13
ATOM 11074 C CA . GLU A 1 20 ? 2.596 8.678 -5.520 1.00 0.00 21 GLU A CA 13
ATOM 11075 C C . GLU A 1 20 ? 1.646 9.742 -4.962 1.00 0.00 21 GLU A C 13
ATOM 11076 O O . GLU A 1 20 ? 1.671 10.885 -5.372 1.00 0.00 21 GLU A O 13
ATOM 11088 N N . ARG A 1 21 ? 0.812 9.379 -4.026 1.00 0.00 22 ARG A N 13
ATOM 11089 C CA . ARG A 1 21 ? -0.129 10.377 -3.443 1.00 0.00 22 ARG A CA 13
ATOM 11090 C C . ARG A 1 21 ? 0.647 11.404 -2.618 1.00 0.00 22 ARG A C 13
ATOM 11091 O O . ARG A 1 21 ? 0.325 12.577 -2.610 1.00 0.00 22 ARG A O 13
ATOM 11112 N N . ARG A 1 22 ? 1.669 10.978 -1.929 1.00 0.00 23 ARG A N 13
ATOM 11113 C CA . ARG A 1 22 ? 2.463 11.939 -1.114 1.00 0.00 23 ARG A CA 13
ATOM 11114 C C . ARG A 1 22 ? 2.772 13.187 -1.943 1.00 0.00 23 ARG A C 13
ATOM 11115 O O . ARG A 1 22 ? 2.452 14.294 -1.557 1.00 0.00 23 ARG A O 13
ATOM 11136 N N . ARG A 1 23 ? 3.383 13.018 -3.083 1.00 0.00 24 ARG A N 13
ATOM 11137 C CA . ARG A 1 23 ? 3.700 14.199 -3.935 1.00 0.00 24 ARG A CA 13
ATOM 11138 C C . ARG A 1 23 ? 2.421 14.731 -4.575 1.00 0.00 24 ARG A C 13
ATOM 11139 O O . ARG A 1 23 ? 2.312 15.897 -4.897 1.00 0.00 24 ARG A O 13
ATOM 11160 N N . ALA A 1 24 ? 1.437 13.891 -4.743 1.00 0.00 25 ALA A N 13
ATOM 11161 C CA . ALA A 1 24 ? 0.160 14.364 -5.337 1.00 0.00 25 ALA A CA 13
ATOM 11162 C C . ALA A 1 24 ? -0.523 15.298 -4.340 1.00 0.00 25 ALA A C 13
ATOM 11163 O O . ALA A 1 24 ? -1.331 16.132 -4.697 1.00 0.00 25 ALA A O 13
ATOM 11170 N N . GLU A 1 25 ? -0.189 15.157 -3.086 1.00 0.00 26 GLU A N 13
ATOM 11171 C CA . GLU A 1 25 ? -0.786 16.015 -2.046 1.00 0.00 26 GLU A CA 13
ATOM 11172 C C . GLU A 1 25 ? 0.108 17.241 -1.806 1.00 0.00 26 GLU A C 13
ATOM 11173 O O . GLU A 1 25 ? -0.366 18.296 -1.434 1.00 0.00 26 GLU A O 13
ATOM 11185 N N . GLY A 1 26 ? 1.396 17.117 -2.014 1.00 0.00 27 GLY A N 13
ATOM 11186 C CA . GLY A 1 26 ? 2.294 18.288 -1.792 1.00 0.00 27 GLY A CA 13
ATOM 11187 C C . GLY A 1 26 ? 3.548 17.844 -1.036 1.00 0.00 27 GLY A C 13
ATOM 11188 O O . GLY A 1 26 ? 4.043 18.538 -0.170 1.00 0.00 27 GLY A O 13
ATOM 11192 N N . ALA A 1 27 ? 4.066 16.692 -1.357 1.00 0.00 28 ALA A N 13
ATOM 11193 C CA . ALA A 1 27 ? 5.291 16.199 -0.664 1.00 0.00 28 ALA A CA 13
ATOM 11194 C C . ALA A 1 27 ? 6.427 17.211 -0.806 1.00 0.00 28 ALA A C 13
ATOM 11195 O O . ALA A 1 27 ? 6.208 18.386 -1.021 1.00 0.00 28 ALA A O 13
ATOM 11202 N N . LYS A 1 28 ? 7.643 16.758 -0.689 1.00 0.00 29 LYS A N 13
ATOM 11203 C CA . LYS A 1 28 ? 8.801 17.685 -0.816 1.00 0.00 29 LYS A CA 13
ATOM 11204 C C . LYS A 1 28 ? 9.802 17.149 -1.844 1.00 0.00 29 LYS A C 13
ATOM 11205 O O . LYS A 1 28 ? 10.378 17.893 -2.611 1.00 0.00 29 LYS A O 13
ATOM 11224 N N . SER A 1 29 ? 10.012 15.861 -1.865 1.00 0.00 30 SER A N 13
ATOM 11225 C CA . SER A 1 29 ? 10.976 15.280 -2.844 1.00 0.00 30 SER A CA 13
ATOM 11226 C C . SER A 1 29 ? 10.804 13.761 -2.926 1.00 0.00 30 SER A C 13
ATOM 11227 O O . SER A 1 29 ? 9.829 13.209 -2.455 1.00 0.00 30 SER A O 13
ATOM 11235 N N . THR A 1 30 ? 11.744 13.082 -3.527 1.00 0.00 31 THR A N 13
ATOM 11236 C CA . THR A 1 30 ? 11.635 11.600 -3.646 1.00 0.00 31 THR A CA 13
ATOM 11237 C C . THR A 1 30 ? 12.157 10.921 -2.377 1.00 0.00 31 THR A C 13
ATOM 11238 O O . THR A 1 30 ? 12.407 9.733 -2.356 1.00 0.00 31 THR A O 13
ATOM 11249 N N . ASP A 1 31 ? 12.325 11.665 -1.318 1.00 0.00 32 ASP A N 13
ATOM 11250 C CA . ASP A 1 31 ? 12.831 11.054 -0.056 1.00 0.00 32 ASP A CA 13
ATOM 11251 C C . ASP A 1 31 ? 11.912 9.908 0.380 1.00 0.00 32 ASP A C 13
ATOM 11252 O O . ASP A 1 31 ? 12.288 9.065 1.169 1.00 0.00 32 ASP A O 13
ATOM 11261 N N . VAL A 1 32 ? 10.711 9.873 -0.129 1.00 0.00 33 VAL A N 13
ATOM 11262 C CA . VAL A 1 32 ? 9.771 8.784 0.254 1.00 0.00 33 VAL A CA 13
ATOM 11263 C C . VAL A 1 32 ? 9.900 7.607 -0.718 1.00 0.00 33 VAL A C 13
ATOM 11264 O O . VAL A 1 32 ? 10.557 7.700 -1.736 1.00 0.00 33 VAL A O 13
ATOM 11277 N N . SER A 1 33 ? 9.275 6.504 -0.413 1.00 0.00 34 SER A N 13
ATOM 11278 C CA . SER A 1 33 ? 9.358 5.323 -1.318 1.00 0.00 34 SER A CA 13
ATOM 11279 C C . SER A 1 33 ? 8.663 4.122 -0.675 1.00 0.00 34 SER A C 13
ATOM 11280 O O . SER A 1 33 ? 8.214 4.184 0.453 1.00 0.00 34 SER A O 13
ATOM 11288 N N . PHE A 1 34 ? 8.568 3.031 -1.381 1.00 0.00 35 PHE A N 13
ATOM 11289 C CA . PHE A 1 34 ? 7.899 1.831 -0.804 1.00 0.00 35 PHE A CA 13
ATOM 11290 C C . PHE A 1 34 ? 8.431 1.555 0.606 1.00 0.00 35 PHE A C 13
ATOM 11291 O O . PHE A 1 34 ? 7.715 1.671 1.581 1.00 0.00 35 PHE A O 13
ATOM 11308 N N . SER A 1 35 ? 9.680 1.194 0.719 1.00 0.00 36 SER A N 13
ATOM 11309 C CA . SER A 1 35 ? 10.258 0.912 2.067 1.00 0.00 36 SER A CA 13
ATOM 11310 C C . SER A 1 35 ? 9.781 1.957 3.078 1.00 0.00 36 SER A C 13
ATOM 11311 O O . SER A 1 35 ? 9.431 1.638 4.198 1.00 0.00 36 SER A O 13
ATOM 11319 N N . SER A 1 36 ? 9.763 3.204 2.694 1.00 0.00 37 SER A N 13
ATOM 11320 C CA . SER A 1 36 ? 9.305 4.266 3.635 1.00 0.00 37 SER A CA 13
ATOM 11321 C C . SER A 1 36 ? 7.793 4.162 3.856 1.00 0.00 37 SER A C 13
ATOM 11322 O O . SER A 1 36 ? 7.323 4.116 4.975 1.00 0.00 37 SER A O 13
ATOM 11330 N N . ILE A 1 37 ? 7.029 4.129 2.798 1.00 0.00 38 ILE A N 13
ATOM 11331 C CA . ILE A 1 37 ? 5.548 4.032 2.949 1.00 0.00 38 ILE A CA 13
ATOM 11332 C C . ILE A 1 37 ? 5.157 2.666 3.525 1.00 0.00 38 ILE A C 13
ATOM 11333 O O . ILE A 1 37 ? 4.076 2.495 4.051 1.00 0.00 38 ILE A O 13
ATOM 11349 N N . SER A 1 38 ? 6.020 1.696 3.431 1.00 0.00 39 SER A N 13
ATOM 11350 C CA . SER A 1 38 ? 5.679 0.352 3.981 1.00 0.00 39 SER A CA 13
ATOM 11351 C C . SER A 1 38 ? 5.768 0.370 5.510 1.00 0.00 39 SER A C 13
ATOM 11352 O O . SER A 1 38 ? 4.804 0.110 6.204 1.00 0.00 39 SER A O 13
ATOM 11360 N N . THR A 1 39 ? 6.923 0.668 6.035 1.00 0.00 40 THR A N 13
ATOM 11361 C CA . THR A 1 39 ? 7.098 0.698 7.517 1.00 0.00 40 THR A CA 13
ATOM 11362 C C . THR A 1 39 ? 6.016 1.549 8.192 1.00 0.00 40 THR A C 13
ATOM 11363 O O . THR A 1 39 ? 5.345 1.103 9.103 1.00 0.00 40 THR A O 13
ATOM 11374 N N . MET A 1 40 ? 5.850 2.776 7.774 1.00 0.00 41 MET A N 13
ATOM 11375 C CA . MET A 1 40 ? 4.824 3.650 8.419 1.00 0.00 41 MET A CA 13
ATOM 11376 C C . MET A 1 40 ? 3.501 2.895 8.593 1.00 0.00 41 MET A C 13
ATOM 11377 O O . MET A 1 40 ? 2.877 2.954 9.635 1.00 0.00 41 MET A O 13
ATOM 11391 N N . LEU A 1 41 ? 3.064 2.188 7.587 1.00 0.00 42 LEU A N 13
ATOM 11392 C CA . LEU A 1 41 ? 1.781 1.438 7.709 1.00 0.00 42 LEU A CA 13
ATOM 11393 C C . LEU A 1 41 ? 1.929 0.291 8.712 1.00 0.00 42 LEU A C 13
ATOM 11394 O O . LEU A 1 41 ? 1.172 0.174 9.653 1.00 0.00 42 LEU A O 13
ATOM 11410 N N . LEU A 1 42 ? 2.898 -0.560 8.512 1.00 0.00 43 LEU A N 13
ATOM 11411 C CA . LEU A 1 42 ? 3.090 -1.703 9.449 1.00 0.00 43 LEU A CA 13
ATOM 11412 C C . LEU A 1 42 ? 3.258 -1.199 10.884 1.00 0.00 43 LEU A C 13
ATOM 11413 O O . LEU A 1 42 ? 2.927 -1.884 11.832 1.00 0.00 43 LEU A O 13
ATOM 11429 N N . GLU A 1 43 ? 3.758 -0.006 11.059 1.00 0.00 44 GLU A N 13
ATOM 11430 C CA . GLU A 1 43 ? 3.926 0.526 12.440 1.00 0.00 44 GLU A CA 13
ATOM 11431 C C . GLU A 1 43 ? 2.548 0.682 13.076 1.00 0.00 44 GLU A C 13
ATOM 11432 O O . GLU A 1 43 ? 2.392 0.660 14.281 1.00 0.00 44 GLU A O 13
ATOM 11444 N N . LEU A 1 44 ? 1.547 0.829 12.257 1.00 0.00 45 LEU A N 13
ATOM 11445 C CA . LEU A 1 44 ? 0.162 0.978 12.775 1.00 0.00 45 LEU A CA 13
ATOM 11446 C C . LEU A 1 44 ? -0.578 -0.358 12.664 1.00 0.00 45 LEU A C 13
ATOM 11447 O O . LEU A 1 44 ? -1.700 -0.498 13.108 1.00 0.00 45 LEU A O 13
ATOM 11463 N N . GLY A 1 45 ? 0.042 -1.342 12.067 1.00 0.00 46 GLY A N 13
ATOM 11464 C CA . GLY A 1 45 ? -0.625 -2.667 11.921 1.00 0.00 46 GLY A CA 13
ATOM 11465 C C . GLY A 1 45 ? -1.347 -2.730 10.574 1.00 0.00 46 GLY A C 13
ATOM 11466 O O . GLY A 1 45 ? -1.902 -3.748 10.209 1.00 0.00 46 GLY A O 13
ATOM 11470 N N . LEU A 1 46 ? -1.349 -1.644 9.833 1.00 0.00 47 LEU A N 13
ATOM 11471 C CA . LEU A 1 46 ? -2.034 -1.616 8.499 1.00 0.00 47 LEU A CA 13
ATOM 11472 C C . LEU A 1 46 ? -3.558 -1.483 8.657 1.00 0.00 47 LEU A C 13
ATOM 11473 O O . LEU A 1 46 ? -4.243 -1.054 7.749 1.00 0.00 47 LEU A O 13
ATOM 11489 N N . ARG A 1 47 ? -4.101 -1.847 9.791 1.00 0.00 48 ARG A N 13
ATOM 11490 C CA . ARG A 1 47 ? -5.577 -1.733 9.977 1.00 0.00 48 ARG A CA 13
ATOM 11491 C C . ARG A 1 47 ? -5.980 -0.272 10.189 1.00 0.00 48 ARG A C 13
ATOM 11492 O O . ARG A 1 47 ? -7.063 0.143 9.824 1.00 0.00 48 ARG A O 13
ATOM 11513 N N . VAL A 1 48 ? -5.119 0.515 10.777 1.00 0.00 49 VAL A N 13
ATOM 11514 C CA . VAL A 1 48 ? -5.456 1.947 11.012 1.00 0.00 49 VAL A CA 13
ATOM 11515 C C . VAL A 1 48 ? -5.744 2.648 9.683 1.00 0.00 49 VAL A C 13
ATOM 11516 O O . VAL A 1 48 ? -6.853 3.072 9.422 1.00 0.00 49 VAL A O 13
ATOM 11529 N N . TYR A 1 49 ? -4.753 2.773 8.844 1.00 0.00 50 TYR A N 13
ATOM 11530 C CA . TYR A 1 49 ? -4.962 3.447 7.531 1.00 0.00 50 TYR A CA 13
ATOM 11531 C C . TYR A 1 49 ? -6.298 3.019 6.916 1.00 0.00 50 TYR A C 13
ATOM 11532 O O . TYR A 1 49 ? -7.173 3.830 6.681 1.00 0.00 50 TYR A O 13
ATOM 11550 N N . GLU A 1 50 ? -6.462 1.752 6.652 1.00 0.00 51 GLU A N 13
ATOM 11551 C CA . GLU A 1 50 ? -7.730 1.268 6.054 1.00 0.00 51 GLU A CA 13
ATOM 11552 C C . GLU A 1 50 ? -8.915 1.612 6.962 1.00 0.00 51 GLU A C 13
ATOM 11553 O O . GLU A 1 50 ? -9.991 1.937 6.500 1.00 0.00 51 GLU A O 13
ATOM 11565 N N . ALA A 1 51 ? -8.727 1.540 8.250 1.00 0.00 52 ALA A N 13
ATOM 11566 C CA . ALA A 1 51 ? -9.843 1.862 9.187 1.00 0.00 52 ALA A CA 13
ATOM 11567 C C . ALA A 1 51 ? -10.154 3.361 9.148 1.00 0.00 52 ALA A C 13
ATOM 11568 O O . ALA A 1 51 ? -11.300 3.765 9.119 1.00 0.00 52 ALA A O 13
ATOM 11575 N N . GLN A 1 52 ? -9.144 4.186 9.147 1.00 0.00 53 GLN A N 13
ATOM 11576 C CA . GLN A 1 52 ? -9.382 5.657 9.113 1.00 0.00 53 GLN A CA 13
ATOM 11577 C C . GLN A 1 52 ? -10.244 6.028 7.904 1.00 0.00 53 GLN A C 13
ATOM 11578 O O . GLN A 1 52 ? -10.808 7.103 7.839 1.00 0.00 53 GLN A O 13
ATOM 11592 N N . MET A 1 53 ? -10.352 5.151 6.944 1.00 0.00 54 MET A N 13
ATOM 11593 C CA . MET A 1 53 ? -11.178 5.458 5.741 1.00 0.00 54 MET A CA 13
ATOM 11594 C C . MET A 1 53 ? -12.653 5.158 6.019 1.00 0.00 54 MET A C 13
ATOM 11595 O O . MET A 1 53 ? -13.535 5.676 5.362 1.00 0.00 54 MET A O 13
ATOM 11609 N N . GLU A 1 54 ? -12.931 4.326 6.986 1.00 0.00 55 GLU A N 13
ATOM 11610 C CA . GLU A 1 54 ? -14.351 3.997 7.301 1.00 0.00 55 GLU A CA 13
ATOM 11611 C C . GLU A 1 54 ? -14.546 3.883 8.815 1.00 0.00 55 GLU A C 13
ATOM 11612 O O . GLU A 1 54 ? -13.596 3.868 9.575 1.00 0.00 55 GLU A O 13
ATOM 11624 N N . ARG A 1 55 ? -15.771 3.801 9.260 1.00 0.00 56 ARG A N 13
ATOM 11625 C CA . ARG A 1 55 ? -16.025 3.689 10.725 1.00 0.00 56 ARG A CA 13
ATOM 11626 C C . ARG A 1 55 ? -15.160 4.692 11.492 1.00 0.00 56 ARG A C 13
ATOM 11627 O O . ARG A 1 55 ? -14.286 4.253 12.222 1.00 0.00 56 ARG A O 13
ATOM 11649 N N . ALA A 1 1 ? -0.027 -20.739 -20.362 1.00 0.00 2 ALA A N 14
ATOM 11650 C CA . ALA A 1 1 ? -0.150 -19.258 -20.235 1.00 0.00 2 ALA A CA 14
ATOM 11651 C C . ALA A 1 1 ? 0.535 -18.779 -18.951 1.00 0.00 2 ALA A C 14
ATOM 11652 O O . ALA A 1 1 ? 1.587 -18.175 -18.986 1.00 0.00 2 ALA A O 14
ATOM 11661 N N . LYS A 1 2 ? -0.057 -19.044 -17.819 1.00 0.00 3 LYS A N 14
ATOM 11662 C CA . LYS A 1 2 ? 0.559 -18.604 -16.535 1.00 0.00 3 LYS A CA 14
ATOM 11663 C C . LYS A 1 2 ? 2.057 -18.923 -16.526 1.00 0.00 3 LYS A C 14
ATOM 11664 O O . LYS A 1 2 ? 2.471 -20.010 -16.875 1.00 0.00 3 LYS A O 14
ATOM 11683 N N . VAL A 1 3 ? 2.870 -17.983 -16.128 1.00 0.00 4 VAL A N 14
ATOM 11684 C CA . VAL A 1 3 ? 4.340 -18.231 -16.096 1.00 0.00 4 VAL A CA 14
ATOM 11685 C C . VAL A 1 3 ? 4.996 -17.367 -15.016 1.00 0.00 4 VAL A C 14
ATOM 11686 O O . VAL A 1 3 ? 5.898 -17.799 -14.326 1.00 0.00 4 VAL A O 14
ATOM 11699 N N . GLN A 1 4 ? 4.550 -16.151 -14.863 1.00 0.00 5 GLN A N 14
ATOM 11700 C CA . GLN A 1 4 ? 5.147 -15.261 -13.828 1.00 0.00 5 GLN A CA 14
ATOM 11701 C C . GLN A 1 4 ? 4.810 -15.783 -12.427 1.00 0.00 5 GLN A C 14
ATOM 11702 O O . GLN A 1 4 ? 4.015 -16.688 -12.267 1.00 0.00 5 GLN A O 14
ATOM 11716 N N . ALA A 1 5 ? 5.410 -15.221 -11.413 1.00 0.00 6 ALA A N 14
ATOM 11717 C CA . ALA A 1 5 ? 5.123 -15.688 -10.027 1.00 0.00 6 ALA A CA 14
ATOM 11718 C C . ALA A 1 5 ? 4.507 -14.557 -9.202 1.00 0.00 6 ALA A C 14
ATOM 11719 O O . ALA A 1 5 ? 4.892 -14.312 -8.077 1.00 0.00 6 ALA A O 14
ATOM 11726 N N . TYR A 1 6 ? 3.553 -13.864 -9.756 1.00 0.00 7 TYR A N 14
ATOM 11727 C CA . TYR A 1 6 ? 2.910 -12.747 -9.006 1.00 0.00 7 TYR A CA 14
ATOM 11728 C C . TYR A 1 6 ? 1.917 -13.301 -7.980 1.00 0.00 7 TYR A C 14
ATOM 11729 O O . TYR A 1 6 ? 0.748 -12.973 -7.994 1.00 0.00 7 TYR A O 14
ATOM 11747 N N . VAL A 1 7 ? 2.377 -14.137 -7.089 1.00 0.00 8 VAL A N 14
ATOM 11748 C CA . VAL A 1 7 ? 1.461 -14.710 -6.062 1.00 0.00 8 VAL A CA 14
ATOM 11749 C C . VAL A 1 7 ? 2.016 -14.456 -4.657 1.00 0.00 8 VAL A C 14
ATOM 11750 O O . VAL A 1 7 ? 1.715 -15.170 -3.722 1.00 0.00 8 VAL A O 14
ATOM 11763 N N . SER A 1 8 ? 2.826 -13.443 -4.505 1.00 0.00 9 SER A N 14
ATOM 11764 C CA . SER A 1 8 ? 3.400 -13.145 -3.161 1.00 0.00 9 SER A CA 14
ATOM 11765 C C . SER A 1 8 ? 2.713 -11.921 -2.552 1.00 0.00 9 SER A C 14
ATOM 11766 O O . SER A 1 8 ? 1.641 -11.526 -2.968 1.00 0.00 9 SER A O 14
ATOM 11774 N N . ASP A 1 9 ? 3.322 -11.318 -1.567 1.00 0.00 10 ASP A N 14
ATOM 11775 C CA . ASP A 1 9 ? 2.707 -10.119 -0.928 1.00 0.00 10 ASP A CA 14
ATOM 11776 C C . ASP A 1 9 ? 2.488 -9.020 -1.969 1.00 0.00 10 ASP A C 14
ATOM 11777 O O . ASP A 1 9 ? 3.266 -8.093 -2.081 1.00 0.00 10 ASP A O 14
ATOM 11786 N N . GLU A 1 10 ? 1.435 -9.117 -2.731 1.00 0.00 11 GLU A N 14
ATOM 11787 C CA . GLU A 1 10 ? 1.161 -8.080 -3.768 1.00 0.00 11 GLU A CA 14
ATOM 11788 C C . GLU A 1 10 ? 0.960 -6.708 -3.114 1.00 0.00 11 GLU A C 14
ATOM 11789 O O . GLU A 1 10 ? 0.923 -5.693 -3.782 1.00 0.00 11 GLU A O 14
ATOM 11801 N N . ILE A 1 11 ? 0.830 -6.667 -1.816 1.00 0.00 12 ILE A N 14
ATOM 11802 C CA . ILE A 1 11 ? 0.629 -5.358 -1.129 1.00 0.00 12 ILE A CA 14
ATOM 11803 C C . ILE A 1 11 ? 1.707 -4.360 -1.564 1.00 0.00 12 ILE A C 14
ATOM 11804 O O . ILE A 1 11 ? 1.438 -3.192 -1.762 1.00 0.00 12 ILE A O 14
ATOM 11820 N N . VAL A 1 12 ? 2.922 -4.810 -1.719 1.00 0.00 13 VAL A N 14
ATOM 11821 C CA . VAL A 1 12 ? 4.010 -3.882 -2.142 1.00 0.00 13 VAL A CA 14
ATOM 11822 C C . VAL A 1 12 ? 3.547 -3.034 -3.330 1.00 0.00 13 VAL A C 14
ATOM 11823 O O . VAL A 1 12 ? 3.827 -1.854 -3.409 1.00 0.00 13 VAL A O 14
ATOM 11836 N N . TYR A 1 13 ? 2.841 -3.625 -4.253 1.00 0.00 14 TYR A N 14
ATOM 11837 C CA . TYR A 1 13 ? 2.360 -2.851 -5.434 1.00 0.00 14 TYR A CA 14
ATOM 11838 C C . TYR A 1 13 ? 1.239 -1.896 -5.015 1.00 0.00 14 TYR A C 14
ATOM 11839 O O . TYR A 1 13 ? 1.051 -0.849 -5.602 1.00 0.00 14 TYR A O 14
ATOM 11857 N N . LYS A 1 14 ? 0.494 -2.250 -4.004 1.00 0.00 15 LYS A N 14
ATOM 11858 C CA . LYS A 1 14 ? -0.613 -1.363 -3.546 1.00 0.00 15 LYS A CA 14
ATOM 11859 C C . LYS A 1 14 ? -0.043 -0.139 -2.825 1.00 0.00 15 LYS A C 14
ATOM 11860 O O . LYS A 1 14 ? -0.599 0.941 -2.878 1.00 0.00 15 LYS A O 14
ATOM 11879 N N . ILE A 1 15 ? 1.063 -0.298 -2.150 1.00 0.00 16 ILE A N 14
ATOM 11880 C CA . ILE A 1 15 ? 1.668 0.857 -1.429 1.00 0.00 16 ILE A CA 14
ATOM 11881 C C . ILE A 1 15 ? 2.234 1.866 -2.431 1.00 0.00 16 ILE A C 14
ATOM 11882 O O . ILE A 1 15 ? 2.460 3.015 -2.109 1.00 0.00 16 ILE A O 14
ATOM 11898 N N . ASN A 1 16 ? 2.461 1.445 -3.646 1.00 0.00 17 ASN A N 14
ATOM 11899 C CA . ASN A 1 16 ? 3.011 2.381 -4.668 1.00 0.00 17 ASN A CA 14
ATOM 11900 C C . ASN A 1 16 ? 2.056 3.560 -4.872 1.00 0.00 17 ASN A C 14
ATOM 11901 O O . ASN A 1 16 ? 2.464 4.703 -4.903 1.00 0.00 17 ASN A O 14
ATOM 11912 N N . LYS A 1 17 ? 0.787 3.289 -5.010 1.00 0.00 18 LYS A N 14
ATOM 11913 C CA . LYS A 1 17 ? -0.195 4.393 -5.211 1.00 0.00 18 LYS A CA 14
ATOM 11914 C C . LYS A 1 17 ? -0.364 5.191 -3.917 1.00 0.00 18 LYS A C 14
ATOM 11915 O O . LYS A 1 17 ? -0.749 6.346 -3.933 1.00 0.00 18 LYS A O 14
ATOM 11934 N N . ILE A 1 18 ? -0.082 4.589 -2.796 1.00 0.00 19 ILE A N 14
ATOM 11935 C CA . ILE A 1 18 ? -0.227 5.312 -1.500 1.00 0.00 19 ILE A CA 14
ATOM 11936 C C . ILE A 1 18 ? 0.845 6.400 -1.379 1.00 0.00 19 ILE A C 14
ATOM 11937 O O . ILE A 1 18 ? 0.554 7.539 -1.075 1.00 0.00 19 ILE A O 14
ATOM 11953 N N . VAL A 1 19 ? 2.081 6.057 -1.617 1.00 0.00 20 VAL A N 14
ATOM 11954 C CA . VAL A 1 19 ? 3.168 7.074 -1.514 1.00 0.00 20 VAL A CA 14
ATOM 11955 C C . VAL A 1 19 ? 3.058 8.082 -2.659 1.00 0.00 20 VAL A C 14
ATOM 11956 O O . VAL A 1 19 ? 2.976 9.275 -2.443 1.00 0.00 20 VAL A O 14
ATOM 11969 N N . GLU A 1 20 ? 3.055 7.615 -3.877 1.00 0.00 21 GLU A N 14
ATOM 11970 C CA . GLU A 1 20 ? 2.949 8.550 -5.034 1.00 0.00 21 GLU A CA 14
ATOM 11971 C C . GLU A 1 20 ? 1.862 9.595 -4.770 1.00 0.00 21 GLU A C 14
ATOM 11972 O O . GLU A 1 20 ? 1.937 10.715 -5.234 1.00 0.00 21 GLU A O 14
ATOM 11984 N N . ARG A 1 21 ? 0.850 9.237 -4.027 1.00 0.00 22 ARG A N 14
ATOM 11985 C CA . ARG A 1 21 ? -0.242 10.209 -3.735 1.00 0.00 22 ARG A CA 14
ATOM 11986 C C . ARG A 1 21 ? 0.349 11.533 -3.242 1.00 0.00 22 ARG A C 14
ATOM 11987 O O . ARG A 1 21 ? -0.040 12.597 -3.680 1.00 0.00 22 ARG A O 14
ATOM 12008 N N . ARG A 1 22 ? 1.289 11.480 -2.338 1.00 0.00 23 ARG A N 14
ATOM 12009 C CA . ARG A 1 22 ? 1.900 12.740 -1.830 1.00 0.00 23 ARG A CA 14
ATOM 12010 C C . ARG A 1 22 ? 2.244 13.660 -3.001 1.00 0.00 23 ARG A C 14
ATOM 12011 O O . ARG A 1 22 ? 1.556 14.624 -3.266 1.00 0.00 23 ARG A O 14
ATOM 12032 N N . ARG A 1 23 ? 3.296 13.369 -3.712 1.00 0.00 24 ARG A N 14
ATOM 12033 C CA . ARG A 1 23 ? 3.664 14.232 -4.869 1.00 0.00 24 ARG A CA 14
ATOM 12034 C C . ARG A 1 23 ? 2.513 14.269 -5.874 1.00 0.00 24 ARG A C 14
ATOM 12035 O O . ARG A 1 23 ? 2.230 15.289 -6.471 1.00 0.00 24 ARG A O 14
ATOM 12056 N N . ALA A 1 24 ? 1.840 13.167 -6.058 1.00 0.00 25 ALA A N 14
ATOM 12057 C CA . ALA A 1 24 ? 0.703 13.148 -7.019 1.00 0.00 25 ALA A CA 14
ATOM 12058 C C . ALA A 1 24 ? -0.167 14.388 -6.813 1.00 0.00 25 ALA A C 14
ATOM 12059 O O . ALA A 1 24 ? -0.641 14.989 -7.755 1.00 0.00 25 ALA A O 14
ATOM 12066 N N . GLU A 1 25 ? -0.378 14.778 -5.583 1.00 0.00 26 GLU A N 14
ATOM 12067 C CA . GLU A 1 25 ? -1.213 15.979 -5.319 1.00 0.00 26 GLU A CA 14
ATOM 12068 C C . GLU A 1 25 ? -0.369 17.253 -5.459 1.00 0.00 26 GLU A C 14
ATOM 12069 O O . GLU A 1 25 ? -0.889 18.332 -5.667 1.00 0.00 26 GLU A O 14
ATOM 12081 N N . GLY A 1 26 ? 0.929 17.137 -5.349 1.00 0.00 27 GLY A N 14
ATOM 12082 C CA . GLY A 1 26 ? 1.797 18.342 -5.479 1.00 0.00 27 GLY A CA 14
ATOM 12083 C C . GLY A 1 26 ? 2.668 18.487 -4.231 1.00 0.00 27 GLY A C 14
ATOM 12084 O O . GLY A 1 26 ? 3.037 19.580 -3.844 1.00 0.00 27 GLY A O 14
ATOM 12088 N N . ALA A 1 27 ? 3.004 17.398 -3.599 1.00 0.00 28 ALA A N 14
ATOM 12089 C CA . ALA A 1 27 ? 3.854 17.476 -2.376 1.00 0.00 28 ALA A CA 14
ATOM 12090 C C . ALA A 1 27 ? 5.319 17.700 -2.763 1.00 0.00 28 ALA A C 14
ATOM 12091 O O . ALA A 1 27 ? 5.628 18.047 -3.885 1.00 0.00 28 ALA A O 14
ATOM 12098 N N . LYS A 1 28 ? 6.223 17.502 -1.842 1.00 0.00 29 LYS A N 14
ATOM 12099 C CA . LYS A 1 28 ? 7.666 17.702 -2.160 1.00 0.00 29 LYS A CA 14
ATOM 12100 C C . LYS A 1 28 ? 8.539 17.032 -1.093 1.00 0.00 29 LYS A C 14
ATOM 12101 O O . LYS A 1 28 ? 8.061 16.276 -0.272 1.00 0.00 29 LYS A O 14
ATOM 12120 N N . SER A 1 29 ? 9.816 17.305 -1.101 1.00 0.00 30 SER A N 14
ATOM 12121 C CA . SER A 1 29 ? 10.716 16.682 -0.087 1.00 0.00 30 SER A CA 14
ATOM 12122 C C . SER A 1 29 ? 10.690 15.157 -0.223 1.00 0.00 30 SER A C 14
ATOM 12123 O O . SER A 1 29 ? 9.646 14.558 -0.392 1.00 0.00 30 SER A O 14
ATOM 12131 N N . THR A 1 30 ? 11.829 14.526 -0.153 1.00 0.00 31 THR A N 14
ATOM 12132 C CA . THR A 1 30 ? 11.868 13.041 -0.282 1.00 0.00 31 THR A CA 14
ATOM 12133 C C . THR A 1 30 ? 11.604 12.382 1.074 1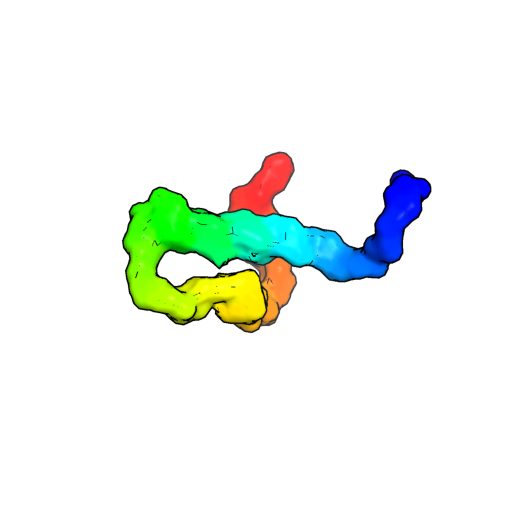.00 0.00 31 THR A C 14
ATOM 12134 O O . THR A 1 30 ? 11.868 11.211 1.268 1.00 0.00 31 THR A O 14
ATOM 12145 N N . ASP A 1 31 ? 11.083 13.122 2.016 1.00 0.00 32 ASP A N 14
ATOM 12146 C CA . ASP A 1 31 ? 10.802 12.532 3.356 1.00 0.00 32 ASP A CA 14
ATOM 12147 C C . ASP A 1 31 ? 9.936 11.278 3.210 1.00 0.00 32 ASP A C 14
ATOM 12148 O O . ASP A 1 31 ? 10.019 10.358 3.998 1.00 0.00 32 ASP A O 14
ATOM 12157 N N . VAL A 1 32 ? 9.105 11.236 2.205 1.00 0.00 33 VAL A N 14
ATOM 12158 C CA . VAL A 1 32 ? 8.233 10.043 2.006 1.00 0.00 33 VAL A CA 14
ATOM 12159 C C . VAL A 1 32 ? 8.867 9.087 0.992 1.00 0.00 33 VAL A C 14
ATOM 12160 O O . VAL A 1 32 ? 9.630 9.490 0.137 1.00 0.00 33 VAL A O 14
ATOM 12173 N N . SER A 1 33 ? 8.557 7.823 1.081 1.00 0.00 34 SER A N 14
ATOM 12174 C CA . SER A 1 33 ? 9.143 6.841 0.122 1.00 0.00 34 SER A CA 14
ATOM 12175 C C . SER A 1 33 ? 8.414 5.498 0.231 1.00 0.00 34 SER A C 14
ATOM 12176 O O . SER A 1 33 ? 7.836 5.176 1.250 1.00 0.00 34 SER A O 14
ATOM 12184 N N . PHE A 1 34 ? 8.438 4.713 -0.811 1.00 0.00 35 PHE A N 14
ATOM 12185 C CA . PHE A 1 34 ? 7.748 3.392 -0.766 1.00 0.00 35 PHE A CA 14
ATOM 12186 C C . PHE A 1 34 ? 8.120 2.640 0.515 1.00 0.00 35 PHE A C 14
ATOM 12187 O O . PHE A 1 34 ? 7.269 2.138 1.222 1.00 0.00 35 PHE A O 14
ATOM 12204 N N . SER A 1 35 ? 9.387 2.559 0.818 1.00 0.00 36 SER A N 14
ATOM 12205 C CA . SER A 1 35 ? 9.816 1.838 2.052 1.00 0.00 36 SER A CA 14
ATOM 12206 C C . SER A 1 35 ? 9.302 2.565 3.298 1.00 0.00 36 SER A C 14
ATOM 12207 O O . SER A 1 35 ? 8.913 1.949 4.271 1.00 0.00 36 SER A O 14
ATOM 12215 N N . SER A 1 36 ? 9.304 3.869 3.280 1.00 0.00 37 SER A N 14
ATOM 12216 C CA . SER A 1 36 ? 8.818 4.631 4.466 1.00 0.00 37 SER A CA 14
ATOM 12217 C C . SER A 1 36 ? 7.313 4.421 4.656 1.00 0.00 37 SER A C 14
ATOM 12218 O O . SER A 1 36 ? 6.844 4.173 5.748 1.00 0.00 37 SER A O 14
ATOM 12226 N N . ILE A 1 37 ? 6.553 4.521 3.599 1.00 0.00 38 ILE A N 14
ATOM 12227 C CA . ILE A 1 37 ? 5.079 4.329 3.720 1.00 0.00 38 ILE A CA 14
ATOM 12228 C C . ILE A 1 37 ? 4.758 2.865 4.037 1.00 0.00 38 ILE A C 14
ATOM 12229 O O . ILE A 1 37 ? 3.753 2.558 4.647 1.00 0.00 38 ILE A O 14
ATOM 12245 N N . SER A 1 38 ? 5.604 1.960 3.628 1.00 0.00 39 SER A N 14
ATOM 12246 C CA . SER A 1 38 ? 5.345 0.519 3.908 1.00 0.00 39 SER A CA 14
ATOM 12247 C C . SER A 1 38 ? 5.618 0.204 5.384 1.00 0.00 39 SER A C 14
ATOM 12248 O O . SER A 1 38 ? 4.737 -0.208 6.114 1.00 0.00 39 SER A O 14
ATOM 12256 N N . THR A 1 39 ? 6.832 0.388 5.822 1.00 0.00 40 THR A N 14
ATOM 12257 C CA . THR A 1 39 ? 7.170 0.092 7.245 1.00 0.00 40 THR A CA 14
ATOM 12258 C C . THR A 1 39 ? 6.169 0.762 8.194 1.00 0.00 40 THR A C 14
ATOM 12259 O O . THR A 1 39 ? 5.708 0.161 9.143 1.00 0.00 40 THR A O 14
ATOM 12270 N N . MET A 1 40 ? 5.834 2.001 7.955 1.00 0.00 41 MET A N 14
ATOM 12271 C CA . MET A 1 40 ? 4.870 2.696 8.858 1.00 0.00 41 MET A CA 14
ATOM 12272 C C . MET A 1 40 ? 3.507 1.997 8.826 1.00 0.00 41 MET A C 14
ATOM 12273 O O . MET A 1 40 ? 2.783 1.987 9.801 1.00 0.00 41 MET A O 14
ATOM 12287 N N . LEU A 1 41 ? 3.150 1.413 7.715 1.00 0.00 42 LEU A N 14
ATOM 12288 C CA . LEU A 1 41 ? 1.833 0.719 7.628 1.00 0.00 42 LEU A CA 14
ATOM 12289 C C . LEU A 1 41 ? 1.829 -0.525 8.518 1.00 0.00 42 LEU A C 14
ATOM 12290 O O . LEU A 1 41 ? 1.063 -0.627 9.456 1.00 0.00 42 LEU A O 14
ATOM 12306 N N . LEU A 1 42 ? 2.677 -1.474 8.231 1.00 0.00 43 LEU A N 14
ATOM 12307 C CA . LEU A 1 42 ? 2.715 -2.713 9.060 1.00 0.00 43 LEU A CA 14
ATOM 12308 C C . LEU A 1 42 ? 3.134 -2.381 10.494 1.00 0.00 43 LEU A C 14
ATOM 12309 O O . LEU A 1 42 ? 2.617 -2.937 11.443 1.00 0.00 43 LEU A O 14
ATOM 12325 N N . GLU A 1 43 ? 4.057 -1.475 10.663 1.00 0.00 44 GLU A N 14
ATOM 12326 C CA . GLU A 1 43 ? 4.489 -1.113 12.041 1.00 0.00 44 GLU A CA 14
ATOM 12327 C C . GLU A 1 43 ? 3.269 -0.665 12.843 1.00 0.00 44 GLU A C 14
ATOM 12328 O O . GLU A 1 43 ? 3.220 -0.786 14.051 1.00 0.00 44 GLU A O 14
ATOM 12340 N N . LEU A 1 44 ? 2.283 -0.154 12.163 1.00 0.00 45 LEU A N 14
ATOM 12341 C CA . LEU A 1 44 ? 1.048 0.303 12.851 1.00 0.00 45 LEU A CA 14
ATOM 12342 C C . LEU A 1 44 ? -0.046 -0.766 12.700 1.00 0.00 45 LEU A C 14
ATOM 12343 O O . LEU A 1 44 ? -1.075 -0.710 13.341 1.00 0.00 45 LEU A O 14
ATOM 12359 N N . GLY A 1 45 ? 0.175 -1.737 11.854 1.00 0.00 46 GLY A N 14
ATOM 12360 C CA . GLY A 1 45 ? -0.849 -2.804 11.660 1.00 0.00 46 GLY A CA 14
ATOM 12361 C C . GLY A 1 45 ? -1.964 -2.283 10.753 1.00 0.00 46 GLY A C 14
ATOM 12362 O O . GLY A 1 45 ? -3.103 -2.688 10.865 1.00 0.00 46 GLY A O 14
ATOM 12366 N N . LEU A 1 46 ? -1.639 -1.387 9.855 1.00 0.00 47 LEU A N 14
ATOM 12367 C CA . LEU A 1 46 ? -2.670 -0.827 8.925 1.00 0.00 47 LEU A CA 14
ATOM 12368 C C . LEU A 1 46 ? -4.018 -0.652 9.638 1.00 0.00 47 LEU A C 14
ATOM 12369 O O . LEU A 1 46 ? -5.065 -0.719 9.025 1.00 0.00 47 LEU A O 14
ATOM 12385 N N . ARG A 1 47 ? -4.000 -0.431 10.924 1.00 0.00 48 ARG A N 14
ATOM 12386 C CA . ARG A 1 47 ? -5.282 -0.254 11.665 1.00 0.00 48 ARG A CA 14
ATOM 12387 C C . ARG A 1 47 ? -5.881 1.125 11.367 1.00 0.00 48 ARG A C 14
ATOM 12388 O O . ARG A 1 47 ? -6.600 1.303 10.404 1.00 0.00 48 ARG A O 14
ATOM 12409 N N . VAL A 1 48 ? -5.594 2.100 12.186 1.00 0.00 49 VAL A N 14
ATOM 12410 C CA . VAL A 1 48 ? -6.150 3.463 11.943 1.00 0.00 49 VAL A CA 14
ATOM 12411 C C . VAL A 1 48 ? -6.008 3.830 10.464 1.00 0.00 49 VAL A C 14
ATOM 12412 O O . VAL A 1 48 ? -6.763 4.623 9.936 1.00 0.00 49 VAL A O 14
ATOM 12425 N N . TYR A 1 49 ? -5.047 3.258 9.794 1.00 0.00 50 TYR A N 14
ATOM 12426 C CA . TYR A 1 49 ? -4.857 3.570 8.349 1.00 0.00 50 TYR A CA 14
ATOM 12427 C C . TYR A 1 49 ? -6.151 3.300 7.579 1.00 0.00 50 TYR A C 14
ATOM 12428 O O . TYR A 1 49 ? -6.678 4.164 6.905 1.00 0.00 50 TYR A O 14
ATOM 12446 N N . GLU A 1 50 ? -6.668 2.106 7.673 1.00 0.00 51 GLU A N 14
ATOM 12447 C CA . GLU A 1 50 ? -7.908 1.766 6.961 1.00 0.00 51 GLU A CA 14
ATOM 12448 C C . GLU A 1 50 ? -9.098 2.517 7.565 1.00 0.00 51 GLU A C 14
ATOM 12449 O O . GLU A 1 50 ? -9.966 2.992 6.860 1.00 0.00 51 GLU A O 14
ATOM 12461 N N . ALA A 1 51 ? -9.143 2.628 8.864 1.00 0.00 52 ALA A N 14
ATOM 12462 C CA . ALA A 1 51 ? -10.277 3.349 9.513 1.00 0.00 52 ALA A CA 14
ATOM 12463 C C . ALA A 1 51 ? -10.265 4.825 9.107 1.00 0.00 52 ALA A C 14
ATOM 12464 O O . ALA A 1 51 ? -11.295 5.415 8.849 1.00 0.00 52 ALA A O 14
ATOM 12471 N N . GLN A 1 52 ? -9.107 5.424 9.048 1.00 0.00 53 GLN A N 14
ATOM 12472 C CA . GLN A 1 52 ? -9.028 6.860 8.659 1.00 0.00 53 GLN A CA 14
ATOM 12473 C C . GLN A 1 52 ? -9.919 7.130 7.442 1.00 0.00 53 GLN A C 14
ATOM 12474 O O . GLN A 1 52 ? -10.817 7.948 7.488 1.00 0.00 53 GLN A O 14
ATOM 12488 N N . MET A 1 53 ? -9.678 6.449 6.356 1.00 0.00 54 MET A N 14
ATOM 12489 C CA . MET A 1 53 ? -10.512 6.668 5.140 1.00 0.00 54 MET A CA 14
ATOM 12490 C C . MET A 1 53 ? -11.687 5.688 5.118 1.00 0.00 54 MET A C 14
ATOM 12491 O O . MET A 1 53 ? -12.582 5.795 4.303 1.00 0.00 54 MET A O 14
ATOM 12505 N N . GLU A 1 54 ? -11.691 4.734 6.006 1.00 0.00 55 GLU A N 14
ATOM 12506 C CA . GLU A 1 54 ? -12.809 3.747 6.035 1.00 0.00 55 GLU A CA 14
ATOM 12507 C C . GLU A 1 54 ? -12.986 3.111 4.654 1.00 0.00 55 GLU A C 14
ATOM 12508 O O . GLU A 1 54 ? -12.246 3.391 3.731 1.00 0.00 55 GLU A O 14
ATOM 12520 N N . ARG A 1 55 ? -13.962 2.257 4.503 1.00 0.00 56 ARG A N 14
ATOM 12521 C CA . ARG A 1 55 ? -14.184 1.606 3.180 1.00 0.00 56 ARG A CA 14
ATOM 12522 C C . ARG A 1 55 ? -15.661 1.239 3.014 1.00 0.00 56 ARG A C 14
ATOM 12523 O O . ARG A 1 55 ? -16.483 1.861 3.666 1.00 0.00 56 ARG A O 14
ATOM 12545 N N . ALA A 1 1 ? 11.759 -26.121 -15.626 1.00 0.00 2 ALA A N 15
ATOM 12546 C CA . ALA A 1 1 ? 11.523 -25.708 -14.212 1.00 0.00 2 ALA A CA 15
ATOM 12547 C C . ALA A 1 1 ? 10.021 -25.600 -13.938 1.00 0.00 2 ALA A C 15
ATOM 12548 O O . ALA A 1 1 ? 9.374 -24.654 -14.337 1.00 0.00 2 ALA A O 15
ATOM 12557 N N . LYS A 1 2 ? 9.461 -26.564 -13.257 1.00 0.00 3 LYS A N 15
ATOM 12558 C CA . LYS A 1 2 ? 8.002 -26.516 -12.957 1.00 0.00 3 LYS A CA 15
ATOM 12559 C C . LYS A 1 2 ? 7.777 -26.155 -11.487 1.00 0.00 3 LYS A C 15
ATOM 12560 O O . LYS A 1 2 ? 7.632 -27.016 -10.642 1.00 0.00 3 LYS A O 15
ATOM 12579 N N . VAL A 1 3 ? 7.744 -24.888 -11.176 1.00 0.00 4 VAL A N 15
ATOM 12580 C CA . VAL A 1 3 ? 7.527 -24.474 -9.759 1.00 0.00 4 VAL A CA 15
ATOM 12581 C C . VAL A 1 3 ? 6.465 -23.373 -9.686 1.00 0.00 4 VAL A C 15
ATOM 12582 O O . VAL A 1 3 ? 6.776 -22.201 -9.624 1.00 0.00 4 VAL A O 15
ATOM 12595 N N . GLN A 1 4 ? 5.214 -23.743 -9.693 1.00 0.00 5 GLN A N 15
ATOM 12596 C CA . GLN A 1 4 ? 4.133 -22.717 -9.622 1.00 0.00 5 GLN A CA 15
ATOM 12597 C C . GLN A 1 4 ? 4.316 -21.843 -8.379 1.00 0.00 5 GLN A C 15
ATOM 12598 O O . GLN A 1 4 ? 5.359 -21.842 -7.756 1.00 0.00 5 GLN A O 15
ATOM 12612 N N . ALA A 1 5 ? 3.309 -21.097 -8.013 1.00 0.00 6 ALA A N 15
ATOM 12613 C CA . ALA A 1 5 ? 3.425 -20.223 -6.809 1.00 0.00 6 ALA A CA 15
ATOM 12614 C C . ALA A 1 5 ? 2.141 -19.411 -6.621 1.00 0.00 6 ALA A C 15
ATOM 12615 O O . ALA A 1 5 ? 1.996 -18.328 -7.154 1.00 0.00 6 ALA A O 15
ATOM 12622 N N . TYR A 1 6 ? 1.208 -19.926 -5.868 1.00 0.00 7 TYR A N 15
ATOM 12623 C CA . TYR A 1 6 ? -0.066 -19.182 -5.648 1.00 0.00 7 TYR A CA 15
ATOM 12624 C C . TYR A 1 6 ? 0.102 -18.166 -4.515 1.00 0.00 7 TYR A C 15
ATOM 12625 O O . TYR A 1 6 ? -0.679 -18.121 -3.587 1.00 0.00 7 TYR A O 15
ATOM 12643 N N . VAL A 1 7 ? 1.117 -17.347 -4.588 1.00 0.00 8 VAL A N 15
ATOM 12644 C CA . VAL A 1 7 ? 1.334 -16.333 -3.517 1.00 0.00 8 VAL A CA 15
ATOM 12645 C C . VAL A 1 7 ? 1.596 -14.958 -4.139 1.00 0.00 8 VAL A C 15
ATOM 12646 O O . VAL A 1 7 ? 2.691 -14.665 -4.580 1.00 0.00 8 VAL A O 15
ATOM 12659 N N . SER A 1 8 ? 0.603 -14.113 -4.179 1.00 0.00 9 SER A N 15
ATOM 12660 C CA . SER A 1 8 ? 0.797 -12.760 -4.773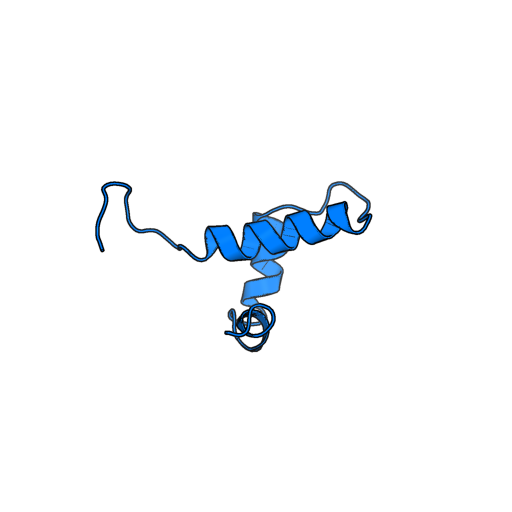 1.00 0.00 9 SER A CA 15
ATOM 12661 C C . SER A 1 8 ? 0.566 -11.679 -3.715 1.00 0.00 9 SER A C 15
ATOM 12662 O O . SER A 1 8 ? -0.550 -11.261 -3.475 1.00 0.00 9 SER A O 15
ATOM 12670 N N . ASP A 1 9 ? 1.611 -11.222 -3.081 1.00 0.00 10 ASP A N 15
ATOM 12671 C CA . ASP A 1 9 ? 1.451 -10.168 -2.040 1.00 0.00 10 ASP A CA 15
ATOM 12672 C C . ASP A 1 9 ? 0.842 -8.905 -2.654 1.00 0.00 10 ASP A C 15
ATOM 12673 O O . ASP A 1 9 ? 1.530 -7.939 -2.921 1.00 0.00 10 ASP A O 15
ATOM 12682 N N . GLU A 1 10 ? -0.442 -8.905 -2.880 1.00 0.00 11 GLU A N 15
ATOM 12683 C CA . GLU A 1 10 ? -1.096 -7.704 -3.477 1.00 0.00 11 GLU A CA 15
ATOM 12684 C C . GLU A 1 10 ? -0.784 -6.460 -2.639 1.00 0.00 11 GLU A C 15
ATOM 12685 O O . GLU A 1 10 ? -0.753 -5.354 -3.140 1.00 0.00 11 GLU A O 15
ATOM 12697 N N . ILE A 1 11 ? -0.556 -6.633 -1.367 1.00 0.00 12 ILE A N 15
ATOM 12698 C CA . ILE A 1 11 ? -0.249 -5.462 -0.495 1.00 0.00 12 ILE A CA 15
ATOM 12699 C C . ILE A 1 11 ? 0.943 -4.681 -1.056 1.00 0.00 12 ILE A C 15
ATOM 12700 O O . ILE A 1 11 ? 0.890 -3.477 -1.209 1.00 0.00 12 ILE A O 15
ATOM 12716 N N . VAL A 1 12 ? 2.017 -5.357 -1.358 1.00 0.00 13 VAL A N 15
ATOM 12717 C CA . VAL A 1 12 ? 3.216 -4.655 -1.904 1.00 0.00 13 VAL A CA 15
ATOM 12718 C C . VAL A 1 12 ? 2.795 -3.593 -2.925 1.00 0.00 13 VAL A C 15
ATOM 12719 O O . VAL A 1 12 ? 3.234 -2.461 -2.872 1.00 0.00 13 VAL A O 15
ATOM 12732 N N . TYR A 1 13 ? 1.951 -3.948 -3.854 1.00 0.00 14 TYR A N 15
ATOM 12733 C CA . TYR A 1 13 ? 1.507 -2.958 -4.877 1.00 0.00 14 TYR A CA 15
ATOM 12734 C C . TYR A 1 13 ? 0.562 -1.929 -4.250 1.00 0.00 14 TYR A C 15
ATOM 12735 O O . TYR A 1 13 ? 0.611 -0.756 -4.564 1.00 0.00 14 TYR A O 15
ATOM 12753 N N . LYS A 1 14 ? -0.299 -2.358 -3.368 1.00 0.00 15 LYS A N 15
ATOM 12754 C CA . LYS A 1 14 ? -1.249 -1.403 -2.726 1.00 0.00 15 LYS A CA 15
ATOM 12755 C C . LYS A 1 14 ? -0.490 -0.225 -2.113 1.00 0.00 15 LYS A C 15
ATOM 12756 O O . LYS A 1 14 ? -0.990 0.880 -2.046 1.00 0.00 15 LYS A O 15
ATOM 12775 N N . ILE A 1 15 ? 0.715 -0.448 -1.666 1.00 0.00 16 ILE A N 15
ATOM 12776 C CA . ILE A 1 15 ? 1.501 0.664 -1.059 1.00 0.00 16 ILE A CA 15
ATOM 12777 C C . ILE A 1 15 ? 2.119 1.532 -2.158 1.00 0.00 16 ILE A C 15
ATOM 12778 O O . ILE A 1 15 ? 2.151 2.743 -2.063 1.00 0.00 16 ILE A O 15
ATOM 12794 N N . ASN A 1 16 ? 2.610 0.921 -3.200 1.00 0.00 17 ASN A N 15
ATOM 12795 C CA . ASN A 1 16 ? 3.226 1.708 -4.307 1.00 0.00 17 ASN A CA 15
ATOM 12796 C C . ASN A 1 16 ? 2.289 2.838 -4.741 1.00 0.00 17 ASN A C 15
ATOM 12797 O O . ASN A 1 16 ? 2.701 3.969 -4.909 1.00 0.00 17 ASN A O 15
ATOM 12808 N N . LYS A 1 17 ? 1.032 2.541 -4.925 1.00 0.00 18 LYS A N 15
ATOM 12809 C CA . LYS A 1 17 ? 0.072 3.600 -5.349 1.00 0.00 18 LYS A CA 15
ATOM 12810 C C . LYS A 1 17 ? -0.258 4.521 -4.170 1.00 0.00 18 LYS A C 15
ATOM 12811 O O . LYS A 1 17 ? -0.656 5.654 -4.348 1.00 0.00 18 LYS A O 15
ATOM 12830 N N . ILE A 1 18 ? -0.094 4.040 -2.968 1.00 0.00 19 ILE A N 15
ATOM 12831 C CA . ILE A 1 18 ? -0.398 4.887 -1.778 1.00 0.00 19 ILE A CA 15
ATOM 12832 C C . ILE A 1 18 ? 0.735 5.887 -1.534 1.00 0.00 19 ILE A C 15
ATOM 12833 O O . ILE A 1 18 ? 0.510 7.004 -1.114 1.00 0.00 19 ILE A O 15
ATOM 12849 N N . VAL A 1 19 ? 1.952 5.495 -1.794 1.00 0.00 20 VAL A N 15
ATOM 12850 C CA . VAL A 1 19 ? 3.098 6.423 -1.575 1.00 0.00 20 VAL A CA 15
ATOM 12851 C C . VAL A 1 19 ? 2.978 7.642 -2.495 1.00 0.00 20 VAL A C 15
ATOM 12852 O O . VAL A 1 19 ? 3.097 8.772 -2.065 1.00 0.00 20 VAL A O 15
ATOM 12865 N N . GLU A 1 20 ? 2.743 7.420 -3.760 1.00 0.00 21 GLU A N 15
ATOM 12866 C CA . GLU A 1 20 ? 2.617 8.565 -4.708 1.00 0.00 21 GLU A CA 15
ATOM 12867 C C . GLU A 1 20 ? 1.762 9.676 -4.091 1.00 0.00 21 GLU A C 15
ATOM 12868 O O . GLU A 1 20 ? 2.106 10.841 -4.149 1.00 0.00 21 GLU A O 15
ATOM 12880 N N . ARG A 1 21 ? 0.652 9.326 -3.502 1.00 0.00 22 ARG A N 15
ATOM 12881 C CA . ARG A 1 21 ? -0.223 10.364 -2.885 1.00 0.00 22 ARG A CA 15
ATOM 12882 C C . ARG A 1 21 ? 0.622 11.373 -2.101 1.00 0.00 22 ARG A C 15
ATOM 12883 O O . ARG A 1 21 ? 0.413 12.567 -2.185 1.00 0.00 22 ARG A O 15
ATOM 12904 N N . ARG A 1 22 ? 1.573 10.904 -1.340 1.00 0.00 23 ARG A N 15
ATOM 12905 C CA . ARG A 1 22 ? 2.424 11.841 -0.553 1.00 0.00 23 ARG A CA 15
ATOM 12906 C C . ARG A 1 22 ? 2.820 13.045 -1.411 1.00 0.00 23 ARG A C 15
ATOM 12907 O O . ARG A 1 22 ? 2.527 14.176 -1.081 1.00 0.00 23 ARG A O 15
ATOM 12928 N N . ARG A 1 23 ? 3.478 12.813 -2.513 1.00 0.00 24 ARG A N 15
ATOM 12929 C CA . ARG A 1 23 ? 3.882 13.949 -3.386 1.00 0.00 24 ARG A CA 15
ATOM 12930 C C . ARG A 1 23 ? 2.657 14.511 -4.106 1.00 0.00 24 ARG A C 15
ATOM 12931 O O . ARG A 1 23 ? 2.540 15.702 -4.320 1.00 0.00 24 ARG A O 15
ATOM 12952 N N . ALA A 1 24 ? 1.734 13.665 -4.473 1.00 0.00 25 ALA A N 15
ATOM 12953 C CA . ALA A 1 24 ? 0.514 14.157 -5.168 1.00 0.00 25 ALA A CA 15
ATOM 12954 C C . ALA A 1 24 ? -0.125 15.281 -4.351 1.00 0.00 25 ALA A C 15
ATOM 12955 O O . ALA A 1 24 ? -0.747 16.177 -4.887 1.00 0.00 25 ALA A O 15
ATOM 12962 N N . GLU A 1 25 ? 0.028 15.244 -3.054 1.00 0.00 26 GLU A N 15
ATOM 12963 C CA . GLU A 1 25 ? -0.566 16.308 -2.206 1.00 0.00 26 GLU A CA 15
ATOM 12964 C C . GLU A 1 25 ? 0.452 17.433 -1.980 1.00 0.00 26 GLU A C 15
ATOM 12965 O O . GLU A 1 25 ? 0.094 18.551 -1.666 1.00 0.00 26 GLU A O 15
ATOM 12977 N N . GLY A 1 26 ? 1.717 17.147 -2.139 1.00 0.00 27 GLY A N 15
ATOM 12978 C CA . GLY A 1 26 ? 2.747 18.203 -1.934 1.00 0.00 27 GLY A CA 15
ATOM 12979 C C . GLY A 1 26 ? 3.637 17.832 -0.747 1.00 0.00 27 GLY A C 15
ATOM 12980 O O . GLY A 1 26 ? 3.793 18.595 0.186 1.00 0.00 27 GLY A O 15
ATOM 12984 N N . ALA A 1 27 ? 4.223 16.665 -0.773 1.00 0.00 28 ALA A N 15
ATOM 12985 C CA . ALA A 1 27 ? 5.106 16.248 0.354 1.00 0.00 28 ALA A CA 15
ATOM 12986 C C . ALA A 1 27 ? 6.137 17.340 0.651 1.00 0.00 28 ALA A C 15
ATOM 12987 O O . ALA A 1 27 ? 6.112 18.406 0.070 1.00 0.00 28 ALA A O 15
ATOM 12994 N N . LYS A 1 28 ? 7.047 17.084 1.553 1.00 0.00 29 LYS A N 15
ATOM 12995 C CA . LYS A 1 28 ? 8.076 18.113 1.883 1.00 0.00 29 LYS A CA 15
ATOM 12996 C C . LYS A 1 28 ? 9.449 17.457 2.056 1.00 0.00 29 LYS A C 15
ATOM 12997 O O . LYS A 1 28 ? 10.448 17.947 1.569 1.00 0.00 29 LYS A O 15
ATOM 13016 N N . SER A 1 29 ? 9.505 16.349 2.745 1.00 0.00 30 SER A N 15
ATOM 13017 C CA . SER A 1 29 ? 10.813 15.665 2.949 1.00 0.00 30 SER A CA 15
ATOM 13018 C C . SER A 1 29 ? 11.007 14.567 1.901 1.00 0.00 30 SER A C 15
ATOM 13019 O O . SER A 1 29 ? 10.060 13.967 1.433 1.00 0.00 30 SER A O 15
ATOM 13027 N N . THR A 1 30 ? 12.229 14.297 1.530 1.00 0.00 31 THR A N 15
ATOM 13028 C CA . THR A 1 30 ? 12.482 13.237 0.515 1.00 0.00 31 THR A CA 15
ATOM 13029 C C . THR A 1 30 ? 12.347 11.850 1.154 1.00 0.00 31 THR A C 15
ATOM 13030 O O . THR A 1 30 ? 12.556 10.839 0.515 1.00 0.00 31 THR A O 15
ATOM 13041 N N . ASP A 1 31 ? 11.998 11.798 2.411 1.00 0.00 32 ASP A N 15
ATOM 13042 C CA . ASP A 1 31 ? 11.850 10.478 3.091 1.00 0.00 32 ASP A CA 15
ATOM 13043 C C . ASP A 1 31 ? 10.820 9.615 2.356 1.00 0.00 32 ASP A C 15
ATOM 13044 O O . ASP A 1 31 ? 10.735 8.421 2.566 1.00 0.00 32 ASP A O 15
ATOM 13053 N N . VAL A 1 32 ? 10.033 10.210 1.502 1.00 0.00 33 VAL A N 15
ATOM 13054 C CA . VAL A 1 32 ? 9.008 9.419 0.759 1.00 0.00 33 VAL A CA 15
ATOM 13055 C C . VAL A 1 32 ? 9.667 8.258 0.010 1.00 0.00 33 VAL A C 15
ATOM 13056 O O . VAL A 1 32 ? 10.742 8.390 -0.539 1.00 0.00 33 VAL A O 15
ATOM 13069 N N . SER A 1 33 ? 9.025 7.123 -0.014 1.00 0.00 34 SER A N 15
ATOM 13070 C CA . SER A 1 33 ? 9.604 5.948 -0.726 1.00 0.00 34 SER A CA 15
ATOM 13071 C C . SER A 1 33 ? 8.790 4.691 -0.399 1.00 0.00 34 SER A C 15
ATOM 13072 O O . SER A 1 33 ? 8.380 4.486 0.727 1.00 0.00 34 SER A O 15
ATOM 13080 N N . PHE A 1 34 ? 8.550 3.854 -1.371 1.00 0.00 35 PHE A N 15
ATOM 13081 C CA . PHE A 1 34 ? 7.760 2.617 -1.105 1.00 0.00 35 PHE A CA 15
ATOM 13082 C C . PHE A 1 34 ? 8.206 1.981 0.213 1.00 0.00 35 PHE A C 15
ATOM 13083 O O . PHE A 1 34 ? 7.397 1.588 1.030 1.00 0.00 35 PHE A O 15
ATOM 13100 N N . SER A 1 35 ? 9.489 1.883 0.432 1.00 0.00 36 SER A N 15
ATOM 13101 C CA . SER A 1 35 ? 9.981 1.280 1.703 1.00 0.00 36 SER A CA 15
ATOM 13102 C C . SER A 1 35 ? 9.617 2.184 2.884 1.00 0.00 36 SER A C 15
ATOM 13103 O O . SER A 1 35 ? 9.374 1.722 3.981 1.00 0.00 36 SER A O 15
ATOM 13111 N N . SER A 1 36 ? 9.572 3.471 2.665 1.00 0.00 37 SER A N 15
ATOM 13112 C CA . SER A 1 36 ? 9.219 4.405 3.773 1.00 0.00 37 SER A CA 15
ATOM 13113 C C . SER A 1 36 ? 7.724 4.299 4.087 1.00 0.00 37 SER A C 15
ATOM 13114 O O . SER A 1 36 ? 7.331 4.063 5.212 1.00 0.00 37 SER A O 15
ATOM 13122 N N . ILE A 1 37 ? 6.886 4.468 3.100 1.00 0.00 38 ILE A N 15
ATOM 13123 C CA . ILE A 1 37 ? 5.419 4.371 3.347 1.00 0.00 38 ILE A CA 15
ATOM 13124 C C . ILE A 1 37 ? 5.068 2.969 3.852 1.00 0.00 38 ILE A C 15
ATOM 13125 O O . ILE A 1 37 ? 4.077 2.769 4.525 1.00 0.00 38 ILE A O 15
ATOM 13141 N N . SER A 1 38 ? 5.875 1.997 3.529 1.00 0.00 39 SER A N 15
ATOM 13142 C CA . SER A 1 38 ? 5.593 0.606 3.991 1.00 0.00 39 SER A CA 15
ATOM 13143 C C . SER A 1 38 ? 5.927 0.464 5.480 1.00 0.00 39 SER A C 15
ATOM 13144 O O . SER A 1 38 ? 5.067 0.198 6.297 1.00 0.00 39 SER A O 15
ATOM 13152 N N . THR A 1 39 ? 7.173 0.630 5.834 1.00 0.00 40 THR A N 15
ATOM 13153 C CA . THR A 1 39 ? 7.571 0.497 7.265 1.00 0.00 40 THR A CA 15
ATOM 13154 C C . THR A 1 39 ? 6.657 1.338 8.163 1.00 0.00 40 THR A C 15
ATOM 13155 O O . THR A 1 39 ? 6.203 0.885 9.195 1.00 0.00 40 THR A O 15
ATOM 13166 N N . MET A 1 40 ? 6.385 2.559 7.788 1.00 0.00 41 MET A N 15
ATOM 13167 C CA . MET A 1 40 ? 5.505 3.413 8.638 1.00 0.00 41 MET A CA 15
ATOM 13168 C C . MET A 1 40 ? 4.097 2.812 8.715 1.00 0.00 41 MET A C 15
ATOM 13169 O O . MET A 1 40 ? 3.425 2.915 9.722 1.00 0.00 41 MET A O 15
ATOM 13183 N N . LEU A 1 41 ? 3.647 2.177 7.666 1.00 0.00 42 LEU A N 15
ATOM 13184 C CA . LEU A 1 41 ? 2.290 1.565 7.694 1.00 0.00 42 LEU A CA 15
ATOM 13185 C C . LEU A 1 41 ? 2.282 0.378 8.658 1.00 0.00 42 LEU A C 15
ATOM 13186 O O . LEU A 1 41 ? 1.400 0.240 9.483 1.00 0.00 42 LEU A O 15
ATOM 13202 N N . LEU A 1 42 ? 3.256 -0.485 8.557 1.00 0.00 43 LEU A N 15
ATOM 13203 C CA . LEU A 1 42 ? 3.298 -1.664 9.462 1.00 0.00 43 LEU A CA 15
ATOM 13204 C C . LEU A 1 42 ? 3.215 -1.215 10.919 1.00 0.00 43 LEU A C 15
ATOM 13205 O O . LEU A 1 42 ? 2.834 -1.973 11.790 1.00 0.00 43 LEU A O 15
ATOM 13221 N N . GLU A 1 43 ? 3.537 0.019 11.196 1.00 0.00 44 GLU A N 15
ATOM 13222 C CA . GLU A 1 43 ? 3.434 0.499 12.598 1.00 0.00 44 GLU A CA 15
ATOM 13223 C C . GLU A 1 43 ? 1.956 0.523 12.957 1.00 0.00 44 GLU A C 15
ATOM 13224 O O . GLU A 1 43 ? 1.561 0.324 14.088 1.00 0.00 44 GLU A O 15
ATOM 13236 N N . LEU A 1 44 ? 1.144 0.743 11.965 1.00 0.00 45 LEU A N 15
ATOM 13237 C CA . LEU A 1 44 ? -0.323 0.763 12.166 1.00 0.00 45 LEU A CA 15
ATOM 13238 C C . LEU A 1 44 ? -0.915 -0.568 11.700 1.00 0.00 45 LEU A C 15
ATOM 13239 O O . LEU A 1 44 ? -2.070 -0.862 11.936 1.00 0.00 45 LEU A O 15
ATOM 13255 N N . GLY A 1 45 ? -0.132 -1.368 11.022 1.00 0.00 46 GLY A N 15
ATOM 13256 C CA . GLY A 1 45 ? -0.655 -2.666 10.523 1.00 0.00 46 GLY A CA 15
ATOM 13257 C C . GLY A 1 45 ? -1.845 -2.401 9.601 1.00 0.00 46 GLY A C 15
ATOM 13258 O O . GLY A 1 45 ? -2.773 -3.181 9.532 1.00 0.00 46 GLY A O 15
ATOM 13262 N N . LEU A 1 46 ? -1.829 -1.298 8.893 1.00 0.00 47 LEU A N 15
ATOM 13263 C CA . LEU A 1 46 ? -2.962 -0.970 7.970 1.00 0.00 47 LEU A CA 15
ATOM 13264 C C . LEU A 1 46 ? -4.244 -0.641 8.755 1.00 0.00 47 LEU A C 15
ATOM 13265 O O . LEU A 1 46 ? -4.907 0.340 8.486 1.00 0.00 47 LEU A O 15
ATOM 13281 N N . ARG A 1 47 ? -4.605 -1.453 9.715 1.00 0.00 48 ARG A N 15
ATOM 13282 C CA . ARG A 1 47 ? -5.846 -1.184 10.498 1.00 0.00 48 ARG A CA 15
ATOM 13283 C C . ARG A 1 47 ? -5.929 0.294 10.893 1.00 0.00 48 ARG A C 15
ATOM 13284 O O . ARG A 1 47 ? -6.735 1.038 10.369 1.00 0.00 48 ARG A O 15
ATOM 13305 N N . VAL A 1 48 ? -5.112 0.726 11.814 1.00 0.00 49 VAL A N 15
ATOM 13306 C CA . VAL A 1 48 ? -5.159 2.155 12.236 1.00 0.00 49 VAL A CA 15
ATOM 13307 C C . VAL A 1 48 ? -5.009 3.068 11.017 1.00 0.00 49 VAL A C 15
ATOM 13308 O O . VAL A 1 48 ? -5.629 4.110 10.932 1.00 0.00 49 VAL A O 15
ATOM 13321 N N . TYR A 1 49 ? -4.199 2.683 10.071 1.00 0.00 50 TYR A N 15
ATOM 13322 C CA . TYR A 1 49 ? -4.017 3.530 8.857 1.00 0.00 50 TYR A CA 15
ATOM 13323 C C . TYR A 1 49 ? -5.345 3.659 8.106 1.00 0.00 50 TYR A C 15
ATOM 13324 O O . TYR A 1 49 ? -5.730 4.733 7.687 1.00 0.00 50 TYR A O 15
ATOM 13342 N N . GLU A 1 50 ? -6.047 2.572 7.934 1.00 0.00 51 GLU A N 15
ATOM 13343 C CA . GLU A 1 50 ? -7.341 2.623 7.216 1.00 0.00 51 GLU A CA 15
ATOM 13344 C C . GLU A 1 50 ? -8.364 3.441 8.011 1.00 0.00 51 GLU A C 15
ATOM 13345 O O . GLU A 1 50 ? -9.320 3.956 7.467 1.00 0.00 51 GLU A O 15
ATOM 13357 N N . ALA A 1 51 ? -8.169 3.565 9.295 1.00 0.00 52 ALA A N 15
ATOM 13358 C CA . ALA A 1 51 ? -9.131 4.349 10.123 1.00 0.00 52 ALA A CA 15
ATOM 13359 C C . ALA A 1 51 ? -9.097 5.824 9.716 1.00 0.00 52 ALA A C 15
ATOM 13360 O O . ALA A 1 51 ? -10.107 6.500 9.712 1.00 0.00 52 ALA A O 15
ATOM 13367 N N . GLN A 1 52 ? -7.943 6.330 9.378 1.00 0.00 53 GLN A N 15
ATOM 13368 C CA . GLN A 1 52 ? -7.844 7.758 8.975 1.00 0.00 53 GLN A CA 15
ATOM 13369 C C . GLN A 1 52 ? -8.219 7.927 7.500 1.00 0.00 53 GLN A C 15
ATOM 13370 O O . GLN A 1 52 ? -8.091 8.996 6.937 1.00 0.00 53 GLN A O 15
ATOM 13384 N N . MET A 1 53 ? -8.680 6.881 6.869 1.00 0.00 54 MET A N 15
ATOM 13385 C CA . MET A 1 53 ? -9.061 6.990 5.430 1.00 0.00 54 MET A CA 15
ATOM 13386 C C . MET A 1 53 ? -10.539 7.365 5.300 1.00 0.00 54 MET A C 15
ATOM 13387 O O . MET A 1 53 ? -10.878 8.476 4.940 1.00 0.00 54 MET A O 15
ATOM 13401 N N . GLU A 1 54 ? -11.423 6.449 5.590 1.00 0.00 55 GLU A N 15
ATOM 13402 C CA . GLU A 1 54 ? -12.878 6.758 5.483 1.00 0.00 55 GLU A CA 15
ATOM 13403 C C . GLU A 1 54 ? -13.705 5.680 6.187 1.00 0.00 55 GLU A C 15
ATOM 13404 O O . GLU A 1 54 ? -13.213 4.615 6.505 1.00 0.00 55 GLU A O 15
ATOM 13416 N N . ARG A 1 55 ? -14.959 5.948 6.433 1.00 0.00 56 ARG A N 15
ATOM 13417 C CA . ARG A 1 55 ? -15.818 4.937 7.116 1.00 0.00 56 ARG A CA 15
ATOM 13418 C C . ARG A 1 55 ? -16.076 3.747 6.188 1.00 0.00 56 ARG A C 15
ATOM 13419 O O . ARG A 1 55 ? -15.204 3.443 5.390 1.00 0.00 56 ARG A O 15
ATOM 13441 N N . ALA A 1 1 ? 9.710 -26.554 -8.645 1.00 0.00 2 ALA A N 16
ATOM 13442 C CA . ALA A 1 1 ? 9.631 -27.086 -7.255 1.00 0.00 2 ALA A CA 16
ATOM 13443 C C . ALA A 1 1 ? 9.383 -25.946 -6.264 1.00 0.00 2 ALA A C 16
ATOM 13444 O O . ALA A 1 1 ? 9.913 -25.934 -5.171 1.00 0.00 2 ALA A O 16
ATOM 13453 N N . LYS A 1 2 ? 8.581 -24.986 -6.637 1.00 0.00 3 LYS A N 16
ATOM 13454 C CA . LYS A 1 2 ? 8.301 -23.848 -5.717 1.00 0.00 3 LYS A CA 16
ATOM 13455 C C . LYS A 1 2 ? 7.041 -24.130 -4.893 1.00 0.00 3 LYS A C 16
ATOM 13456 O O . LYS A 1 2 ? 5.933 -23.934 -5.351 1.00 0.00 3 LYS A O 16
ATOM 13475 N N . VAL A 1 3 ? 7.201 -24.589 -3.682 1.00 0.00 4 VAL A N 16
ATOM 13476 C CA . VAL A 1 3 ? 6.011 -24.882 -2.832 1.00 0.00 4 VAL A CA 16
ATOM 13477 C C . VAL A 1 3 ? 5.689 -23.680 -1.941 1.00 0.00 4 VAL A C 16
ATOM 13478 O O . VAL A 1 3 ? 5.913 -23.703 -0.747 1.00 0.00 4 VAL A O 16
ATOM 13491 N N . GLN A 1 4 ? 5.165 -22.630 -2.510 1.00 0.00 5 GLN A N 16
ATOM 13492 C CA . GLN A 1 4 ? 4.831 -21.429 -1.695 1.00 0.00 5 GLN A CA 16
ATOM 13493 C C . GLN A 1 4 ? 3.313 -21.254 -1.605 1.00 0.00 5 GLN A C 16
ATOM 13494 O O . GLN A 1 4 ? 2.555 -22.101 -2.036 1.00 0.00 5 GLN A O 16
ATOM 13508 N N . ALA A 1 5 ? 2.863 -20.164 -1.050 1.00 0.00 6 ALA A N 16
ATOM 13509 C CA . ALA A 1 5 ? 1.396 -19.934 -0.933 1.00 0.00 6 ALA A CA 16
ATOM 13510 C C . ALA A 1 5 ? 1.111 -18.449 -0.711 1.00 0.00 6 ALA A C 16
ATOM 13511 O O . ALA A 1 5 ? 0.850 -18.012 0.392 1.00 0.00 6 ALA A O 16
ATOM 13518 N N . TYR A 1 6 ? 1.161 -17.668 -1.753 1.00 0.00 7 TYR A N 16
ATOM 13519 C CA . TYR A 1 6 ? 0.896 -16.209 -1.607 1.00 0.00 7 TYR A CA 16
ATOM 13520 C C . TYR A 1 6 ? 1.723 -15.634 -0.454 1.00 0.00 7 TYR A C 16
ATOM 13521 O O . TYR A 1 6 ? 1.189 -15.148 0.522 1.00 0.00 7 TYR A O 16
ATOM 13539 N N . VAL A 1 7 ? 3.022 -15.687 -0.559 1.00 0.00 8 VAL A N 16
ATOM 13540 C CA . VAL A 1 7 ? 3.880 -15.143 0.533 1.00 0.00 8 VAL A CA 16
ATOM 13541 C C . VAL A 1 7 ? 4.593 -13.873 0.062 1.00 0.00 8 VAL A C 16
ATOM 13542 O O . VAL A 1 7 ? 5.295 -13.228 0.816 1.00 0.00 8 VAL A O 16
ATOM 13555 N N . SER A 1 8 ? 4.419 -13.507 -1.179 1.00 0.00 9 SER A N 16
ATOM 13556 C CA . SER A 1 8 ? 5.089 -12.279 -1.694 1.00 0.00 9 SER A CA 16
ATOM 13557 C C . SER A 1 8 ? 4.399 -11.030 -1.141 1.00 0.00 9 SER A C 16
ATOM 13558 O O . SER A 1 8 ? 3.204 -11.012 -0.928 1.00 0.00 9 SER A O 16
ATOM 13566 N N . ASP A 1 9 ? 5.146 -9.985 -0.905 1.00 0.00 10 ASP A N 16
ATOM 13567 C CA . ASP A 1 9 ? 4.537 -8.738 -0.364 1.00 0.00 10 ASP A CA 16
ATOM 13568 C C . ASP A 1 9 ? 3.469 -8.209 -1.326 1.00 0.00 10 ASP A C 16
ATOM 13569 O O . ASP A 1 9 ? 3.699 -7.281 -2.076 1.00 0.00 10 ASP A O 16
ATOM 13578 N N . GLU A 1 10 ? 2.303 -8.794 -1.309 1.00 0.00 11 GLU A N 16
ATOM 13579 C CA . GLU A 1 10 ? 1.220 -8.327 -2.224 1.00 0.00 11 GLU A CA 16
ATOM 13580 C C . GLU A 1 10 ? 0.893 -6.856 -1.951 1.00 0.00 11 GLU A C 16
ATOM 13581 O O . GLU A 1 10 ? 0.438 -6.142 -2.822 1.00 0.00 11 GLU A O 16
ATOM 13593 N N . ILE A 1 11 ? 1.116 -6.400 -0.749 1.00 0.00 12 ILE A N 16
ATOM 13594 C CA . ILE A 1 11 ? 0.812 -4.975 -0.426 1.00 0.00 12 ILE A CA 16
ATOM 13595 C C . ILE A 1 11 ? 1.577 -4.037 -1.366 1.00 0.00 12 ILE A C 16
ATOM 13596 O O . ILE A 1 11 ? 1.124 -2.955 -1.679 1.00 0.00 12 ILE A O 16
ATOM 13612 N N . VAL A 1 12 ? 2.732 -4.441 -1.818 1.00 0.00 13 VAL A N 16
ATOM 13613 C CA . VAL A 1 12 ? 3.517 -3.566 -2.735 1.00 0.00 13 VAL A CA 16
ATOM 13614 C C . VAL A 1 12 ? 2.607 -2.995 -3.825 1.00 0.00 13 VAL A C 16
ATOM 13615 O O . VAL A 1 12 ? 2.874 -1.953 -4.390 1.00 0.00 13 VAL A O 16
ATOM 13628 N N . TYR A 1 13 ? 1.534 -3.673 -4.125 1.00 0.00 14 TYR A N 16
ATOM 13629 C CA . TYR A 1 13 ? 0.603 -3.179 -5.180 1.00 0.00 14 TYR A CA 16
ATOM 13630 C C . TYR A 1 13 ? -0.179 -1.962 -4.677 1.00 0.00 14 TYR A C 16
ATOM 13631 O O . TYR A 1 13 ? -0.188 -0.916 -5.298 1.00 0.00 14 TYR A O 16
ATOM 13649 N N . LYS A 1 14 ? -0.847 -2.090 -3.563 1.00 0.00 15 LYS A N 16
ATOM 13650 C CA . LYS A 1 14 ? -1.638 -0.943 -3.030 1.00 0.00 15 LYS A CA 16
ATOM 13651 C C . LYS A 1 14 ? -0.714 0.126 -2.435 1.00 0.00 15 LYS A C 16
ATOM 13652 O O . LYS A 1 14 ? -0.934 1.310 -2.604 1.00 0.00 15 LYS A O 16
ATOM 13671 N N . ILE A 1 15 ? 0.316 -0.273 -1.738 1.00 0.00 16 ILE A N 16
ATOM 13672 C CA . ILE A 1 15 ? 1.239 0.736 -1.139 1.00 0.00 16 ILE A CA 16
ATOM 13673 C C . ILE A 1 15 ? 2.008 1.468 -2.243 1.00 0.00 16 ILE A C 16
ATOM 13674 O O . ILE A 1 15 ? 2.653 2.468 -2.003 1.00 0.00 16 ILE A O 16
ATOM 13690 N N . ASN A 1 16 ? 1.944 0.976 -3.450 1.00 0.00 17 ASN A N 16
ATOM 13691 C CA . ASN A 1 16 ? 2.670 1.645 -4.568 1.00 0.00 17 ASN A CA 16
ATOM 13692 C C . ASN A 1 16 ? 2.052 3.014 -4.858 1.00 0.00 17 ASN A C 16
ATOM 13693 O O . ASN A 1 16 ? 2.746 4.000 -5.011 1.00 0.00 17 ASN A O 16
ATOM 13704 N N . LYS A 1 17 ? 0.751 3.083 -4.934 1.00 0.00 18 LYS A N 16
ATOM 13705 C CA . LYS A 1 17 ? 0.090 4.388 -5.216 1.00 0.00 18 LYS A CA 16
ATOM 13706 C C . LYS A 1 17 ? 0.137 5.284 -3.976 1.00 0.00 18 LYS A C 16
ATOM 13707 O O . LYS A 1 17 ? 0.068 6.493 -4.068 1.00 0.00 18 LYS A O 16
ATOM 13726 N N . ILE A 1 18 ? 0.259 4.699 -2.817 1.00 0.00 19 ILE A N 16
ATOM 13727 C CA . ILE A 1 18 ? 0.317 5.517 -1.573 1.00 0.00 19 ILE A CA 16
ATOM 13728 C C . ILE A 1 18 ? 1.521 6.461 -1.621 1.00 0.00 19 ILE A C 16
ATOM 13729 O O . ILE A 1 18 ? 1.410 7.640 -1.353 1.00 0.00 19 ILE A O 16
ATOM 13745 N N . VAL A 1 19 ? 2.672 5.949 -1.965 1.00 0.00 20 VAL A N 16
ATOM 13746 C CA . VAL A 1 19 ? 3.884 6.816 -2.033 1.00 0.00 20 VAL A CA 16
ATOM 13747 C C . VAL A 1 19 ? 3.673 7.935 -3.055 1.00 0.00 20 VAL A C 16
ATOM 13748 O O . VAL A 1 19 ? 3.499 9.085 -2.703 1.00 0.00 20 VAL A O 16
ATOM 13761 N N . GLU A 1 20 ? 3.690 7.604 -4.316 1.00 0.00 21 GLU A N 16
ATOM 13762 C CA . GLU A 1 20 ? 3.493 8.644 -5.367 1.00 0.00 21 GLU A CA 16
ATOM 13763 C C . GLU A 1 20 ? 2.388 9.616 -4.950 1.00 0.00 21 GLU A C 16
ATOM 13764 O O . GLU A 1 20 ? 2.521 10.817 -5.086 1.00 0.00 21 GLU A O 16
ATOM 13776 N N . ARG A 1 21 ? 1.301 9.111 -4.438 1.00 0.00 22 ARG A N 16
ATOM 13777 C CA . ARG A 1 21 ? 0.192 10.011 -4.008 1.00 0.00 22 ARG A CA 16
ATOM 13778 C C . ARG A 1 21 ? 0.732 11.095 -3.073 1.00 0.00 22 ARG A C 16
ATOM 13779 O O . ARG A 1 21 ? 0.432 12.263 -3.224 1.00 0.00 22 ARG A O 16
ATOM 13800 N N . ARG A 1 22 ? 1.529 10.720 -2.110 1.00 0.00 23 ARG A N 16
ATOM 13801 C CA . ARG A 1 22 ? 2.088 11.733 -1.172 1.00 0.00 23 ARG A CA 16
ATOM 13802 C C . ARG A 1 22 ? 2.560 12.962 -1.954 1.00 0.00 23 ARG A C 16
ATOM 13803 O O . ARG A 1 22 ? 2.154 14.075 -1.685 1.00 0.00 23 ARG A O 16
ATOM 13824 N N . ARG A 1 23 ? 3.410 12.768 -2.926 1.00 0.00 24 ARG A N 16
ATOM 13825 C CA . ARG A 1 23 ? 3.900 13.926 -3.727 1.00 0.00 24 ARG A CA 16
ATOM 13826 C C . ARG A 1 23 ? 2.744 14.533 -4.521 1.00 0.00 24 ARG A C 16
ATOM 13827 O O . ARG A 1 23 ? 2.476 15.715 -4.437 1.00 0.00 24 ARG A O 16
ATOM 13848 N N . ALA A 1 24 ? 2.046 13.736 -5.283 1.00 0.00 25 ALA A N 16
ATOM 13849 C CA . ALA A 1 24 ? 0.902 14.286 -6.059 1.00 0.00 25 ALA A CA 16
ATOM 13850 C C . ALA A 1 24 ? 0.061 15.176 -5.142 1.00 0.00 25 ALA A C 16
ATOM 13851 O O . ALA A 1 24 ? -0.588 16.105 -5.579 1.00 0.00 25 ALA A O 16
ATOM 13858 N N . GLU A 1 25 ? 0.080 14.895 -3.868 1.00 0.00 26 GLU A N 16
ATOM 13859 C CA . GLU A 1 25 ? -0.702 15.713 -2.907 1.00 0.00 26 GLU A CA 16
ATOM 13860 C C . GLU A 1 25 ? 0.114 16.931 -2.461 1.00 0.00 26 GLU A C 16
ATOM 13861 O O . GLU A 1 25 ? -0.428 17.915 -1.998 1.00 0.00 26 GLU A O 16
ATOM 13873 N N . GLY A 1 26 ? 1.414 16.875 -2.599 1.00 0.00 27 GLY A N 16
ATOM 13874 C CA . GLY A 1 26 ? 2.254 18.034 -2.182 1.00 0.00 27 GLY A CA 16
ATOM 13875 C C . GLY A 1 26 ? 3.535 17.529 -1.513 1.00 0.00 27 GLY A C 16
ATOM 13876 O O . GLY A 1 26 ? 4.554 18.192 -1.527 1.00 0.00 27 GLY A O 16
ATOM 13880 N N . ALA A 1 27 ? 3.497 16.362 -0.931 1.00 0.00 28 ALA A N 16
ATOM 13881 C CA . ALA A 1 27 ? 4.722 15.826 -0.268 1.00 0.00 28 ALA A CA 16
ATOM 13882 C C . ALA A 1 27 ? 5.939 16.031 -1.173 1.00 0.00 28 ALA A C 16
ATOM 13883 O O . ALA A 1 27 ? 5.843 15.961 -2.382 1.00 0.00 28 ALA A O 16
ATOM 13890 N N . LYS A 1 28 ? 7.081 16.286 -0.600 1.00 0.00 29 LYS A N 16
ATOM 13891 C CA . LYS A 1 28 ? 8.298 16.496 -1.435 1.00 0.00 29 LYS A CA 16
ATOM 13892 C C . LYS A 1 28 ? 9.525 15.887 -0.754 1.00 0.00 29 LYS A C 16
ATOM 13893 O O . LYS A 1 28 ? 9.413 15.050 0.120 1.00 0.00 29 LYS A O 16
ATOM 13912 N N . SER A 1 29 ? 10.696 16.303 -1.149 1.00 0.00 30 SER A N 16
ATOM 13913 C CA . SER A 1 29 ? 11.933 15.752 -0.528 1.00 0.00 30 SER A CA 16
ATOM 13914 C C . SER A 1 29 ? 11.998 14.238 -0.731 1.00 0.00 30 SER A C 16
ATOM 13915 O O . SER A 1 29 ? 11.039 13.613 -1.137 1.00 0.00 30 SER A O 16
ATOM 13923 N N . THR A 1 30 ? 13.124 13.647 -0.450 1.00 0.00 31 THR A N 16
ATOM 13924 C CA . THR A 1 30 ? 13.260 12.172 -0.624 1.00 0.00 31 THR A CA 16
ATOM 13925 C C . THR A 1 30 ? 12.768 11.447 0.631 1.00 0.00 31 THR A C 16
ATOM 13926 O O . THR A 1 30 ? 13.335 10.456 1.049 1.00 0.00 31 THR A O 16
ATOM 13937 N N . ASP A 1 31 ? 11.717 11.930 1.235 1.00 0.00 32 ASP A N 16
ATOM 13938 C CA . ASP A 1 31 ? 11.189 11.268 2.460 1.00 0.00 32 ASP A CA 16
ATOM 13939 C C . ASP A 1 31 ? 10.077 10.285 2.087 1.00 0.00 32 ASP A C 16
ATOM 13940 O O . ASP A 1 31 ? 9.725 9.410 2.852 1.00 0.00 32 ASP A O 16
ATOM 13949 N N . VAL A 1 32 ? 9.521 10.423 0.913 1.00 0.00 33 VAL A N 16
ATOM 13950 C CA . VAL A 1 32 ? 8.432 9.495 0.492 1.00 0.00 33 VAL A CA 16
ATOM 13951 C C . VAL A 1 32 ? 9.014 8.317 -0.295 1.00 0.00 33 VAL A C 16
ATOM 13952 O O . VAL A 1 32 ? 9.915 8.476 -1.094 1.00 0.00 33 VAL A O 16
ATOM 13965 N N . SER A 1 33 ? 8.500 7.140 -0.073 1.00 0.00 34 SER A N 16
ATOM 13966 C CA . SER A 1 33 ? 9.011 5.943 -0.804 1.00 0.00 34 SER A CA 16
ATOM 13967 C C . SER A 1 33 ? 8.340 4.682 -0.258 1.00 0.00 34 SER A C 16
ATOM 13968 O O . SER A 1 33 ? 7.992 4.608 0.904 1.00 0.00 34 SER A O 16
ATOM 13976 N N . PHE A 1 34 ? 8.150 3.688 -1.081 1.00 0.00 35 PHE A N 16
ATOM 13977 C CA . PHE A 1 34 ? 7.495 2.442 -0.590 1.00 0.00 35 PHE A CA 16
ATOM 13978 C C . PHE A 1 34 ? 8.096 2.037 0.758 1.00 0.00 35 PHE A C 16
ATOM 13979 O O . PHE A 1 34 ? 7.398 1.903 1.744 1.00 0.00 35 PHE A O 16
ATOM 13996 N N . SER A 1 35 ? 9.386 1.848 0.811 1.00 0.00 36 SER A N 16
ATOM 13997 C CA . SER A 1 35 ? 10.026 1.460 2.099 1.00 0.00 36 SER A CA 16
ATOM 13998 C C . SER A 1 35 ? 9.553 2.393 3.217 1.00 0.00 36 SER A C 16
ATOM 13999 O O . SER A 1 35 ? 9.381 1.986 4.347 1.00 0.00 36 SER A O 16
ATOM 14007 N N . SER A 1 36 ? 9.338 3.641 2.903 1.00 0.00 37 SER A N 16
ATOM 14008 C CA . SER A 1 36 ? 8.869 4.601 3.942 1.00 0.00 37 SER A CA 16
ATOM 14009 C C . SER A 1 36 ? 7.363 4.443 4.159 1.00 0.00 37 SER A C 16
ATOM 14010 O O . SER A 1 36 ? 6.897 4.308 5.272 1.00 0.00 37 SER A O 16
ATOM 14018 N N . ILE A 1 37 ? 6.597 4.455 3.101 1.00 0.00 38 ILE A N 16
ATOM 14019 C CA . ILE A 1 37 ? 5.121 4.302 3.248 1.00 0.00 38 ILE A CA 16
ATOM 14020 C C . ILE A 1 37 ? 4.793 2.922 3.819 1.00 0.00 38 ILE A C 16
ATOM 14021 O O . ILE A 1 37 ? 3.825 2.747 4.533 1.00 0.00 38 ILE A O 16
ATOM 14037 N N . SER A 1 38 ? 5.596 1.939 3.517 1.00 0.00 39 SER A N 16
ATOM 14038 C CA . SER A 1 38 ? 5.336 0.571 4.051 1.00 0.00 39 SER A CA 16
ATOM 14039 C C . SER A 1 38 ? 5.705 0.510 5.534 1.00 0.00 39 SER A C 16
ATOM 14040 O O . SER A 1 38 ? 4.951 0.022 6.353 1.00 0.00 39 SER A O 16
ATOM 14048 N N . THR A 1 39 ? 6.861 1.003 5.885 1.00 0.00 40 THR A N 16
ATOM 14049 C CA . THR A 1 39 ? 7.288 0.975 7.314 1.00 0.00 40 THR A CA 16
ATOM 14050 C C . THR A 1 39 ? 6.181 1.541 8.210 1.00 0.00 40 THR A C 16
ATOM 14051 O O . THR A 1 39 ? 5.747 0.907 9.150 1.00 0.00 40 THR A O 16
ATOM 14062 N N . MET A 1 40 ? 5.725 2.732 7.928 1.00 0.00 41 MET A N 16
ATOM 14063 C CA . MET A 1 40 ? 4.651 3.336 8.768 1.00 0.00 41 MET A CA 16
ATOM 14064 C C . MET A 1 40 ? 3.392 2.465 8.730 1.00 0.00 41 MET A C 16
ATOM 14065 O O . MET A 1 40 ? 2.631 2.416 9.677 1.00 0.00 41 MET A O 16
ATOM 14079 N N . LEU A 1 41 ? 3.164 1.782 7.643 1.00 0.00 42 LEU A N 16
ATOM 14080 C CA . LEU A 1 41 ? 1.952 0.919 7.542 1.00 0.00 42 LEU A CA 16
ATOM 14081 C C . LEU A 1 41 ? 2.057 -0.281 8.490 1.00 0.00 42 LEU A C 16
ATOM 14082 O O . LEU A 1 41 ? 1.156 -0.560 9.254 1.00 0.00 42 LEU A O 16
ATOM 14098 N N . LEU A 1 42 ? 3.145 -1.001 8.435 1.00 0.00 43 LEU A N 16
ATOM 14099 C CA . LEU A 1 42 ? 3.293 -2.192 9.320 1.00 0.00 43 LEU A CA 16
ATOM 14100 C C . LEU A 1 42 ? 3.448 -1.773 10.785 1.00 0.00 43 LEU A C 16
ATOM 14101 O O . LEU A 1 42 ? 2.824 -2.334 11.663 1.00 0.00 43 LEU A O 16
ATOM 14117 N N . GLU A 1 43 ? 4.267 -0.795 11.061 1.00 0.00 44 GLU A N 16
ATOM 14118 C CA . GLU A 1 43 ? 4.436 -0.361 12.477 1.00 0.00 44 GLU A CA 16
ATOM 14119 C C . GLU A 1 43 ? 3.063 -0.064 13.066 1.00 0.00 44 GLU A C 16
ATOM 14120 O O . GLU A 1 43 ? 2.852 -0.121 14.261 1.00 0.00 44 GLU A O 16
ATOM 14132 N N . LEU A 1 44 ? 2.125 0.246 12.217 1.00 0.00 45 LEU A N 16
ATOM 14133 C CA . LEU A 1 44 ? 0.749 0.543 12.685 1.00 0.00 45 LEU A CA 16
ATOM 14134 C C . LEU A 1 44 ? -0.138 -0.694 12.471 1.00 0.00 45 LEU A C 16
ATOM 14135 O O . LEU A 1 44 ? -1.185 -0.832 13.071 1.00 0.00 45 LEU A O 16
ATOM 14151 N N . GLY A 1 45 ? 0.279 -1.597 11.621 1.00 0.00 46 GLY A N 16
ATOM 14152 C CA . GLY A 1 45 ? -0.538 -2.821 11.376 1.00 0.00 46 GLY A CA 16
ATOM 14153 C C . GLY A 1 45 ? -1.635 -2.516 10.350 1.00 0.00 46 GLY A C 16
ATOM 14154 O O . GLY A 1 45 ? -2.591 -3.253 10.219 1.00 0.00 46 GLY A O 16
ATOM 14158 N N . LEU A 1 46 ? -1.504 -1.442 9.618 1.00 0.00 47 LEU A N 16
ATOM 14159 C CA . LEU A 1 46 ? -2.546 -1.106 8.602 1.00 0.00 47 LEU A CA 16
ATOM 14160 C C . LEU A 1 46 ? -3.934 -1.079 9.252 1.00 0.00 47 LEU A C 16
ATOM 14161 O O . LEU A 1 46 ? -4.945 -1.161 8.584 1.00 0.00 47 LEU A O 16
ATOM 14177 N N . ARG A 1 47 ? -3.991 -0.972 10.551 1.00 0.00 48 ARG A N 16
ATOM 14178 C CA . ARG A 1 47 ? -5.314 -0.949 11.241 1.00 0.00 48 ARG A CA 16
ATOM 14179 C C . ARG A 1 47 ? -6.015 0.400 11.035 1.00 0.00 48 ARG A C 16
ATOM 14180 O O . ARG A 1 47 ? -6.715 0.602 10.062 1.00 0.00 48 ARG A O 16
ATOM 14201 N N . VAL A 1 48 ? -5.841 1.321 11.948 1.00 0.00 49 VAL A N 16
ATOM 14202 C CA . VAL A 1 48 ? -6.505 2.652 11.808 1.00 0.00 49 VAL A CA 16
ATOM 14203 C C . VAL A 1 48 ? -6.442 3.134 10.357 1.00 0.00 49 VAL A C 16
ATOM 14204 O O . VAL A 1 48 ? -7.351 3.771 9.866 1.00 0.00 49 VAL A O 16
ATOM 14217 N N . TYR A 1 49 ? -5.374 2.836 9.671 1.00 0.00 50 TYR A N 16
ATOM 14218 C CA . TYR A 1 49 ? -5.253 3.280 8.253 1.00 0.00 50 TYR A CA 16
ATOM 14219 C C . TYR A 1 49 ? -6.467 2.812 7.445 1.00 0.00 50 TYR A C 16
ATOM 14220 O O . TYR A 1 49 ? -7.182 3.605 6.865 1.00 0.00 50 TYR A O 16
ATOM 14238 N N . GLU A 1 50 ? -6.709 1.529 7.402 1.00 0.00 51 GLU A N 16
ATOM 14239 C CA . GLU A 1 50 ? -7.868 1.012 6.636 1.00 0.00 51 GLU A CA 16
ATOM 14240 C C . GLU A 1 50 ? -9.178 1.524 7.242 1.00 0.00 51 GLU A C 16
ATOM 14241 O O . GLU A 1 50 ? -10.177 1.658 6.562 1.00 0.00 51 GLU A O 16
ATOM 14253 N N . ALA A 1 51 ? -9.183 1.811 8.515 1.00 0.00 52 ALA A N 16
ATOM 14254 C CA . ALA A 1 51 ? -10.430 2.314 9.161 1.00 0.00 52 ALA A CA 16
ATOM 14255 C C . ALA A 1 51 ? -10.716 3.750 8.714 1.00 0.00 52 ALA A C 16
ATOM 14256 O O . ALA A 1 51 ? -11.802 4.069 8.273 1.00 0.00 52 ALA A O 16
ATOM 14263 N N . GLN A 1 52 ? -9.748 4.618 8.823 1.00 0.00 53 GLN A N 16
ATOM 14264 C CA . GLN A 1 52 ? -9.961 6.027 8.409 1.00 0.00 53 GLN A CA 16
ATOM 14265 C C . GLN A 1 52 ? -8.965 6.413 7.311 1.00 0.00 53 GLN A C 16
ATOM 14266 O O . GLN A 1 52 ? -8.305 7.430 7.388 1.00 0.00 53 GLN A O 16
ATOM 14280 N N . MET A 1 53 ? -8.853 5.608 6.290 1.00 0.00 54 MET A N 16
ATOM 14281 C CA . MET A 1 53 ? -7.900 5.929 5.189 1.00 0.00 54 MET A CA 16
ATOM 14282 C C . MET A 1 53 ? -8.359 7.184 4.443 1.00 0.00 54 MET A C 16
ATOM 14283 O O . MET A 1 53 ? -7.565 7.904 3.871 1.00 0.00 54 MET A O 16
ATOM 14297 N N . GLU A 1 54 ? -9.637 7.452 4.445 1.00 0.00 55 GLU A N 16
ATOM 14298 C CA . GLU A 1 54 ? -10.149 8.661 3.737 1.00 0.00 55 GLU A CA 16
ATOM 14299 C C . GLU A 1 54 ? -9.494 8.786 2.359 1.00 0.00 55 GLU A C 16
ATOM 14300 O O . GLU A 1 54 ? -8.814 7.889 1.899 1.00 0.00 55 GLU A O 16
ATOM 14312 N N . ARG A 1 55 ? -9.693 9.892 1.696 1.00 0.00 56 ARG A N 16
ATOM 14313 C CA . ARG A 1 55 ? -9.084 10.074 0.347 1.00 0.00 56 ARG A CA 16
ATOM 14314 C C . ARG A 1 55 ? -9.285 11.512 -0.136 1.00 0.00 56 ARG A C 16
ATOM 14315 O O . ARG A 1 55 ? -10.361 12.045 0.082 1.00 0.00 56 ARG A O 16
ATOM 14337 N N . ALA A 1 1 ? 4.047 -18.218 -17.035 1.00 0.00 2 ALA A N 17
ATOM 14338 C CA . ALA A 1 1 ? 3.766 -17.412 -15.812 1.00 0.00 2 ALA A CA 17
ATOM 14339 C C . ALA A 1 1 ? 4.089 -18.227 -14.557 1.00 0.00 2 ALA A C 17
ATOM 14340 O O . ALA A 1 1 ? 5.008 -17.917 -13.823 1.00 0.00 2 ALA A O 17
ATOM 14349 N N . LYS A 1 2 ? 3.343 -19.267 -14.304 1.00 0.00 3 LYS A N 17
ATOM 14350 C CA . LYS A 1 2 ? 3.607 -20.100 -13.097 1.00 0.00 3 LYS A CA 17
ATOM 14351 C C . LYS A 1 2 ? 3.590 -19.230 -11.837 1.00 0.00 3 LYS A C 17
ATOM 14352 O O . LYS A 1 2 ? 3.357 -18.039 -11.897 1.00 0.00 3 LYS A O 17
ATOM 14371 N N . VAL A 1 3 ? 3.839 -19.815 -10.698 1.00 0.00 4 VAL A N 17
ATOM 14372 C CA . VAL A 1 3 ? 3.840 -19.022 -9.436 1.00 0.00 4 VAL A CA 17
ATOM 14373 C C . VAL A 1 3 ? 2.483 -18.341 -9.235 1.00 0.00 4 VAL A C 17
ATOM 14374 O O . VAL A 1 3 ? 2.351 -17.142 -9.381 1.00 0.00 4 VAL A O 17
ATOM 14387 N N . GLN A 1 4 ? 1.473 -19.096 -8.900 1.00 0.00 5 GLN A N 17
ATOM 14388 C CA . GLN A 1 4 ? 0.126 -18.491 -8.688 1.00 0.00 5 GLN A CA 17
ATOM 14389 C C . GLN A 1 4 ? -0.272 -17.646 -9.902 1.00 0.00 5 GLN A C 17
ATOM 14390 O O . GLN A 1 4 ? 0.500 -17.462 -10.822 1.00 0.00 5 GLN A O 17
ATOM 14404 N N . ALA A 1 5 ? -1.470 -17.130 -9.910 1.00 0.00 6 ALA A N 17
ATOM 14405 C CA . ALA A 1 5 ? -1.916 -16.296 -11.063 1.00 0.00 6 ALA A CA 17
ATOM 14406 C C . ALA A 1 5 ? -2.437 -14.946 -10.568 1.00 0.00 6 ALA A C 17
ATOM 14407 O O . ALA A 1 5 ? -3.619 -14.767 -10.351 1.00 0.00 6 ALA A O 17
ATOM 14414 N N . TYR A 1 6 ? -1.565 -13.992 -10.389 1.00 0.00 7 TYR A N 17
ATOM 14415 C CA . TYR A 1 6 ? -2.011 -12.654 -9.908 1.00 0.00 7 TYR A CA 17
ATOM 14416 C C . TYR A 1 6 ? -2.929 -12.808 -8.693 1.00 0.00 7 TYR A C 17
ATOM 14417 O O . TYR A 1 6 ? -4.137 -12.759 -8.805 1.00 0.00 7 TYR A O 17
ATOM 14435 N N . VAL A 1 7 ? -2.365 -12.997 -7.531 1.00 0.00 8 VAL A N 17
ATOM 14436 C CA . VAL A 1 7 ? -3.207 -13.156 -6.311 1.00 0.00 8 VAL A CA 17
ATOM 14437 C C . VAL A 1 7 ? -2.320 -13.278 -5.068 1.00 0.00 8 VAL A C 17
ATOM 14438 O O . VAL A 1 7 ? -2.566 -14.088 -4.195 1.00 0.00 8 VAL A O 17
ATOM 14451 N N . SER A 1 8 ? -1.291 -12.482 -4.981 1.00 0.00 9 SER A N 17
ATOM 14452 C CA . SER A 1 8 ? -0.390 -12.555 -3.796 1.00 0.00 9 SER A CA 17
ATOM 14453 C C . SER A 1 8 ? -0.572 -11.317 -2.913 1.00 0.00 9 SER A C 17
ATOM 14454 O O . SER A 1 8 ? -1.549 -10.603 -3.021 1.00 0.00 9 SER A O 17
ATOM 14462 N N . ASP A 1 9 ? 0.362 -11.060 -2.037 1.00 0.00 10 ASP A N 17
ATOM 14463 C CA . ASP A 1 9 ? 0.245 -9.872 -1.146 1.00 0.00 10 ASP A CA 17
ATOM 14464 C C . ASP A 1 9 ? 0.160 -8.591 -1.980 1.00 0.00 10 ASP A C 17
ATOM 14465 O O . ASP A 1 9 ? 1.130 -7.879 -2.145 1.00 0.00 10 ASP A O 17
ATOM 14474 N N . GLU A 1 10 ? -0.997 -8.293 -2.504 1.00 0.00 11 GLU A N 17
ATOM 14475 C CA . GLU A 1 10 ? -1.151 -7.058 -3.327 1.00 0.00 11 GLU A CA 17
ATOM 14476 C C . GLU A 1 10 ? -0.894 -5.815 -2.471 1.00 0.00 11 GLU A C 17
ATOM 14477 O O . GLU A 1 10 ? -0.791 -4.714 -2.975 1.00 0.00 11 GLU A O 17
ATOM 14489 N N . ILE A 1 11 ? -0.792 -5.980 -1.181 1.00 0.00 12 ILE A N 17
ATOM 14490 C CA . ILE A 1 11 ? -0.543 -4.807 -0.294 1.00 0.00 12 ILE A CA 17
ATOM 14491 C C . ILE A 1 11 ? 0.662 -4.008 -0.802 1.00 0.00 12 ILE A C 17
ATOM 14492 O O . ILE A 1 11 ? 0.617 -2.798 -0.903 1.00 0.00 12 ILE A O 17
ATOM 14508 N N . VAL A 1 12 ? 1.737 -4.675 -1.124 1.00 0.00 13 VAL A N 17
ATOM 14509 C CA . VAL A 1 12 ? 2.939 -3.947 -1.625 1.00 0.00 13 VAL A CA 17
ATOM 14510 C C . VAL A 1 12 ? 2.526 -2.901 -2.662 1.00 0.00 13 VAL A C 17
ATOM 14511 O O . VAL A 1 12 ? 3.007 -1.785 -2.660 1.00 0.00 13 VAL A O 17
ATOM 14524 N N . TYR A 1 13 ? 1.636 -3.255 -3.549 1.00 0.00 14 TYR A N 17
ATOM 14525 C CA . TYR A 1 13 ? 1.188 -2.285 -4.589 1.00 0.00 14 TYR A CA 17
ATOM 14526 C C . TYR A 1 13 ? 0.298 -1.206 -3.964 1.00 0.00 14 TYR A C 17
ATOM 14527 O O . TYR A 1 13 ? 0.360 -0.048 -4.329 1.00 0.00 14 TYR A O 17
ATOM 14545 N N . LYS A 1 14 ? -0.533 -1.577 -3.028 1.00 0.00 15 LYS A N 17
ATOM 14546 C CA . LYS A 1 14 ? -1.429 -0.573 -2.385 1.00 0.00 15 LYS A CA 17
ATOM 14547 C C . LYS A 1 14 ? -0.604 0.542 -1.737 1.00 0.00 15 LYS A C 17
ATOM 14548 O O . LYS A 1 14 ? -1.033 1.676 -1.656 1.00 0.00 15 LYS A O 17
ATOM 14567 N N . ILE A 1 15 ? 0.575 0.231 -1.274 1.00 0.00 16 ILE A N 17
ATOM 14568 C CA . ILE A 1 15 ? 1.423 1.277 -0.632 1.00 0.00 16 ILE A CA 17
ATOM 14569 C C . ILE A 1 15 ? 2.048 2.180 -1.697 1.00 0.00 16 ILE A C 17
ATOM 14570 O O . ILE A 1 15 ? 2.167 3.377 -1.519 1.00 0.00 16 ILE A O 17
ATOM 14586 N N . ASN A 1 16 ? 2.450 1.619 -2.804 1.00 0.00 17 ASN A N 17
ATOM 14587 C CA . ASN A 1 16 ? 3.068 2.447 -3.879 1.00 0.00 17 ASN A CA 17
ATOM 14588 C C . ASN A 1 16 ? 2.195 3.669 -4.175 1.00 0.00 17 ASN A C 17
ATOM 14589 O O . ASN A 1 16 ? 2.688 4.739 -4.471 1.00 0.00 17 ASN A O 17
ATOM 14600 N N . LYS A 1 17 ? 0.901 3.518 -4.098 1.00 0.00 18 LYS A N 17
ATOM 14601 C CA . LYS A 1 17 ? -0.003 4.671 -4.377 1.00 0.00 18 LYS A CA 17
ATOM 14602 C C . LYS A 1 17 ? 0.006 5.649 -3.199 1.00 0.00 18 LYS A C 17
ATOM 14603 O O . LYS A 1 17 ? -0.314 6.812 -3.346 1.00 0.00 18 LYS A O 17
ATOM 14622 N N . ILE A 1 18 ? 0.369 5.190 -2.032 1.00 0.00 19 ILE A N 17
ATOM 14623 C CA . ILE A 1 18 ? 0.398 6.101 -0.851 1.00 0.00 19 ILE A CA 17
ATOM 14624 C C . ILE A 1 18 ? 1.534 7.116 -0.996 1.00 0.00 19 ILE A C 17
ATOM 14625 O O . ILE A 1 18 ? 1.333 8.308 -0.873 1.00 0.00 19 ILE A O 17
ATOM 14641 N N . VAL A 1 19 ? 2.726 6.654 -1.255 1.00 0.00 20 VAL A N 17
ATOM 14642 C CA . VAL A 1 19 ? 3.876 7.592 -1.409 1.00 0.00 20 VAL A CA 17
ATOM 14643 C C . VAL A 1 19 ? 3.648 8.511 -2.612 1.00 0.00 20 VAL A C 17
ATOM 14644 O O . VAL A 1 19 ? 3.855 9.706 -2.542 1.00 0.00 20 VAL A O 17
ATOM 14657 N N . GLU A 1 20 ? 3.227 7.959 -3.716 1.00 0.00 21 GLU A N 17
ATOM 14658 C CA . GLU A 1 20 ? 2.990 8.793 -4.928 1.00 0.00 21 GLU A CA 17
ATOM 14659 C C . GLU A 1 20 ? 1.908 9.843 -4.654 1.00 0.00 21 GLU A C 17
ATOM 14660 O O . GLU A 1 20 ? 1.972 10.955 -5.142 1.00 0.00 21 GLU A O 17
ATOM 14672 N N . ARG A 1 21 ? 0.912 9.500 -3.882 1.00 0.00 22 ARG A N 17
ATOM 14673 C CA . ARG A 1 21 ? -0.172 10.482 -3.584 1.00 0.00 22 ARG A CA 17
ATOM 14674 C C . ARG A 1 21 ? 0.426 11.859 -3.295 1.00 0.00 22 ARG A C 17
ATOM 14675 O O . ARG A 1 21 ? -0.010 12.857 -3.833 1.00 0.00 22 ARG A O 17
ATOM 14696 N N . ARG A 1 22 ? 1.422 11.921 -2.455 1.00 0.00 23 ARG A N 17
ATOM 14697 C CA . ARG A 1 22 ? 2.045 13.239 -2.144 1.00 0.00 23 ARG A CA 17
ATOM 14698 C C . ARG A 1 22 ? 2.230 14.038 -3.437 1.00 0.00 23 ARG A C 17
ATOM 14699 O O . ARG A 1 22 ? 1.873 15.196 -3.519 1.00 0.00 23 ARG A O 17
ATOM 14720 N N . ARG A 1 23 ? 2.775 13.423 -4.452 1.00 0.00 24 ARG A N 17
ATOM 14721 C CA . ARG A 1 23 ? 2.971 14.142 -5.742 1.00 0.00 24 ARG A CA 17
ATOM 14722 C C . ARG A 1 23 ? 1.629 14.314 -6.452 1.00 0.00 24 ARG A C 17
ATOM 14723 O O . ARG A 1 23 ? 1.294 15.385 -6.917 1.00 0.00 24 ARG A O 17
ATOM 14744 N N . ALA A 1 24 ? 0.856 13.269 -6.533 1.00 0.00 25 ALA A N 17
ATOM 14745 C CA . ALA A 1 24 ? -0.467 13.381 -7.205 1.00 0.00 25 ALA A CA 17
ATOM 14746 C C . ALA A 1 24 ? -1.310 14.455 -6.513 1.00 0.00 25 ALA A C 17
ATOM 14747 O O . ALA A 1 24 ? -2.308 14.907 -7.038 1.00 0.00 25 ALA A O 17
ATOM 14754 N N . GLU A 1 25 ? -0.915 14.867 -5.337 1.00 0.00 26 GLU A N 17
ATOM 14755 C CA . GLU A 1 25 ? -1.695 15.905 -4.619 1.00 0.00 26 GLU A CA 17
ATOM 14756 C C . GLU A 1 25 ? -0.820 17.125 -4.301 1.00 0.00 26 GLU A C 17
ATOM 14757 O O . GLU A 1 25 ? -1.285 18.097 -3.741 1.00 0.00 26 GLU A O 17
ATOM 14769 N N . GLY A 1 26 ? 0.440 17.093 -4.653 1.00 0.00 27 GLY A N 17
ATOM 14770 C CA . GLY A 1 26 ? 1.312 18.268 -4.360 1.00 0.00 27 GLY A CA 17
ATOM 14771 C C . GLY A 1 26 ? 2.696 17.792 -3.918 1.00 0.00 27 GLY A C 17
ATOM 14772 O O . GLY A 1 26 ? 3.123 18.031 -2.806 1.00 0.00 27 GLY A O 17
ATOM 14776 N N . ALA A 1 27 ? 3.400 17.118 -4.783 1.00 0.00 28 ALA A N 17
ATOM 14777 C CA . ALA A 1 27 ? 4.759 16.621 -4.424 1.00 0.00 28 ALA A CA 17
ATOM 14778 C C . ALA A 1 27 ? 5.536 17.687 -3.645 1.00 0.00 28 ALA A C 17
ATOM 14779 O O . ALA A 1 27 ? 5.481 18.860 -3.952 1.00 0.00 28 ALA A O 17
ATOM 14786 N N . LYS A 1 28 ? 6.262 17.277 -2.641 1.00 0.00 29 LYS A N 17
ATOM 14787 C CA . LYS A 1 28 ? 7.053 18.248 -1.831 1.00 0.00 29 LYS A CA 17
ATOM 14788 C C . LYS A 1 28 ? 7.808 17.494 -0.738 1.00 0.00 29 LYS A C 17
ATOM 14789 O O . LYS A 1 28 ? 9.022 17.475 -0.702 1.00 0.00 29 LYS A O 17
ATOM 14808 N N . SER A 1 29 ? 7.091 16.856 0.146 1.00 0.00 30 SER A N 17
ATOM 14809 C CA . SER A 1 29 ? 7.757 16.083 1.230 1.00 0.00 30 SER A CA 17
ATOM 14810 C C . SER A 1 29 ? 7.618 14.588 0.940 1.00 0.00 30 SER A C 17
ATOM 14811 O O . SER A 1 29 ? 7.383 13.788 1.824 1.00 0.00 30 SER A O 17
ATOM 14819 N N . THR A 1 30 ? 7.756 14.215 -0.300 1.00 0.00 31 THR A N 17
ATOM 14820 C CA . THR A 1 30 ? 7.630 12.778 -0.676 1.00 0.00 31 THR A CA 17
ATOM 14821 C C . THR A 1 30 ? 9.015 12.168 -0.895 1.00 0.00 31 THR A C 17
ATOM 14822 O O . THR A 1 30 ? 9.149 11.083 -1.423 1.00 0.00 31 THR A O 17
ATOM 14833 N N . ASP A 1 31 ? 10.044 12.857 -0.491 1.00 0.00 32 ASP A N 17
ATOM 14834 C CA . ASP A 1 31 ? 11.420 12.318 -0.672 1.00 0.00 32 ASP A CA 17
ATOM 14835 C C . ASP A 1 31 ? 11.468 10.857 -0.224 1.00 0.00 32 ASP A C 17
ATOM 14836 O O . ASP A 1 31 ? 12.301 10.088 -0.661 1.00 0.00 32 ASP A O 17
ATOM 14845 N N . VAL A 1 32 ? 10.576 10.466 0.646 1.00 0.00 33 VAL A N 17
ATOM 14846 C CA . VAL A 1 32 ? 10.565 9.053 1.121 1.00 0.00 33 VAL A CA 17
ATOM 14847 C C . VAL A 1 32 ? 10.422 8.099 -0.066 1.00 0.00 33 VAL A C 17
ATOM 14848 O O . VAL A 1 32 ? 10.737 8.438 -1.190 1.00 0.00 33 VAL A O 17
ATOM 14861 N N . SER A 1 33 ? 9.948 6.911 0.176 1.00 0.00 34 SER A N 17
ATOM 14862 C CA . SER A 1 33 ? 9.782 5.933 -0.936 1.00 0.00 34 SER A CA 17
ATOM 14863 C C . SER A 1 33 ? 8.970 4.725 -0.461 1.00 0.00 34 SER A C 17
ATOM 14864 O O . SER A 1 33 ? 8.241 4.797 0.507 1.00 0.00 34 SER A O 17
ATOM 14872 N N . PHE A 1 34 ? 9.092 3.616 -1.136 1.00 0.00 35 PHE A N 17
ATOM 14873 C CA . PHE A 1 34 ? 8.327 2.406 -0.723 1.00 0.00 35 PHE A CA 17
ATOM 14874 C C . PHE A 1 34 ? 8.830 1.903 0.634 1.00 0.00 35 PHE A C 17
ATOM 14875 O O . PHE A 1 34 ? 8.148 2.001 1.635 1.00 0.00 35 PHE A O 17
ATOM 14892 N N . SER A 1 35 ? 10.020 1.368 0.677 1.00 0.00 36 SER A N 17
ATOM 14893 C CA . SER A 1 35 ? 10.563 0.865 1.971 1.00 0.00 36 SER A CA 17
ATOM 14894 C C . SER A 1 35 ? 10.306 1.886 3.081 1.00 0.00 36 SER A C 17
ATOM 14895 O O . SER A 1 35 ? 10.080 1.534 4.222 1.00 0.00 36 SER A O 17
ATOM 14903 N N . SER A 1 36 ? 10.336 3.148 2.755 1.00 0.00 37 SER A N 17
ATOM 14904 C CA . SER A 1 36 ? 10.090 4.193 3.792 1.00 0.00 37 SER A CA 17
ATOM 14905 C C . SER A 1 36 ? 8.608 4.215 4.172 1.00 0.00 37 SER A C 17
ATOM 14906 O O . SER A 1 36 ? 8.242 3.936 5.297 1.00 0.00 37 SER A O 17
ATOM 14914 N N . ILE A 1 37 ? 7.752 4.543 3.243 1.00 0.00 38 ILE A N 17
ATOM 14915 C CA . ILE A 1 37 ? 6.294 4.580 3.552 1.00 0.00 38 ILE A CA 17
ATOM 14916 C C . ILE A 1 37 ? 5.779 3.166 3.838 1.00 0.00 38 ILE A C 17
ATOM 14917 O O . ILE A 1 37 ? 4.650 2.977 4.247 1.00 0.00 38 ILE A O 17
ATOM 14933 N N . SER A 1 38 ? 6.596 2.171 3.624 1.00 0.00 39 SER A N 17
ATOM 14934 C CA . SER A 1 38 ? 6.153 0.771 3.881 1.00 0.00 39 SER A CA 17
ATOM 14935 C C . SER A 1 38 ? 5.988 0.532 5.385 1.00 0.00 39 SER A C 17
ATOM 14936 O O . SER A 1 38 ? 4.891 0.378 5.882 1.00 0.00 39 SER A O 17
ATOM 14944 N N . THR A 1 39 ? 7.074 0.499 6.111 1.00 0.00 40 THR A N 17
ATOM 14945 C CA . THR A 1 39 ? 6.984 0.270 7.583 1.00 0.00 40 THR A CA 17
ATOM 14946 C C . THR A 1 39 ? 5.820 1.071 8.174 1.00 0.00 40 THR A C 17
ATOM 14947 O O . THR A 1 39 ? 5.212 0.674 9.147 1.00 0.00 40 THR A O 17
ATOM 14958 N N . MET A 1 40 ? 5.508 2.196 7.592 1.00 0.00 41 MET A N 17
ATOM 14959 C CA . MET A 1 40 ? 4.385 3.023 8.118 1.00 0.00 41 MET A CA 17
ATOM 14960 C C . MET A 1 40 ? 3.146 2.153 8.347 1.00 0.00 41 MET A C 17
ATOM 14961 O O . MET A 1 40 ? 2.695 1.978 9.464 1.00 0.00 41 MET A O 17
ATOM 14975 N N . LEU A 1 41 ? 2.591 1.607 7.300 1.00 0.00 42 LEU A N 17
ATOM 14976 C CA . LEU A 1 41 ? 1.380 0.753 7.458 1.00 0.00 42 LEU A CA 17
ATOM 14977 C C . LEU A 1 41 ? 1.637 -0.350 8.489 1.00 0.00 42 LEU A C 17
ATOM 14978 O O . LEU A 1 41 ? 0.916 -0.487 9.457 1.00 0.00 42 LEU A O 17
ATOM 14994 N N . LEU A 1 42 ? 2.658 -1.139 8.289 1.00 0.00 43 LEU A N 17
ATOM 14995 C CA . LEU A 1 42 ? 2.951 -2.230 9.263 1.00 0.00 43 LEU A CA 17
ATOM 14996 C C . LEU A 1 42 ? 3.060 -1.663 10.679 1.00 0.00 43 LEU A C 17
ATOM 14997 O O . LEU A 1 42 ? 2.604 -2.261 11.634 1.00 0.00 43 LEU A O 17
ATOM 15013 N N . GLU A 1 43 ? 3.652 -0.510 10.824 1.00 0.00 44 GLU A N 17
ATOM 15014 C CA . GLU A 1 43 ? 3.772 0.090 12.184 1.00 0.00 44 GLU A CA 17
ATOM 15015 C C . GLU A 1 43 ? 2.372 0.339 12.734 1.00 0.00 44 GLU A C 17
ATOM 15016 O O . GLU A 1 43 ? 2.164 0.462 13.925 1.00 0.00 44 GLU A O 17
ATOM 15028 N N . LEU A 1 44 ? 1.411 0.405 11.859 1.00 0.00 45 LEU A N 17
ATOM 15029 C CA . LEU A 1 44 ? 0.009 0.637 12.291 1.00 0.00 45 LEU A CA 17
ATOM 15030 C C . LEU A 1 44 ? -0.755 -0.688 12.304 1.00 0.00 45 LEU A C 17
ATOM 15031 O O . LEU A 1 44 ? -1.899 -0.754 12.712 1.00 0.00 45 LEU A O 17
ATOM 15047 N N . GLY A 1 45 ? -0.135 -1.748 11.854 1.00 0.00 46 GLY A N 17
ATOM 15048 C CA . GLY A 1 45 ? -0.829 -3.065 11.833 1.00 0.00 46 GLY A CA 17
ATOM 15049 C C . GLY A 1 45 ? -1.823 -3.102 10.670 1.00 0.00 46 GLY A C 17
ATOM 15050 O O . GLY A 1 45 ? -2.593 -4.030 10.535 1.00 0.00 46 GLY A O 17
ATOM 15054 N N . LEU A 1 46 ? -1.810 -2.089 9.837 1.00 0.00 47 LEU A N 17
ATOM 15055 C CA . LEU A 1 46 ? -2.748 -2.030 8.667 1.00 0.00 47 LEU A CA 17
ATOM 15056 C C . LEU A 1 46 ? -4.160 -1.628 9.113 1.00 0.00 47 LEU A C 17
ATOM 15057 O O . LEU A 1 46 ? -4.988 -1.258 8.304 1.00 0.00 47 LEU A O 17
ATOM 15073 N N . ARG A 1 47 ? -4.448 -1.693 10.386 1.00 0.00 48 ARG A N 17
ATOM 15074 C CA . ARG A 1 47 ? -5.808 -1.306 10.862 1.00 0.00 48 ARG A CA 17
ATOM 15075 C C . ARG A 1 47 ? -5.960 0.217 10.839 1.00 0.00 48 ARG A C 17
ATOM 15076 O O . ARG A 1 47 ? -6.553 0.778 9.939 1.00 0.00 48 ARG A O 17
ATOM 15097 N N . VAL A 1 48 ? -5.430 0.889 11.824 1.00 0.00 49 VAL A N 17
ATOM 15098 C CA . VAL A 1 48 ? -5.544 2.374 11.859 1.00 0.00 49 VAL A CA 17
ATOM 15099 C C . VAL A 1 48 ? -5.242 2.957 10.477 1.00 0.00 49 VAL A C 17
ATOM 15100 O O . VAL A 1 48 ? -5.856 3.914 10.047 1.00 0.00 49 VAL A O 17
ATOM 15113 N N . TYR A 1 49 ? -4.299 2.387 9.777 1.00 0.00 50 TYR A N 17
ATOM 15114 C CA . TYR A 1 49 ? -3.959 2.906 8.422 1.00 0.00 50 TYR A CA 17
ATOM 15115 C C . TYR A 1 49 ? -5.238 3.217 7.641 1.00 0.00 50 TYR A C 17
ATOM 15116 O O . TYR A 1 49 ? -5.460 4.332 7.213 1.00 0.00 50 TYR A O 17
ATOM 15134 N N . GLU A 1 50 ? -6.079 2.239 7.448 1.00 0.00 51 GLU A N 17
ATOM 15135 C CA . GLU A 1 50 ? -7.326 2.457 6.704 1.00 0.00 51 GLU A CA 17
ATOM 15136 C C . GLU A 1 50 ? -8.221 3.463 7.434 1.00 0.00 51 GLU A C 17
ATOM 15137 O O . GLU A 1 50 ? -8.975 4.195 6.825 1.00 0.00 51 GLU A O 17
ATOM 15149 N N . ALA A 1 51 ? -8.140 3.506 8.736 1.00 0.00 52 ALA A N 17
ATOM 15150 C CA . ALA A 1 51 ? -8.985 4.464 9.504 1.00 0.00 52 ALA A CA 17
ATOM 15151 C C . ALA A 1 51 ? -8.588 5.906 9.170 1.00 0.00 52 ALA A C 17
ATOM 15152 O O . ALA A 1 51 ? -9.382 6.819 9.281 1.00 0.00 52 ALA A O 17
ATOM 15159 N N . GLN A 1 52 ? -7.367 6.117 8.762 1.00 0.00 53 GLN A N 17
ATOM 15160 C CA . GLN A 1 52 ? -6.923 7.500 8.424 1.00 0.00 53 GLN A CA 17
ATOM 15161 C C . GLN A 1 52 ? -7.901 8.148 7.440 1.00 0.00 53 GLN A C 17
ATOM 15162 O O . GLN A 1 52 ? -8.314 9.278 7.614 1.00 0.00 53 GLN A O 17
ATOM 15176 N N . MET A 1 53 ? -8.276 7.442 6.407 1.00 0.00 54 MET A N 17
ATOM 15177 C CA . MET A 1 53 ? -9.226 8.020 5.416 1.00 0.00 54 MET A CA 17
ATOM 15178 C C . MET A 1 53 ? -8.747 9.407 4.977 1.00 0.00 54 MET A C 17
ATOM 15179 O O . MET A 1 53 ? -9.533 10.265 4.625 1.00 0.00 54 MET A O 17
ATOM 15193 N N . GLU A 1 54 ? -7.462 9.634 5.000 1.00 0.00 55 GLU A N 17
ATOM 15194 C CA . GLU A 1 54 ? -6.930 10.964 4.588 1.00 0.00 55 GLU A CA 17
ATOM 15195 C C . GLU A 1 54 ? -6.995 11.114 3.065 1.00 0.00 55 GLU A C 17
ATOM 15196 O O . GLU A 1 54 ? -7.188 10.154 2.345 1.00 0.00 55 GLU A O 17
ATOM 15208 N N . ARG A 1 55 ? -6.838 12.311 2.570 1.00 0.00 56 ARG A N 17
ATOM 15209 C CA . ARG A 1 55 ? -6.890 12.521 1.094 1.00 0.00 56 ARG A CA 17
ATOM 15210 C C . ARG A 1 55 ? -5.479 12.745 0.543 1.00 0.00 56 ARG A C 17
ATOM 15211 O O . ARG A 1 55 ? -5.102 12.032 -0.373 1.00 0.00 56 ARG A O 17
ATOM 15233 N N . ALA A 1 1 ? -12.334 -18.058 -5.502 1.00 0.00 2 ALA A N 18
ATOM 15234 C CA . ALA A 1 1 ? -11.981 -16.612 -5.581 1.00 0.00 2 ALA A CA 18
ATOM 15235 C C . ALA A 1 1 ? -11.167 -16.199 -4.350 1.00 0.00 2 ALA A C 18
ATOM 15236 O O . ALA A 1 1 ? -11.397 -16.672 -3.256 1.00 0.00 2 ALA A O 18
ATOM 15245 N N . LYS A 1 2 ? -10.217 -15.323 -4.524 1.00 0.00 3 LYS A N 18
ATOM 15246 C CA . LYS A 1 2 ? -9.388 -14.882 -3.364 1.00 0.00 3 LYS A CA 18
ATOM 15247 C C . LYS A 1 2 ? -8.597 -16.065 -2.800 1.00 0.00 3 LYS A C 18
ATOM 15248 O O . LYS A 1 2 ? -9.160 -17.038 -2.342 1.00 0.00 3 LYS A O 18
ATOM 15267 N N . VAL A 1 3 ? -7.296 -15.987 -2.831 1.00 0.00 4 VAL A N 18
ATOM 15268 C CA . VAL A 1 3 ? -6.468 -17.107 -2.296 1.00 0.00 4 VAL A CA 18
ATOM 15269 C C . VAL A 1 3 ? -5.827 -16.700 -0.968 1.00 0.00 4 VAL A C 18
ATOM 15270 O O . VAL A 1 3 ? -5.080 -17.450 -0.371 1.00 0.00 4 VAL A O 18
ATOM 15283 N N . GLN A 1 4 ? -6.112 -15.515 -0.499 1.00 0.00 5 GLN A N 18
ATOM 15284 C CA . GLN A 1 4 ? -5.518 -15.062 0.791 1.00 0.00 5 GLN A CA 18
ATOM 15285 C C . GLN A 1 4 ? -3.991 -15.160 0.732 1.00 0.00 5 GLN A C 18
ATOM 15286 O O . GLN A 1 4 ? -3.434 -15.795 -0.141 1.00 0.00 5 GLN A O 18
ATOM 15300 N N . ALA A 1 5 ? -3.311 -14.536 1.652 1.00 0.00 6 ALA A N 18
ATOM 15301 C CA . ALA A 1 5 ? -1.820 -14.594 1.646 1.00 0.00 6 ALA A CA 18
ATOM 15302 C C . ALA A 1 5 ? -1.257 -13.839 2.851 1.00 0.00 6 ALA A C 18
ATOM 15303 O O . ALA A 1 5 ? -0.441 -12.950 2.715 1.00 0.00 6 ALA A O 18
ATOM 15310 N N . TYR A 1 6 ? -1.685 -14.192 4.028 1.00 0.00 7 TYR A N 18
ATOM 15311 C CA . TYR A 1 6 ? -1.178 -13.501 5.247 1.00 0.00 7 TYR A CA 18
ATOM 15312 C C . TYR A 1 6 ? -1.330 -11.984 5.104 1.00 0.00 7 TYR A C 18
ATOM 15313 O O . TYR A 1 6 ? -0.579 -11.339 4.399 1.00 0.00 7 TYR A O 18
ATOM 15331 N N . VAL A 1 7 ? -2.296 -11.412 5.768 1.00 0.00 8 VAL A N 18
ATOM 15332 C CA . VAL A 1 7 ? -2.500 -9.937 5.677 1.00 0.00 8 VAL A CA 18
ATOM 15333 C C . VAL A 1 7 ? -2.870 -9.532 4.245 1.00 0.00 8 VAL A C 18
ATOM 15334 O O . VAL A 1 7 ? -3.990 -9.148 3.970 1.00 0.00 8 VAL A O 18
ATOM 15347 N N . SER A 1 8 ? -1.940 -9.611 3.333 1.00 0.00 9 SER A N 18
ATOM 15348 C CA . SER A 1 8 ? -2.246 -9.225 1.925 1.00 0.00 9 SER A CA 18
ATOM 15349 C C . SER A 1 8 ? -1.066 -9.566 1.012 1.00 0.00 9 SER A C 18
ATOM 15350 O O . SER A 1 8 ? 0.067 -9.233 1.297 1.00 0.00 9 SER A O 18
ATOM 15358 N N . ASP A 1 9 ? -1.323 -10.230 -0.082 1.00 0.00 10 ASP A N 18
ATOM 15359 C CA . ASP A 1 9 ? -0.220 -10.595 -1.010 1.00 0.00 10 ASP A CA 18
ATOM 15360 C C . ASP A 1 9 ? 0.265 -9.360 -1.779 1.00 0.00 10 ASP A C 18
ATOM 15361 O O . ASP A 1 9 ? 1.365 -8.887 -1.579 1.00 0.00 10 ASP A O 18
ATOM 15370 N N . GLU A 1 10 ? -0.548 -8.843 -2.658 1.00 0.00 11 GLU A N 18
ATOM 15371 C CA . GLU A 1 10 ? -0.137 -7.644 -3.446 1.00 0.00 11 GLU A CA 18
ATOM 15372 C C . GLU A 1 10 ? -0.081 -6.408 -2.544 1.00 0.00 11 GLU A C 18
ATOM 15373 O O . GLU A 1 10 ? -0.995 -5.607 -2.513 1.00 0.00 11 GLU A O 18
ATOM 15385 N N . ILE A 1 11 ? 0.983 -6.246 -1.809 1.00 0.00 12 ILE A N 18
ATOM 15386 C CA . ILE A 1 11 ? 1.097 -5.061 -0.908 1.00 0.00 12 ILE A CA 18
ATOM 15387 C C . ILE A 1 11 ? 1.699 -3.873 -1.666 1.00 0.00 12 ILE A C 18
ATOM 15388 O O . ILE A 1 11 ? 1.472 -2.729 -1.326 1.00 0.00 12 ILE A O 18
ATOM 15404 N N . VAL A 1 12 ? 2.465 -4.136 -2.689 1.00 0.00 13 VAL A N 18
ATOM 15405 C CA . VAL A 1 12 ? 3.083 -3.022 -3.464 1.00 0.00 13 VAL A CA 18
ATOM 15406 C C . VAL A 1 12 ? 2.021 -2.292 -4.292 1.00 0.00 13 VAL A C 18
ATOM 15407 O O . VAL A 1 12 ? 2.143 -1.118 -4.575 1.00 0.00 13 VAL A O 18
ATOM 15420 N N . TYR A 1 13 ? 0.982 -2.978 -4.684 1.00 0.00 14 TYR A N 18
ATOM 15421 C CA . TYR A 1 13 ? -0.082 -2.318 -5.495 1.00 0.00 14 TYR A CA 18
ATOM 15422 C C . TYR A 1 13 ? -0.892 -1.352 -4.624 1.00 0.00 14 TYR A C 18
ATOM 15423 O O . TYR A 1 13 ? -1.067 -0.197 -4.960 1.00 0.00 14 TYR A O 18
ATOM 15441 N N . LYS A 1 14 ? -1.388 -1.816 -3.510 1.00 0.00 15 LYS A N 18
ATOM 15442 C CA . LYS A 1 14 ? -2.188 -0.924 -2.622 1.00 0.00 15 LYS A CA 18
ATOM 15443 C C . LYS A 1 14 ? -1.315 0.211 -2.078 1.00 0.00 15 LYS A C 18
ATOM 15444 O O . LYS A 1 14 ? -1.655 1.373 -2.183 1.00 0.00 15 LYS A O 18
ATOM 15463 N N . ILE A 1 15 ? -0.192 -0.114 -1.496 1.00 0.00 16 ILE A N 18
ATOM 15464 C CA . ILE A 1 15 ? 0.696 0.953 -0.947 1.00 0.00 16 ILE A CA 18
ATOM 15465 C C . ILE A 1 15 ? 1.141 1.898 -2.065 1.00 0.00 16 ILE A C 18
ATOM 15466 O O . ILE A 1 15 ? 1.257 3.093 -1.874 1.00 0.00 16 ILE A O 18
ATOM 15482 N N . ASN A 1 16 ? 1.398 1.371 -3.232 1.00 0.00 17 ASN A N 18
ATOM 15483 C CA . ASN A 1 16 ? 1.841 2.234 -4.363 1.00 0.00 17 ASN A CA 18
ATOM 15484 C C . ASN A 1 16 ? 0.965 3.486 -4.463 1.00 0.00 17 ASN A C 18
ATOM 15485 O O . ASN A 1 16 ? 1.373 4.495 -5.002 1.00 0.00 17 ASN A O 18
ATOM 15496 N N . LYS A 1 17 ? -0.234 3.433 -3.953 1.00 0.00 18 LYS A N 18
ATOM 15497 C CA . LYS A 1 17 ? -1.121 4.630 -4.030 1.00 0.00 18 LYS A CA 18
ATOM 15498 C C . LYS A 1 17 ? -0.663 5.691 -3.026 1.00 0.00 18 LYS A C 18
ATOM 15499 O O . LYS A 1 17 ? -0.255 6.774 -3.398 1.00 0.00 18 LYS A O 18
ATOM 15518 N N . ILE A 1 18 ? -0.721 5.391 -1.759 1.00 0.00 19 ILE A N 18
ATOM 15519 C CA . ILE A 1 18 ? -0.280 6.389 -0.744 1.00 0.00 19 ILE A CA 18
ATOM 15520 C C . ILE A 1 18 ? 1.088 6.952 -1.133 1.00 0.00 19 ILE A C 18
ATOM 15521 O O . ILE A 1 18 ? 1.278 8.151 -1.210 1.00 0.00 19 ILE A O 18
ATOM 15537 N N . VAL A 1 19 ? 2.044 6.100 -1.385 1.00 0.00 20 VAL A N 18
ATOM 15538 C CA . VAL A 1 19 ? 3.400 6.594 -1.775 1.00 0.00 20 VAL A CA 18
ATOM 15539 C C . VAL A 1 19 ? 3.297 7.574 -2.945 1.00 0.00 20 VAL A C 18
ATOM 15540 O O . VAL A 1 19 ? 3.578 8.749 -2.811 1.00 0.00 20 VAL A O 18
ATOM 15553 N N . GLU A 1 20 ? 2.904 7.099 -4.093 1.00 0.00 21 GLU A N 18
ATOM 15554 C CA . GLU A 1 20 ? 2.790 8.000 -5.276 1.00 0.00 21 GLU A CA 18
ATOM 15555 C C . GLU A 1 20 ? 1.980 9.251 -4.920 1.00 0.00 21 GLU A C 18
ATOM 15556 O O . GLU A 1 20 ? 2.338 10.356 -5.279 1.00 0.00 21 GLU A O 18
ATOM 15568 N N . ARG A 1 21 ? 0.889 9.087 -4.223 1.00 0.00 22 ARG A N 18
ATOM 15569 C CA . ARG A 1 21 ? 0.062 10.270 -3.851 1.00 0.00 22 ARG A CA 18
ATOM 15570 C C . ARG A 1 21 ? 0.950 11.380 -3.285 1.00 0.00 22 ARG A C 18
ATOM 15571 O O . ARG A 1 21 ? 0.893 12.514 -3.719 1.00 0.00 22 ARG A O 18
ATOM 15592 N N . ARG A 1 22 ? 1.772 11.066 -2.323 1.00 0.00 23 ARG A N 18
ATOM 15593 C CA . ARG A 1 22 ? 2.660 12.110 -1.737 1.00 0.00 23 ARG A CA 18
ATOM 15594 C C . ARG A 1 22 ? 3.358 12.890 -2.853 1.00 0.00 23 ARG A C 18
ATOM 15595 O O . ARG A 1 22 ? 3.283 14.100 -2.915 1.00 0.00 23 ARG A O 18
ATOM 15616 N N . ARG A 1 23 ? 4.031 12.210 -3.739 1.00 0.00 24 ARG A N 18
ATOM 15617 C CA . ARG A 1 23 ? 4.722 12.922 -4.851 1.00 0.00 24 ARG A CA 18
ATOM 15618 C C . ARG A 1 23 ? 3.689 13.418 -5.862 1.00 0.00 24 ARG A C 18
ATOM 15619 O O . ARG A 1 23 ? 3.796 14.507 -6.390 1.00 0.00 24 ARG A O 18
ATOM 15640 N N . ALA A 1 24 ? 2.683 12.633 -6.128 1.00 0.00 25 ALA A N 18
ATOM 15641 C CA . ALA A 1 24 ? 1.642 13.073 -7.096 1.00 0.00 25 ALA A CA 18
ATOM 15642 C C . ALA A 1 24 ? 1.236 14.513 -6.782 1.00 0.00 25 ALA A C 18
ATOM 15643 O O . ALA A 1 24 ? 0.995 15.310 -7.668 1.00 0.00 25 ALA A O 18
ATOM 15650 N N . GLU A 1 25 ? 1.164 14.856 -5.524 1.00 0.00 26 GLU A N 18
ATOM 15651 C CA . GLU A 1 25 ? 0.780 16.242 -5.150 1.00 0.00 26 GLU A CA 18
ATOM 15652 C C . GLU A 1 25 ? 1.988 17.178 -5.274 1.00 0.00 26 GLU A C 18
ATOM 15653 O O . GLU A 1 25 ? 1.842 18.380 -5.385 1.00 0.00 26 GLU A O 18
ATOM 15665 N N . GLY A 1 26 ? 3.180 16.640 -5.256 1.00 0.00 27 GLY A N 18
ATOM 15666 C CA . GLY A 1 26 ? 4.387 17.508 -5.376 1.00 0.00 27 GLY A CA 18
ATOM 15667 C C . GLY A 1 26 ? 5.241 17.381 -4.113 1.00 0.00 27 GLY A C 18
ATOM 15668 O O . GLY A 1 26 ? 5.857 18.330 -3.671 1.00 0.00 27 GLY A O 18
ATOM 15672 N N . ALA A 1 27 ? 5.289 16.215 -3.530 1.00 0.00 28 ALA A N 18
ATOM 15673 C CA . ALA A 1 27 ? 6.110 16.032 -2.297 1.00 0.00 28 ALA A CA 18
ATOM 15674 C C . ALA A 1 27 ? 7.596 16.196 -2.627 1.00 0.00 28 ALA A C 18
ATOM 15675 O O . ALA A 1 27 ? 7.962 16.503 -3.744 1.00 0.00 28 ALA A O 18
ATOM 15682 N N . LYS A 1 28 ? 8.455 15.995 -1.666 1.00 0.00 29 LYS A N 18
ATOM 15683 C CA . LYS A 1 28 ? 9.915 16.140 -1.930 1.00 0.00 29 LYS A CA 18
ATOM 15684 C C . LYS A 1 28 ? 10.722 15.410 -0.853 1.00 0.00 29 LYS A C 18
ATOM 15685 O O . LYS A 1 28 ? 10.208 14.570 -0.141 1.00 0.00 29 LYS A O 18
ATOM 15704 N N . SER A 1 29 ? 11.982 15.723 -0.727 1.00 0.00 30 SER A N 18
ATOM 15705 C CA . SER A 1 29 ? 12.820 15.046 0.305 1.00 0.00 30 SER A CA 18
ATOM 15706 C C . SER A 1 29 ? 12.894 13.543 0.023 1.00 0.00 30 SER A C 18
ATOM 15707 O O . SER A 1 29 ? 11.954 12.947 -0.463 1.00 0.00 30 SER A O 18
ATOM 15715 N N . THR A 1 30 ? 14.005 12.927 0.324 1.00 0.00 31 THR A N 18
ATOM 15716 C CA . THR A 1 30 ? 14.134 11.462 0.071 1.00 0.00 31 THR A CA 18
ATOM 15717 C C . THR A 1 30 ? 13.546 10.670 1.243 1.00 0.00 31 THR A C 18
ATOM 15718 O O . THR A 1 30 ? 13.750 9.478 1.364 1.00 0.00 31 THR A O 18
ATOM 15729 N N . ASP A 1 31 ? 12.816 11.322 2.106 1.00 0.00 32 ASP A N 18
ATOM 15730 C CA . ASP A 1 31 ? 12.215 10.605 3.268 1.00 0.00 32 ASP A CA 18
ATOM 15731 C C . ASP A 1 31 ? 11.052 9.727 2.800 1.00 0.00 32 ASP A C 18
ATOM 15732 O O . ASP A 1 31 ? 10.673 8.778 3.458 1.00 0.00 32 ASP A O 18
ATOM 15741 N N . VAL A 1 32 ? 10.481 10.037 1.669 1.00 0.00 33 VAL A N 18
ATOM 15742 C CA . VAL A 1 32 ? 9.342 9.221 1.160 1.00 0.00 33 VAL A CA 18
ATOM 15743 C C . VAL A 1 32 ? 9.859 8.072 0.289 1.00 0.00 33 VAL A C 18
ATOM 15744 O O . VAL A 1 32 ? 10.781 8.234 -0.486 1.00 0.00 33 VAL A O 18
ATOM 15757 N N . SER A 1 33 ? 9.271 6.913 0.411 1.00 0.00 34 SER A N 18
ATOM 15758 C CA . SER A 1 33 ? 9.726 5.754 -0.410 1.00 0.00 34 SER A CA 18
ATOM 15759 C C . SER A 1 33 ? 8.834 4.539 -0.141 1.00 0.00 34 SER A C 18
ATOM 15760 O O . SER A 1 33 ? 8.372 4.330 0.963 1.00 0.00 34 SER A O 18
ATOM 15768 N N . PHE A 1 34 ? 8.588 3.737 -1.141 1.00 0.00 35 PHE A N 18
ATOM 15769 C CA . PHE A 1 34 ? 7.725 2.538 -0.938 1.00 0.00 35 PHE A CA 18
ATOM 15770 C C . PHE A 1 34 ? 8.093 1.844 0.376 1.00 0.00 35 PHE A C 18
ATOM 15771 O O . PHE A 1 34 ? 7.243 1.339 1.082 1.00 0.00 35 PHE A O 18
ATOM 15788 N N . SER A 1 35 ? 9.354 1.818 0.710 1.00 0.00 36 SER A N 18
ATOM 15789 C CA . SER A 1 35 ? 9.775 1.160 1.981 1.00 0.00 36 SER A CA 18
ATOM 15790 C C . SER A 1 35 ? 9.433 2.057 3.173 1.00 0.00 36 SER A C 18
ATOM 15791 O O . SER A 1 35 ? 8.927 1.604 4.180 1.00 0.00 36 SER A O 18
ATOM 15799 N N . SER A 1 36 ? 9.705 3.329 3.064 1.00 0.00 37 SER A N 18
ATOM 15800 C CA . SER A 1 36 ? 9.398 4.258 4.189 1.00 0.00 37 SER A CA 18
ATOM 15801 C C . SER A 1 36 ? 7.890 4.289 4.453 1.00 0.00 37 SER A C 18
ATOM 15802 O O . SER A 1 36 ? 7.440 4.086 5.563 1.00 0.00 37 SER A O 18
ATOM 15810 N N . ILE A 1 37 ? 7.108 4.543 3.440 1.00 0.00 38 ILE A N 18
ATOM 15811 C CA . ILE A 1 37 ? 5.630 4.587 3.632 1.00 0.00 38 ILE A CA 18
ATOM 15812 C C . ILE A 1 37 ? 5.139 3.282 4.259 1.00 0.00 38 ILE A C 18
ATOM 15813 O O . ILE A 1 37 ? 4.251 3.278 5.087 1.00 0.00 38 ILE A O 18
ATOM 15829 N N . SER A 1 38 ? 5.711 2.175 3.880 1.00 0.00 39 SER A N 18
ATOM 15830 C CA . SER A 1 38 ? 5.273 0.881 4.471 1.00 0.00 39 SER A CA 18
ATOM 15831 C C . SER A 1 38 ? 5.618 0.860 5.964 1.00 0.00 39 SER A C 18
ATOM 15832 O O . SER A 1 38 ? 4.910 0.289 6.770 1.00 0.00 39 SER A O 18
ATOM 15840 N N . THR A 1 39 ? 6.704 1.484 6.331 1.00 0.00 40 THR A N 18
ATOM 15841 C CA . THR A 1 39 ? 7.108 1.512 7.767 1.00 0.00 40 THR A CA 18
ATOM 15842 C C . THR A 1 39 ? 5.941 1.966 8.651 1.00 0.00 40 THR A C 18
ATOM 15843 O O . THR A 1 39 ? 5.393 1.194 9.412 1.00 0.00 40 THR A O 18
ATOM 15854 N N . MET A 1 40 ? 5.562 3.213 8.562 1.00 0.00 41 MET A N 18
ATOM 15855 C CA . MET A 1 40 ? 4.439 3.709 9.410 1.00 0.00 41 MET A CA 18
ATOM 15856 C C . MET A 1 40 ? 3.217 2.801 9.261 1.00 0.00 41 MET A C 18
ATOM 15857 O O . MET A 1 40 ? 2.473 2.587 10.197 1.00 0.00 41 MET A O 18
ATOM 15871 N N . LEU A 1 41 ? 3.001 2.270 8.091 1.00 0.00 42 LEU A N 18
ATOM 15872 C CA . LEU A 1 41 ? 1.824 1.380 7.881 1.00 0.00 42 LEU A CA 18
ATOM 15873 C C . LEU A 1 41 ? 1.991 0.072 8.652 1.00 0.00 42 LEU A C 18
ATOM 15874 O O . LEU A 1 41 ? 1.211 -0.243 9.523 1.00 0.00 42 LEU A O 18
ATOM 15890 N N . LEU A 1 42 ? 2.988 -0.702 8.333 1.00 0.00 43 LEU A N 18
ATOM 15891 C CA . LEU A 1 42 ? 3.170 -1.989 9.057 1.00 0.00 43 LEU A CA 18
ATOM 15892 C C . LEU A 1 42 ? 3.656 -1.751 10.488 1.00 0.00 43 LEU A C 18
ATOM 15893 O O . LEU A 1 42 ? 3.861 -2.681 11.242 1.00 0.00 43 LEU A O 18
ATOM 15909 N N . GLU A 1 43 ? 3.826 -0.519 10.883 1.00 0.00 44 GLU A N 18
ATOM 15910 C CA . GLU A 1 43 ? 4.276 -0.254 12.272 1.00 0.00 44 GLU A CA 18
ATOM 15911 C C . GLU A 1 43 ? 3.085 -0.439 13.201 1.00 0.00 44 GLU A C 18
ATOM 15912 O O . GLU A 1 43 ? 3.200 -0.955 14.294 1.00 0.00 44 GLU A O 18
ATOM 15924 N N . LEU A 1 44 ? 1.933 -0.023 12.756 1.00 0.00 45 LEU A N 18
ATOM 15925 C CA . LEU A 1 44 ? 0.718 -0.173 13.593 1.00 0.00 45 LEU A CA 18
ATOM 15926 C C . LEU A 1 44 ? -0.112 -1.380 13.116 1.00 0.00 45 LEU A C 18
ATOM 15927 O O . LEU A 1 44 ? -1.080 -1.763 13.740 1.00 0.00 45 LEU A O 18
ATOM 15943 N N . GLY A 1 45 ? 0.284 -2.006 12.029 1.00 0.00 46 GLY A N 18
ATOM 15944 C CA . GLY A 1 45 ? -0.469 -3.196 11.539 1.00 0.00 46 GLY A CA 18
ATOM 15945 C C . GLY A 1 45 ? -1.410 -2.790 10.400 1.00 0.00 46 GLY A C 18
ATOM 15946 O O . GLY A 1 45 ? -2.473 -3.355 10.236 1.00 0.00 46 GLY A O 18
ATOM 15950 N N . LEU A 1 46 ? -1.031 -1.821 9.608 1.00 0.00 47 LEU A N 18
ATOM 15951 C CA . LEU A 1 46 ? -1.909 -1.389 8.481 1.00 0.00 47 LEU A CA 18
ATOM 15952 C C . LEU A 1 46 ? -3.382 -1.351 8.918 1.00 0.00 47 LEU A C 18
ATOM 15953 O O . LEU A 1 46 ? -4.279 -1.483 8.111 1.00 0.00 47 LEU A O 18
ATOM 15969 N N . ARG A 1 47 ? -3.640 -1.179 10.187 1.00 0.00 48 ARG A N 18
ATOM 15970 C CA . ARG A 1 47 ? -5.056 -1.142 10.655 1.00 0.00 48 ARG A CA 18
ATOM 15971 C C . ARG A 1 47 ? -5.712 0.192 10.284 1.00 0.00 48 ARG A C 18
ATOM 15972 O O . ARG A 1 47 ? -6.509 0.267 9.370 1.00 0.00 48 ARG A O 18
ATOM 15993 N N . VAL A 1 48 ? -5.389 1.244 10.985 1.00 0.00 49 VAL A N 18
ATOM 15994 C CA . VAL A 1 48 ? -6.002 2.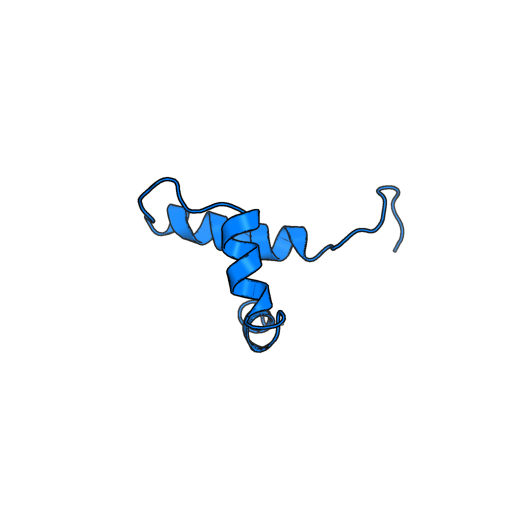567 10.669 1.00 0.00 49 VAL A CA 18
ATOM 15995 C C . VAL A 1 48 ? -5.801 2.897 9.189 1.00 0.00 49 VAL A C 18
ATOM 15996 O O . VAL A 1 48 ? -6.675 3.437 8.540 1.00 0.00 49 VAL A O 18
ATOM 16009 N N . TYR A 1 49 ? -4.657 2.578 8.651 1.00 0.00 50 TYR A N 18
ATOM 16010 C CA . TYR A 1 49 ? -4.401 2.872 7.213 1.00 0.00 50 TYR A CA 18
ATOM 16011 C C . TYR A 1 49 ? -5.588 2.410 6.364 1.00 0.00 50 TYR A C 18
ATOM 16012 O O . TYR A 1 49 ? -6.163 3.176 5.615 1.00 0.00 50 TYR A O 18
ATOM 16030 N N . GLU A 1 50 ? -5.960 1.165 6.475 1.00 0.00 51 GLU A N 18
ATOM 16031 C CA . GLU A 1 50 ? -7.101 0.656 5.681 1.00 0.00 51 GLU A CA 18
ATOM 16032 C C . GLU A 1 50 ? -8.379 1.422 6.037 1.00 0.00 51 GLU A C 18
ATOM 16033 O O . GLU A 1 50 ? -9.241 1.633 5.208 1.00 0.00 51 GLU A O 18
ATOM 16045 N N . ALA A 1 51 ? -8.503 1.841 7.266 1.00 0.00 52 ALA A N 18
ATOM 16046 C CA . ALA A 1 51 ? -9.722 2.593 7.679 1.00 0.00 52 ALA A CA 18
ATOM 16047 C C . ALA A 1 51 ? -9.613 4.059 7.251 1.00 0.00 52 ALA A C 18
ATOM 16048 O O . ALA A 1 51 ? -10.417 4.553 6.486 1.00 0.00 52 ALA A O 18
ATOM 16055 N N . GLN A 1 52 ? -8.628 4.760 7.744 1.00 0.00 53 GLN A N 18
ATOM 16056 C CA . GLN A 1 52 ? -8.471 6.194 7.372 1.00 0.00 53 GLN A CA 18
ATOM 16057 C C . GLN A 1 52 ? -8.079 6.327 5.897 1.00 0.00 53 GLN A C 18
ATOM 16058 O O . GLN A 1 52 ? -8.342 7.333 5.266 1.00 0.00 53 GLN A O 18
ATOM 16072 N N . MET A 1 53 ? -7.450 5.326 5.345 1.00 0.00 54 MET A N 18
ATOM 16073 C CA . MET A 1 53 ? -7.041 5.408 3.914 1.00 0.00 54 MET A CA 18
ATOM 16074 C C . MET A 1 53 ? -6.317 6.731 3.651 1.00 0.00 54 MET A C 18
ATOM 16075 O O . MET A 1 53 ? -6.323 7.246 2.552 1.00 0.00 54 MET A O 18
ATOM 16089 N N . GLU A 1 54 ? -5.693 7.282 4.656 1.00 0.00 55 GLU A N 18
ATOM 16090 C CA . GLU A 1 54 ? -4.968 8.571 4.470 1.00 0.00 55 GLU A CA 18
ATOM 16091 C C . GLU A 1 54 ? -5.871 9.591 3.774 1.00 0.00 55 GLU A C 18
ATOM 16092 O O . GLU A 1 54 ? -7.037 9.345 3.537 1.00 0.00 55 GLU A O 18
ATOM 16104 N N . ARG A 1 55 ? -5.343 10.740 3.444 1.00 0.00 56 ARG A N 18
ATOM 16105 C CA . ARG A 1 55 ? -6.174 11.776 2.764 1.00 0.00 56 ARG A CA 18
ATOM 16106 C C . ARG A 1 55 ? -5.326 12.557 1.758 1.00 0.00 56 ARG A C 18
ATOM 16107 O O . ARG A 1 55 ? -5.352 12.203 0.589 1.00 0.00 56 ARG A O 18
ATOM 16129 N N . ALA A 1 1 ? 9.921 -13.718 -15.993 1.00 0.00 2 ALA A N 19
ATOM 16130 C CA . ALA A 1 1 ? 10.418 -12.867 -14.873 1.00 0.00 2 ALA A CA 19
ATOM 16131 C C . ALA A 1 1 ? 9.846 -13.358 -13.541 1.00 0.00 2 ALA A C 19
ATOM 16132 O O . ALA A 1 1 ? 9.419 -14.488 -13.415 1.00 0.00 2 ALA A O 19
ATOM 16141 N N . LYS A 1 2 ? 9.834 -12.515 -12.544 1.00 0.00 3 LYS A N 19
ATOM 16142 C CA . LYS A 1 2 ? 9.290 -12.931 -11.219 1.00 0.00 3 LYS A CA 19
ATOM 16143 C C . LYS A 1 2 ? 8.736 -11.718 -10.470 1.00 0.00 3 LYS A C 19
ATOM 16144 O O . LYS A 1 2 ? 9.366 -11.187 -9.577 1.00 0.00 3 LYS A O 19
ATOM 16163 N N . VAL A 1 3 ? 7.563 -11.273 -10.829 1.00 0.00 4 VAL A N 19
ATOM 16164 C CA . VAL A 1 3 ? 6.971 -10.091 -10.138 1.00 0.00 4 VAL A CA 19
ATOM 16165 C C . VAL A 1 3 ? 6.074 -10.544 -8.984 1.00 0.00 4 VAL A C 19
ATOM 16166 O O . VAL A 1 3 ? 5.557 -11.645 -8.982 1.00 0.00 4 VAL A O 19
ATOM 16179 N N . GLN A 1 4 ? 5.884 -9.705 -8.003 1.00 0.00 5 GLN A N 19
ATOM 16180 C CA . GLN A 1 4 ? 5.019 -10.090 -6.851 1.00 0.00 5 GLN A CA 19
ATOM 16181 C C . GLN A 1 4 ? 5.383 -11.494 -6.362 1.00 0.00 5 GLN A C 19
ATOM 16182 O O . GLN A 1 4 ? 6.417 -12.032 -6.703 1.00 0.00 5 GLN A O 19
ATOM 16196 N N . ALA A 1 5 ? 4.541 -12.093 -5.563 1.00 0.00 6 ALA A N 19
ATOM 16197 C CA . ALA A 1 5 ? 4.843 -13.461 -5.055 1.00 0.00 6 ALA A CA 19
ATOM 16198 C C . ALA A 1 5 ? 3.781 -13.898 -4.043 1.00 0.00 6 ALA A C 19
ATOM 16199 O O . ALA A 1 5 ? 3.612 -13.291 -3.004 1.00 0.00 6 ALA A O 19
ATOM 16206 N N . TYR A 1 6 ? 3.064 -14.947 -4.338 1.00 0.00 7 TYR A N 19
ATOM 16207 C CA . TYR A 1 6 ? 2.013 -15.425 -3.395 1.00 0.00 7 TYR A CA 19
ATOM 16208 C C . TYR A 1 6 ? 2.563 -15.462 -1.966 1.00 0.00 7 TYR A C 19
ATOM 16209 O O . TYR A 1 6 ? 3.748 -15.633 -1.751 1.00 0.00 7 TYR A O 19
ATOM 16227 N N . VAL A 1 7 ? 1.714 -15.308 -0.988 1.00 0.00 8 VAL A N 19
ATOM 16228 C CA . VAL A 1 7 ? 2.190 -15.337 0.425 1.00 0.00 8 VAL A CA 19
ATOM 16229 C C . VAL A 1 7 ? 3.321 -14.324 0.625 1.00 0.00 8 VAL A C 19
ATOM 16230 O O . VAL A 1 7 ? 4.486 -14.670 0.617 1.00 0.00 8 VAL A O 19
ATOM 16243 N N . SER A 1 8 ? 2.987 -13.074 0.804 1.00 0.00 9 SER A N 19
ATOM 16244 C CA . SER A 1 8 ? 4.044 -12.042 1.005 1.00 0.00 9 SER A CA 19
ATOM 16245 C C . SER A 1 8 ? 3.404 -10.685 1.311 1.00 0.00 9 SER A C 19
ATOM 16246 O O . SER A 1 8 ? 2.199 -10.539 1.302 1.00 0.00 9 SER A O 19
ATOM 16254 N N . ASP A 1 9 ? 4.204 -9.689 1.582 1.00 0.00 10 ASP A N 19
ATOM 16255 C CA . ASP A 1 9 ? 3.644 -8.342 1.890 1.00 0.00 10 ASP A CA 19
ATOM 16256 C C . ASP A 1 9 ? 2.828 -7.823 0.704 1.00 0.00 10 ASP A C 19
ATOM 16257 O O . ASP A 1 9 ? 3.283 -6.996 -0.061 1.00 0.00 10 ASP A O 19
ATOM 16266 N N . GLU A 1 10 ? 1.625 -8.301 0.545 1.00 0.00 11 GLU A N 19
ATOM 16267 C CA . GLU A 1 10 ? 0.779 -7.834 -0.592 1.00 0.00 11 GLU A CA 19
ATOM 16268 C C . GLU A 1 10 ? 0.586 -6.317 -0.521 1.00 0.00 11 GLU A C 19
ATOM 16269 O O . GLU A 1 10 ? 0.173 -5.689 -1.474 1.00 0.00 11 GLU A O 19
ATOM 16281 N N . ILE A 1 11 ? 0.881 -5.724 0.604 1.00 0.00 12 ILE A N 19
ATOM 16282 C CA . ILE A 1 11 ? 0.712 -4.249 0.734 1.00 0.00 12 ILE A CA 19
ATOM 16283 C C . ILE A 1 11 ? 1.531 -3.526 -0.339 1.00 0.00 12 ILE A C 19
ATOM 16284 O O . ILE A 1 11 ? 1.270 -2.386 -0.669 1.00 0.00 12 ILE A O 19
ATOM 16300 N N . VAL A 1 12 ? 2.520 -4.179 -0.883 1.00 0.00 13 VAL A N 19
ATOM 16301 C CA . VAL A 1 12 ? 3.356 -3.525 -1.933 1.00 0.00 13 VAL A CA 19
ATOM 16302 C C . VAL A 1 12 ? 2.464 -2.922 -3.020 1.00 0.00 13 VAL A C 19
ATOM 16303 O O . VAL A 1 12 ? 2.681 -1.814 -3.472 1.00 0.00 13 VAL A O 19
ATOM 16316 N N . TYR A 1 13 ? 1.464 -3.641 -3.446 1.00 0.00 14 TYR A N 19
ATOM 16317 C CA . TYR A 1 13 ? 0.560 -3.110 -4.506 1.00 0.00 14 TYR A CA 19
ATOM 16318 C C . TYR A 1 13 ? -0.339 -2.004 -3.944 1.00 0.00 14 TYR A C 19
ATOM 16319 O O . TYR A 1 13 ? -0.568 -0.994 -4.580 1.00 0.00 14 TYR A O 19
ATOM 16337 N N . LYS A 1 14 ? -0.860 -2.192 -2.762 1.00 0.00 15 LYS A N 19
ATOM 16338 C CA . LYS A 1 14 ? -1.755 -1.157 -2.167 1.00 0.00 15 LYS A CA 19
ATOM 16339 C C . LYS A 1 14 ? -0.947 0.054 -1.687 1.00 0.00 15 LYS A C 19
ATOM 16340 O O . LYS A 1 14 ? -1.305 1.186 -1.941 1.00 0.00 15 LYS A O 19
ATOM 16359 N N . ILE A 1 15 ? 0.132 -0.171 -0.991 1.00 0.00 16 ILE A N 19
ATOM 16360 C CA . ILE A 1 15 ? 0.947 0.978 -0.497 1.00 0.00 16 ILE A CA 19
ATOM 16361 C C . ILE A 1 15 ? 1.446 1.823 -1.672 1.00 0.00 16 ILE A C 19
ATOM 16362 O O . ILE A 1 15 ? 1.589 3.025 -1.568 1.00 0.00 16 ILE A O 19
ATOM 16378 N N . ASN A 1 16 ? 1.718 1.205 -2.787 1.00 0.00 17 ASN A N 19
ATOM 16379 C CA . ASN A 1 16 ? 2.214 1.973 -3.967 1.00 0.00 17 ASN A CA 19
ATOM 16380 C C . ASN A 1 16 ? 1.269 3.136 -4.289 1.00 0.00 17 ASN A C 19
ATOM 16381 O O . ASN A 1 16 ? 1.640 4.290 -4.202 1.00 0.00 17 ASN A O 19
ATOM 16392 N N . LYS A 1 17 ? 0.055 2.843 -4.666 1.00 0.00 18 LYS A N 19
ATOM 16393 C CA . LYS A 1 17 ? -0.905 3.936 -5.000 1.00 0.00 18 LYS A CA 19
ATOM 16394 C C . LYS A 1 17 ? -1.068 4.888 -3.811 1.00 0.00 18 LYS A C 19
ATOM 16395 O O . LYS A 1 17 ? -1.449 6.031 -3.969 1.00 0.00 18 LYS A O 19
ATOM 16414 N N . ILE A 1 18 ? -0.787 4.425 -2.625 1.00 0.00 19 ILE A N 19
ATOM 16415 C CA . ILE A 1 18 ? -0.931 5.306 -1.430 1.00 0.00 19 ILE A CA 19
ATOM 16416 C C . ILE A 1 18 ? 0.216 6.319 -1.367 1.00 0.00 19 ILE A C 19
ATOM 16417 O O . ILE A 1 18 ? 0.007 7.513 -1.455 1.00 0.00 19 ILE A O 19
ATOM 16433 N N . VAL A 1 19 ? 1.426 5.854 -1.215 1.00 0.00 20 VAL A N 19
ATOM 16434 C CA . VAL A 1 19 ? 2.583 6.795 -1.145 1.00 0.00 20 VAL A CA 19
ATOM 16435 C C . VAL A 1 19 ? 2.594 7.715 -2.368 1.00 0.00 20 VAL A C 19
ATOM 16436 O O . VAL A 1 19 ? 2.801 8.908 -2.260 1.00 0.00 20 VAL A O 19
ATOM 16449 N N . GLU A 1 20 ? 2.387 7.164 -3.530 1.00 0.00 21 GLU A N 19
ATOM 16450 C CA . GLU A 1 20 ? 2.400 7.995 -4.770 1.00 0.00 21 GLU A CA 19
ATOM 16451 C C . GLU A 1 20 ? 1.329 9.090 -4.715 1.00 0.00 21 GLU A C 19
ATOM 16452 O O . GLU A 1 20 ? 1.629 10.262 -4.811 1.00 0.00 21 GLU A O 19
ATOM 16464 N N . ARG A 1 21 ? 0.085 8.722 -4.573 1.00 0.00 22 ARG A N 19
ATOM 16465 C CA . ARG A 1 21 ? -0.998 9.751 -4.528 1.00 0.00 22 ARG A CA 19
ATOM 16466 C C . ARG A 1 21 ? -0.574 10.943 -3.672 1.00 0.00 22 ARG A C 19
ATOM 16467 O O . ARG A 1 21 ? -0.663 12.080 -4.091 1.00 0.00 22 ARG A O 19
ATOM 16488 N N . ARG A 1 22 ? -0.114 10.700 -2.478 1.00 0.00 23 ARG A N 19
ATOM 16489 C CA . ARG A 1 22 ? 0.311 11.832 -1.610 1.00 0.00 23 ARG A CA 19
ATOM 16490 C C . ARG A 1 22 ? 1.140 12.827 -2.419 1.00 0.00 23 ARG A C 19
ATOM 16491 O O . ARG A 1 22 ? 0.692 13.912 -2.731 1.00 0.00 23 ARG A O 19
ATOM 16512 N N . ARG A 1 23 ? 2.342 12.469 -2.774 1.00 0.00 24 ARG A N 19
ATOM 16513 C CA . ARG A 1 23 ? 3.180 13.404 -3.574 1.00 0.00 24 ARG A CA 19
ATOM 16514 C C . ARG A 1 23 ? 2.545 13.598 -4.949 1.00 0.00 24 ARG A C 19
ATOM 16515 O O . ARG A 1 23 ? 2.616 14.662 -5.530 1.00 0.00 24 ARG A O 19
ATOM 16536 N N . ALA A 1 24 ? 1.913 12.577 -5.467 1.00 0.00 25 ALA A N 19
ATOM 16537 C CA . ALA A 1 24 ? 1.262 12.712 -6.797 1.00 0.00 25 ALA A CA 19
ATOM 16538 C C . ALA A 1 24 ? 0.518 14.042 -6.850 1.00 0.00 25 ALA A C 19
ATOM 16539 O O . ALA A 1 24 ? 0.473 14.704 -7.867 1.00 0.00 25 ALA A O 19
ATOM 16546 N N . GLU A 1 25 ? -0.054 14.450 -5.746 1.00 0.00 26 GLU A N 19
ATOM 16547 C CA . GLU A 1 25 ? -0.773 15.743 -5.728 1.00 0.00 26 GLU A CA 19
ATOM 16548 C C . GLU A 1 25 ? 0.211 16.862 -5.388 1.00 0.00 26 GLU A C 19
ATOM 16549 O O . GLU A 1 25 ? 0.007 18.010 -5.731 1.00 0.00 26 GLU A O 19
ATOM 16561 N N . GLY A 1 26 ? 1.280 16.534 -4.708 1.00 0.00 27 GLY A N 19
ATOM 16562 C CA . GLY A 1 26 ? 2.274 17.579 -4.342 1.00 0.00 27 GLY A CA 19
ATOM 16563 C C . GLY A 1 26 ? 1.569 18.643 -3.512 1.00 0.00 27 GLY A C 19
ATOM 16564 O O . GLY A 1 26 ? 1.827 19.824 -3.645 1.00 0.00 27 GLY A O 19
ATOM 16568 N N . ALA A 1 27 ? 0.659 18.237 -2.674 1.00 0.00 28 ALA A N 19
ATOM 16569 C CA . ALA A 1 27 ? -0.091 19.237 -1.857 1.00 0.00 28 ALA A CA 19
ATOM 16570 C C . ALA A 1 27 ? 0.520 19.400 -0.466 1.00 0.00 28 ALA A C 19
ATOM 16571 O O . ALA A 1 27 ? -0.171 19.694 0.490 1.00 0.00 28 ALA A O 19
ATOM 16578 N N . LYS A 1 28 ? 1.808 19.232 -0.354 1.00 0.00 29 LYS A N 19
ATOM 16579 C CA . LYS A 1 28 ? 2.495 19.392 0.972 1.00 0.00 29 LYS A CA 19
ATOM 16580 C C . LYS A 1 28 ? 3.852 18.694 0.945 1.00 0.00 29 LYS A C 19
ATOM 16581 O O . LYS A 1 28 ? 4.378 18.373 -0.103 1.00 0.00 29 LYS A O 19
ATOM 16600 N N . SER A 1 29 ? 4.416 18.441 2.093 1.00 0.00 30 SER A N 19
ATOM 16601 C CA . SER A 1 29 ? 5.733 17.745 2.138 1.00 0.00 30 SER A CA 19
ATOM 16602 C C . SER A 1 29 ? 5.506 16.238 2.204 1.00 0.00 30 SER A C 19
ATOM 16603 O O . SER A 1 29 ? 6.209 15.516 2.884 1.00 0.00 30 SER A O 19
ATOM 16611 N N . THR A 1 30 ? 4.526 15.762 1.491 1.00 0.00 31 THR A N 19
ATOM 16612 C CA . THR A 1 30 ? 4.239 14.304 1.489 1.00 0.00 31 THR A CA 19
ATOM 16613 C C . THR A 1 30 ? 5.051 13.625 0.389 1.00 0.00 31 THR A C 19
ATOM 16614 O O . THR A 1 30 ? 4.574 12.751 -0.306 1.00 0.00 31 THR A O 19
ATOM 16625 N N . ASP A 1 31 ? 6.284 14.024 0.231 1.00 0.00 32 ASP A N 19
ATOM 16626 C CA . ASP A 1 31 ? 7.142 13.411 -0.820 1.00 0.00 32 ASP A CA 19
ATOM 16627 C C . ASP A 1 31 ? 7.798 12.133 -0.287 1.00 0.00 32 ASP A C 19
ATOM 16628 O O . ASP A 1 31 ? 8.798 11.674 -0.804 1.00 0.00 32 ASP A O 19
ATOM 16637 N N . VAL A 1 32 ? 7.237 11.558 0.741 1.00 0.00 33 VAL A N 19
ATOM 16638 C CA . VAL A 1 32 ? 7.808 10.305 1.318 1.00 0.00 33 VAL A CA 19
ATOM 16639 C C . VAL A 1 32 ? 7.925 9.225 0.231 1.00 0.00 33 VAL A C 19
ATOM 16640 O O . VAL A 1 32 ? 7.962 9.518 -0.947 1.00 0.00 33 VAL A O 19
ATOM 16653 N N . SER A 1 33 ? 7.986 7.979 0.618 1.00 0.00 34 SER A N 19
ATOM 16654 C CA . SER A 1 33 ? 8.105 6.891 -0.396 1.00 0.00 34 SER A CA 19
ATOM 16655 C C . SER A 1 33 ? 7.638 5.561 0.202 1.00 0.00 34 SER A C 19
ATOM 16656 O O . SER A 1 33 ? 7.227 5.494 1.343 1.00 0.00 34 SER A O 19
ATOM 16664 N N . PHE A 1 34 ? 7.699 4.504 -0.558 1.00 0.00 35 PHE A N 19
ATOM 16665 C CA . PHE A 1 34 ? 7.260 3.182 -0.026 1.00 0.00 35 PHE A CA 19
ATOM 16666 C C . PHE A 1 34 ? 8.146 2.768 1.150 1.00 0.00 35 PHE A C 19
ATOM 16667 O O . PHE A 1 34 ? 7.669 2.489 2.232 1.00 0.00 35 PHE A O 19
ATOM 16684 N N . SER A 1 35 ? 9.435 2.725 0.947 1.00 0.00 36 SER A N 19
ATOM 16685 C CA . SER A 1 35 ? 10.351 2.331 2.056 1.00 0.00 36 SER A CA 19
ATOM 16686 C C . SER A 1 35 ? 9.918 3.009 3.356 1.00 0.00 36 SER A C 19
ATOM 16687 O O . SER A 1 35 ? 9.915 2.407 4.412 1.00 0.00 36 SER A O 19
ATOM 16695 N N . SER A 1 36 ? 9.551 4.258 3.289 1.00 0.00 37 SER A N 19
ATOM 16696 C CA . SER A 1 36 ? 9.117 4.975 4.520 1.00 0.00 37 SER A CA 19
ATOM 16697 C C . SER A 1 36 ? 7.666 4.618 4.855 1.00 0.00 37 SER A C 19
ATOM 16698 O O . SER A 1 36 ? 7.345 4.272 5.975 1.00 0.00 37 SER A O 19
ATOM 16706 N N . ILE A 1 37 ? 6.787 4.701 3.894 1.00 0.00 38 ILE A N 19
ATOM 16707 C CA . ILE A 1 37 ? 5.358 4.369 4.158 1.00 0.00 38 ILE A CA 19
ATOM 16708 C C . ILE A 1 37 ? 5.196 2.875 4.461 1.00 0.00 38 ILE A C 19
ATOM 16709 O O . ILE A 1 37 ? 4.198 2.449 5.005 1.00 0.00 38 ILE A O 19
ATOM 16725 N N . SER A 1 38 ? 6.168 2.077 4.112 1.00 0.00 39 SER A N 19
ATOM 16726 C CA . SER A 1 38 ? 6.061 0.612 4.380 1.00 0.00 39 SER A CA 19
ATOM 16727 C C . SER A 1 38 ? 6.269 0.323 5.871 1.00 0.00 39 SER A C 19
ATOM 16728 O O . SER A 1 38 ? 5.351 -0.052 6.574 1.00 0.00 39 SER A O 19
ATOM 16736 N N . THR A 1 39 ? 7.469 0.491 6.354 1.00 0.00 40 THR A N 19
ATOM 16737 C CA . THR A 1 39 ? 7.745 0.220 7.796 1.00 0.00 40 THR A CA 19
ATOM 16738 C C . THR A 1 39 ? 6.601 0.744 8.674 1.00 0.00 40 THR A C 19
ATOM 16739 O O . THR A 1 39 ? 6.176 0.092 9.606 1.00 0.00 40 THR A O 19
ATOM 16750 N N . MET A 1 40 ? 6.106 1.916 8.388 1.00 0.00 41 MET A N 19
ATOM 16751 C CA . MET A 1 40 ? 4.996 2.474 9.216 1.00 0.00 41 MET A CA 19
ATOM 16752 C C . MET A 1 40 ? 3.683 1.746 8.910 1.00 0.00 41 MET A C 19
ATOM 16753 O O . MET A 1 40 ? 2.798 1.673 9.739 1.00 0.00 41 MET A O 19
ATOM 16767 N N . LEU A 1 41 ? 3.548 1.209 7.730 1.00 0.00 42 LEU A N 19
ATOM 16768 C CA . LEU A 1 41 ? 2.290 0.491 7.375 1.00 0.00 42 LEU A CA 19
ATOM 16769 C C . LEU A 1 41 ? 2.156 -0.798 8.191 1.00 0.00 42 LEU A C 19
ATOM 16770 O O . LEU A 1 41 ? 1.149 -1.037 8.829 1.00 0.00 42 LEU A O 19
ATOM 16786 N N . LEU A 1 42 ? 3.159 -1.633 8.176 1.00 0.00 43 LEU A N 19
ATOM 16787 C CA . LEU A 1 42 ? 3.077 -2.906 8.951 1.00 0.00 43 LEU A CA 19
ATOM 16788 C C . LEU A 1 42 ? 3.044 -2.617 10.452 1.00 0.00 43 LEU A C 19
ATOM 16789 O O . LEU A 1 42 ? 2.316 -3.244 11.198 1.00 0.00 43 LEU A O 19
ATOM 16805 N N . GLU A 1 43 ? 3.819 -1.671 10.906 1.00 0.00 44 GLU A N 19
ATOM 16806 C CA . GLU A 1 43 ? 3.817 -1.348 12.359 1.00 0.00 44 GLU A CA 19
ATOM 16807 C C . GLU A 1 43 ? 2.409 -0.929 12.773 1.00 0.00 44 GLU A C 19
ATOM 16808 O O . GLU A 1 43 ? 1.997 -1.105 13.902 1.00 0.00 44 GLU A O 19
ATOM 16820 N N . LEU A 1 44 ? 1.672 -0.379 11.852 1.00 0.00 45 LEU A N 19
ATOM 16821 C CA . LEU A 1 44 ? 0.283 0.057 12.158 1.00 0.00 45 LEU A CA 19
ATOM 16822 C C . LEU A 1 44 ? -0.716 -0.980 11.642 1.00 0.00 45 LEU A C 19
ATOM 16823 O O . LEU A 1 44 ? -1.914 -0.775 11.686 1.00 0.00 45 LEU A O 19
ATOM 16839 N N . GLY A 1 45 ? -0.238 -2.090 11.144 1.00 0.00 46 GLY A N 19
ATOM 16840 C CA . GLY A 1 45 ? -1.168 -3.127 10.618 1.00 0.00 46 GLY A CA 19
ATOM 16841 C C . GLY A 1 45 ? -2.029 -2.515 9.512 1.00 0.00 46 GLY A C 19
ATOM 16842 O O . GLY A 1 45 ? -3.130 -2.955 9.255 1.00 0.00 46 GLY A O 19
ATOM 16846 N N . LEU A 1 46 ? -1.531 -1.495 8.865 1.00 0.00 47 LEU A N 19
ATOM 16847 C CA . LEU A 1 46 ? -2.303 -0.830 7.771 1.00 0.00 47 LEU A CA 19
ATOM 16848 C C . LEU A 1 46 ? -3.518 -0.087 8.340 1.00 0.00 47 LEU A C 19
ATOM 16849 O O . LEU A 1 46 ? -4.299 0.487 7.609 1.00 0.00 47 LEU A O 19
ATOM 16865 N N . ARG A 1 47 ? -3.684 -0.088 9.637 1.00 0.00 48 ARG A N 19
ATOM 16866 C CA . ARG A 1 47 ? -4.847 0.624 10.239 1.00 0.00 48 ARG A CA 19
ATOM 16867 C C . ARG A 1 47 ? -4.621 2.138 10.209 1.00 0.00 48 ARG A C 19
ATOM 16868 O O . ARG A 1 47 ? -5.538 2.917 10.385 1.00 0.00 48 ARG A O 19
ATOM 16889 N N . VAL A 1 48 ? -3.405 2.562 9.993 1.00 0.00 49 VAL A N 19
ATOM 16890 C CA . VAL A 1 48 ? -3.116 4.025 9.959 1.00 0.00 49 VAL A CA 19
ATOM 16891 C C . VAL A 1 48 ? -4.190 4.767 9.149 1.00 0.00 49 VAL A C 19
ATOM 16892 O O . VAL A 1 48 ? -5.191 5.194 9.689 1.00 0.00 49 VAL A O 19
ATOM 16905 N N . TYR A 1 49 ? -3.999 4.933 7.866 1.00 0.00 50 TYR A N 19
ATOM 16906 C CA . TYR A 1 49 ? -5.023 5.653 7.055 1.00 0.00 50 TYR A CA 19
ATOM 16907 C C . TYR A 1 49 ? -6.367 4.929 7.141 1.00 0.00 50 TYR A C 19
ATOM 16908 O O . TYR A 1 49 ? -7.417 5.538 7.082 1.00 0.00 50 TYR A O 19
ATOM 16926 N N . GLU A 1 50 ? -6.345 3.632 7.283 1.00 0.00 51 GLU A N 19
ATOM 16927 C CA . GLU A 1 50 ? -7.611 2.869 7.376 1.00 0.00 51 GLU A CA 19
ATOM 16928 C C . GLU A 1 50 ? -8.412 3.311 8.605 1.00 0.00 51 GLU A C 19
ATOM 16929 O O . GLU A 1 50 ? -9.606 3.105 8.685 1.00 0.00 51 GLU A O 19
ATOM 16941 N N . ALA A 1 51 ? -7.763 3.918 9.562 1.00 0.00 52 ALA A N 19
ATOM 16942 C CA . ALA A 1 51 ? -8.490 4.372 10.781 1.00 0.00 52 ALA A CA 19
ATOM 16943 C C . ALA A 1 51 ? -9.347 5.597 10.456 1.00 0.00 52 ALA A C 19
ATOM 16944 O O . ALA A 1 51 ? -10.556 5.571 10.570 1.00 0.00 52 ALA A O 19
ATOM 16951 N N . GLN A 1 52 ? -8.726 6.672 10.052 1.00 0.00 53 GLN A N 19
ATOM 16952 C CA . GLN A 1 52 ? -9.500 7.899 9.717 1.00 0.00 53 GLN A CA 19
ATOM 16953 C C . GLN A 1 52 ? -10.487 7.610 8.583 1.00 0.00 53 GLN A C 19
ATOM 16954 O O . GLN A 1 52 ? -11.469 8.303 8.411 1.00 0.00 53 GLN A O 19
ATOM 16968 N N . MET A 1 53 ? -10.232 6.590 7.809 1.00 0.00 54 MET A N 19
ATOM 16969 C CA . MET A 1 53 ? -11.154 6.258 6.686 1.00 0.00 54 MET A CA 19
ATOM 16970 C C . MET A 1 53 ? -11.305 7.462 5.754 1.00 0.00 54 MET A C 19
ATOM 16971 O O . MET A 1 53 ? -12.390 7.785 5.312 1.00 0.00 54 MET A O 19
ATOM 16985 N N . GLU A 1 54 ? -10.226 8.131 5.453 1.00 0.00 55 GLU A N 19
ATOM 16986 C CA . GLU A 1 54 ? -10.308 9.315 4.551 1.00 0.00 55 GLU A CA 19
ATOM 16987 C C . GLU A 1 54 ? -10.564 8.862 3.111 1.00 0.00 55 GLU A C 19
ATOM 16988 O O . GLU A 1 54 ? -10.789 7.698 2.847 1.00 0.00 55 GLU A O 19
ATOM 17000 N N . ARG A 1 55 ? -10.531 9.774 2.177 1.00 0.00 56 ARG A N 19
ATOM 17001 C CA . ARG A 1 55 ? -10.773 9.394 0.756 1.00 0.00 56 ARG A CA 19
ATOM 17002 C C . ARG A 1 55 ? -10.119 10.412 -0.183 1.00 0.00 56 ARG A C 19
ATOM 17003 O O . ARG A 1 55 ? -9.908 10.074 -1.338 1.00 0.00 56 ARG A O 19
ATOM 17025 N N . ALA A 1 1 ? -8.531 -19.412 -15.425 1.00 0.00 2 ALA A N 20
ATOM 17026 C CA . ALA A 1 1 ? -7.580 -20.160 -14.553 1.00 0.00 2 ALA A CA 20
ATOM 17027 C C . ALA A 1 1 ? -6.206 -19.484 -14.570 1.00 0.00 2 ALA A C 20
ATOM 17028 O O . ALA A 1 1 ? -5.604 -19.306 -15.609 1.00 0.00 2 ALA A O 20
ATOM 17037 N N . LYS A 1 2 ? -5.705 -19.107 -13.426 1.00 0.00 3 LYS A N 20
ATOM 17038 C CA . LYS A 1 2 ? -4.370 -18.443 -13.379 1.00 0.00 3 LYS A CA 20
ATOM 17039 C C . LYS A 1 2 ? -3.869 -18.362 -11.934 1.00 0.00 3 LYS A C 20
ATOM 17040 O O . LYS A 1 2 ? -4.453 -17.698 -11.101 1.00 0.00 3 LYS A O 20
ATOM 17059 N N . VAL A 1 3 ? -2.791 -19.032 -11.632 1.00 0.00 4 VAL A N 20
ATOM 17060 C CA . VAL A 1 3 ? -2.252 -18.993 -10.244 1.00 0.00 4 VAL A CA 20
ATOM 17061 C C . VAL A 1 3 ? -1.974 -17.547 -9.824 1.00 0.00 4 VAL A C 20
ATOM 17062 O O . VAL A 1 3 ? -1.198 -16.849 -10.445 1.00 0.00 4 VAL A O 20
ATOM 17075 N N . GLN A 1 4 ? -2.601 -17.093 -8.773 1.00 0.00 5 GLN A N 20
ATOM 17076 C CA . GLN A 1 4 ? -2.373 -15.692 -8.315 1.00 0.00 5 GLN A CA 20
ATOM 17077 C C . GLN A 1 4 ? -1.600 -15.688 -7.003 1.00 0.00 5 GLN A C 20
ATOM 17078 O O . GLN A 1 4 ? -1.703 -14.783 -6.199 1.00 0.00 5 GLN A O 20
ATOM 17092 N N . ALA A 1 5 ? -0.832 -16.703 -6.793 1.00 0.00 6 ALA A N 20
ATOM 17093 C CA . ALA A 1 5 ? -0.030 -16.801 -5.539 1.00 0.00 6 ALA A CA 20
ATOM 17094 C C . ALA A 1 5 ? -0.958 -16.956 -4.331 1.00 0.00 6 ALA A C 20
ATOM 17095 O O . ALA A 1 5 ? -1.818 -16.134 -4.084 1.00 0.00 6 ALA A O 20
ATOM 17102 N N . TYR A 1 6 ? -0.791 -18.008 -3.574 1.00 0.00 7 TYR A N 20
ATOM 17103 C CA . TYR A 1 6 ? -1.663 -18.219 -2.382 1.00 0.00 7 TYR A CA 20
ATOM 17104 C C . TYR A 1 6 ? -1.538 -17.038 -1.416 1.00 0.00 7 TYR A C 20
ATOM 17105 O O . TYR A 1 6 ? -0.468 -16.746 -0.922 1.00 0.00 7 TYR A O 20
ATOM 17123 N N . VAL A 1 7 ? -2.630 -16.369 -1.142 1.00 0.00 8 VAL A N 20
ATOM 17124 C CA . VAL A 1 7 ? -2.602 -15.203 -0.204 1.00 0.00 8 VAL A CA 20
ATOM 17125 C C . VAL A 1 7 ? -1.278 -14.442 -0.318 1.00 0.00 8 VAL A C 20
ATOM 17126 O O . VAL A 1 7 ? -0.389 -14.601 0.493 1.00 0.00 8 VAL A O 20
ATOM 17139 N N . SER A 1 8 ? -1.144 -13.615 -1.318 1.00 0.00 9 SER A N 20
ATOM 17140 C CA . SER A 1 8 ? 0.123 -12.845 -1.479 1.00 0.00 9 SER A CA 20
ATOM 17141 C C . SER A 1 8 ? -0.077 -11.399 -1.017 1.00 0.00 9 SER A C 20
ATOM 17142 O O . SER A 1 8 ? -1.145 -10.837 -1.158 1.00 0.00 9 SER A O 20
ATOM 17150 N N . ASP A 1 9 ? 0.939 -10.796 -0.463 1.00 0.00 10 ASP A N 20
ATOM 17151 C CA . ASP A 1 9 ? 0.805 -9.390 0.010 1.00 0.00 10 ASP A CA 20
ATOM 17152 C C . ASP A 1 9 ? 0.442 -8.469 -1.158 1.00 0.00 10 ASP A C 20
ATOM 17153 O O . ASP A 1 9 ? 1.276 -7.761 -1.685 1.00 0.00 10 ASP A O 20
ATOM 17162 N N . GLU A 1 10 ? -0.797 -8.472 -1.564 1.00 0.00 11 GLU A N 20
ATOM 17163 C CA . GLU A 1 10 ? -1.211 -7.596 -2.695 1.00 0.00 11 GLU A CA 20
ATOM 17164 C C . GLU A 1 10 ? -1.083 -6.124 -2.295 1.00 0.00 11 GLU A C 20
ATOM 17165 O O . GLU A 1 10 ? -1.089 -5.240 -3.129 1.00 0.00 11 GLU A O 20
ATOM 17177 N N . ILE A 1 11 ? -0.963 -5.855 -1.023 1.00 0.00 12 ILE A N 20
ATOM 17178 C CA . ILE A 1 11 ? -0.831 -4.440 -0.570 1.00 0.00 12 ILE A CA 20
ATOM 17179 C C . ILE A 1 11 ? 0.491 -3.848 -1.065 1.00 0.00 12 ILE A C 20
ATOM 17180 O O . ILE A 1 11 ? 0.595 -2.666 -1.323 1.00 0.00 12 ILE A O 20
ATOM 17196 N N . VAL A 1 12 ? 1.503 -4.663 -1.200 1.00 0.00 13 VAL A N 20
ATOM 17197 C CA . VAL A 1 12 ? 2.817 -4.147 -1.677 1.00 0.00 13 VAL A CA 20
ATOM 17198 C C . VAL A 1 12 ? 2.615 -3.213 -2.874 1.00 0.00 13 VAL A C 20
ATOM 17199 O O . VAL A 1 12 ? 3.283 -2.208 -3.009 1.00 0.00 13 VAL A O 20
ATOM 17212 N N . TYR A 1 13 ? 1.701 -3.540 -3.744 1.00 0.00 14 TYR A N 20
ATOM 17213 C CA . TYR A 1 13 ? 1.456 -2.675 -4.934 1.00 0.00 14 TYR A CA 20
ATOM 17214 C C . TYR A 1 13 ? 0.757 -1.378 -4.514 1.00 0.00 14 TYR A C 20
ATOM 17215 O O . TYR A 1 13 ? 1.062 -0.310 -5.003 1.00 0.00 14 TYR A O 20
ATOM 17233 N N . LYS A 1 14 ? -0.183 -1.466 -3.612 1.00 0.00 15 LYS A N 20
ATOM 17234 C CA . LYS A 1 14 ? -0.903 -0.238 -3.164 1.00 0.00 15 LYS A CA 20
ATOM 17235 C C . LYS A 1 14 ? 0.043 0.674 -2.377 1.00 0.00 15 LYS A C 20
ATOM 17236 O O . LYS A 1 14 ? 0.035 1.879 -2.533 1.00 0.00 15 LYS A O 20
ATOM 17255 N N . ILE A 1 15 ? 0.860 0.108 -1.531 1.00 0.00 16 ILE A N 20
ATOM 17256 C CA . ILE A 1 15 ? 1.806 0.941 -0.734 1.00 0.00 16 ILE A CA 20
ATOM 17257 C C . ILE A 1 15 ? 2.465 2.000 -1.623 1.00 0.00 16 ILE A C 20
ATOM 17258 O O . ILE A 1 15 ? 2.548 3.158 -1.267 1.00 0.00 16 ILE A O 20
ATOM 17274 N N . ASN A 1 16 ? 2.936 1.611 -2.776 1.00 0.00 17 ASN A N 20
ATOM 17275 C CA . ASN A 1 16 ? 3.593 2.593 -3.685 1.00 0.00 17 ASN A CA 20
ATOM 17276 C C . ASN A 1 16 ? 2.551 3.536 -4.297 1.00 0.00 17 ASN A C 20
ATOM 17277 O O . ASN A 1 16 ? 2.870 4.617 -4.751 1.00 0.00 17 ASN A O 20
ATOM 17288 N N . LYS A 1 17 ? 1.308 3.136 -4.312 1.00 0.00 18 LYS A N 20
ATOM 17289 C CA . LYS A 1 17 ? 0.251 4.014 -4.895 1.00 0.00 18 LYS A CA 20
ATOM 17290 C C . LYS A 1 17 ? -0.076 5.164 -3.939 1.00 0.00 18 LYS A C 20
ATOM 17291 O O . LYS A 1 17 ? -0.514 6.220 -4.351 1.00 0.00 18 LYS A O 20
ATOM 17310 N N . ILE A 1 18 ? 0.134 4.970 -2.665 1.00 0.00 19 ILE A N 20
ATOM 17311 C CA . ILE A 1 18 ? -0.166 6.056 -1.687 1.00 0.00 19 ILE A CA 20
ATOM 17312 C C . ILE A 1 18 ? 0.933 7.119 -1.724 1.00 0.00 19 ILE A C 20
ATOM 17313 O O . ILE A 1 18 ? 0.664 8.301 -1.818 1.00 0.00 19 ILE A O 20
ATOM 17329 N N . VAL A 1 19 ? 2.169 6.711 -1.651 1.00 0.00 20 VAL A N 20
ATOM 17330 C CA . VAL A 1 19 ? 3.283 7.703 -1.684 1.00 0.00 20 VAL A CA 20
ATOM 17331 C C . VAL A 1 19 ? 3.225 8.515 -2.980 1.00 0.00 20 VAL A C 20
ATOM 17332 O O . VAL A 1 19 ? 3.290 9.729 -2.969 1.00 0.00 20 VAL A O 20
ATOM 17345 N N . GLU A 1 20 ? 3.106 7.853 -4.099 1.00 0.00 21 GLU A N 20
ATOM 17346 C CA . GLU A 1 20 ? 3.049 8.582 -5.397 1.00 0.00 21 GLU A CA 20
ATOM 17347 C C . GLU A 1 20 ? 1.858 9.545 -5.423 1.00 0.00 21 GLU A C 20
ATOM 17348 O O . GLU A 1 20 ? 2.012 10.725 -5.653 1.00 0.00 21 GLU A O 20
ATOM 17360 N N . ARG A 1 21 ? 0.672 9.052 -5.197 1.00 0.00 22 ARG A N 20
ATOM 17361 C CA . ARG A 1 21 ? -0.524 9.946 -5.219 1.00 0.00 22 ARG A CA 20
ATOM 17362 C C . ARG A 1 21 ? -0.268 11.199 -4.380 1.00 0.00 22 ARG A C 20
ATOM 17363 O O . ARG A 1 21 ? -0.511 12.307 -4.817 1.00 0.00 22 ARG A O 20
ATOM 17384 N N . ARG A 1 22 ? 0.211 11.038 -3.179 1.00 0.00 23 ARG A N 20
ATOM 17385 C CA . ARG A 1 22 ? 0.471 12.228 -2.322 1.00 0.00 23 ARG A CA 20
ATOM 17386 C C . ARG A 1 22 ? 1.322 13.247 -3.079 1.00 0.00 23 ARG A C 20
ATOM 17387 O O . ARG A 1 22 ? 0.859 14.315 -3.430 1.00 0.00 23 ARG A O 20
ATOM 17408 N N . ARG A 1 23 ? 2.561 12.933 -3.339 1.00 0.00 24 ARG A N 20
ATOM 17409 C CA . ARG A 1 23 ? 3.420 13.899 -4.077 1.00 0.00 24 ARG A CA 20
ATOM 17410 C C . ARG A 1 23 ? 2.874 14.095 -5.489 1.00 0.00 24 ARG A C 20
ATOM 17411 O O . ARG A 1 23 ? 2.995 15.157 -6.068 1.00 0.00 24 ARG A O 20
ATOM 17432 N N . ALA A 1 24 ? 2.257 13.089 -6.044 1.00 0.00 25 ALA A N 20
ATOM 17433 C CA . ALA A 1 24 ? 1.688 13.241 -7.410 1.00 0.00 25 ALA A CA 20
ATOM 17434 C C . ALA A 1 24 ? 0.933 14.563 -7.480 1.00 0.00 25 ALA A C 20
ATOM 17435 O O . ALA A 1 24 ? 1.121 15.355 -8.383 1.00 0.00 25 ALA A O 20
ATOM 17442 N N . GLU A 1 25 ? 0.089 14.819 -6.515 1.00 0.00 26 GLU A N 20
ATOM 17443 C CA . GLU A 1 25 ? -0.665 16.098 -6.509 1.00 0.00 26 GLU A CA 20
ATOM 17444 C C . GLU A 1 25 ? 0.232 17.217 -5.969 1.00 0.00 26 GLU A C 20
ATOM 17445 O O . GLU A 1 25 ? -0.025 18.387 -6.171 1.00 0.00 26 GLU A O 20
ATOM 17457 N N . GLY A 1 26 ? 1.285 16.858 -5.282 1.00 0.00 27 GLY A N 20
ATOM 17458 C CA . GLY A 1 26 ? 2.204 17.889 -4.722 1.00 0.00 27 GLY A CA 20
ATOM 17459 C C . GLY A 1 26 ? 1.442 18.747 -3.715 1.00 0.00 27 GLY A C 20
ATOM 17460 O O . GLY A 1 26 ? 1.771 19.892 -3.481 1.00 0.00 27 GLY A O 20
ATOM 17464 N N . ALA A 1 27 ? 0.418 18.200 -3.122 1.00 0.00 28 ALA A N 20
ATOM 17465 C CA . ALA A 1 27 ? -0.377 18.986 -2.132 1.00 0.00 28 ALA A CA 20
ATOM 17466 C C . ALA A 1 27 ? -0.184 18.434 -0.720 1.00 0.00 28 ALA A C 20
ATOM 17467 O O . ALA A 1 27 ? -1.117 18.354 0.056 1.00 0.00 28 ALA A O 20
ATOM 17474 N N . LYS A 1 28 ? 1.012 18.060 -0.375 1.00 0.00 29 LYS A N 20
ATOM 17475 C CA . LYS A 1 28 ? 1.252 17.517 0.995 1.00 0.00 29 LYS A CA 20
ATOM 17476 C C . LYS A 1 28 ? 2.722 17.135 1.171 1.00 0.00 29 LYS A C 20
ATOM 17477 O O . LYS A 1 28 ? 3.448 16.958 0.214 1.00 0.00 29 LYS A O 20
ATOM 17496 N N . SER A 1 29 ? 3.164 16.997 2.392 1.00 0.00 30 SER A N 20
ATOM 17497 C CA . SER A 1 29 ? 4.585 16.617 2.631 1.00 0.00 30 SER A CA 20
ATOM 17498 C C . SER A 1 29 ? 4.722 15.097 2.637 1.00 0.00 30 SER A C 20
ATOM 17499 O O . SER A 1 29 ? 5.441 14.527 3.433 1.00 0.00 30 SER A O 20
ATOM 17507 N N . THR A 1 30 ? 4.038 14.437 1.747 1.00 0.00 31 THR A N 20
ATOM 17508 C CA . THR A 1 30 ? 4.124 12.952 1.687 1.00 0.00 31 THR A CA 20
ATOM 17509 C C . THR A 1 30 ? 4.962 12.537 0.476 1.00 0.00 31 THR A C 20
ATOM 17510 O O . THR A 1 30 ? 4.612 11.633 -0.256 1.00 0.00 31 THR A O 20
ATOM 17521 N N . ASP A 1 31 ? 6.068 13.197 0.261 1.00 0.00 32 ASP A N 20
ATOM 17522 C CA . ASP A 1 31 ? 6.935 12.849 -0.900 1.00 0.00 32 ASP A CA 20
ATOM 17523 C C . ASP A 1 31 ? 7.842 11.667 -0.546 1.00 0.00 32 ASP A C 20
ATOM 17524 O O . ASP A 1 31 ? 8.782 11.360 -1.252 1.00 0.00 32 ASP A O 20
ATOM 17533 N N . VAL A 1 32 ? 7.563 11.002 0.542 1.00 0.00 33 VAL A N 20
ATOM 17534 C CA . VAL A 1 32 ? 8.399 9.834 0.949 1.00 0.00 33 VAL A CA 20
ATOM 17535 C C . VAL A 1 32 ? 8.434 8.787 -0.163 1.00 0.00 33 VAL A C 20
ATOM 17536 O O . VAL A 1 32 ? 8.305 9.093 -1.331 1.00 0.00 33 VAL A O 20
ATOM 17549 N N . SER A 1 33 ? 8.611 7.549 0.197 1.00 0.00 34 SER A N 20
ATOM 17550 C CA . SER A 1 33 ? 8.657 6.471 -0.829 1.00 0.00 34 SER A CA 20
ATOM 17551 C C . SER A 1 33 ? 8.080 5.175 -0.256 1.00 0.00 34 SER A C 20
ATOM 17552 O O . SER A 1 33 ? 7.272 5.193 0.653 1.00 0.00 34 SER A O 20
ATOM 17560 N N . PHE A 1 34 ? 8.485 4.054 -0.780 1.00 0.00 35 PHE A N 20
ATOM 17561 C CA . PHE A 1 34 ? 7.960 2.758 -0.266 1.00 0.00 35 PHE A CA 20
ATOM 17562 C C . PHE A 1 34 ? 8.531 2.463 1.123 1.00 0.00 35 PHE A C 20
ATOM 17563 O O . PHE A 1 34 ? 7.810 2.398 2.097 1.00 0.00 35 PHE A O 20
ATOM 17580 N N . SER A 1 35 ? 9.821 2.280 1.217 1.00 0.00 36 SER A N 20
ATOM 17581 C CA . SER A 1 35 ? 10.446 1.978 2.541 1.00 0.00 36 SER A CA 20
ATOM 17582 C C . SER A 1 35 ? 9.796 2.810 3.649 1.00 0.00 36 SER A C 20
ATOM 17583 O O . SER A 1 35 ? 9.556 2.326 4.738 1.00 0.00 36 SER A O 20
ATOM 17591 N N . SER A 1 36 ? 9.506 4.052 3.385 1.00 0.00 37 SER A N 20
ATOM 17592 C CA . SER A 1 36 ? 8.869 4.904 4.432 1.00 0.00 37 SER A CA 20
ATOM 17593 C C . SER A 1 36 ? 7.410 4.489 4.632 1.00 0.00 37 SER A C 20
ATOM 17594 O O . SER A 1 36 ? 7.068 3.827 5.593 1.00 0.00 37 SER A O 20
ATOM 17602 N N . ILE A 1 37 ? 6.549 4.872 3.732 1.00 0.00 38 ILE A N 20
ATOM 17603 C CA . ILE A 1 37 ? 5.116 4.508 3.856 1.00 0.00 38 ILE A CA 20
ATOM 17604 C C . ILE A 1 37 ? 4.965 2.994 4.076 1.00 0.00 38 ILE A C 20
ATOM 17605 O O . ILE A 1 37 ? 4.079 2.546 4.774 1.00 0.00 38 ILE A O 20
ATOM 17621 N N . SER A 1 38 ? 5.821 2.210 3.484 1.00 0.00 39 SER A N 20
ATOM 17622 C CA . SER A 1 38 ? 5.719 0.730 3.660 1.00 0.00 39 SER A CA 20
ATOM 17623 C C . SER A 1 38 ? 5.757 0.369 5.149 1.00 0.00 39 SER A C 20
ATOM 17624 O O . SER A 1 38 ? 4.741 0.101 5.759 1.00 0.00 39 SER A O 20
ATOM 17632 N N . THR A 1 39 ? 6.924 0.357 5.734 1.00 0.00 40 THR A N 20
ATOM 17633 C CA . THR A 1 39 ? 7.031 0.010 7.182 1.00 0.00 40 THR A CA 20
ATOM 17634 C C . THR A 1 39 ? 5.905 0.680 7.976 1.00 0.00 40 THR A C 20
ATOM 17635 O O . THR A 1 39 ? 5.282 0.070 8.821 1.00 0.00 40 THR A O 20
ATOM 17646 N N . MET A 1 40 ? 5.642 1.930 7.713 1.00 0.00 41 MET A N 20
ATOM 17647 C CA . MET A 1 40 ? 4.559 2.637 8.454 1.00 0.00 41 MET A CA 20
ATOM 17648 C C . MET A 1 40 ? 3.296 1.772 8.502 1.00 0.00 41 MET A C 20
ATOM 17649 O O . MET A 1 40 ? 2.796 1.444 9.559 1.00 0.00 41 MET A O 20
ATOM 17663 N N . LEU A 1 41 ? 2.776 1.404 7.363 1.00 0.00 42 LEU A N 20
ATOM 17664 C CA . LEU A 1 41 ? 1.543 0.566 7.341 1.00 0.00 42 LEU A CA 20
ATOM 17665 C C . LEU A 1 41 ? 1.673 -0.605 8.319 1.00 0.00 42 LEU A C 20
ATOM 17666 O O . LEU A 1 41 ? 0.907 -0.733 9.253 1.00 0.00 42 LEU A O 20
ATOM 17682 N N . LEU A 1 42 ? 2.632 -1.465 8.105 1.00 0.00 43 LEU A N 20
ATOM 17683 C CA . LEU A 1 42 ? 2.802 -2.631 9.018 1.00 0.00 43 LEU A CA 20
ATOM 17684 C C . LEU A 1 42 ? 3.050 -2.161 10.453 1.00 0.00 43 LEU A C 20
ATOM 17685 O O . LEU A 1 42 ? 2.512 -2.707 11.396 1.00 0.00 43 LEU A O 20
ATOM 17701 N N . GLU A 1 43 ? 3.853 -1.147 10.633 1.00 0.00 44 GLU A N 20
ATOM 17702 C CA . GLU A 1 43 ? 4.114 -0.651 12.013 1.00 0.00 44 GLU A CA 20
ATOM 17703 C C . GLU A 1 43 ? 2.797 -0.191 12.631 1.00 0.00 44 GLU A C 20
ATOM 17704 O O . GLU A 1 43 ? 2.663 -0.070 13.832 1.00 0.00 44 GLU A O 20
ATOM 17716 N N . LEU A 1 44 ? 1.824 0.061 11.804 1.00 0.00 45 LEU A N 20
ATOM 17717 C CA . LEU A 1 44 ? 0.501 0.510 12.307 1.00 0.00 45 LEU A CA 20
ATOM 17718 C C . LEU A 1 44 ? -0.476 -0.668 12.330 1.00 0.00 45 LEU A C 20
ATOM 17719 O O . LEU A 1 44 ? -1.597 -0.548 12.783 1.00 0.00 45 LEU A O 20
ATOM 17735 N N . GLY A 1 45 ? -0.059 -1.804 11.838 1.00 0.00 46 GLY A N 20
ATOM 17736 C CA . GLY A 1 45 ? -0.969 -2.984 11.827 1.00 0.00 46 GLY A CA 20
ATOM 17737 C C . GLY A 1 45 ? -1.972 -2.840 10.681 1.00 0.00 46 GLY A C 20
ATOM 17738 O O . GLY A 1 45 ? -2.934 -3.579 10.594 1.00 0.00 46 GLY A O 20
ATOM 17742 N N . LEU A 1 46 ? -1.755 -1.889 9.803 1.00 0.00 47 LEU A N 20
ATOM 17743 C CA . LEU A 1 46 ? -2.683 -1.673 8.644 1.00 0.00 47 LEU A CA 20
ATOM 17744 C C . LEU A 1 46 ? -3.957 -0.934 9.082 1.00 0.00 47 LEU A C 20
ATOM 17745 O O . LEU A 1 46 ? -4.483 -0.114 8.355 1.00 0.00 47 LEU A O 20
ATOM 17761 N N . ARG A 1 47 ? -4.462 -1.211 10.254 1.00 0.00 48 ARG A N 20
ATOM 17762 C CA . ARG A 1 47 ? -5.700 -0.518 10.715 1.00 0.00 48 ARG A CA 20
ATOM 17763 C C . ARG A 1 47 ? -5.387 0.929 11.103 1.00 0.00 48 ARG A C 20
ATOM 17764 O O . ARG A 1 47 ? -5.849 1.863 10.478 1.00 0.00 48 ARG A O 20
ATOM 17785 N N . VAL A 1 48 ? -4.608 1.120 12.131 1.00 0.00 49 VAL A N 20
ATOM 17786 C CA . VAL A 1 48 ? -4.266 2.506 12.563 1.00 0.00 49 VAL A CA 20
ATOM 17787 C C . VAL A 1 48 ? -3.971 3.386 11.344 1.00 0.00 49 VAL A C 20
ATOM 17788 O O . VAL A 1 48 ? -4.178 4.581 11.364 1.00 0.00 49 VAL A O 20
ATOM 17801 N N . TYR A 1 49 ? -3.483 2.802 10.283 1.00 0.00 50 TYR A N 20
ATOM 17802 C CA . TYR A 1 49 ? -3.173 3.607 9.065 1.00 0.00 50 TYR A CA 20
ATOM 17803 C C . TYR A 1 49 ? -4.320 4.573 8.759 1.00 0.00 50 TYR A C 20
ATOM 17804 O O . TYR A 1 49 ? -4.143 5.774 8.729 1.00 0.00 50 TYR A O 20
ATOM 17822 N N . GLU A 1 50 ? -5.495 4.055 8.530 1.00 0.00 51 GLU A N 20
ATOM 17823 C CA . GLU A 1 50 ? -6.656 4.928 8.225 1.00 0.00 51 GLU A CA 20
ATOM 17824 C C . GLU A 1 50 ? -6.874 5.943 9.351 1.00 0.00 51 GLU A C 20
ATOM 17825 O O . GLU A 1 50 ? -7.576 6.921 9.192 1.00 0.00 51 GLU A O 20
ATOM 17837 N N . ALA A 1 51 ? -6.279 5.716 10.490 1.00 0.00 52 ALA A N 20
ATOM 17838 C CA . ALA A 1 51 ? -6.456 6.663 11.627 1.00 0.00 52 ALA A CA 20
ATOM 17839 C C . ALA A 1 51 ? -5.573 7.902 11.437 1.00 0.00 52 ALA A C 20
ATOM 17840 O O . ALA A 1 51 ? -5.685 8.869 12.163 1.00 0.00 52 ALA A O 20
ATOM 17847 N N . GLN A 1 52 ? -4.692 7.879 10.473 1.00 0.00 53 GLN A N 20
ATOM 17848 C CA . GLN A 1 52 ? -3.807 9.054 10.249 1.00 0.00 53 GLN A CA 20
ATOM 17849 C C . GLN A 1 52 ? -4.460 10.040 9.272 1.00 0.00 53 GLN A C 20
ATOM 17850 O O . GLN A 1 52 ? -3.889 11.056 8.930 1.00 0.00 53 GLN A O 20
ATOM 17864 N N . MET A 1 53 ? -5.649 9.747 8.819 1.00 0.00 54 MET A N 20
ATOM 17865 C CA . MET A 1 53 ? -6.329 10.670 7.865 1.00 0.00 54 MET A CA 20
ATOM 17866 C C . MET A 1 53 ? -7.425 11.466 8.578 1.00 0.00 54 MET A C 20
ATOM 17867 O O . MET A 1 53 ? -8.403 11.867 7.981 1.00 0.00 54 MET A O 20
ATOM 17881 N N . GLU A 1 54 ? -7.268 11.702 9.853 1.00 0.00 55 GLU A N 20
ATOM 17882 C CA . GLU A 1 54 ? -8.303 12.478 10.598 1.00 0.00 55 GLU A CA 20
ATOM 17883 C C . GLU A 1 54 ? -7.668 13.699 11.267 1.00 0.00 55 GLU A C 20
ATOM 17884 O O . GLU A 1 54 ? -6.467 13.768 11.445 1.00 0.00 55 GLU A O 20
ATOM 17896 N N . ARG A 1 55 ? -8.463 14.665 11.641 1.00 0.00 56 ARG A N 20
ATOM 17897 C CA . ARG A 1 55 ? -7.902 15.880 12.300 1.00 0.00 56 ARG A CA 20
ATOM 17898 C C . ARG A 1 55 ? -9.032 16.820 12.727 1.00 0.00 56 ARG A C 20
ATOM 17899 O O . ARG A 1 55 ? -9.883 17.107 11.901 1.00 0.00 56 ARG A O 20
#

Sequence (55 aa):
AKVQAYVSDEIVYKINKIVERRRAEGAKSTDVSFSSISTMLLELGLRVYEAQMERAKVQAYVSDEIVYKINKIVERRRAEGAKSTDVSFSSISTMLLELGLRVYEAQMERAKVQAYVSDEIVYKINKIVERRRAEGAKSTDVSFSSISTMLLELGLRVYEAQMERAKVQAYVSDEIVYKINKIVERRRAEGAKSTDVSFSSISTMLLELGLRVYEAQMERAKVQAYVSDEIVYKINKIVERRRAEGAKSTDVSFSSISTMLLELGLRVYEAQMERAKVQAYVSDEIVYKINKIVERRRAEGAKSTDVSFSSISTMLLELGLRVYEAQMERAKVQAYVSDEIVYKINKIVERRRAEGAKSTDVSFSSISTMLLELGLRVYEAQMERAKVQAYVSDEIVYKINKIVERRRAEGAKSTDVSFSSISTMLLELGLRVYEAQMERAKVQAYVSDEIVYKINKIVERRRAEGAKSTDVSFSSISTMLLELGLRVYEAQMERAKVQAYVSDEIVYKINKIVERRRAEGAKSTDVSFSSISTMLLELGLRVYEAQMERAKVQAYVSDEIVYKINKIVERRRAEGAKSTDVSFSSISTMLLELGLRVYEAQMERAKVQAYVSDEIVYKINKIVERRRAEGAKSTDVSFSSISTMLLELGLRVYEAQMERAKVQAYVSDEIVYKINKIVERRRAEGAKSTDVSFSSISTMLLELGLRVYEAQMERAKVQAYVSDEIVYKINKIVERRRAEGAKSTDVSFSSISTMLLELGLRVYEAQMERAKVQAYVSDEIVYKINKIVERRRAEGAKSTDVSFSSISTMLLELGLRVYEAQMERAKVQAYVSDEIVYKINKIVERRRAEGAKSTDVSFSSISTMLLELGLRVYEAQMERAKVQAYVSDEIVYKINKIVERRRAEGAKSTDVSFSSISTMLLELGLRVYEAQMERAKVQAYVSDEIVYKINKIVERRRAEGAKSTDVSFSSISTMLLELGLRVYEAQMERAKVQAYVSDEIVYKINKIVERRRAEGAKSTDVSFSSISTMLLELGLRVYEAQMERAKVQAYVSDEIVYKINKIVERRRAEGAKSTDVSFSSISTMLLELGLRVYEAQMER

Radius of gyration: 12.93 Å; Cα contacts (8 Å, |Δi|>4): 18; chains: 1; bounding box: 29×36×26 Å

Nearest PDB structures (foldseek):
  1dp3-assembly1_A  TM=7.301E-01  e=7.168E-07  Escherichia coli
  8bqs-assembly1_CL  TM=3.892E-01  e=8.689E+00  Tetrahymena thermophila SB210
  1dp3-assembly1_A  TM=6.722E-01  e=3.178E-07  Escherichia coli
  8u1z-assembly1_A  TM=4.903E-01  e=3.873E+00  Homo sapiens
  1dp3-assembly1_A  TM=7.895E-01  e=2.589E-07  Escherichia coli